Protein 1ZNF (pdb70)

Foldseek 3Di:
DQLVVGDDDPVDPVVSVVVCVVPVD

Sequence (25 aa):
YKCGLCERSFVEKSALSRHQRVHKNYKCGLCERSFVEKSALSRHQRVHKNYKCGLCERSFVEKSALSRHQRVHKNYKCGLCERSFVEKSALSRHQRVHKNYKCGLCERSFVEKSALSRHQRVHKNYKCGLCERSFVEKSALSRHQRVHKNYKCGLCERSFVEKSALSRHQRVHKNYKCGLCERSFVEKSALSRHQRVHKNYKCGLCERSFVEKSALSRHQRVHKNYKCGLCERSFVEKSALSRHQRVHKNYKCGLCERSFVEKSALSRHQRVHKNYKCGLCERSFVEKSALSRHQRVHKNYKCGLCERSFVEKSALSRHQRVHKNYKCGLCERSFVEKSALSRHQRVHKNYKCGLCERSFVEKSALSRHQRVHKNYKCGLCERSFVEKSALSRHQRVHKNYKCGLCERSFVEKSALSRHQRVHKNYKCGLCERSFVEKSALSRHQRVHKNYKCGLCERSFVEKSALSRHQRVHKNYKCGLCERSFVEKSALSRHQRVHKNYKCGLCERSFVEKSALSRHQRVHKNYKCGLCERSFVEKSALSRHQRVHKNYKCGLCERSFVEKSALSRHQRVHKNYKCGLCERSFVEKSALSRHQRVHKNYKCGLCERSFVEKSALSRHQRVHKNYKCGLCERSFVEKSALSRHQRVHKNYKCGLCERSFVEKSALSRHQRVHKNYKCGLCERSFVEKSALSRHQRVHKNYKCGLCERSFVEKSALSRHQRVHKNYKCGLCERSFVEKSALSRHQRVHKNYKCGLCERSFVEKSALSRHQRVHKNYKCGLCERSFVEKSALSRHQRVHKNYKCGLCERSFVEKSALSRHQRVHKNYKCGLCERSFVEKSALSRHQRVHKNYKCGLCERSFVEKSALSRHQRVHKNYKCGLCERSFVEKSALSRHQRVHKNYKCGLCERSFVEKSALSRHQRVHKN

Organism: Xenopus laevis (NCBI:txid8355)

InterPro domains:
  IPR001909 Krueppel-associated box [PS50805] (1-58)
  IPR001909 Krueppel-associated box [SM00349] (2-47)
  IPR013087 Zinc finger C2H2-type [PF00096] (136-158)
  IPR013087 Zinc finger C2H2-type [PF00096] (164-186)
  IPR013087 Zinc finger C2H2-type [PF00096] (192-214)
  IPR013087 Zinc finger C2H2-type [PF00096] (220-242)
  IPR013087 Zinc finger C2H2-type [PF00096] (248-270)
  IPR013087 Zinc finger C2H2-type [PF00096] (276-298)
  IPR013087 Zinc finger C2H2-type [PF00096] (326-348)
  IPR013087 Zinc finger C2H2-type [PF00096] (354-376)
  IPR013087 Zinc finger C2H2-type [PF00096] (382-404)
  IPR013087 Zinc finger C2H2-type [PF00096] (410-432)
  IPR013087 Zinc finger C2H2-type [PF00096] (438-460)
  IPR013087 Zinc finger C2H2-type [PF00096] (466-488)
  IPR013087 Zinc finger C2H2-type [PF00096] (531-553)
  IPR013087 Zinc finger C2H2-type [PF00096] (559-581)
  IPR013087 Zinc finger C2H2-type [PF00096] (587-609)
  IPR013087 Zinc finger C2H2-type [PF00096] (615-637)
  IPR013087 Zinc finger C2H2-type [PF00096] (643-665)
  IPR013087 Zinc finger C2H2-type [PF00096] (699-721)

Radius of gyration: 7.55 Å; Cα contacts (8 Å, |Δi|>4): 23; chains: 1; bounding box: 20×15×8 Å

Secondary structure (DSSP, 8-state):
-B-SSS--B-SSHHHHHHHGGGT--

Structure (mmCIF, N/CA/C/O backbone):
data_1ZNF
#
_entry.id   1ZNF
#
_cell.length_a   1.000
_cell.length_b   1.000
_cell.length_c   1.000
_cell.angle_alpha   90.00
_cell.angle_beta   90.00
_cell.angle_gamma   90.00
#
_symmetry.space_group_name_H-M   'P 1'
#
loop_
_entity.id
_entity.type
_entity.pdbx_description
1 polymer '31ST ZINC FINGER FROM XFIN'
2 non-polymer 'ZINC ION'
#
loop_
_atom_site.group_PDB
_atom_site.id
_atom_site.type_symbol
_atom_site.label_atom_id
_atom_site.label_alt_id
_atom_site.label_comp_id
_atom_site.label_asym_id
_atom_site.label_entity_id
_atom_site.label_seq_id
_atom_site.pdbx_PDB_ins_code
_atom_site.Cartn_x
_atom_site.Cartn_y
_atom_site.Cartn_z
_atom_site.occupancy
_atom_site.B_iso_or_equiv
_atom_site.auth_seq_id
_atom_site.auth_comp_id
_atom_site.auth_asym_id
_atom_site.auth_atom_id
_atom_site.pdbx_PDB_model_num
ATOM 7 N N . TYR A 1 2 ? 7.651 -2.215 1.575 1.00 0.00 1 TYR A N 1
ATOM 8 C CA . TYR A 1 2 ? 6.581 -2.227 2.557 1.00 0.00 1 TYR A CA 1
ATOM 9 C C . TYR A 1 2 ? 5.413 -3.038 1.996 1.00 0.00 1 TYR A C 1
ATOM 10 O O . TYR A 1 2 ? 4.881 -2.705 0.940 1.00 0.00 1 TYR A O 1
ATOM 28 N N . LYS A 1 3 ? 5.022 -4.101 2.696 1.00 0.00 2 LYS A N 1
ATOM 29 C CA . LYS A 1 3 ? 3.925 -4.956 2.283 1.00 0.00 2 LYS A CA 1
ATOM 30 C C . LYS A 1 3 ? 2.603 -4.365 2.774 1.00 0.00 2 LYS A C 1
ATOM 31 O O . LYS A 1 3 ? 2.433 -4.116 3.964 1.00 0.00 2 LYS A O 1
ATOM 50 N N . CYS A 1 4 ? 1.669 -4.148 1.846 1.00 0.00 3 CYS A N 1
ATOM 51 C CA . CYS A 1 4 ? 0.339 -3.606 2.084 1.00 0.00 3 CYS A CA 1
ATOM 52 C C . CYS A 1 4 ? -0.487 -4.380 3.118 1.00 0.00 3 CYS A C 1
ATOM 53 O O . CYS A 1 4 ? -1.424 -3.827 3.690 1.00 0.00 3 CYS A O 1
ATOM 60 N N . GLY A 1 5 ? -0.186 -5.657 3.367 1.00 0.00 4 GLY A N 1
ATOM 61 C CA . GLY A 1 5 ? -0.945 -6.455 4.324 1.00 0.00 4 GLY A CA 1
ATOM 62 C C . GLY A 1 5 ? -2.227 -6.974 3.680 1.00 0.00 4 GLY A C 1
ATOM 63 O O . GLY A 1 5 ? -2.476 -8.175 3.683 1.00 0.00 4 GLY A O 1
ATOM 67 N N . LEU A 1 6 ? -3.035 -6.076 3.108 1.00 0.00 5 LEU A N 1
ATOM 68 C CA . LEU A 1 6 ? -4.282 -6.451 2.455 1.00 0.00 5 LEU A CA 1
ATOM 69 C C . LEU A 1 6 ? -3.984 -7.207 1.158 1.00 0.00 5 LEU A C 1
ATOM 70 O O . LEU A 1 6 ? -4.704 -8.144 0.825 1.00 0.00 5 LEU A O 1
ATOM 86 N N . CYS A 1 7 ? -2.928 -6.819 0.430 1.00 0.00 6 CYS A N 1
ATOM 87 C CA . CYS A 1 7 ? -2.522 -7.511 -0.798 1.00 0.00 6 CYS A CA 1
ATOM 88 C C . CYS A 1 7 ? -1.001 -7.701 -0.887 1.00 0.00 6 CYS A C 1
ATOM 89 O O . CYS A 1 7 ? -0.492 -8.137 -1.915 1.00 0.00 6 CYS A O 1
ATOM 96 N N . GLU A 1 8 ? -0.288 -7.386 0.199 1.00 0.00 7 GLU A N 1
ATOM 97 C CA . GLU A 1 8 ? 1.154 -7.501 0.392 1.00 0.00 7 GLU A CA 1
ATOM 98 C C . GLU A 1 8 ? 2.080 -7.158 -0.780 1.00 0.00 7 GLU A C 1
ATOM 99 O O . GLU A 1 8 ? 3.214 -7.635 -0.812 1.00 0.00 7 GLU A O 1
ATOM 111 N N . ARG A 1 9 ? 1.656 -6.310 -1.717 1.00 0.00 8 ARG A N 1
ATOM 112 C CA . ARG A 1 9 ? 2.545 -5.868 -2.774 1.00 0.00 8 ARG A CA 1
ATOM 113 C C . ARG A 1 9 ? 3.631 -5.050 -2.063 1.00 0.00 8 ARG A C 1
ATOM 114 O O . ARG A 1 9 ? 3.318 -4.215 -1.215 1.00 0.00 8 ARG A O 1
ATOM 135 N N . SER A 1 10 ? 4.895 -5.333 -2.367 1.00 0.00 9 SER A N 1
ATOM 136 C CA . SER A 1 10 ? 6.056 -4.721 -1.735 1.00 0.00 9 SER A CA 1
ATOM 137 C C . SER A 1 10 ? 6.366 -3.324 -2.287 1.00 0.00 9 SER A C 1
ATOM 138 O O . SER A 1 10 ? 7.090 -3.192 -3.272 1.00 0.00 9 SER A O 1
ATOM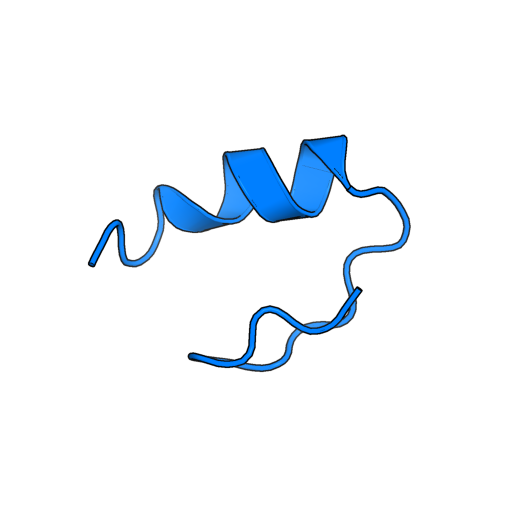 146 N N . PHE A 1 11 ? 5.840 -2.274 -1.654 1.00 0.00 10 PHE A N 1
ATOM 147 C CA . PHE A 1 11 ? 6.075 -0.895 -2.066 1.00 0.00 10 PHE A CA 1
ATOM 148 C C . PHE A 1 11 ? 7.392 -0.401 -1.486 1.00 0.00 10 PHE A C 1
ATOM 149 O O . PHE A 1 11 ? 7.516 -0.245 -0.276 1.00 0.00 10 PHE A O 1
ATOM 166 N N . VAL A 1 12 ? 8.378 -0.152 -2.347 1.00 0.00 11 VAL A N 1
ATOM 167 C CA . VAL A 1 12 ? 9.698 0.307 -1.976 1.00 0.00 11 VAL A CA 1
ATOM 168 C C . VAL A 1 12 ? 9.696 1.483 -0.986 1.00 0.00 11 VAL A C 1
ATOM 169 O O . VAL A 1 12 ? 10.560 1.542 -0.114 1.00 0.00 11 VAL A O 1
ATOM 182 N N . GLU A 1 13 ? 8.738 2.412 -1.112 1.00 0.00 12 GLU A N 1
ATOM 183 C CA . GLU A 1 13 ? 8.623 3.590 -0.261 1.00 0.00 12 GLU A CA 1
ATOM 184 C C . GLU A 1 13 ? 7.240 3.670 0.401 1.00 0.00 12 GLU A C 1
ATOM 185 O O . GLU A 1 13 ? 6.217 3.313 -0.191 1.00 0.00 12 GLU A O 1
ATOM 197 N N . LYS A 1 14 ? 7.214 4.141 1.652 1.00 0.00 13 LYS A N 1
ATOM 198 C CA . LYS A 1 14 ? 6.001 4.269 2.453 1.00 0.00 13 LYS A CA 1
ATOM 199 C C . LYS A 1 14 ? 5.001 5.236 1.809 1.00 0.00 13 LYS A C 1
ATOM 200 O O . LYS A 1 14 ? 3.792 5.088 1.977 1.00 0.00 13 LYS A O 1
ATOM 219 N N . SER A 1 15 ? 5.487 6.218 1.055 1.00 0.00 14 SER A N 1
ATOM 220 C CA . SER A 1 15 ? 4.661 7.165 0.327 1.00 0.00 14 SER A CA 1
ATOM 221 C C . SER A 1 15 ? 3.789 6.368 -0.646 1.00 0.00 14 SER A C 1
ATOM 222 O O . SER A 1 15 ? 2.565 6.502 -0.667 1.00 0.00 14 SER A O 1
ATOM 230 N N . ALA A 1 16 ? 4.443 5.516 -1.441 1.00 0.00 15 ALA A N 1
ATOM 231 C CA . ALA A 1 16 ? 3.781 4.655 -2.408 1.00 0.00 15 ALA A CA 1
ATOM 232 C C . ALA A 1 16 ? 2.799 3.730 -1.692 1.00 0.00 15 ALA A C 1
ATOM 233 O O . ALA A 1 16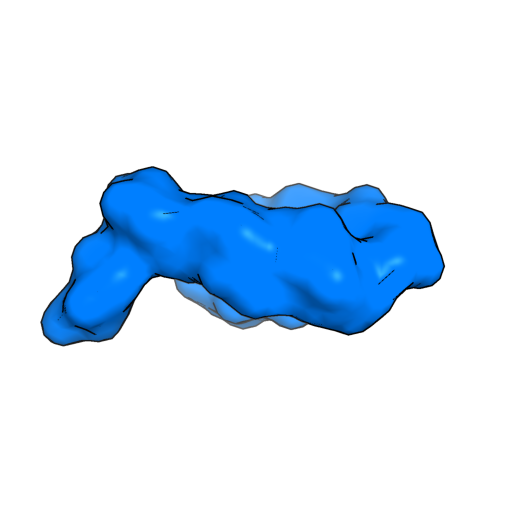 ? 1.691 3.540 -2.180 1.00 0.00 15 ALA A O 1
ATOM 240 N N . LEU A 1 17 ? 3.175 3.164 -0.539 1.00 0.00 16 LEU A N 1
ATOM 241 C CA . LEU A 1 17 ? 2.314 2.301 0.235 1.00 0.00 16 LEU A CA 1
ATOM 242 C C . LEU A 1 17 ? 1.036 3.057 0.608 1.00 0.00 16 LEU A C 1
ATOM 243 O O . LEU A 1 17 ? -0.078 2.572 0.398 1.00 0.00 16 LEU A O 1
ATOM 259 N N . SER A 1 18 ? 1.210 4.258 1.167 1.00 0.00 17 SER A N 1
ATOM 260 C CA . SER A 1 18 ? 0.108 5.111 1.572 1.00 0.00 17 SER A CA 1
ATOM 261 C C . SER A 1 18 ? -0.808 5.347 0.372 1.00 0.00 17 SER A C 1
ATOM 262 O O . SER A 1 18 ? -2.011 5.107 0.454 1.00 0.00 17 SER A O 1
ATOM 270 N N . ARG A 1 19 ? -0.227 5.800 -0.744 1.00 0.00 18 ARG A N 1
ATOM 271 C CA . ARG A 1 19 ? -0.951 6.067 -1.979 1.00 0.00 18 ARG A CA 1
ATOM 272 C C . ARG A 1 19 ? -1.711 4.815 -2.429 1.00 0.00 18 ARG A C 1
ATOM 273 O O . ARG A 1 19 ? -2.886 4.901 -2.802 1.00 0.00 18 ARG A O 1
ATOM 294 N N . HIS A 1 20 ? -1.057 3.650 -2.386 1.00 0.00 19 HIS A N 1
ATOM 295 C CA . HIS A 1 20 ? -1.630 2.384 -2.797 1.00 0.00 19 HIS A CA 1
ATOM 296 C C . HIS A 1 20 ? -2.913 2.087 -2.026 1.00 0.00 19 HIS A C 1
ATOM 297 O O . HIS A 1 20 ? -3.796 1.449 -2.586 1.00 0.00 19 HIS A O 1
ATOM 311 N N . GLN A 1 21 ? -3.084 2.545 -0.781 1.00 0.00 20 GLN A N 1
ATOM 312 C CA . GLN A 1 21 ? -4.337 2.265 -0.098 1.00 0.00 20 GLN A CA 1
ATOM 313 C C . GLN A 1 21 ? -5.572 2.752 -0.850 1.00 0.00 20 GLN A C 1
ATOM 314 O O . GLN A 1 21 ? -6.645 2.241 -0.560 1.00 0.00 20 GLN A O 1
ATOM 328 N N . ARG A 1 22 ? -5.475 3.677 -1.817 1.00 0.00 21 ARG A N 1
ATOM 329 C CA . ARG A 1 22 ? -6.644 4.090 -2.600 1.00 0.00 21 ARG A CA 1
ATOM 330 C C . ARG A 1 22 ? -7.372 2.864 -3.175 1.00 0.00 21 ARG A C 1
ATOM 331 O O . ARG A 1 22 ? -8.584 2.888 -3.375 1.00 0.00 21 ARG A O 1
ATOM 352 N N . VAL A 1 23 ? -6.619 1.792 -3.430 1.00 0.00 22 VAL A N 1
ATOM 353 C CA . VAL A 1 23 ? -7.045 0.523 -3.968 1.00 0.00 22 VAL A CA 1
ATOM 354 C C . VAL A 1 23 ? -8.027 -0.219 -3.045 1.00 0.00 22 VAL A C 1
ATOM 355 O O . VAL A 1 23 ? -8.794 -1.052 -3.525 1.00 0.00 22 VAL A O 1
ATOM 368 N N . HIS A 1 24 ? -8.000 0.049 -1.733 1.00 0.00 23 HIS A N 1
ATOM 369 C CA . HIS A 1 24 ? -8.827 -0.647 -0.743 1.00 0.00 23 HIS A CA 1
ATOM 370 C C . HIS A 1 24 ? -9.509 0.319 0.221 1.00 0.00 23 HIS A C 1
ATOM 371 O O . HIS A 1 24 ? -10.702 0.220 0.499 1.00 0.00 23 HIS A O 1
ATOM 385 N N . LYS A 1 25 ? -8.699 1.234 0.751 1.00 0.00 24 LYS A N 1
ATOM 386 C CA . LYS A 1 25 ? -8.995 2.267 1.720 1.00 0.00 24 LYS A CA 1
ATOM 387 C C . LYS A 1 25 ? -9.904 1.773 2.849 1.00 0.00 24 LYS A C 1
ATOM 388 O O . LYS A 1 25 ? -10.844 2.453 3.252 1.00 0.00 24 LYS A O 1
ATOM 407 N N . ASN A 1 26 ? -9.605 0.574 3.360 1.00 0.00 25 ASN A N 1
ATOM 408 C CA . ASN A 1 26 ? -10.345 -0.070 4.442 1.00 0.00 25 ASN A CA 1
ATOM 409 C C . ASN A 1 26 ? -11.845 -0.179 4.120 1.00 0.00 25 ASN A C 1
ATOM 410 O O . ASN A 1 26 ? -12.687 -0.128 5.013 1.00 0.00 25 ASN A O 1
ATOM 431 N N . TYR A 1 2 ? 7.910 -2.401 1.328 1.00 0.00 1 TYR A N 2
ATOM 432 C CA . TYR A 1 2 ? 6.818 -2.279 2.279 1.00 0.00 1 TYR A CA 2
ATOM 433 C C . TYR A 1 2 ? 5.654 -3.136 1.793 1.00 0.00 1 TYR A C 2
ATOM 434 O O . TYR A 1 2 ? 5.114 -2.877 0.722 1.00 0.00 1 TYR A O 2
ATOM 452 N N . LYS A 1 3 ? 5.261 -4.150 2.565 1.00 0.00 2 LYS A N 2
ATOM 453 C CA . LYS A 1 3 ? 4.169 -5.043 2.195 1.00 0.00 2 LYS A CA 2
ATOM 454 C C . LYS A 1 3 ? 2.830 -4.430 2.612 1.00 0.00 2 LYS A C 2
ATOM 455 O O . LYS A 1 3 ? 2.610 -4.175 3.795 1.00 0.00 2 LYS A O 2
ATOM 474 N N . CYS A 1 4 ? 1.926 -4.200 1.656 1.00 0.00 3 CYS A N 2
ATOM 475 C CA . CYS A 1 4 ? 0.593 -3.683 1.948 1.00 0.00 3 CYS A CA 2
ATOM 476 C C . CYS A 1 4 ? -0.175 -4.726 2.758 1.00 0.00 3 CYS A C 2
ATOM 477 O O . CYS A 1 4 ? -0.484 -5.785 2.231 1.00 0.00 3 CYS A O 2
ATOM 484 N N . GLY A 1 5 ? -0.496 -4.452 4.023 1.00 0.00 4 GLY A N 2
ATOM 485 C CA . GLY A 1 5 ? -1.223 -5.387 4.879 1.00 0.00 4 GLY A CA 2
ATOM 486 C C . GLY A 1 5 ? -2.425 -6.056 4.197 1.00 0.00 4 GLY A C 2
ATOM 487 O O . GLY A 1 5 ? -2.726 -7.214 4.471 1.00 0.00 4 GLY A O 2
ATOM 491 N N . LEU A 1 6 ? -3.114 -5.327 3.314 1.00 0.00 5 LEU A N 2
ATOM 492 C CA . LEU A 1 6 ? -4.295 -5.808 2.612 1.00 0.00 5 LEU A CA 2
ATOM 493 C C . LEU A 1 6 ? -3.995 -6.669 1.374 1.00 0.00 5 LEU A C 2
ATOM 494 O O . LEU A 1 6 ? -4.899 -7.378 0.938 1.00 0.00 5 LEU A O 2
ATOM 510 N N . CYS A 1 7 ? -2.789 -6.638 0.783 1.00 0.00 6 CYS A N 2
ATOM 511 C CA . CYS A 1 7 ? -2.520 -7.447 -0.421 1.00 0.00 6 CYS A CA 2
ATOM 512 C C . CYS A 1 7 ? -1.033 -7.715 -0.703 1.00 0.00 6 CYS A C 2
ATOM 513 O O . CYS A 1 7 ? -0.666 -8.074 -1.819 1.00 0.00 6 CYS A O 2
ATOM 520 N N . GLU A 1 8 ? -0.191 -7.545 0.311 1.00 0.00 7 GLU A N 2
ATOM 521 C CA . GLU A 1 8 ? 1.254 -7.718 0.379 1.00 0.00 7 GLU A CA 2
ATOM 522 C C . GLU A 1 8 ? 2.081 -7.397 -0.866 1.00 0.00 7 GLU A C 2
ATOM 523 O O . GLU A 1 8 ? 3.118 -8.019 -1.089 1.00 0.00 7 GLU A O 2
ATOM 535 N N . ARG A 1 9 ? 1.675 -6.401 -1.651 1.00 0.00 8 ARG A N 2
ATOM 536 C CA . ARG A 1 9 ? 2.482 -5.950 -2.770 1.00 0.00 8 ARG A CA 2
ATOM 537 C C . ARG A 1 9 ? 3.619 -5.145 -2.127 1.00 0.00 8 ARG A C 2
ATOM 538 O O . ARG A 1 9 ? 3.376 -4.382 -1.192 1.00 0.00 8 ARG A O 2
ATOM 559 N N . SER A 1 10 ? 4.846 -5.351 -2.604 1.00 0.00 9 SER A N 2
ATOM 560 C CA . SER A 1 10 ? 6.062 -4.724 -2.097 1.00 0.00 9 SER A CA 2
ATOM 561 C C . SER A 1 10 ? 6.268 -3.313 -2.654 1.00 0.00 9 SER A C 2
ATOM 562 O O . SER A 1 10 ? 6.769 -3.159 -3.766 1.00 0.00 9 SER A O 2
ATOM 570 N N . PHE A 1 11 ? 5.902 -2.284 -1.890 1.00 0.00 10 PHE A N 2
ATOM 571 C CA . PHE A 1 11 ? 6.063 -0.892 -2.290 1.00 0.00 10 PHE A CA 2
ATOM 572 C C . PHE A 1 11 ? 7.450 -0.367 -1.946 1.00 0.00 10 PHE A C 2
ATOM 573 O O . PHE A 1 11 ? 8.002 -0.668 -0.888 1.00 0.00 10 PHE A O 2
ATOM 590 N N . VAL A 1 12 ? 7.993 0.439 -2.857 1.00 0.00 11 VAL A N 2
ATOM 591 C CA . VAL A 1 12 ? 9.274 1.085 -2.782 1.00 0.00 11 VAL A CA 2
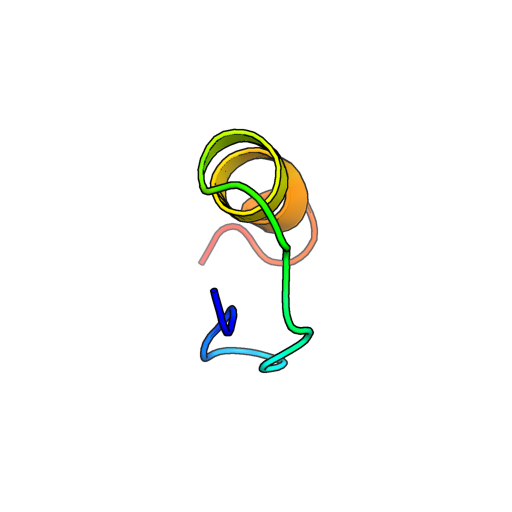ATOM 592 C C . VAL A 1 12 ? 9.459 1.904 -1.494 1.00 0.00 11 VAL A C 2
ATOM 593 O O . VAL A 1 12 ? 10.540 1.871 -0.910 1.00 0.00 11 VAL A O 2
ATOM 606 N N . GLU A 1 13 ? 8.431 2.632 -1.039 1.00 0.00 12 GLU A N 2
ATOM 607 C CA . GLU A 1 13 ? 8.511 3.437 0.173 1.00 0.00 12 GLU A CA 2
ATOM 608 C C . GLU A 1 13 ? 7.134 3.613 0.822 1.00 0.00 12 GLU A C 2
ATOM 609 O O . GLU A 1 13 ? 6.096 3.373 0.200 1.00 0.00 12 GLU A O 2
ATOM 621 N N . LYS A 1 14 ? 7.144 4.026 2.096 1.00 0.00 13 LYS A N 2
ATOM 622 C CA . LYS A 1 14 ? 5.960 4.240 2.921 1.00 0.00 13 LYS A CA 2
ATOM 623 C C . LYS A 1 14 ? 4.927 5.168 2.266 1.00 0.00 13 LYS A C 2
ATOM 624 O O . LYS A 1 14 ? 3.724 5.005 2.460 1.00 0.00 13 LYS A O 2
ATOM 643 N N . SER A 1 15 ? 5.387 6.140 1.479 1.00 0.00 14 SER A N 2
ATOM 644 C CA . SER A 1 15 ? 4.536 7.077 0.768 1.00 0.00 14 SER A CA 2
ATOM 645 C C . SER A 1 15 ? 3.698 6.280 -0.229 1.00 0.00 14 SER A C 2
ATOM 646 O O . SER A 1 15 ? 2.469 6.291 -0.173 1.00 0.00 14 SER A O 2
ATOM 654 N N . ALA A 1 16 ? 4.388 5.573 -1.129 1.00 0.00 15 ALA A N 2
ATOM 655 C CA . ALA A 1 16 ? 3.769 4.716 -2.127 1.00 0.00 15 ALA A CA 2
ATOM 656 C C . ALA A 1 16 ? 2.836 3.718 -1.446 1.00 0.00 15 ALA A C 2
ATOM 657 O O . ALA A 1 16 ? 1.737 3.488 -1.935 1.00 0.00 15 ALA A O 2
ATOM 664 N N . LEU A 1 17 ? 3.256 3.132 -0.320 1.00 0.00 16 LEU A N 2
ATOM 665 C CA . LEU A 1 17 ? 2.458 2.193 0.428 1.00 0.00 16 LEU A CA 2
ATOM 666 C C . LEU A 1 17 ? 1.133 2.847 0.833 1.00 0.00 16 LEU A C 2
ATOM 667 O O . LEU A 1 17 ? 0.055 2.337 0.519 1.00 0.00 16 LEU A O 2
ATOM 683 N N . SER A 1 18 ? 1.219 3.982 1.532 1.00 0.00 17 SER A N 2
ATOM 684 C CA . SER A 1 18 ? 0.053 4.719 1.995 1.00 0.00 17 SER A CA 2
ATOM 685 C C . SER A 1 18 ? -0.864 5.037 0.814 1.00 0.00 17 SER A C 2
ATOM 686 O O . SER A 1 18 ? -2.061 4.766 0.857 1.00 0.00 17 SER A O 2
ATOM 694 N N . ARG A 1 19 ? -0.292 5.601 -0.249 1.00 0.00 18 ARG A N 2
ATOM 695 C CA . ARG A 1 19 ? -1.044 5.942 -1.444 1.00 0.00 18 ARG A CA 2
ATOM 696 C C . ARG A 1 19 ? -1.716 4.704 -2.039 1.00 0.00 18 ARG A C 2
ATOM 697 O O . ARG A 1 19 ? -2.882 4.772 -2.430 1.00 0.00 18 ARG A O 2
ATOM 718 N N . HIS A 1 20 ? -1.006 3.573 -2.111 1.00 0.00 19 HIS A N 2
ATOM 719 C CA . HIS A 1 20 ? -1.541 2.373 -2.720 1.00 0.00 19 HIS A CA 2
ATOM 720 C C . HIS A 1 20 ? -2.828 1.911 -2.043 1.00 0.00 19 HIS A C 2
ATOM 721 O O . HIS A 1 20 ? -3.664 1.301 -2.710 1.00 0.00 19 HIS A O 2
ATOM 735 N N . GLN A 1 21 ? -3.025 2.198 -0.749 1.00 0.00 20 GLN A N 2
ATOM 736 C CA . GLN A 1 21 ? -4.253 1.777 -0.094 1.00 0.00 20 GLN A CA 2
ATOM 737 C C . GLN A 1 21 ? -5.492 2.205 -0.875 1.00 0.00 20 GLN A C 2
ATOM 738 O O . GLN A 1 21 ? -6.510 1.529 -0.768 1.00 0.00 20 GLN A O 2
ATOM 752 N N . ARG A 1 22 ? -5.412 3.285 -1.666 1.00 0.00 21 ARG A N 2
ATOM 753 C CA . ARG A 1 22 ? -6.506 3.780 -2.491 1.00 0.00 21 ARG A CA 2
ATOM 754 C C . ARG A 1 22 ? -7.266 2.670 -3.232 1.00 0.00 21 ARG A C 2
ATOM 755 O O . ARG A 1 22 ? -8.475 2.788 -3.403 1.00 0.00 21 ARG A O 2
ATOM 776 N N . VAL A 1 23 ? -6.590 1.599 -3.675 1.00 0.00 22 VAL A N 2
ATOM 777 C CA . VAL A 1 23 ? -7.285 0.535 -4.402 1.00 0.00 22 VAL A CA 2
ATOM 778 C C . VAL A 1 23 ? -8.344 -0.151 -3.527 1.00 0.00 22 VAL A C 2
ATOM 779 O O . VAL A 1 23 ? -9.368 -0.601 -4.036 1.00 0.00 22 VAL A O 2
ATOM 792 N N . HIS A 1 24 ? -8.086 -0.250 -2.218 1.00 0.00 23 HIS A N 2
ATOM 793 C CA . HIS A 1 24 ? -8.957 -0.913 -1.255 1.00 0.00 23 HIS A CA 2
ATOM 794 C C . HIS A 1 24 ? -9.789 0.115 -0.495 1.00 0.00 23 HIS A C 2
ATOM 795 O O . HIS A 1 24 ? -11.009 0.023 -0.406 1.00 0.00 23 HIS A O 2
ATOM 809 N N . LYS A 1 25 ? -9.063 1.074 0.081 1.00 0.00 24 LYS A N 2
ATOM 810 C CA . LYS A 1 25 ? -9.493 2.150 0.948 1.00 0.00 24 LYS A CA 2
ATOM 811 C C . LYS A 1 25 ? -10.533 1.672 1.967 1.00 0.00 24 LYS A C 2
ATOM 812 O O . LYS A 1 25 ? -11.548 2.324 2.204 1.00 0.00 24 LYS A O 2
ATOM 831 N N . ASN A 1 26 ? -10.266 0.514 2.576 1.00 0.00 25 ASN A N 2
ATOM 832 C CA . ASN A 1 26 ? -11.153 -0.079 3.561 1.00 0.00 25 ASN A CA 2
ATOM 833 C C . ASN A 1 26 ? -11.159 0.773 4.830 1.00 0.00 25 ASN A C 2
ATOM 834 O O . ASN A 1 26 ? -10.101 1.077 5.374 1.00 0.00 25 ASN A O 2
ATOM 855 N N . TYR A 1 2 ? 8.074 -2.270 1.533 1.00 0.00 1 TYR A N 3
ATOM 856 C CA . TYR A 1 2 ? 6.945 -2.325 2.443 1.00 0.00 1 TYR A CA 3
ATOM 857 C C . TYR A 1 2 ? 5.843 -3.146 1.775 1.00 0.00 1 TYR A C 3
ATOM 858 O O . TYR A 1 2 ? 5.446 -2.830 0.655 1.00 0.00 1 TYR A O 3
ATOM 876 N N . LYS A 1 3 ? 5.351 -4.188 2.446 1.00 0.00 2 LYS A N 3
ATOM 877 C CA . LYS A 1 3 ? 4.295 -5.041 1.919 1.00 0.00 2 LYS A CA 3
ATOM 878 C C . LYS A 1 3 ? 2.937 -4.529 2.406 1.00 0.00 2 LYS A C 3
ATOM 879 O O . LYS A 1 3 ? 2.747 -4.337 3.605 1.00 0.00 2 LYS A O 3
ATOM 898 N N . CYS A 1 4 ? 1.987 -4.292 1.496 1.00 0.00 3 CYS A N 3
ATOM 899 C CA . CYS A 1 4 ? 0.657 -3.819 1.862 1.00 0.00 3 CYS A CA 3
ATOM 900 C C . CYS A 1 4 ? -0.051 -4.854 2.732 1.00 0.00 3 CYS A C 3
ATOM 901 O O . CYS A 1 4 ? -0.359 -5.935 2.248 1.00 0.00 3 CYS A O 3
ATOM 908 N N . GLY A 1 5 ? -0.333 -4.547 3.999 1.00 0.00 4 GLY A N 3
ATOM 909 C CA . GLY A 1 5 ? -1.012 -5.473 4.903 1.00 0.00 4 GLY A CA 3
ATOM 910 C C . GLY A 1 5 ? -2.210 -6.191 4.264 1.00 0.00 4 GLY A C 3
ATOM 911 O O . GLY A 1 5 ? -2.422 -7.377 4.499 1.00 0.00 4 GLY A O 3
ATOM 915 N N . LEU A 1 6 ? -2.994 -5.467 3.460 1.00 0.00 5 LEU A N 3
ATOM 916 C CA . LEU A 1 6 ? -4.185 -5.984 2.808 1.00 0.00 5 LEU A CA 3
ATOM 917 C C . LEU A 1 6 ? -3.920 -6.827 1.552 1.00 0.00 5 LEU A C 3
ATOM 918 O O . LEU A 1 6 ? -4.811 -7.588 1.179 1.00 0.00 5 LEU A O 3
ATOM 934 N N . CYS A 1 7 ? -2.765 -6.728 0.873 1.00 0.00 6 CYS A N 3
ATOM 935 C CA . CYS A 1 7 ? -2.567 -7.517 -0.356 1.00 0.00 6 CYS A CA 3
ATOM 936 C C . CYS A 1 7 ? -1.104 -7.771 -0.731 1.00 0.00 6 CYS A C 3
ATOM 937 O O . CYS A 1 7 ? -0.801 -8.102 -1.873 1.00 0.00 6 CYS A O 3
ATOM 944 N N . GLU A 1 8 ? -0.208 -7.620 0.239 1.00 0.00 7 GLU A N 3
ATOM 945 C CA . GLU A 1 8 ? 1.236 -7.787 0.212 1.00 0.00 7 GLU A CA 3
ATOM 946 C C . GLU A 1 8 ? 1.958 -7.480 -1.098 1.00 0.00 7 GLU A C 3
ATOM 947 O O . GLU A 1 8 ? 2.902 -8.174 -1.468 1.00 0.00 7 GLU A O 3
ATOM 959 N N . ARG A 1 9 ? 1.555 -6.401 -1.766 1.00 0.00 8 ARG A N 3
ATOM 960 C CA . ARG A 1 9 ? 2.268 -5.905 -2.926 1.00 0.00 8 ARG A CA 3
ATOM 961 C C . ARG A 1 9 ? 3.407 -5.084 -2.311 1.00 0.00 8 ARG A C 3
ATOM 962 O O . ARG A 1 9 ? 3.194 -4.403 -1.304 1.00 0.00 8 ARG A O 3
ATOM 983 N N . SER A 1 10 ? 4.604 -5.182 -2.885 1.00 0.00 9 SER A N 3
ATOM 984 C CA . SER A 1 10 ? 5.805 -4.518 -2.397 1.00 0.00 9 SER A CA 3
ATOM 985 C C . SER A 1 10 ? 5.918 -3.076 -2.897 1.00 0.00 9 SER A C 3
ATOM 986 O O . SER A 1 10 ? 5.900 -2.846 -4.104 1.00 0.00 9 SER A O 3
ATOM 994 N N . PHE A 1 11 ? 6.061 -2.120 -1.977 1.00 0.00 10 PHE A N 3
ATOM 995 C CA . PHE A 1 11 ? 6.231 -0.701 -2.262 1.00 0.00 10 PHE A CA 3
ATOM 996 C C . PHE A 1 11 ? 7.550 -0.260 -1.642 1.00 0.00 10 PHE A C 3
ATOM 997 O O . PHE A 1 11 ? 7.747 -0.406 -0.439 1.00 0.00 10 PHE A O 3
ATOM 1014 N N . VAL A 1 12 ? 8.464 0.269 -2.454 1.00 0.00 11 VAL A N 3
ATOM 1015 C CA . VAL A 1 12 ? 9.778 0.682 -1.978 1.00 0.00 11 VAL A CA 3
ATOM 1016 C C . VAL A 1 12 ? 9.702 1.774 -0.904 1.00 0.00 11 VAL A C 3
ATOM 1017 O O . VAL A 1 12 ? 10.491 1.754 0.037 1.00 0.00 11 VAL A O 3
ATOM 1030 N N . GLU A 1 13 ? 8.767 2.724 -1.038 1.00 0.00 12 GLU A N 3
ATOM 1031 C CA . GLU A 1 13 ? 8.606 3.837 -0.113 1.00 0.00 12 GLU A CA 3
ATOM 1032 C C . GLU A 1 13 ? 7.260 3.802 0.624 1.00 0.00 12 GLU A C 3
ATOM 1033 O O . GLU A 1 13 ? 6.236 3.359 0.094 1.00 0.00 12 GLU A O 3
ATOM 1045 N N . LYS A 1 14 ? 7.279 4.300 1.864 1.00 0.00 13 LYS A N 3
ATOM 1046 C CA . LYS A 1 14 ? 6.122 4.399 2.743 1.00 0.00 13 LYS A CA 3
ATOM 1047 C C . LYS A 1 14 ? 5.023 5.236 2.079 1.00 0.00 13 LYS A C 3
ATOM 1048 O O . LYS A 1 14 ? 3.838 4.947 2.233 1.00 0.00 13 LYS A O 3
ATOM 1067 N N . SER A 1 15 ? 5.406 6.275 1.336 1.00 0.00 14 SER A N 3
ATOM 1068 C CA . SER A 1 15 ? 4.482 7.145 0.631 1.00 0.00 14 SER A CA 3
ATOM 1069 C C . SER A 1 15 ? 3.674 6.310 -0.363 1.00 0.00 14 SER A C 3
ATOM 1070 O O . SER A 1 15 ? 2.444 6.353 -0.356 1.00 0.00 14 SER A O 3
ATOM 1078 N N . ALA A 1 16 ? 4.366 5.538 -1.206 1.00 0.00 15 ALA A N 3
ATOM 1079 C CA . ALA A 1 16 ? 3.716 4.675 -2.181 1.00 0.00 15 ALA A CA 3
ATOM 1080 C C . ALA A 1 16 ? 2.832 3.657 -1.468 1.00 0.00 15 ALA A C 3
ATOM 1081 O O . ALA A 1 16 ? 1.715 3.418 -1.910 1.00 0.00 15 ALA A O 3
ATOM 1088 N N . LEU A 1 17 ? 3.305 3.062 -0.367 1.00 0.00 16 LEU A N 3
ATOM 1089 C CA . LEU A 1 17 ? 2.541 2.100 0.393 1.00 0.00 16 LEU A CA 3
ATOM 1090 C C . LEU A 1 17 ? 1.216 2.729 0.835 1.00 0.00 16 LEU A C 3
ATOM 1091 O O . LEU A 1 17 ? 0.136 2.189 0.582 1.00 0.00 16 LEU A O 3
ATOM 1107 N N . SER A 1 18 ? 1.309 3.884 1.497 1.00 0.00 17 SER A N 3
ATOM 1108 C CA . SER A 1 18 ? 0.157 4.619 1.992 1.00 0.00 17 SER A CA 3
ATOM 1109 C C . SER A 1 18 ? -0.793 4.938 0.838 1.00 0.00 17 SER A C 3
ATOM 1110 O O . SER A 1 18 ? -1.991 4.675 0.913 1.00 0.00 17 SER A O 3
ATOM 1118 N N . ARG A 1 19 ? -0.254 5.499 -0.244 1.00 0.00 18 ARG A N 3
ATOM 1119 C CA . ARG A 1 19 ? -1.045 5.857 -1.407 1.00 0.00 18 ARG A CA 3
ATOM 1120 C C . ARG A 1 19 ? -1.692 4.620 -2.036 1.00 0.00 18 ARG A C 3
ATOM 1121 O O . ARG A 1 19 ? -2.827 4.695 -2.508 1.00 0.00 18 ARG A O 3
ATOM 1142 N N . HIS A 1 20 ? -1.002 3.473 -2.045 1.00 0.00 19 HIS A N 3
ATOM 1143 C CA . HIS A 1 20 ? -1.543 2.270 -2.646 1.00 0.00 19 HIS A CA 3
ATOM 1144 C C . HIS A 1 20 ? -2.830 1.830 -1.945 1.00 0.00 19 HIS A C 3
ATOM 1145 O O . HIS A 1 20 ? -3.684 1.218 -2.586 1.00 0.00 19 HIS A O 3
ATOM 1159 N N . GLN A 1 21 ? -3.009 2.142 -0.654 1.00 0.00 20 GLN A N 3
ATOM 1160 C CA . GLN A 1 21 ? -4.226 1.746 0.041 1.00 0.00 20 GLN A CA 3
ATOM 1161 C C . GLN A 1 21 ? -5.487 2.165 -0.714 1.00 0.00 20 GLN A C 3
ATOM 1162 O O . GLN A 1 21 ? -6.520 1.514 -0.565 1.00 0.00 20 GLN A O 3
ATOM 1176 N N . ARG A 1 22 ? -5.400 3.222 -1.534 1.00 0.00 21 ARG A N 3
ATOM 1177 C CA . ARG A 1 22 ? -6.503 3.712 -2.345 1.00 0.00 21 ARG A CA 3
ATOM 1178 C C . ARG A 1 22 ? -7.222 2.598 -3.117 1.00 0.00 21 ARG A C 3
ATOM 1179 O O . ARG A 1 22 ? -8.419 2.730 -3.355 1.00 0.00 21 ARG A O 3
ATOM 1200 N N . VAL A 1 23 ? -6.543 1.508 -3.511 1.00 0.00 22 VAL A N 3
ATOM 1201 C CA . VAL A 1 23 ? -7.244 0.445 -4.236 1.00 0.00 22 VAL A CA 3
ATOM 1202 C C . VAL A 1 23 ? -8.340 -0.191 -3.365 1.00 0.00 22 VAL A C 3
ATOM 1203 O O . VAL A 1 23 ? -9.376 -0.603 -3.879 1.00 0.00 22 VAL A O 3
ATOM 1216 N N . HIS A 1 24 ? -8.099 -0.286 -2.053 1.00 0.00 23 HIS A N 3
ATOM 1217 C CA . HIS A 1 24 ? -9.011 -0.904 -1.097 1.00 0.00 23 HIS A CA 3
ATOM 1218 C C . HIS A 1 24 ? -9.881 0.168 -0.457 1.00 0.00 23 HIS A C 3
ATOM 1219 O O . HIS A 1 24 ? -11.107 0.097 -0.453 1.00 0.00 23 HIS A O 3
ATOM 1233 N N . LYS A 1 25 ? -9.184 1.150 0.113 1.00 0.00 24 LYS A N 3
ATOM 1234 C CA . LYS A 1 25 ? -9.651 2.294 0.866 1.00 0.00 24 LYS A CA 3
ATOM 1235 C C . LYS A 1 25 ? -10.808 1.986 1.831 1.00 0.00 24 LYS A C 3
ATOM 1236 O O . LYS A 1 25 ? -11.657 2.843 2.079 1.00 0.00 24 LYS A O 3
ATOM 1255 N N . ASN A 1 26 ? -10.855 0.776 2.394 1.00 0.00 25 ASN A N 3
ATOM 1256 C CA . ASN A 1 26 ? -11.917 0.375 3.309 1.00 0.00 25 ASN A CA 3
ATOM 1257 C C . ASN A 1 26 ? -11.668 0.965 4.699 1.00 0.00 25 ASN A C 3
ATOM 1258 O O . ASN A 1 26 ? -11.417 0.247 5.660 1.00 0.00 25 ASN A O 3
ATOM 1279 N N . TYR A 1 2 ? 8.287 -2.964 1.701 1.00 0.00 1 TYR A N 4
ATOM 1280 C CA . TYR A 1 2 ? 7.071 -2.626 2.425 1.00 0.00 1 TYR A CA 4
ATOM 1281 C C . TYR A 1 2 ? 5.906 -3.231 1.658 1.00 0.00 1 TYR A C 4
ATOM 1282 O O . TYR A 1 2 ? 5.644 -2.813 0.531 1.00 0.00 1 TYR A O 4
ATOM 1300 N N . LYS A 1 3 ? 5.234 -4.210 2.266 1.00 0.00 2 LYS A N 4
ATOM 1301 C CA . LYS A 1 3 ? 4.109 -4.910 1.671 1.00 0.00 2 LYS A CA 4
ATOM 1302 C C . LYS A 1 3 ? 2.796 -4.380 2.240 1.00 0.00 2 LYS A C 4
ATOM 1303 O O . LYS A 1 3 ? 2.702 -4.085 3.431 1.00 0.00 2 LYS A O 4
ATOM 1322 N N . CYS A 1 4 ? 1.781 -4.261 1.387 1.00 0.00 3 CYS A N 4
ATOM 1323 C CA . CYS A 1 4 ? 0.462 -3.799 1.764 1.00 0.00 3 CYS A CA 4
ATOM 1324 C C . CYS A 1 4 ? -0.198 -4.826 2.678 1.00 0.00 3 CYS A C 4
ATOM 1325 O O . CYS A 1 4 ? -0.462 -5.942 2.241 1.00 0.00 3 CYS A O 4
ATOM 1332 N N . GLY A 1 5 ? -0.481 -4.457 3.930 1.00 0.00 4 GLY A N 4
ATOM 1333 C CA . GLY A 1 5 ? -1.131 -5.345 4.888 1.00 0.00 4 GLY A CA 4
ATOM 1334 C C . GLY A 1 5 ? -2.417 -5.964 4.330 1.00 0.00 4 GLY A C 4
ATOM 1335 O O . GLY A 1 5 ? -2.734 -7.112 4.624 1.00 0.00 4 GLY A O 4
ATOM 1339 N N . LEU A 1 6 ? -3.157 -5.197 3.522 1.00 0.00 5 LEU A N 4
ATOM 1340 C CA . LEU A 1 6 ? -4.405 -5.637 2.914 1.00 0.00 5 LEU A CA 4
ATOM 1341 C C . LEU A 1 6 ? -4.187 -6.530 1.683 1.00 0.00 5 LEU A C 4
ATOM 1342 O O . LEU A 1 6 ? -5.145 -7.158 1.236 1.00 0.00 5 LEU A O 4
ATOM 1358 N N . CYS A 1 7 ? -2.966 -6.620 1.134 1.00 0.00 6 CYS A N 4
ATOM 1359 C CA . CYS A 1 7 ? -2.668 -7.494 0.002 1.00 0.00 6 CYS A CA 4
ATOM 1360 C C . CYS A 1 7 ? -1.181 -7.879 -0.033 1.00 0.00 6 CYS A C 4
ATOM 1361 O O . CYS A 1 7 ? -0.798 -8.787 0.701 1.00 0.00 6 CYS A O 4
ATOM 1368 N N . GLU A 1 8 ? -0.329 -7.245 -0.849 1.00 0.00 7 GLU A N 4
ATOM 1369 C CA . GLU A 1 8 ? 1.089 -7.559 -0.937 1.00 0.00 7 GLU A CA 4
ATOM 1370 C C . GLU A 1 8 ? 1.808 -6.411 -1.656 1.00 0.00 7 GLU A C 4
ATOM 1371 O O . GLU A 1 8 ? 1.669 -5.273 -1.224 1.00 0.00 7 GLU A O 4
ATOM 1383 N N . ARG A 1 9 ? 2.547 -6.704 -2.732 1.00 0.00 8 ARG A N 4
ATOM 1384 C CA . ARG A 1 9 ? 3.315 -5.767 -3.554 1.00 0.00 8 ARG A CA 4
ATOM 1385 C C . ARG A 1 9 ? 4.410 -5.037 -2.752 1.00 0.00 8 ARG A C 4
ATOM 1386 O O . ARG A 1 9 ? 4.135 -4.328 -1.793 1.00 0.00 8 ARG A O 4
ATOM 1407 N N . SER A 1 10 ? 5.677 -5.198 -3.138 1.00 0.00 9 SER A N 4
ATOM 1408 C CA . SER A 1 10 ? 6.804 -4.566 -2.468 1.00 0.00 9 SER A CA 4
ATOM 1409 C C . SER A 1 10 ? 6.902 -3.101 -2.903 1.00 0.00 9 SER A C 4
ATOM 1410 O O . SER A 1 10 ? 7.468 -2.826 -3.960 1.00 0.00 9 SER A O 4
ATOM 1418 N N . PHE A 1 11 ? 6.364 -2.173 -2.108 1.00 0.00 10 PHE A N 4
ATOM 1419 C CA . PHE A 1 11 ? 6.378 -0.748 -2.430 1.00 0.00 10 PHE A CA 4
ATOM 1420 C C . PHE A 1 11 ? 7.697 -0.088 -2.052 1.00 0.00 10 PHE A C 4
ATOM 1421 O O . PHE A 1 11 ? 8.186 0.781 -2.763 1.00 0.00 10 PHE A O 4
ATOM 1438 N N . VAL A 1 12 ? 8.258 -0.474 -0.906 1.00 0.00 11 VAL A N 4
ATOM 1439 C CA . VAL A 1 12 ? 9.502 -0.010 -0.320 1.00 0.00 11 VAL A CA 4
ATOM 1440 C C . VAL A 1 12 ? 9.436 1.426 0.210 1.00 0.00 11 VAL A C 4
ATOM 1441 O O . VAL A 1 12 ? 10.075 1.759 1.204 1.00 0.00 11 VAL A O 4
ATOM 1454 N N . GLU A 1 13 ? 8.642 2.264 -0.444 1.00 0.00 12 GLU A N 4
ATOM 1455 C CA . GLU A 1 13 ? 8.404 3.649 -0.087 1.00 0.00 12 GLU A CA 4
ATOM 1456 C C . GLU A 1 13 ? 7.082 3.740 0.670 1.00 0.00 12 GLU A C 4
ATOM 1457 O O . GLU A 1 13 ? 6.039 3.338 0.150 1.00 0.00 12 GLU A O 4
ATOM 1469 N N . LYS A 1 14 ? 7.114 4.282 1.892 1.00 0.00 13 LYS A N 4
ATOM 1470 C CA . LYS A 1 14 ? 5.917 4.452 2.707 1.00 0.00 13 LYS A CA 4
ATOM 1471 C C . LYS A 1 14 ? 4.871 5.302 1.978 1.00 0.00 13 LYS A C 4
ATOM 1472 O O . LYS A 1 14 ? 3.671 5.096 2.151 1.00 0.00 13 LYS A O 4
ATOM 1491 N N . SER A 1 15 ? 5.313 6.251 1.147 1.00 0.00 14 SER A N 4
ATOM 1492 C CA . SER A 1 15 ? 4.434 7.109 0.375 1.00 0.00 14 SER A CA 4
ATOM 1493 C C . SER A 1 15 ? 3.663 6.245 -0.617 1.00 0.00 14 SER A C 4
ATOM 1494 O O . SER A 1 15 ? 2.435 6.281 -0.670 1.00 0.00 14 SER A O 4
ATOM 1502 N N . ALA A 1 16 ? 4.396 5.459 -1.407 1.00 0.00 15 ALA A N 4
ATOM 1503 C CA . ALA A 1 16 ? 3.815 4.556 -2.391 1.00 0.00 15 ALA A CA 4
ATOM 1504 C C . ALA A 1 16 ? 2.867 3.580 -1.697 1.00 0.00 15 ALA A C 4
ATOM 1505 O O . ALA A 1 16 ? 1.760 3.352 -2.176 1.00 0.00 15 ALA A O 4
ATOM 1512 N N . LEU A 1 17 ? 3.286 3.015 -0.562 1.00 0.00 16 LEU A N 4
ATOM 1513 C CA . LEU A 1 17 ? 2.500 2.093 0.220 1.00 0.00 16 LEU A CA 4
ATOM 1514 C C . LEU A 1 17 ? 1.169 2.750 0.604 1.00 0.00 16 LEU A C 4
ATOM 1515 O O . LEU A 1 17 ? 0.095 2.212 0.323 1.00 0.00 16 LEU A O 4
ATOM 1531 N N . SER A 1 18 ? 1.244 3.925 1.240 1.00 0.00 17 SER A N 4
ATOM 1532 C CA . SER A 1 18 ? 0.077 4.683 1.670 1.00 0.00 17 SER A CA 4
ATOM 1533 C C . SER A 1 18 ? -0.845 4.967 0.485 1.00 0.00 17 SER A C 4
ATOM 1534 O O . SER A 1 18 ? -2.058 4.776 0.575 1.00 0.00 17 SER A O 4
ATOM 1542 N N . ARG A 1 19 ? -0.271 5.420 -0.631 1.00 0.00 18 ARG A N 4
ATOM 1543 C CA . ARG A 1 19 ? -1.029 5.716 -1.834 1.00 0.00 18 ARG A CA 4
ATOM 1544 C C . ARG A 1 19 ? -1.659 4.449 -2.412 1.00 0.00 18 ARG A C 4
ATOM 1545 O O . ARG A 1 19 ? -2.777 4.508 -2.917 1.00 0.00 18 ARG A O 4
ATOM 1566 N N . HIS A 1 20 ? -0.988 3.295 -2.350 1.00 0.00 19 HIS A N 4
ATOM 1567 C CA . HIS A 1 20 ? -1.578 2.089 -2.905 1.00 0.00 19 HIS A CA 4
ATOM 1568 C C . HIS A 1 20 ? -2.871 1.723 -2.167 1.00 0.00 19 HIS A C 4
ATOM 1569 O O . HIS A 1 20 ? -3.770 1.139 -2.773 1.00 0.00 19 HIS A O 4
ATOM 1583 N N . GLN A 1 21 ? -2.993 2.061 -0.877 1.00 0.00 20 GLN A N 4
ATOM 1584 C CA . GLN A 1 21 ? -4.190 1.723 -0.125 1.00 0.00 20 GLN A CA 4
ATOM 1585 C C . GLN A 1 21 ? -5.488 2.146 -0.807 1.00 0.00 20 GLN A C 4
ATOM 1586 O O . GLN A 1 21 ? -6.503 1.506 -0.550 1.00 0.00 20 GLN A O 4
ATOM 1600 N N . ARG A 1 22 ? -5.484 3.184 -1.658 1.00 0.00 21 ARG A N 4
ATOM 1601 C CA . ARG A 1 22 ? -6.688 3.655 -2.340 1.00 0.00 21 ARG A CA 4
ATOM 1602 C C . ARG A 1 22 ? -7.525 2.528 -2.959 1.00 0.00 21 ARG A C 4
ATOM 1603 O O . ARG A 1 22 ? -8.745 2.662 -3.021 1.00 0.00 21 ARG A O 4
ATOM 1624 N N . VAL A 1 23 ? -6.907 1.427 -3.412 1.00 0.00 22 VAL A N 4
ATOM 1625 C CA . VAL A 1 23 ? -7.674 0.330 -3.999 1.00 0.00 22 VAL A CA 4
ATOM 1626 C C . VAL A 1 23 ? -8.683 -0.253 -2.992 1.00 0.00 22 VAL A C 4
ATOM 1627 O O . VAL A 1 23 ? -9.761 -0.694 -3.384 1.00 0.00 22 VAL A O 4
ATOM 1640 N N . HIS A 1 24 ? -8.325 -0.269 -1.701 1.00 0.00 23 HIS A N 4
ATOM 1641 C CA . HIS A 1 24 ? -9.139 -0.817 -0.619 1.00 0.00 23 HIS A CA 4
ATOM 1642 C C . HIS A 1 24 ? -9.838 0.309 0.139 1.00 0.00 23 HIS A C 4
ATOM 1643 O O . HIS A 1 24 ? -11.039 0.276 0.392 1.00 0.00 23 HIS A O 4
ATOM 1657 N N . LYS A 1 25 ? -9.025 1.293 0.522 1.00 0.00 24 LYS A N 4
ATOM 1658 C CA . LYS A 1 25 ? -9.315 2.480 1.303 1.00 0.00 24 LYS A CA 4
ATOM 1659 C C . LYS A 1 25 ? -10.164 2.207 2.553 1.00 0.00 24 LYS A C 4
ATOM 1660 O O . LYS A 1 25 ? -10.922 3.073 2.987 1.00 0.00 24 LYS A O 4
ATOM 1679 N N . ASN A 1 26 ? -10.019 1.009 3.135 1.00 0.00 25 ASN A N 4
ATOM 1680 C CA . ASN A 1 26 ? -10.700 0.526 4.333 1.00 0.00 25 ASN A CA 4
ATOM 1681 C C . ASN A 1 26 ? -12.224 0.433 4.184 1.00 0.00 25 ASN A C 4
ATOM 1682 O O . ASN A 1 26 ? -12.783 -0.655 4.268 1.00 0.00 25 ASN A O 4
ATOM 1703 N N . TYR A 1 2 ? 8.027 -2.322 1.317 1.00 0.00 1 TYR A N 5
ATOM 1704 C CA . TYR A 1 2 ? 6.917 -2.162 2.239 1.00 0.00 1 TYR A CA 5
ATOM 1705 C C . TYR A 1 2 ? 5.768 -3.058 1.775 1.00 0.00 1 TYR A C 5
ATOM 1706 O O . TYR A 1 2 ? 5.338 -2.957 0.626 1.00 0.00 1 TYR A O 5
ATOM 1724 N N . LYS A 1 3 ? 5.283 -3.927 2.665 1.00 0.00 2 LYS A N 5
ATOM 1725 C CA . LYS A 1 3 ? 4.205 -4.864 2.391 1.00 0.00 2 LYS A CA 5
ATOM 1726 C C . LYS A 1 3 ? 2.878 -4.236 2.825 1.00 0.00 2 LYS A C 5
ATOM 1727 O O . LYS A 1 3 ? 2.786 -3.679 3.916 1.00 0.00 2 LYS A O 5
ATOM 1746 N N . CYS A 1 4 ? 1.860 -4.311 1.966 1.00 0.00 3 CYS A N 5
ATOM 1747 C CA . CYS A 1 4 ? 0.550 -3.721 2.197 1.00 0.00 3 CYS A CA 5
ATOM 1748 C C . CYS A 1 4 ? -0.204 -4.321 3.385 1.00 0.00 3 CYS A C 5
ATOM 1749 O O . CYS A 1 4 ? -0.734 -3.580 4.208 1.00 0.00 3 CYS A O 5
ATOM 1756 N N . GLY A 1 5 ? -0.293 -5.649 3.472 1.00 0.00 4 GLY A N 5
ATOM 1757 C CA . GLY A 1 5 ? -1.001 -6.324 4.554 1.00 0.00 4 GLY A CA 5
ATOM 1758 C C . GLY A 1 5 ? -2.398 -6.697 4.072 1.00 0.00 4 GLY A C 5
ATOM 1759 O O . GLY A 1 5 ? -2.812 -7.846 4.200 1.00 0.00 4 GLY A O 5
ATOM 1763 N N . LEU A 1 6 ? -3.120 -5.734 3.489 1.00 0.00 5 LEU A N 5
ATOM 1764 C CA . LEU A 1 6 ? -4.441 -5.983 2.922 1.00 0.00 5 LEU A CA 5
ATOM 1765 C C . LEU A 1 6 ? -4.277 -6.805 1.636 1.00 0.00 5 LEU A C 5
ATOM 1766 O O . LEU A 1 6 ? -5.220 -7.447 1.178 1.00 0.00 5 LEU A O 5
ATOM 1782 N N . CYS A 1 7 ? -3.066 -6.810 1.071 1.00 0.00 6 CYS A N 5
ATOM 1783 C CA . CYS A 1 7 ? -2.615 -7.573 -0.056 1.00 0.00 6 CYS A CA 5
ATOM 1784 C C . CYS A 1 7 ? -1.097 -7.583 0.156 1.00 0.00 6 CYS A C 5
ATOM 1785 O O . CYS A 1 7 ? -0.621 -7.295 1.258 1.00 0.00 6 CYS A O 5
ATOM 1792 N N . GLU A 1 8 ? -0.327 -7.894 -0.871 1.00 0.00 7 GLU A N 5
ATOM 1793 C CA . GLU A 1 8 ? 1.120 -7.980 -0.777 1.00 0.00 7 GLU A CA 5
ATOM 1794 C C . GLU A 1 8 ? 1.768 -7.639 -2.116 1.00 0.00 7 GLU A C 5
ATOM 1795 O O . GLU A 1 8 ? 1.813 -8.452 -3.035 1.00 0.00 7 GLU A O 5
ATOM 1807 N N . ARG A 1 9 ? 2.283 -6.417 -2.185 1.00 0.00 8 ARG A N 5
ATOM 1808 C CA . ARG A 1 9 ? 3.029 -5.832 -3.277 1.00 0.00 8 ARG A CA 5
ATOM 1809 C C . ARG A 1 9 ? 4.129 -5.070 -2.535 1.00 0.00 8 ARG A C 5
ATOM 1810 O O . ARG A 1 9 ? 3.815 -4.322 -1.611 1.00 0.00 8 ARG A O 5
ATOM 1831 N N . SER A 1 10 ? 5.396 -5.281 -2.891 1.00 0.00 9 SER A N 5
ATOM 1832 C CA . SER A 1 10 ? 6.537 -4.675 -2.225 1.00 0.00 9 SER A CA 5
ATOM 1833 C C . SER A 1 10 ? 6.729 -3.234 -2.699 1.00 0.00 9 SER A C 5
ATOM 1834 O O . SER A 1 10 ? 7.388 -3.014 -3.717 1.00 0.00 9 SER A O 5
ATOM 1842 N N . PHE A 1 11 ? 6.168 -2.261 -1.981 1.00 0.00 10 PHE A N 5
ATOM 1843 C CA . PHE A 1 11 ? 6.287 -0.856 -2.342 1.00 0.00 10 PHE A CA 5
ATOM 1844 C C . PHE A 1 11 ? 7.632 -0.286 -1.896 1.00 0.00 10 PHE A C 5
ATOM 1845 O O . PHE A 1 11 ? 8.081 -0.527 -0.779 1.00 0.00 10 PHE A O 5
ATOM 1862 N N . VAL A 1 12 ? 8.273 0.479 -2.781 1.00 0.00 11 VAL A N 5
ATOM 1863 C CA . VAL A 1 12 ? 9.553 1.105 -2.572 1.00 0.00 11 VAL A CA 5
ATOM 1864 C C . VAL A 1 12 ? 9.623 1.978 -1.312 1.00 0.00 11 VAL A C 5
ATOM 1865 O O . VAL A 1 12 ? 10.663 2.002 -0.657 1.00 0.00 11 VAL A O 5
ATOM 1878 N N . GLU A 1 13 ? 8.548 2.698 -0.959 1.00 0.00 12 GLU A N 5
ATOM 1879 C CA . GLU A 1 13 ? 8.550 3.570 0.208 1.00 0.00 12 GLU A CA 5
ATOM 1880 C C . GLU A 1 13 ? 7.164 3.695 0.842 1.00 0.00 12 GLU A C 5
ATOM 1881 O O . GLU A 1 13 ? 6.145 3.364 0.228 1.00 0.00 12 GLU A O 5
ATOM 1893 N N . LYS A 1 14 ? 7.148 4.196 2.082 1.00 0.00 13 LYS A N 5
ATOM 1894 C CA . LYS A 1 14 ? 5.945 4.422 2.871 1.00 0.00 13 LYS A CA 5
ATOM 1895 C C . LYS A 1 14 ? 4.909 5.230 2.083 1.00 0.00 13 LYS A C 5
ATOM 1896 O O . LYS A 1 14 ? 3.717 4.947 2.144 1.00 0.00 13 LYS A O 5
ATOM 1915 N N . SER A 1 15 ? 5.356 6.240 1.338 1.00 0.00 14 SER A N 5
ATOM 1916 C CA . SER A 1 15 ? 4.506 7.086 0.523 1.00 0.00 14 SER A CA 5
ATOM 1917 C C . SER A 1 15 ? 3.725 6.235 -0.482 1.00 0.00 14 SER A C 5
ATOM 1918 O O . SER A 1 15 ? 2.502 6.329 -0.566 1.00 0.00 14 SER A O 5
ATOM 1926 N N . ALA A 1 16 ? 4.442 5.393 -1.236 1.00 0.00 15 ALA A N 5
ATOM 1927 C CA . ALA A 1 16 ? 3.853 4.523 -2.242 1.00 0.00 15 ALA A CA 5
ATOM 1928 C C . ALA A 1 16 ? 2.893 3.532 -1.585 1.00 0.00 15 ALA A C 5
ATOM 1929 O O . ALA A 1 16 ? 1.835 3.251 -2.146 1.00 0.00 15 ALA A O 5
ATOM 1936 N N . LEU A 1 17 ? 3.258 3.011 -0.410 1.00 0.00 16 LEU A N 5
ATOM 1937 C CA . LEU A 1 17 ? 2.462 2.076 0.350 1.00 0.00 16 LEU A CA 5
ATOM 1938 C C . LEU A 1 17 ? 1.140 2.733 0.763 1.00 0.00 16 LEU A C 5
ATOM 1939 O O . LEU A 1 17 ? 0.056 2.195 0.524 1.00 0.00 16 LEU A O 5
ATOM 1955 N N . SER A 1 18 ? 1.240 3.910 1.387 1.00 0.00 17 SER A N 5
ATOM 1956 C CA . SER A 1 18 ? 0.106 4.691 1.849 1.00 0.00 17 SER A CA 5
ATOM 1957 C C . SER A 1 18 ? -0.802 4.970 0.654 1.00 0.00 17 SER A C 5
ATOM 1958 O O . SER A 1 18 ? -1.996 4.678 0.688 1.00 0.00 17 SER A O 5
ATOM 1966 N N . ARG A 1 19 ? -0.223 5.519 -0.414 1.00 0.00 18 ARG A N 5
ATOM 1967 C CA . ARG A 1 19 ? -0.942 5.812 -1.642 1.00 0.00 18 ARG A CA 5
ATOM 1968 C C . ARG A 1 19 ? -1.621 4.539 -2.155 1.00 0.00 18 ARG A C 5
ATOM 1969 O O . ARG A 1 19 ? -2.783 4.587 -2.562 1.00 0.00 18 ARG A O 5
ATOM 1990 N N . HIS A 1 20 ? -0.927 3.393 -2.130 1.00 0.00 19 HIS A N 5
ATOM 1991 C CA . HIS A 1 20 ? -1.498 2.156 -2.627 1.00 0.00 19 HIS A CA 5
ATOM 1992 C C . HIS A 1 20 ? -2.783 1.789 -1.881 1.00 0.00 19 HIS A C 5
ATOM 1993 O O . HIS A 1 20 ? -3.662 1.168 -2.477 1.00 0.00 19 HIS A O 5
ATOM 2007 N N . GLN A 1 21 ? -2.938 2.174 -0.606 1.00 0.00 20 GLN A N 5
ATOM 2008 C CA . GLN A 1 21 ? -4.167 1.857 0.104 1.00 0.00 20 GLN A CA 5
ATOM 2009 C C . GLN A 1 21 ? -5.400 2.322 -0.657 1.00 0.00 20 GLN A C 5
ATOM 2010 O O . GLN A 1 21 ? -6.459 1.736 -0.465 1.00 0.00 20 GLN A O 5
ATOM 2024 N N . ARG A 1 22 ? -5.274 3.339 -1.521 1.00 0.00 21 ARG A N 5
ATOM 2025 C CA . ARG A 1 22 ? -6.363 3.856 -2.333 1.00 0.00 21 ARG A CA 5
ATOM 2026 C C . ARG A 1 22 ? -7.198 2.744 -2.986 1.00 0.00 21 ARG A C 5
ATOM 2027 O O . ARG A 1 22 ? -8.405 2.917 -3.140 1.00 0.00 21 ARG A O 5
ATOM 2048 N N . VAL A 1 23 ? -6.592 1.608 -3.370 1.00 0.00 22 VAL A N 5
ATOM 2049 C CA . VAL A 1 23 ? -7.361 0.535 -4.003 1.00 0.00 22 VAL A CA 5
ATOM 2050 C C . VAL A 1 23 ? -8.392 -0.087 -3.047 1.00 0.00 22 VAL A C 5
ATOM 2051 O O . VAL A 1 23 ? -9.448 -0.533 -3.491 1.00 0.00 22 VAL A O 5
ATOM 2064 N N . HIS A 1 24 ? -8.081 -0.143 -1.746 1.00 0.00 23 HIS A N 5
ATOM 2065 C CA . HIS A 1 24 ? -8.928 -0.761 -0.727 1.00 0.00 23 HIS A CA 5
ATOM 2066 C C . HIS A 1 24 ? -9.704 0.299 0.046 1.00 0.00 23 HIS A C 5
ATOM 2067 O O . HIS A 1 24 ? -10.921 0.227 0.204 1.00 0.00 23 HIS A O 5
ATOM 2081 N N . LYS A 1 25 ? -8.931 1.259 0.556 1.00 0.00 24 LYS A N 5
ATOM 2082 C CA . LYS A 1 25 ? -9.275 2.386 1.393 1.00 0.00 24 LYS A CA 5
ATOM 2083 C C . LYS A 1 25 ? -10.442 2.061 2.331 1.00 0.00 24 LYS A C 5
ATOM 2084 O O . LYS A 1 25 ? -11.435 2.779 2.384 1.00 0.00 24 LYS A O 5
ATOM 2103 N N . ASN A 1 26 ? -10.304 0.955 3.074 1.00 0.00 25 ASN A N 5
ATOM 2104 C CA . ASN A 1 26 ? -11.283 0.450 4.033 1.00 0.00 25 ASN A CA 5
ATOM 2105 C C . ASN A 1 26 ? -12.730 0.471 3.516 1.00 0.00 25 ASN A C 5
ATOM 2106 O O . ASN A 1 26 ? -13.664 0.679 4.289 1.00 0.00 25 ASN A O 5
ATOM 2127 N N . TYR A 1 2 ? 7.761 -1.884 2.411 1.00 0.00 1 TYR A N 6
ATOM 2128 C CA . TYR A 1 2 ? 6.416 -1.651 2.910 1.00 0.00 1 TYR A CA 6
ATOM 2129 C C . TYR A 1 2 ? 5.484 -2.608 2.170 1.00 0.00 1 TYR A C 6
ATOM 2130 O O . TYR A 1 2 ? 5.714 -2.908 1.000 1.00 0.00 1 TYR A O 6
ATOM 2148 N N . LYS A 1 3 ? 4.437 -3.095 2.837 1.00 0.00 2 LYS A N 6
ATOM 2149 C CA . LYS A 1 3 ? 3.507 -4.041 2.245 1.00 0.00 2 LYS A CA 6
ATOM 2150 C C . LYS A 1 3 ? 2.110 -3.820 2.811 1.00 0.00 2 LYS A C 6
ATOM 2151 O O . LYS A 1 3 ? 1.957 -3.377 3.948 1.00 0.00 2 LYS A O 6
ATOM 2170 N N . CYS A 1 4 ? 1.103 -4.129 1.995 1.00 0.00 3 CYS A N 6
ATOM 2171 C CA . CYS A 1 4 ? -0.310 -3.993 2.304 1.00 0.00 3 CYS A CA 6
ATOM 2172 C C . CYS A 1 4 ? -0.868 -5.351 2.737 1.00 0.00 3 CYS A C 6
ATOM 2173 O O . CYS A 1 4 ? -0.763 -6.330 2.003 1.00 0.00 3 CYS A O 6
ATOM 2180 N N . GLY A 1 5 ? -1.468 -5.418 3.928 1.00 0.00 4 GLY A N 6
ATOM 2181 C CA . GLY A 1 5 ? -2.038 -6.649 4.470 1.00 0.00 4 GLY A CA 6
ATOM 2182 C C . GLY A 1 5 ? -3.037 -7.320 3.521 1.00 0.00 4 GLY A C 6
ATOM 2183 O O . GLY A 1 5 ? -3.097 -8.544 3.448 1.00 0.00 4 GLY A O 6
ATOM 2187 N N . LEU A 1 6 ? -3.823 -6.520 2.795 1.00 0.00 5 LEU A N 6
ATOM 2188 C CA . LEU A 1 6 ? -4.831 -7.018 1.866 1.00 0.00 5 LEU A CA 6
ATOM 2189 C C . LEU A 1 6 ? -4.213 -7.554 0.570 1.00 0.00 5 LEU A C 6
ATOM 2190 O O . LEU A 1 6 ? -4.871 -8.312 -0.139 1.00 0.00 5 LEU A O 6
ATOM 2206 N N . CYS A 1 7 ? -2.972 -7.175 0.246 1.00 0.00 6 CYS A N 6
ATOM 2207 C CA . CYS A 1 7 ? -2.284 -7.605 -0.965 1.00 0.00 6 CYS A CA 6
ATOM 2208 C C . CYS A 1 7 ? -0.799 -7.268 -0.802 1.00 0.00 6 CYS A C 6
ATOM 2209 O O . CYS A 1 7 ? -0.400 -6.108 -0.878 1.00 0.00 6 CYS A O 6
ATOM 2216 N N . GLU A 1 8 ? 0.022 -8.291 -0.547 1.00 0.00 7 GLU A N 6
ATOM 2217 C CA . GLU A 1 8 ? 1.447 -8.193 -0.251 1.00 0.00 7 GLU A CA 6
ATOM 2218 C C . GLU A 1 8 ? 2.341 -7.728 -1.413 1.00 0.00 7 GLU A C 6
ATOM 2219 O O . GLU A 1 8 ? 3.293 -8.404 -1.796 1.00 0.00 7 GLU A O 6
ATOM 2231 N N . ARG A 1 9 ? 2.058 -6.545 -1.950 1.00 0.00 8 ARG A N 6
ATOM 2232 C CA . ARG A 1 9 ? 2.849 -5.902 -2.981 1.00 0.00 8 ARG A CA 6
ATOM 2233 C C . ARG A 1 9 ? 4.000 -5.208 -2.247 1.00 0.00 8 ARG A C 6
ATOM 2234 O O . ARG A 1 9 ? 3.778 -4.540 -1.240 1.00 0.00 8 ARG A O 6
ATOM 2255 N N . SER A 1 10 ? 5.227 -5.384 -2.733 1.00 0.00 9 SER A N 6
ATOM 2256 C CA . SER A 1 10 ? 6.431 -4.829 -2.138 1.00 0.00 9 SER A CA 6
ATOM 2257 C C . SER A 1 10 ? 6.633 -3.369 -2.557 1.00 0.00 9 SER A C 6
ATOM 2258 O O . SER A 1 10 ? 7.099 -3.118 -3.669 1.00 0.00 9 SER A O 6
ATOM 2266 N N . PHE A 1 11 ? 6.306 -2.421 -1.679 1.00 0.00 10 PHE A N 6
ATOM 2267 C CA . PHE A 1 11 ? 6.465 -0.992 -1.913 1.00 0.00 10 PHE A CA 6
ATOM 2268 C C . PHE A 1 11 ? 7.772 -0.513 -1.285 1.00 0.00 10 PHE A C 6
ATOM 2269 O O . PHE A 1 11 ? 8.011 -0.719 -0.096 1.00 0.00 10 PHE A O 6
ATOM 2286 N N . VAL A 1 12 ? 8.619 0.139 -2.079 1.00 0.00 11 VAL A N 6
ATOM 2287 C CA . VAL A 1 12 ? 9.899 0.645 -1.604 1.00 0.00 11 VAL A CA 6
ATOM 2288 C C . VAL A 1 12 ? 9.734 1.753 -0.556 1.00 0.00 11 VAL A C 6
ATOM 2289 O O . VAL A 1 12 ? 10.617 1.931 0.280 1.00 0.00 11 VAL A O 6
ATOM 2302 N N . GLU A 1 13 ? 8.623 2.501 -0.600 1.00 0.00 12 GLU A N 6
ATOM 2303 C CA . GLU A 1 13 ? 8.368 3.611 0.310 1.00 0.00 12 GLU A CA 6
ATOM 2304 C C . GLU A 1 13 ? 6.923 3.637 0.826 1.00 0.00 12 GLU A C 6
ATOM 2305 O O . GLU A 1 13 ? 5.988 3.179 0.163 1.00 0.00 12 GLU A O 6
ATOM 2317 N N . LYS A 1 14 ? 6.766 4.185 2.036 1.00 0.00 13 LYS A N 6
ATOM 2318 C CA . LYS A 1 14 ? 5.501 4.314 2.746 1.00 0.00 13 LYS A CA 6
ATOM 2319 C C . LYS A 1 14 ? 4.490 5.131 1.943 1.00 0.00 13 LYS A C 6
ATOM 2320 O O . LYS A 1 14 ? 3.310 4.795 1.906 1.00 0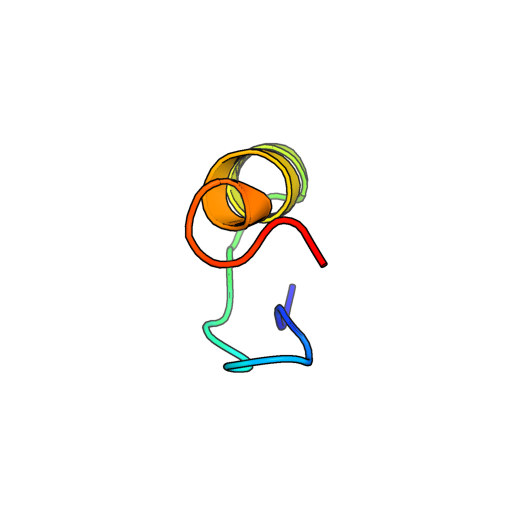.00 13 LYS A O 6
ATOM 2339 N N . SER A 1 15 ? 4.946 6.209 1.305 1.00 0.00 14 SER A N 6
ATOM 2340 C CA . SER A 1 15 ? 4.138 7.108 0.497 1.00 0.00 14 SER A CA 6
ATOM 2341 C C . SER A 1 15 ? 3.413 6.308 -0.584 1.00 0.00 14 SER A C 6
ATOM 2342 O O . SER A 1 15 ? 2.189 6.362 -0.703 1.00 0.00 14 SER A O 6
ATOM 2350 N N . ALA A 1 16 ? 4.191 5.556 -1.365 1.00 0.00 15 ALA A N 6
ATOM 2351 C CA . ALA A 1 16 ? 3.678 4.719 -2.436 1.00 0.00 15 ALA A CA 6
ATOM 2352 C C . ALA A 1 16 ? 2.609 3.780 -1.889 1.00 0.00 15 ALA A C 6
ATOM 2353 O O . ALA A 1 16 ? 1.511 3.705 -2.433 1.00 0.00 15 ALA A O 6
ATOM 2360 N N . LEU A 1 17 ? 2.915 3.065 -0.805 1.00 0.00 16 LEU A N 6
ATOM 2361 C CA . LEU A 1 17 ? 1.980 2.152 -0.197 1.00 0.00 16 LEU A CA 6
ATOM 2362 C C . LEU A 1 17 ? 0.702 2.870 0.256 1.00 0.00 16 LEU A C 6
ATOM 2363 O O . LEU A 1 17 ? -0.407 2.391 0.028 1.00 0.00 16 LEU A O 6
ATOM 2379 N N . SER A 1 18 ? 0.843 4.038 0.885 1.00 0.00 17 SER A N 6
ATOM 2380 C CA . SER A 1 18 ? -0.297 4.830 1.329 1.00 0.00 17 SER A CA 6
ATOM 2381 C C . SER A 1 18 ? -1.169 5.166 0.117 1.00 0.00 17 SER A C 6
ATOM 2382 O O . SER A 1 18 ? -2.394 5.057 0.167 1.00 0.00 17 SER A O 6
ATOM 2390 N N . ARG A 1 19 ? -0.531 5.557 -0.991 1.00 0.00 18 ARG A N 6
ATOM 2391 C CA . ARG A 1 19 ? -1.245 5.838 -2.224 1.00 0.00 18 ARG A CA 6
ATOM 2392 C C . ARG A 1 19 ? -1.914 4.550 -2.721 1.00 0.00 18 ARG A C 6
ATOM 2393 O O . ARG A 1 19 ? -3.045 4.576 -3.204 1.00 0.00 18 ARG A O 6
ATOM 2414 N N . HIS A 1 20 ? -1.232 3.407 -2.600 1.00 0.00 19 HIS A N 6
ATOM 2415 C CA . HIS A 1 20 ? -1.778 2.140 -3.056 1.00 0.00 19 HIS A CA 6
ATOM 2416 C C . HIS A 1 20 ? -3.105 1.837 -2.352 1.00 0.00 19 HIS A C 6
ATOM 2417 O O . HIS A 1 20 ? -4.009 1.289 -2.979 1.00 0.00 19 HIS A O 6
ATOM 2431 N N . GLN A 1 21 ? -3.268 2.198 -1.073 1.00 0.00 20 GLN A N 6
ATOM 2432 C CA . GLN A 1 21 ? -4.540 1.964 -0.403 1.00 0.00 20 GLN A CA 6
ATOM 2433 C C . GLN A 1 21 ? -5.739 2.571 -1.126 1.00 0.00 20 GLN A C 6
ATOM 2434 O O . GLN A 1 21 ? -6.856 2.184 -0.814 1.00 0.00 20 GLN A O 6
ATOM 2448 N N . ARG A 1 22 ? -5.567 3.474 -2.099 1.00 0.00 21 ARG A N 6
ATOM 2449 C CA . ARG A 1 22 ? -6.720 3.974 -2.838 1.00 0.00 21 ARG A CA 6
ATOM 2450 C C . ARG A 1 22 ? -7.510 2.815 -3.476 1.00 0.00 21 ARG A C 6
ATOM 2451 O O . ARG A 1 22 ? -8.713 2.964 -3.673 1.00 0.00 21 ARG A O 6
ATOM 2472 N N . VAL A 1 23 ? -6.884 1.664 -3.784 1.00 0.00 22 VAL A N 6
ATOM 2473 C CA . VAL A 1 23 ? -7.645 0.543 -4.349 1.00 0.00 22 VAL A CA 6
ATOM 2474 C C . VAL A 1 23 ? -8.576 -0.086 -3.294 1.00 0.00 22 VAL A C 6
ATOM 2475 O O . VAL A 1 23 ? -9.586 -0.691 -3.645 1.00 0.00 22 VAL A O 6
ATOM 2488 N N . HIS A 1 24 ? -8.239 0.046 -2.005 1.00 0.00 23 HIS A N 6
ATOM 2489 C CA . HIS A 1 24 ? -8.999 -0.478 -0.876 1.00 0.00 23 HIS A CA 6
ATOM 2490 C C . HIS A 1 24 ? -8.687 0.380 0.346 1.00 0.00 23 HIS A C 6
ATOM 2491 O O . HIS A 1 24 ? -7.836 0.028 1.166 1.00 0.00 23 HIS A O 6
ATOM 2505 N N . LYS A 1 25 ? -9.384 1.519 0.446 1.00 0.00 24 LYS A N 6
ATOM 2506 C CA . LYS A 1 25 ? -9.230 2.518 1.494 1.00 0.00 24 LYS A CA 6
ATOM 2507 C C . LYS A 1 25 ? -9.774 2.002 2.833 1.00 0.00 24 LYS A C 6
ATOM 2508 O O . LYS A 1 25 ? -10.741 2.523 3.380 1.00 0.00 24 LYS A O 6
ATOM 2527 N N . ASN A 1 26 ? -9.125 0.963 3.355 1.00 0.00 25 ASN A N 6
ATOM 2528 C CA . ASN A 1 26 ? -9.451 0.302 4.610 1.00 0.00 25 ASN A CA 6
ATOM 2529 C C . ASN A 1 26 ? -8.966 1.127 5.803 1.00 0.00 25 ASN A C 6
ATOM 2530 O O . ASN A 1 26 ? -9.620 1.163 6.840 1.00 0.00 25 ASN A O 6
ATOM 2551 N N . TYR A 1 2 ? 7.823 -1.753 2.126 1.00 0.00 1 TYR A N 7
ATOM 2552 C CA . TYR A 1 2 ? 6.658 -1.983 2.969 1.00 0.00 1 TYR A CA 7
ATOM 2553 C C . TYR A 1 2 ? 5.660 -2.832 2.185 1.00 0.00 1 TYR A C 7
ATOM 2554 O O . TYR A 1 2 ? 5.470 -2.603 0.994 1.00 0.00 1 TYR A O 7
ATOM 2572 N N . LYS A 1 3 ? 5.026 -3.808 2.841 1.00 0.00 2 LYS A N 7
ATOM 2573 C CA . LYS A 1 3 ? 4.054 -4.696 2.217 1.00 0.00 2 LYS A CA 7
ATOM 2574 C C . LYS A 1 3 ? 2.646 -4.229 2.577 1.00 0.00 2 LYS A C 7
ATOM 2575 O O . LYS A 1 3 ? 2.370 -3.935 3.739 1.00 0.00 2 LYS A O 7
ATOM 2594 N N . CYS A 1 4 ? 1.750 -4.147 1.591 1.00 0.00 3 CYS A N 7
ATOM 2595 C CA . CYS A 1 4 ? 0.385 -3.704 1.824 1.00 0.00 3 CYS A CA 7
ATOM 2596 C C . CYS A 1 4 ? -0.400 -4.787 2.551 1.00 0.00 3 CYS A C 7
ATOM 2597 O O . CYS A 1 4 ? -0.701 -5.811 1.955 1.00 0.00 3 CYS A O 7
ATOM 2604 N N . GLY A 1 5 ? -0.751 -4.582 3.821 1.00 0.00 4 GLY A N 7
ATOM 2605 C CA . GLY A 1 5 ? -1.510 -5.554 4.604 1.00 0.00 4 GLY A CA 7
ATOM 2606 C C . GLY A 1 5 ? -2.679 -6.191 3.841 1.00 0.00 4 GLY A C 7
ATOM 2607 O O . GLY A 1 5 ? -2.940 -7.382 3.989 1.00 0.00 4 GLY A O 7
ATOM 2611 N N . LEU A 1 6 ? -3.388 -5.403 3.029 1.00 0.00 5 LEU A N 7
ATOM 2612 C CA . LEU A 1 6 ? -4.542 -5.848 2.273 1.00 0.00 5 LEU A CA 7
ATOM 2613 C C . LEU A 1 6 ? -4.205 -6.696 1.038 1.00 0.00 5 LEU A C 7
ATOM 2614 O O . LEU A 1 6 ? -5.096 -7.405 0.575 1.00 0.00 5 LEU A O 7
ATOM 2630 N N . CYS A 1 7 ? -2.986 -6.650 0.471 1.00 0.00 6 CYS A N 7
ATOM 2631 C CA . CYS A 1 7 ? -2.706 -7.453 -0.733 1.00 0.00 6 CYS A CA 7
ATOM 2632 C C . CYS A 1 7 ? -1.230 -7.811 -0.944 1.00 0.00 6 CYS A C 7
ATOM 2633 O O . CYS A 1 7 ? -0.838 -8.229 -2.030 1.00 0.00 6 CYS A O 7
ATOM 2640 N N . GLU A 1 8 ? -0.418 -7.647 0.096 1.00 0.00 7 GLU A N 7
ATOM 2641 C CA . GLU A 1 8 ? 1.010 -7.903 0.206 1.00 0.00 7 GLU A CA 7
ATOM 2642 C C . GLU A 1 8 ? 1.902 -7.451 -0.949 1.00 0.00 7 GLU A C 7
ATOM 2643 O O . GLU A 1 8 ? 3.054 -7.881 -1.031 1.00 0.00 7 GLU A O 7
ATOM 2655 N N . ARG A 1 9 ? 1.421 -6.559 -1.815 1.00 0.00 8 ARG A N 7
ATOM 2656 C CA . ARG A 1 9 ? 2.270 -5.995 -2.840 1.00 0.00 8 ARG A CA 7
ATOM 2657 C C . ARG A 1 9 ? 3.341 -5.215 -2.070 1.00 0.00 8 ARG A C 7
ATOM 2658 O O . ARG A 1 9 ? 3.040 -4.570 -1.062 1.00 0.00 8 ARG A O 7
ATOM 2679 N N . SER A 1 10 ? 4.585 -5.321 -2.531 1.00 0.00 9 SER A N 7
ATOM 2680 C CA . SER A 1 10 ? 5.745 -4.699 -1.910 1.00 0.00 9 SER A CA 7
ATOM 2681 C C . SER A 1 10 ? 6.011 -3.336 -2.545 1.00 0.00 9 SER A C 7
ATOM 2682 O O . SER A 1 10 ? 6.308 -3.257 -3.734 1.00 0.00 9 SER A O 7
ATOM 2690 N N . PHE A 1 11 ? 5.905 -2.276 -1.744 1.00 0.00 10 PHE A N 7
ATOM 2691 C CA . PHE A 1 11 ? 6.102 -0.893 -2.143 1.00 0.00 10 PHE A CA 7
ATOM 2692 C C . PHE A 1 11 ? 7.441 -0.407 -1.606 1.00 0.00 10 PHE A C 7
ATOM 2693 O O . PHE A 1 11 ? 7.703 -0.508 -0.410 1.00 0.00 10 PHE A O 7
ATOM 2710 N N . VAL A 1 12 ? 8.282 0.117 -2.499 1.00 0.00 11 VAL A N 7
ATOM 2711 C CA . VAL A 1 12 ? 9.607 0.620 -2.212 1.00 0.00 11 VAL A CA 7
ATOM 2712 C C . VAL A 1 12 ? 9.659 1.615 -1.045 1.00 0.00 11 VAL A C 7
ATOM 2713 O O . VAL A 1 12 ? 10.656 1.649 -0.327 1.00 0.00 11 VAL A O 7
ATOM 2726 N N . GLU A 1 13 ? 8.610 2.425 -0.849 1.00 0.00 12 GLU A N 7
ATOM 2727 C CA . GLU A 1 13 ? 8.565 3.412 0.218 1.00 0.00 12 GLU A CA 7
ATOM 2728 C C . GLU A 1 13 ? 7.153 3.538 0.793 1.00 0.00 12 GLU A C 7
ATOM 2729 O O . GLU A 1 13 ? 6.155 3.244 0.126 1.00 0.00 12 GLU A O 7
ATOM 2741 N N . LYS A 1 14 ? 7.087 3.987 2.050 1.00 0.00 13 LYS A N 7
ATOM 2742 C CA . LYS A 1 14 ? 5.848 4.175 2.790 1.00 0.00 13 LYS A CA 7
ATOM 2743 C C . LYS A 1 14 ? 4.902 5.114 2.037 1.00 0.00 13 LYS A C 7
ATOM 2744 O O . LYS A 1 14 ? 3.686 4.949 2.097 1.00 0.00 13 LYS A O 7
ATOM 2763 N N . SER A 1 15 ? 5.442 6.101 1.323 1.00 0.00 14 SER A N 7
ATOM 2764 C CA . SER A 1 15 ? 4.662 7.032 0.530 1.00 0.00 14 SER A CA 7
ATOM 2765 C C . SER A 1 15 ? 3.817 6.257 -0.486 1.00 0.00 14 SER A C 7
ATOM 2766 O O . SER A 1 15 ? 2.598 6.416 -0.545 1.00 0.00 14 SER A O 7
ATOM 2774 N N . ALA A 1 16 ? 4.474 5.400 -1.273 1.00 0.00 15 ALA A N 7
ATOM 2775 C CA . ALA A 1 16 ? 3.817 4.587 -2.284 1.00 0.00 15 ALA A CA 7
ATOM 2776 C C . ALA A 1 16 ? 2.824 3.649 -1.610 1.00 0.00 15 ALA A C 7
ATOM 2777 O O . ALA A 1 16 ? 1.709 3.488 -2.097 1.00 0.00 15 ALA A O 7
ATOM 2784 N N . LEU A 1 17 ? 3.213 3.042 -0.486 1.00 0.00 16 LEU A N 7
ATOM 2785 C CA . LEU A 1 17 ? 2.368 2.146 0.262 1.00 0.00 16 LEU A CA 7
ATOM 2786 C C . LEU A 1 17 ? 1.055 2.847 0.617 1.00 0.00 16 LEU A C 7
ATOM 2787 O O . LEU A 1 17 ? -0.034 2.346 0.324 1.00 0.00 16 LEU A O 7
ATOM 2803 N N . SER A 1 18 ? 1.173 4.018 1.247 1.00 0.00 17 SER A N 7
ATOM 2804 C CA . SER A 1 18 ? 0.039 4.819 1.668 1.00 0.00 17 SER A CA 7
ATOM 2805 C C . SER A 1 18 ? -0.816 5.148 0.451 1.00 0.00 17 SER A C 7
ATOM 2806 O O . SER A 1 18 ? -2.020 4.899 0.441 1.00 0.00 17 SER A O 7
ATOM 2814 N N . ARG A 1 19 ? -0.184 5.699 -0.588 1.00 0.00 18 ARG A N 7
ATOM 2815 C CA . ARG A 1 19 ? -0.880 6.063 -1.808 1.00 0.00 18 ARG A CA 7
ATOM 2816 C C . ARG A 1 19 ? -1.613 4.870 -2.424 1.00 0.00 18 ARG A C 7
ATOM 2817 O O . ARG A 1 19 ? -2.711 5.045 -2.957 1.00 0.00 18 ARG A O 7
ATOM 2838 N N . HIS A 1 20 ? -1.025 3.668 -2.361 1.00 0.00 19 HIS A N 7
ATOM 2839 C CA . HIS A 1 20 ? -1.622 2.487 -2.952 1.00 0.00 19 HIS A CA 7
ATOM 2840 C C . HIS A 1 20 ? -2.912 2.071 -2.242 1.00 0.00 19 HIS A C 7
ATOM 2841 O O . HIS A 1 20 ? -3.762 1.439 -2.871 1.00 0.00 19 HIS A O 7
ATOM 2855 N N . GLN A 1 21 ? -3.097 2.408 -0.958 1.00 0.00 20 GLN A N 7
ATOM 2856 C CA . GLN A 1 21 ? -4.302 1.996 -0.253 1.00 0.00 20 GLN A CA 7
ATOM 2857 C C . GLN A 1 21 ? -5.590 2.341 -0.990 1.00 0.00 20 GLN A C 7
ATOM 2858 O O . GLN A 1 21 ? -6.569 1.629 -0.803 1.00 0.00 20 GLN A O 7
ATOM 2872 N N . ARG A 1 22 ? -5.597 3.389 -1.821 1.00 0.00 21 ARG A N 7
ATOM 2873 C CA . ARG A 1 22 ? -6.754 3.808 -2.605 1.00 0.00 21 ARG A CA 7
ATOM 2874 C C . ARG A 1 22 ? -7.527 2.640 -3.233 1.00 0.00 21 ARG A C 7
ATOM 2875 O O . ARG A 1 22 ? -8.750 2.716 -3.324 1.00 0.00 21 ARG A O 7
ATOM 2896 N N . VAL A 1 23 ? -6.847 1.573 -3.672 1.00 0.00 22 VAL A N 7
ATOM 2897 C CA . VAL A 1 23 ? -7.545 0.451 -4.299 1.00 0.00 22 VAL A CA 7
ATOM 2898 C C . VAL A 1 23 ? -8.527 -0.236 -3.333 1.00 0.00 22 VAL A C 7
ATOM 2899 O O . VAL A 1 23 ? -9.544 -0.769 -3.769 1.00 0.00 22 VAL A O 7
ATOM 2912 N N . HIS A 1 24 ? -8.216 -0.243 -2.030 1.00 0.00 23 HIS A N 7
ATOM 2913 C CA . HIS A 1 24 ? -9.016 -0.878 -0.985 1.00 0.00 23 HIS A CA 7
ATOM 2914 C C . HIS A 1 24 ? -9.785 0.184 -0.203 1.00 0.00 23 HIS A C 7
ATOM 2915 O O . HIS A 1 24 ? -10.997 0.115 -0.026 1.00 0.00 23 HIS A O 7
ATOM 2929 N N . LYS A 1 25 ? -9.011 1.154 0.282 1.00 0.00 24 LYS A N 7
ATOM 2930 C CA . LYS A 1 25 ? -9.380 2.286 1.098 1.00 0.00 24 LYS A CA 7
ATOM 2931 C C . LYS A 1 25 ? -10.281 1.859 2.264 1.00 0.00 24 LYS A C 7
ATOM 2932 O O . LYS A 1 25 ? -11.319 2.460 2.523 1.00 0.00 24 LYS A O 7
ATOM 2951 N N . ASN A 1 26 ? -9.861 0.805 2.973 1.00 0.00 25 ASN A N 7
ATOM 2952 C CA . ASN A 1 26 ? -10.588 0.257 4.113 1.00 0.00 25 ASN A CA 7
ATOM 2953 C C . ASN A 1 26 ? -9.623 -0.453 5.058 1.00 0.00 25 ASN A C 7
ATOM 2954 O O . ASN A 1 26 ? -9.708 -0.269 6.268 1.00 0.00 25 ASN A O 7
ATOM 2975 N N . TYR A 1 2 ? 7.698 -1.848 2.735 1.00 0.00 1 TYR A N 8
ATOM 2976 C CA . TYR A 1 2 ? 6.365 -1.720 3.303 1.00 0.00 1 TYR A CA 8
ATOM 2977 C C . TYR A 1 2 ? 5.451 -2.674 2.537 1.00 0.00 1 TYR A C 8
ATOM 2978 O O . TYR A 1 2 ? 5.679 -2.916 1.353 1.00 0.00 1 TYR A O 8
ATOM 2996 N N . LYS A 1 3 ? 4.421 -3.225 3.183 1.00 0.00 2 LYS A N 8
ATOM 2997 C CA . LYS A 1 3 ? 3.496 -4.150 2.545 1.00 0.00 2 LYS A CA 8
ATOM 2998 C C . LYS A 1 3 ? 2.065 -3.739 2.871 1.00 0.00 2 LYS A C 8
ATOM 2999 O O . LYS A 1 3 ? 1.790 -3.237 3.957 1.00 0.00 2 LYS A O 8
ATOM 3018 N N . CYS A 1 4 ? 1.164 -3.949 1.910 1.00 0.00 3 CYS A N 8
ATOM 3019 C CA . CYS A 1 4 ? -0.247 -3.600 2.006 1.00 0.00 3 CYS A CA 8
ATOM 3020 C C . CYS A 1 4 ? -1.039 -4.595 2.857 1.00 0.00 3 CYS A C 8
ATOM 3021 O O . CYS A 1 4 ? -2.065 -4.237 3.431 1.00 0.00 3 CYS A O 8
ATOM 3028 N N . GLY A 1 5 ? -0.596 -5.851 2.947 1.00 0.00 4 GLY A N 8
ATOM 3029 C CA . GLY A 1 5 ? -1.281 -6.864 3.744 1.00 0.00 4 GLY A CA 8
ATOM 3030 C C . GLY A 1 5 ? -2.508 -7.420 3.021 1.00 0.00 4 GLY A C 8
ATOM 3031 O O . GLY A 1 5 ? -2.637 -8.633 2.874 1.00 0.00 4 GLY A O 8
ATOM 3035 N N . LEU A 1 6 ? -3.401 -6.545 2.544 1.00 0.00 5 LEU A N 8
ATOM 3036 C CA . LEU A 1 6 ? -4.601 -6.959 1.818 1.00 0.00 5 LEU A CA 8
ATOM 3037 C C . LEU A 1 6 ? -4.206 -7.553 0.461 1.00 0.00 5 LEU A C 8
ATOM 3038 O O . LEU A 1 6 ? -4.935 -8.367 -0.101 1.00 0.00 5 LEU A O 8
ATOM 3054 N N . CYS A 1 7 ? -3.035 -7.164 -0.050 1.00 0.00 6 CYS A N 8
ATOM 3055 C CA . CYS A 1 7 ? -2.428 -7.660 -1.267 1.00 0.00 6 CYS A CA 8
ATOM 3056 C C . CYS A 1 7 ? -0.934 -7.506 -0.985 1.00 0.00 6 CYS A C 8
ATOM 3057 O O . CYS A 1 7 ? -0.422 -6.397 -0.869 1.00 0.00 6 CYS A O 8
ATOM 3064 N N . GLU A 1 8 ? -0.241 -8.626 -0.786 1.00 0.00 7 GLU A N 8
ATOM 3065 C CA . GLU A 1 8 ? 1.157 -8.682 -0.381 1.00 0.00 7 GLU A CA 8
ATOM 3066 C C . GLU A 1 8 ? 2.167 -8.231 -1.445 1.00 0.00 7 GLU A C 8
ATOM 3067 O O . GLU A 1 8 ? 3.068 -8.977 -1.821 1.00 0.00 7 GLU A O 8
ATOM 3079 N N . ARG A 1 9 ? 2.041 -6.986 -1.897 1.00 0.00 8 ARG A N 8
ATOM 3080 C CA . ARG A 1 9 ? 2.958 -6.362 -2.834 1.00 0.00 8 ARG A CA 8
ATOM 3081 C C . ARG A 1 9 ? 3.992 -5.608 -1.993 1.00 0.00 8 ARG A C 8
ATOM 3082 O O . ARG A 1 9 ? 3.646 -5.036 -0.958 1.00 0.00 8 ARG A O 8
ATOM 3103 N N . SER A 1 10 ? 5.252 -5.625 -2.420 1.00 0.00 9 SER A N 8
ATOM 3104 C CA . SER A 1 10 ? 6.358 -4.977 -1.726 1.00 0.00 9 SER A CA 8
ATOM 3105 C C . SER A 1 10 ? 6.535 -3.539 -2.219 1.00 0.00 9 SER A C 8
ATOM 3106 O O . SER A 1 10 ? 6.820 -3.326 -3.396 1.00 0.00 9 SER A O 8
ATOM 3114 N N . PHE A 1 11 ? 6.380 -2.564 -1.323 1.00 0.00 10 PHE A N 8
ATOM 3115 C CA . PHE A 1 11 ? 6.513 -1.142 -1.600 1.00 0.00 10 PHE A CA 8
ATOM 3116 C C . PHE A 1 11 ? 7.791 -0.617 -0.962 1.00 0.00 10 PHE A C 8
ATOM 3117 O O . PHE A 1 11 ? 7.963 -0.695 0.252 1.00 0.00 10 PHE A O 8
ATOM 3134 N N . VAL A 1 12 ? 8.688 -0.069 -1.779 1.00 0.00 11 VAL A N 8
ATOM 3135 C CA . VAL A 1 12 ? 9.953 0.461 -1.285 1.00 0.00 11 VAL A CA 8
ATOM 3136 C C . VAL A 1 12 ? 9.738 1.691 -0.396 1.00 0.00 11 VAL A C 8
ATOM 3137 O O . VAL A 1 12 ? 10.493 1.902 0.550 1.00 0.00 11 VAL A O 8
ATOM 3150 N N . GLU A 1 13 ? 8.713 2.500 -0.696 1.00 0.00 12 GLU A N 8
ATOM 3151 C CA . GLU A 1 13 ? 8.397 3.720 0.029 1.00 0.00 12 GLU A CA 8
ATOM 3152 C C . GLU A 1 13 ? 6.942 3.720 0.515 1.00 0.00 12 GLU A C 8
ATOM 3153 O O . GLU A 1 13 ? 6.023 3.308 -0.198 1.00 0.00 12 GLU A O 8
ATOM 3165 N N . LYS A 1 14 ? 6.741 4.187 1.753 1.00 0.00 13 LYS A N 8
ATOM 3166 C CA . LYS A 1 14 ? 5.432 4.263 2.389 1.00 0.00 13 LYS A CA 8
ATOM 3167 C C . LYS A 1 14 ? 4.474 5.191 1.641 1.00 0.00 13 LYS A C 8
ATOM 3168 O O . LYS A 1 14 ? 3.263 5.005 1.706 1.00 0.00 13 LYS A O 8
ATOM 3187 N N . SER A 1 15 ? 4.999 6.188 0.929 1.00 0.00 14 SER A N 8
ATOM 3188 C CA . SER A 1 15 ? 4.229 7.146 0.153 1.00 0.00 14 SER A CA 8
ATOM 3189 C C . SER A 1 15 ? 3.429 6.387 -0.905 1.00 0.00 14 SER A C 8
ATOM 3190 O O . SER A 1 15 ? 2.200 6.459 -0.949 1.00 0.00 14 SER A O 8
ATOM 3198 N N . ALA A 1 16 ? 4.154 5.649 -1.749 1.00 0.00 15 ALA A N 8
ATOM 3199 C CA . ALA A 1 16 ? 3.578 4.835 -2.808 1.00 0.00 15 ALA A CA 8
ATOM 3200 C C . ALA A 1 16 ? 2.522 3.906 -2.218 1.00 0.00 15 ALA A C 8
ATOM 3201 O O . ALA A 1 16 ? 1.415 3.806 -2.737 1.00 0.00 15 ALA A O 8
ATOM 3208 N N . LEU A 1 17 ? 2.858 3.223 -1.121 1.00 0.00 16 LEU A N 8
ATOM 3209 C CA . LEU A 1 17 ? 1.945 2.320 -0.471 1.00 0.00 16 LEU A CA 8
ATOM 3210 C C . LEU A 1 17 ? 0.674 3.043 -0.014 1.00 0.00 16 LEU A C 8
ATOM 3211 O O . LEU A 1 17 ? -0.437 2.589 -0.283 1.00 0.00 16 LEU A O 8
ATOM 3227 N N . SER A 1 18 ? 0.818 4.182 0.665 1.00 0.00 17 SER A N 8
ATOM 3228 C CA . SER A 1 18 ? -0.323 4.964 1.118 1.00 0.00 17 SER A CA 8
ATOM 3229 C C . SER A 1 18 ? -1.199 5.309 -0.086 1.00 0.00 17 SER A C 8
ATOM 3230 O O . SER A 1 18 ? -2.416 5.138 -0.047 1.00 0.00 17 SER A O 8
ATOM 3238 N N . ARG A 1 19 ? -0.572 5.773 -1.170 1.00 0.00 18 ARG A N 8
ATOM 3239 C CA . ARG A 1 19 ? -1.274 6.096 -2.400 1.00 0.00 18 ARG A CA 8
ATOM 3240 C C . ARG A 1 19 ? -1.982 4.847 -2.948 1.00 0.00 18 ARG A C 8
ATOM 3241 O O . ARG A 1 19 ? -3.099 4.940 -3.461 1.00 0.00 18 ARG A O 8
ATOM 3262 N N . HIS A 1 20 ? -1.342 3.679 -2.826 1.00 0.00 19 HIS A N 8
ATOM 3263 C CA . HIS A 1 20 ? -1.888 2.405 -3.265 1.00 0.00 19 HIS A CA 8
ATOM 3264 C C . HIS A 1 20 ? -3.115 2.073 -2.416 1.00 0.00 19 HIS A C 8
ATOM 3265 O O . HIS A 1 20 ? -4.072 1.536 -2.956 1.00 0.00 19 HIS A O 8
ATOM 3279 N N . GLN A 1 21 ? -3.162 2.386 -1.115 1.00 0.00 20 GLN A N 8
ATOM 3280 C CA . GLN A 1 21 ? -4.378 2.113 -0.363 1.00 0.00 20 GLN A CA 8
ATOM 3281 C C . GLN A 1 21 ? -5.625 2.784 -0.929 1.00 0.00 20 GLN A C 8
ATOM 3282 O O . GLN A 1 21 ? -6.713 2.355 -0.569 1.00 0.00 20 GLN A O 8
ATOM 3296 N N . ARG A 1 22 ? -5.538 3.776 -1.825 1.00 0.00 21 ARG A N 8
ATOM 3297 C CA . ARG A 1 22 ? -6.763 4.304 -2.427 1.00 0.00 21 ARG A CA 8
ATOM 3298 C C . ARG A 1 22 ? -7.544 3.168 -3.117 1.00 0.00 21 ARG A C 8
ATOM 3299 O O . ARG A 1 22 ? -8.765 3.237 -3.234 1.00 0.00 21 ARG A O 8
ATOM 3320 N N . VAL A 1 23 ? -6.841 2.112 -3.545 1.00 0.00 22 VAL A N 8
ATOM 3321 C CA . VAL A 1 23 ? -7.366 0.920 -4.167 1.00 0.00 22 VAL A CA 8
ATOM 3322 C C . VAL A 1 23 ? -8.283 0.166 -3.194 1.00 0.00 22 VAL A C 8
ATOM 3323 O O . VAL A 1 23 ? -9.257 -0.457 -3.612 1.00 0.00 22 VAL A O 8
ATOM 3336 N N . HIS A 1 24 ? -7.962 0.210 -1.896 1.00 0.00 23 HIS A N 8
ATOM 3337 C CA . HIS A 1 24 ? -8.689 -0.473 -0.838 1.00 0.00 23 HIS A CA 8
ATOM 3338 C C . HIS A 1 24 ? -8.395 0.220 0.491 1.00 0.00 23 HIS A C 8
ATOM 3339 O O . HIS A 1 24 ? -7.647 -0.277 1.332 1.00 0.00 23 HIS A O 8
ATOM 3353 N N . LYS A 1 25 ? -9.002 1.394 0.667 1.00 0.00 24 LYS A N 8
ATOM 3354 C CA . LYS A 1 25 ? -8.838 2.227 1.846 1.00 0.00 24 LYS A CA 8
ATOM 3355 C C . LYS A 1 25 ? -9.636 1.654 3.020 1.00 0.00 24 LYS A C 8
ATOM 3356 O O . LYS A 1 25 ? -10.606 2.248 3.492 1.00 0.00 24 LYS A O 8
ATOM 3375 N N . ASN A 1 26 ? -9.218 0.478 3.492 1.00 0.00 25 ASN A N 8
ATOM 3376 C CA . ASN A 1 26 ? -9.837 -0.234 4.602 1.00 0.00 25 ASN A CA 8
ATOM 3377 C C . ASN A 1 26 ? -9.518 0.470 5.928 1.00 0.00 25 ASN A C 8
ATOM 3378 O O . ASN A 1 26 ? -8.797 -0.057 6.774 1.00 0.00 25 ASN A O 8
ATOM 3399 N N . TYR A 1 2 ? 7.923 -2.183 2.281 1.00 0.00 1 TYR A N 9
ATOM 3400 C CA . TYR A 1 2 ? 6.693 -2.331 3.047 1.00 0.00 1 TYR A CA 9
ATOM 3401 C C . TYR A 1 2 ? 5.719 -3.230 2.285 1.00 0.00 1 TYR A C 9
ATOM 3402 O O . TYR A 1 2 ? 5.710 -3.239 1.055 1.00 0.00 1 TYR A O 9
ATOM 3420 N N . LYS A 1 3 ? 4.891 -3.968 3.031 1.00 0.00 2 LYS A N 9
ATOM 3421 C CA . LYS A 1 3 ? 3.859 -4.851 2.513 1.00 0.00 2 LYS A CA 9
ATOM 3422 C C . LYS A 1 3 ? 2.515 -4.242 2.903 1.00 0.00 2 LYS A C 9
ATOM 3423 O O . LYS A 1 3 ? 2.336 -3.822 4.045 1.00 0.00 2 LYS A O 9
ATOM 3442 N N . CYS A 1 4 ? 1.577 -4.184 1.960 1.00 0.00 3 CYS A N 9
ATOM 3443 C CA . CYS A 1 4 ? 0.250 -3.619 2.180 1.00 0.00 3 CYS A CA 9
ATOM 3444 C C . CYS A 1 4 ? -0.615 -4.432 3.151 1.00 0.00 3 CYS A C 9
ATOM 3445 O O . CYS A 1 4 ? -1.534 -3.879 3.752 1.00 0.00 3 CYS A O 9
ATOM 3452 N N . GLY A 1 5 ? -0.366 -5.733 3.324 1.00 0.00 4 GLY A N 9
ATOM 3453 C CA . GLY A 1 5 ? -1.148 -6.550 4.252 1.00 0.00 4 GLY A CA 9
ATOM 3454 C C . GLY A 1 5 ? -2.470 -6.998 3.625 1.00 0.00 4 GLY A C 9
ATOM 3455 O O . GLY A 1 5 ? -2.805 -8.178 3.647 1.00 0.00 4 GLY A O 9
ATOM 3459 N N . LEU A 1 6 ? -3.222 -6.056 3.049 1.00 0.00 5 LEU A N 9
ATOM 3460 C CA . LEU A 1 6 ? -4.491 -6.347 2.387 1.00 0.00 5 LEU A CA 9
ATOM 3461 C C . LEU A 1 6 ? -4.237 -7.060 1.053 1.00 0.00 5 LEU A C 9
ATOM 3462 O O . LEU A 1 6 ? -5.122 -7.734 0.531 1.00 0.00 5 LEU A O 9
ATOM 3478 N N . CYS A 1 7 ? -3.026 -6.919 0.503 1.00 0.00 6 CYS A N 9
ATOM 3479 C CA . CYS A 1 7 ? -2.565 -7.531 -0.722 1.00 0.00 6 CYS A CA 9
ATOM 3480 C C . CYS A 1 7 ? -1.042 -7.467 -0.625 1.00 0.00 6 CYS A C 9
ATOM 3481 O O . CYS A 1 7 ? -0.463 -6.399 -0.447 1.00 0.00 6 CYS A O 9
ATOM 3488 N N . GLU A 1 8 ? -0.388 -8.622 -0.671 1.00 0.00 7 GLU A N 9
ATOM 3489 C CA . GLU A 1 8 ? 1.058 -8.759 -0.513 1.00 0.00 7 GLU A CA 9
ATOM 3490 C C . GLU A 1 8 ? 1.849 -8.275 -1.729 1.00 0.00 7 GLU A C 9
ATOM 3491 O O . GLU A 1 8 ? 2.544 -9.042 -2.390 1.00 0.00 7 GLU A O 9
ATOM 3503 N N . ARG A 1 9 ? 1.758 -6.974 -1.985 1.00 0.00 8 ARG A N 9
ATOM 3504 C CA . ARG A 1 9 ? 2.507 -6.276 -3.012 1.00 0.00 8 ARG A CA 9
ATOM 3505 C C . ARG A 1 9 ? 3.604 -5.511 -2.264 1.00 0.00 8 ARG A C 9
ATOM 3506 O O . ARG A 1 9 ? 3.390 -5.082 -1.128 1.00 0.00 8 ARG A O 9
ATOM 3527 N N . SER A 1 10 ? 4.779 -5.368 -2.882 1.00 0.00 9 SER A N 9
ATOM 3528 C CA . SER A 1 10 ? 5.930 -4.714 -2.270 1.00 0.00 9 SER A CA 9
ATOM 3529 C C . SER A 1 10 ? 5.972 -3.231 -2.629 1.00 0.00 9 SER A C 9
ATOM 3530 O O . SER A 1 10 ? 5.950 -2.890 -3.809 1.00 0.00 9 SER A O 9
ATOM 3538 N N . PHE A 1 11 ? 6.044 -2.363 -1.617 1.00 0.00 10 PHE A N 9
ATOM 3539 C CA . PHE A 1 11 ? 6.103 -0.917 -1.772 1.00 0.00 10 PHE A CA 9
ATOM 3540 C C . PHE A 1 11 ? 7.412 -0.415 -1.186 1.00 0.00 10 PHE A C 9
ATOM 3541 O O . PHE A 1 11 ? 7.657 -0.582 0.005 1.00 0.00 10 PHE A O 9
ATOM 3558 N N . VAL A 1 12 ? 8.247 0.197 -2.022 1.00 0.00 11 VAL A N 9
ATOM 3559 C CA . VAL A 1 12 ? 9.547 0.713 -1.613 1.00 0.00 11 VAL A CA 9
ATOM 3560 C C . VAL A 1 12 ? 9.446 1.726 -0.468 1.00 0.00 11 VAL A C 9
ATOM 3561 O O . VAL A 1 12 ? 10.317 1.762 0.397 1.00 0.00 11 VAL A O 9
ATOM 3574 N N . GLU A 1 13 ? 8.392 2.550 -0.470 1.00 0.00 12 GLU A N 9
ATOM 3575 C CA . GLU A 1 13 ? 8.175 3.577 0.537 1.00 0.00 12 GLU A CA 9
ATOM 3576 C C . GLU A 1 13 ? 6.746 3.573 1.072 1.00 0.00 12 GLU A C 9
ATOM 3577 O O . GLU A 1 13 ? 5.801 3.131 0.413 1.00 0.00 12 GLU A O 9
ATOM 3589 N N . LYS A 1 14 ? 6.605 4.122 2.280 1.00 0.00 13 LYS A N 9
ATOM 3590 C CA . LYS A 1 14 ? 5.329 4.299 2.951 1.00 0.00 13 LYS A CA 9
ATOM 3591 C C . LYS A 1 14 ? 4.470 5.297 2.158 1.00 0.00 13 LYS A C 9
ATOM 3592 O O . LYS A 1 14 ? 3.245 5.278 2.255 1.00 0.00 13 LYS A O 9
ATOM 3611 N N . SER A 1 15 ? 5.101 6.156 1.349 1.00 0.00 14 SER A N 9
ATOM 3612 C CA . SER A 1 15 ? 4.405 7.104 0.497 1.00 0.00 14 SER A CA 9
ATOM 3613 C C . SER A 1 15 ? 3.610 6.265 -0.501 1.00 0.00 14 SER A C 9
ATOM 3614 O O . SER A 1 15 ? 2.380 6.293 -0.520 1.00 0.00 14 SER A O 9
ATOM 3622 N N . ALA A 1 16 ? 4.333 5.489 -1.311 1.00 0.00 15 ALA A N 9
ATOM 3623 C CA . ALA A 1 16 ? 3.746 4.579 -2.282 1.00 0.00 15 ALA A CA 9
ATOM 3624 C C . ALA A 1 16 ? 2.642 3.751 -1.621 1.00 0.00 15 ALA A C 9
ATOM 3625 O O . ALA A 1 16 ? 1.565 3.609 -2.191 1.00 0.00 15 ALA A O 9
ATOM 3632 N N . LEU A 1 17 ? 2.889 3.219 -0.418 1.00 0.00 16 LEU A N 9
ATOM 3633 C CA . LEU A 1 17 ? 1.921 2.449 0.321 1.00 0.00 16 LEU A CA 9
ATOM 3634 C C . LEU A 1 17 ? 0.639 3.260 0.561 1.00 0.00 16 LEU A C 9
ATOM 3635 O O . LEU A 1 17 ? -0.450 2.822 0.187 1.00 0.00 16 LEU A O 9
ATOM 3651 N N . SER A 1 18 ? 0.755 4.438 1.188 1.00 0.00 17 SER A N 9
ATOM 3652 C CA . SER A 1 18 ? -0.396 5.281 1.492 1.00 0.00 17 SER A CA 9
ATOM 3653 C C . SER A 1 18 ? -1.239 5.512 0.239 1.00 0.00 17 SER A C 9
ATOM 3654 O O . SER A 1 18 ? -2.459 5.365 0.275 1.00 0.00 17 SER A O 9
ATOM 3662 N N . ARG A 1 19 ? -0.587 5.853 -0.876 1.00 0.00 18 ARG A N 9
ATOM 3663 C CA . ARG A 1 19 ? -1.292 6.061 -2.131 1.00 0.00 18 ARG A CA 9
ATOM 3664 C C . ARG A 1 19 ? -1.895 4.736 -2.609 1.00 0.00 18 ARG A C 9
ATOM 3665 O O . ARG A 1 19 ? -3.024 4.717 -3.099 1.00 0.00 18 ARG A O 9
ATOM 3686 N N . HIS A 1 20 ? -1.174 3.619 -2.469 1.00 0.00 19 HIS A N 9
ATOM 3687 C CA . HIS A 1 20 ? -1.665 2.334 -2.920 1.00 0.00 19 HIS A CA 9
ATOM 3688 C C . HIS A 1 20 ? -2.966 1.952 -2.213 1.00 0.00 19 HIS A C 9
ATOM 3689 O O . HIS A 1 20 ? -3.845 1.369 -2.849 1.00 0.00 19 HIS A O 9
ATOM 3703 N N . GLN A 1 21 ? -3.121 2.270 -0.922 1.00 0.00 20 GLN A N 9
ATOM 3704 C CA . GLN A 1 21 ? -4.350 1.935 -0.219 1.00 0.00 20 GLN A CA 9
ATOM 3705 C C . GLN A 1 21 ? -5.616 2.307 -0.978 1.00 0.00 20 GLN A C 9
ATOM 3706 O O . GLN A 1 21 ? -6.613 1.609 -0.820 1.00 0.00 20 GLN A O 9
ATOM 3720 N N . ARG A 1 22 ? -5.592 3.368 -1.790 1.00 0.00 21 ARG A N 9
ATOM 3721 C CA . ARG A 1 22 ? -6.759 3.810 -2.538 1.00 0.00 21 ARG A CA 9
ATOM 3722 C C . ARG A 1 22 ? -7.472 2.690 -3.312 1.00 0.00 21 ARG A C 9
ATOM 3723 O O . ARG A 1 22 ? -8.667 2.829 -3.562 1.00 0.00 21 ARG A O 9
ATOM 3744 N N . VAL A 1 23 ? -6.801 1.588 -3.684 1.00 0.00 22 VAL A N 9
ATOM 3745 C CA . VAL A 1 23 ? -7.508 0.510 -4.382 1.00 0.00 22 VAL A CA 9
ATOM 3746 C C . VAL A 1 23 ? -8.567 -0.138 -3.472 1.00 0.00 22 VAL A C 9
ATOM 3747 O O . VAL A 1 23 ? -9.618 -0.556 -3.947 1.00 0.00 22 VAL A O 9
ATOM 3760 N N . HIS A 1 24 ? -8.280 -0.238 -2.167 1.00 0.00 23 HIS A N 9
ATOM 3761 C CA . HIS A 1 24 ? -9.149 -0.871 -1.171 1.00 0.00 23 HIS A CA 9
ATOM 3762 C C . HIS A 1 24 ? -9.938 0.180 -0.399 1.00 0.00 23 HIS A C 9
ATOM 3763 O O . HIS A 1 24 ? -11.138 0.065 -0.171 1.00 0.00 23 HIS A O 9
ATOM 3777 N N . LYS A 1 25 ? -9.183 1.190 0.026 1.00 0.00 24 LYS A N 9
ATOM 3778 C CA . LYS A 1 25 ? -9.528 2.337 0.838 1.00 0.00 24 LYS A CA 9
ATOM 3779 C C . LYS A 1 25 ? -9.662 1.971 2.323 1.00 0.00 24 LYS A C 9
ATOM 3780 O O . LYS A 1 25 ? -10.158 2.764 3.117 1.00 0.00 24 LYS A O 9
ATOM 3799 N N . ASN A 1 26 ? -9.200 0.773 2.696 1.00 0.00 25 ASN A N 9
ATOM 3800 C CA . ASN A 1 26 ? -9.217 0.267 4.064 1.00 0.00 25 ASN A CA 9
ATOM 3801 C C . ASN A 1 26 ? -7.896 0.619 4.752 1.00 0.00 25 ASN A C 9
ATOM 3802 O O . ASN A 1 26 ? -7.891 0.961 5.931 1.00 0.00 25 ASN A O 9
ATOM 3823 N N . TYR A 1 2 ? 8.137 -2.951 1.567 1.00 0.00 1 TYR A N 10
ATOM 3824 C CA . TYR A 1 2 ? 7.026 -2.923 2.501 1.00 0.00 1 TYR A CA 10
ATOM 3825 C C . TYR A 1 2 ? 5.872 -3.713 1.896 1.00 0.00 1 TYR A C 10
ATOM 3826 O O . TYR A 1 2 ? 5.515 -3.473 0.745 1.00 0.00 1 TYR A O 10
ATOM 3844 N N . LYS A 1 3 ? 5.294 -4.636 2.665 1.00 0.00 2 LYS A N 10
ATOM 3845 C CA . LYS A 1 3 ? 4.166 -5.444 2.237 1.00 0.00 2 LYS A CA 10
ATOM 3846 C C . LYS A 1 3 ? 2.897 -4.775 2.763 1.00 0.00 2 LYS A C 10
ATOM 3847 O O . LYS A 1 3 ? 2.779 -4.537 3.962 1.00 0.00 2 LYS A O 10
ATOM 3866 N N . CYS A 1 4 ? 1.950 -4.461 1.874 1.00 0.00 3 CYS A N 10
ATOM 3867 C CA . CYS A 1 4 ? 0.700 -3.799 2.242 1.00 0.00 3 CYS A CA 10
ATOM 3868 C C . CYS A 1 4 ? -0.170 -4.617 3.206 1.00 0.00 3 CYS A C 10
ATOM 3869 O O . CYS A 1 4 ? -1.019 -4.051 3.893 1.00 0.00 3 CYS A O 10
ATOM 3876 N N . GLY A 1 5 ? 0.005 -5.939 3.278 1.00 0.00 4 GLY A N 10
ATOM 3877 C CA . GLY A 1 5 ? -0.765 -6.778 4.191 1.00 0.00 4 GLY A CA 10
ATOM 3878 C C . GLY A 1 5 ? -2.144 -7.102 3.621 1.00 0.00 4 GLY A C 10
ATOM 3879 O O . GLY A 1 5 ? -2.522 -8.268 3.555 1.00 0.00 4 GLY A O 10
ATOM 3883 N N . LEU A 1 6 ? -2.889 -6.083 3.180 1.00 0.00 5 LEU A N 10
ATOM 3884 C CA . LEU A 1 6 ? -4.205 -6.283 2.573 1.00 0.00 5 LEU A CA 10
ATOM 3885 C C . LEU A 1 6 ? -4.023 -6.993 1.225 1.00 0.00 5 LEU A C 10
ATOM 3886 O O . LEU A 1 6 ? -4.917 -7.693 0.756 1.00 0.00 5 LEU A O 10
ATOM 3902 N N . CYS A 1 7 ? -2.844 -6.827 0.621 1.00 0.00 6 CYS A N 10
ATOM 3903 C CA . CYS A 1 7 ? -2.394 -7.457 -0.596 1.00 0.00 6 CYS A CA 10
ATOM 3904 C C . CYS A 1 7 ? -0.877 -7.369 -0.465 1.00 0.00 6 CYS A C 10
ATOM 3905 O O . CYS A 1 7 ? -0.317 -6.286 -0.326 1.00 0.00 6 CYS A O 10
ATOM 3912 N N . GLU A 1 8 ? -0.202 -8.512 -0.432 1.00 0.00 7 GLU A N 10
ATOM 3913 C CA . GLU A 1 8 ? 1.236 -8.610 -0.212 1.00 0.00 7 GLU A CA 10
ATOM 3914 C C . GLU A 1 8 ? 2.110 -8.144 -1.386 1.00 0.00 7 GLU A C 10
ATOM 3915 O O . GLU A 1 8 ? 3.043 -8.837 -1.784 1.00 0.00 7 GLU A O 10
ATOM 3927 N N . ARG A 1 9 ? 1.839 -6.952 -1.918 1.00 0.00 8 ARG A N 10
ATOM 3928 C CA . ARG A 1 9 ? 2.634 -6.350 -2.972 1.00 0.00 8 ARG A CA 10
ATOM 3929 C C . ARG A 1 9 ? 3.730 -5.551 -2.260 1.00 0.00 8 ARG A C 10
ATOM 3930 O O . ARG A 1 9 ? 3.491 -5.002 -1.185 1.00 0.00 8 ARG A O 10
ATOM 3951 N N . SER A 1 10 ? 4.926 -5.513 -2.844 1.00 0.00 9 SER A N 10
ATOM 3952 C CA . SER A 1 10 ? 6.093 -4.831 -2.300 1.00 0.00 9 SER A CA 10
ATOM 3953 C C . SER A 1 10 ? 6.133 -3.352 -2.701 1.00 0.00 9 SER A C 10
ATOM 3954 O O . SER A 1 10 ? 6.020 -3.045 -3.886 1.00 0.00 9 SER A O 10
ATOM 3962 N N . PHE A 1 11 ? 6.317 -2.448 -1.731 1.00 0.00 10 PHE A N 10
ATOM 3963 C CA . PHE A 1 11 ? 6.428 -1.006 -1.948 1.00 0.00 10 PHE A CA 10
ATOM 3964 C C . PHE A 1 11 ? 7.750 -0.509 -1.363 1.00 0.00 10 PHE A C 10
ATOM 3965 O O . PHE A 1 11 ? 8.122 -0.896 -0.258 1.00 0.00 10 PHE A O 10
ATOM 3982 N N . VAL A 1 12 ? 8.463 0.341 -2.102 1.00 0.00 11 VAL A N 10
ATOM 3983 C CA . VAL A 1 12 ? 9.763 0.853 -1.686 1.00 0.00 11 VAL A CA 10
ATOM 3984 C C . VAL A 1 12 ? 9.682 1.992 -0.663 1.00 0.00 11 VAL A C 10
ATOM 3985 O O . VAL A 1 12 ? 10.580 2.116 0.165 1.00 0.00 11 VAL A O 10
ATOM 3998 N N . GLU A 1 13 ? 8.638 2.829 -0.722 1.00 0.00 12 GLU A N 10
ATOM 3999 C CA . GLU A 1 13 ? 8.494 3.986 0.158 1.00 0.00 12 GLU A CA 10
ATOM 4000 C C . GLU A 1 13 ? 7.095 4.087 0.774 1.00 0.00 12 GLU A C 10
ATOM 4001 O O . GLU A 1 13 ? 6.109 3.597 0.221 1.00 0.00 12 GLU A O 10
ATOM 4013 N N . LYS A 1 14 ? 7.024 4.745 1.937 1.00 0.00 13 LYS A N 10
ATOM 4014 C CA . LYS A 1 14 ? 5.792 4.931 2.691 1.00 0.00 13 LYS A CA 10
ATOM 4015 C C . LYS A 1 14 ? 4.742 5.648 1.843 1.00 0.00 13 LYS A C 10
ATOM 4016 O O . LYS A 1 14 ? 3.574 5.265 1.841 1.00 0.00 13 LYS A O 10
ATOM 4035 N N . SER A 1 15 ? 5.147 6.691 1.117 1.00 0.00 14 SER A N 10
ATOM 4036 C CA . SER A 1 15 ? 4.274 7.460 0.246 1.00 0.00 14 SER A CA 10
ATOM 4037 C C . SER A 1 15 ? 3.561 6.550 -0.760 1.00 0.00 14 SER A C 10
ATOM 4038 O O . SER A 1 15 ? 2.371 6.712 -1.032 1.00 0.00 14 SER A O 10
ATOM 4046 N N . ALA A 1 16 ? 4.294 5.580 -1.315 1.00 0.00 15 ALA A N 10
ATOM 4047 C CA . ALA A 1 16 ? 3.756 4.647 -2.290 1.00 0.00 15 ALA A CA 10
ATOM 4048 C C . ALA A 1 16 ? 2.686 3.801 -1.618 1.00 0.00 15 ALA A C 10
ATOM 4049 O O . ALA A 1 16 ? 1.615 3.613 -2.184 1.00 0.00 15 ALA A O 10
ATOM 4056 N N . LEU A 1 17 ? 2.956 3.302 -0.409 1.00 0.00 16 LEU A N 10
ATOM 4057 C CA . LEU A 1 17 ? 2.019 2.510 0.342 1.00 0.00 16 LEU A CA 10
ATOM 4058 C C . LEU A 1 17 ? 0.756 3.332 0.618 1.00 0.00 16 LEU A C 10
ATOM 4059 O O . LEU A 1 17 ? -0.361 2.892 0.348 1.00 0.00 16 LEU A O 10
ATOM 4075 N N . SER A 1 18 ? 0.949 4.539 1.153 1.00 0.00 17 SER A N 10
ATOM 4076 C CA . SER A 1 18 ? -0.120 5.467 1.483 1.00 0.00 17 SER A CA 10
ATOM 4077 C C . SER A 1 18 ? -1.045 5.625 0.277 1.00 0.00 17 SER A C 10
ATOM 4078 O O . SER A 1 18 ? -2.255 5.439 0.390 1.00 0.00 17 SER A O 10
ATOM 4086 N N . ARG A 1 19 ? -0.468 5.951 -0.882 1.00 0.00 18 ARG A N 10
ATOM 4087 C CA . ARG A 1 19 ? -1.235 6.092 -2.108 1.00 0.00 18 ARG A CA 10
ATOM 4088 C C . ARG A 1 19 ? -1.890 4.756 -2.478 1.00 0.00 18 ARG A C 10
ATOM 4089 O O . ARG A 1 19 ? -3.072 4.722 -2.819 1.00 0.00 18 ARG A O 10
ATOM 4110 N N . HIS A 1 20 ? -1.142 3.650 -2.397 1.00 0.00 19 HIS A N 10
ATOM 4111 C CA . HIS A 1 20 ? -1.636 2.329 -2.729 1.00 0.00 19 HIS A CA 10
ATOM 4112 C C . HIS A 1 20 ? -2.882 1.992 -1.915 1.00 0.00 19 HIS A C 10
ATOM 4113 O O . HIS A 1 20 ? -3.774 1.360 -2.466 1.00 0.00 19 HIS A O 10
ATOM 4127 N N . GLN A 1 21 ? -3.010 2.395 -0.645 1.00 0.00 20 GLN A N 10
ATOM 4128 C CA . GLN A 1 21 ? -4.241 2.097 0.074 1.00 0.00 20 GLN A CA 10
ATOM 4129 C C . GLN A 1 21 ? -5.505 2.533 -0.667 1.00 0.00 20 GLN A C 10
ATOM 4130 O O . GLN A 1 21 ? -6.545 1.921 -0.442 1.00 0.00 20 GLN A O 10
ATOM 4144 N N . ARG A 1 22 ? -5.438 3.535 -1.555 1.00 0.00 21 ARG A N 10
ATOM 4145 C CA . ARG A 1 22 ? -6.585 3.978 -2.348 1.00 0.00 21 ARG A CA 10
ATOM 4146 C C . ARG A 1 22 ? -7.278 2.787 -3.032 1.00 0.00 21 ARG A C 10
ATOM 4147 O O . ARG A 1 22 ? -8.486 2.806 -3.247 1.00 0.00 21 ARG A O 10
ATOM 4168 N N . VAL A 1 23 ? -6.507 1.746 -3.362 1.00 0.00 22 VAL A N 10
ATOM 4169 C CA . VAL A 1 23 ? -6.931 0.518 -3.993 1.00 0.00 22 VAL A CA 10
ATOM 4170 C C . VAL A 1 23 ? -8.023 -0.192 -3.187 1.00 0.00 22 VAL A C 10
ATOM 4171 O O . VAL A 1 23 ? -8.917 -0.805 -3.765 1.00 0.00 22 VAL A O 10
ATOM 4184 N N . HIS A 1 24 ? -7.930 -0.133 -1.855 1.00 0.00 23 HIS A N 10
ATOM 4185 C CA . HIS A 1 24 ? -8.842 -0.807 -0.937 1.00 0.00 23 HIS A CA 10
ATOM 4186 C C . HIS A 1 24 ? -9.718 0.217 -0.230 1.00 0.00 23 HIS A C 10
ATOM 4187 O O . HIS A 1 24 ? -10.941 0.121 -0.205 1.00 0.00 23 HIS A O 10
ATOM 4201 N N . LYS A 1 25 ? -9.028 1.192 0.356 1.00 0.00 24 LYS A N 10
ATOM 4202 C CA . LYS A 1 25 ? -9.521 2.304 1.130 1.00 0.00 24 LYS A CA 10
ATOM 4203 C C . LYS A 1 25 ? -10.633 1.864 2.092 1.00 0.00 24 LYS A C 10
ATOM 4204 O O . LYS A 1 25 ? -11.730 2.419 2.101 1.00 0.00 24 LYS A O 10
ATOM 4223 N N . ASN A 1 26 ? -10.342 0.855 2.917 1.00 0.00 25 ASN A N 10
ATOM 4224 C CA . ASN A 1 26 ? -11.273 0.288 3.894 1.00 0.00 25 ASN A CA 10
ATOM 4225 C C . ASN A 1 26 ? -11.522 1.224 5.087 1.00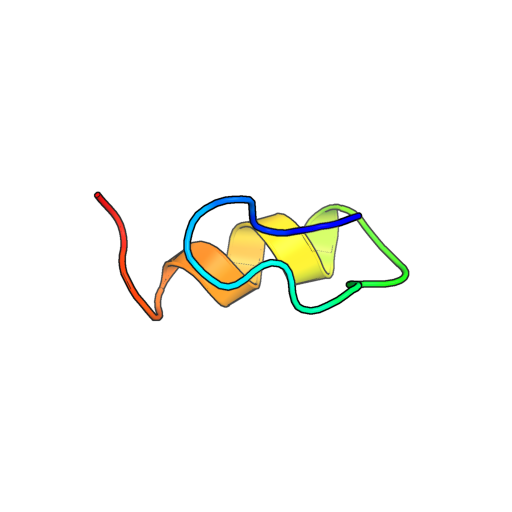 0.00 25 ASN A C 10
ATOM 4226 O O . ASN A 1 26 ? -11.287 0.866 6.238 1.00 0.00 25 ASN A O 10
ATOM 4247 N N . TYR A 1 2 ? 8.106 -2.088 1.783 1.00 0.00 1 TYR A N 11
ATOM 4248 C CA . TYR A 1 2 ? 6.897 -1.926 2.574 1.00 0.00 1 TYR A CA 11
ATOM 4249 C C . TYR A 1 2 ? 5.793 -2.751 1.919 1.00 0.00 1 TYR A C 11
ATOM 4250 O O . TYR A 1 2 ? 5.539 -2.583 0.727 1.00 0.00 1 TYR A O 11
ATOM 4268 N N . LYS A 1 3 ? 5.146 -3.634 2.687 1.00 0.00 2 LYS A N 11
ATOM 4269 C CA . LYS A 1 3 ? 4.074 -4.490 2.197 1.00 0.00 2 LYS A CA 11
ATOM 4270 C C . LYS A 1 3 ? 2.727 -4.080 2.794 1.00 0.00 2 LYS A C 11
ATOM 4271 O O . LYS A 1 3 ? 2.642 -3.647 3.940 1.00 0.00 2 LYS A O 11
ATOM 4290 N N . CYS A 1 4 ? 1.679 -4.227 1.985 1.00 0.00 3 CYS A N 11
ATOM 4291 C CA . CYS A 1 4 ? 0.295 -3.913 2.310 1.00 0.00 3 CYS A CA 11
ATOM 4292 C C . CYS A 1 4 ? -0.388 -4.974 3.170 1.00 0.00 3 CYS A C 11
ATOM 4293 O O . CYS A 1 4 ? -1.347 -4.672 3.876 1.00 0.00 3 CYS A O 11
ATOM 4300 N N . GLY A 1 5 ? 0.066 -6.228 3.119 1.00 0.00 4 GLY A N 11
ATOM 4301 C CA . GLY A 1 5 ? -0.544 -7.300 3.899 1.00 0.00 4 GLY A CA 11
ATOM 4302 C C . GLY A 1 5 ? -1.824 -7.804 3.231 1.00 0.00 4 GLY A C 11
ATOM 4303 O O . GLY A 1 5 ? -1.961 -9.001 2.997 1.00 0.00 4 GLY A O 11
ATOM 4307 N N . LEU A 1 6 ? -2.754 -6.901 2.897 1.00 0.00 5 LEU A N 11
ATOM 4308 C CA . LEU A 1 6 ? -4.005 -7.268 2.234 1.00 0.00 5 LEU A CA 11
ATOM 4309 C C . LEU A 1 6 ? -3.679 -7.762 0.823 1.00 0.00 5 LEU A C 11
ATOM 4310 O O . LEU A 1 6 ? -4.283 -8.713 0.336 1.00 0.00 5 LEU A O 11
ATOM 4326 N N . CYS A 1 7 ? -2.702 -7.120 0.178 1.00 0.00 6 CYS A N 11
ATOM 4327 C CA . CYS A 1 7 ? -2.196 -7.480 -1.136 1.00 0.00 6 CYS A CA 11
ATOM 4328 C C . CYS A 1 7 ? -0.707 -7.131 -1.119 1.00 0.00 6 CYS A C 11
ATOM 4329 O O . CYS A 1 7 ? -0.320 -6.026 -1.473 1.00 0.00 6 CYS A O 11
ATOM 4336 N N . GLU A 1 8 ? 0.117 -8.075 -0.648 1.00 0.00 7 GLU A N 11
ATOM 4337 C CA . GLU A 1 8 ? 1.558 -7.998 -0.407 1.00 0.00 7 GLU A CA 11
ATOM 4338 C C . GLU A 1 8 ? 2.466 -7.582 -1.579 1.00 0.00 7 GLU A C 11
ATOM 4339 O O . GLU A 1 8 ? 3.395 -8.288 -1.962 1.00 0.00 7 GLU A O 11
ATOM 4351 N N . ARG A 1 9 ? 2.220 -6.393 -2.112 1.00 0.00 8 ARG A N 11
ATOM 4352 C CA . ARG A 1 9 ? 3.008 -5.749 -3.144 1.00 0.00 8 ARG A CA 11
ATOM 4353 C C . ARG A 1 9 ? 4.145 -5.057 -2.389 1.00 0.00 8 ARG A C 11
ATOM 4354 O O . ARG A 1 9 ? 3.884 -4.321 -1.439 1.00 0.00 8 ARG A O 11
ATOM 4375 N N . SER A 1 10 ? 5.395 -5.302 -2.781 1.00 0.00 9 SER A N 11
ATOM 4376 C CA . SER A 1 10 ? 6.561 -4.736 -2.112 1.00 0.00 9 SER A CA 11
ATOM 4377 C C . SER A 1 10 ? 6.865 -3.331 -2.638 1.00 0.00 9 SER A C 11
ATOM 4378 O O . SER A 1 10 ? 7.534 -3.191 -3.658 1.00 0.00 9 SER A O 11
ATOM 4386 N N . PHE A 1 11 ? 6.389 -2.294 -1.946 1.00 0.00 10 PHE A N 11
ATOM 4387 C CA . PHE A 1 11 ? 6.627 -0.910 -2.336 1.00 0.00 10 PHE A CA 11
ATOM 4388 C C . PHE A 1 11 ? 7.972 -0.449 -1.780 1.00 0.00 10 PHE A C 11
ATOM 4389 O O . PHE A 1 11 ? 8.299 -0.721 -0.627 1.00 0.00 10 PHE A O 11
ATOM 4406 N N . VAL A 1 12 ? 8.755 0.265 -2.591 1.00 0.00 11 VAL A N 11
ATOM 4407 C CA . VAL A 1 12 ? 10.047 0.782 -2.219 1.00 0.00 11 VAL A CA 11
ATOM 4408 C C . VAL A 1 12 ? 9.913 1.790 -1.071 1.00 0.00 11 VAL A C 11
ATOM 4409 O O . VAL A 1 12 ? 10.724 1.780 -0.149 1.00 0.00 11 VAL A O 11
ATOM 4422 N N . GLU A 1 13 ? 8.898 2.661 -1.131 1.00 0.00 12 GLU A N 11
ATOM 4423 C CA . GLU A 1 13 ? 8.652 3.700 -0.142 1.00 0.00 12 GLU A CA 11
ATOM 4424 C C . GLU A 1 13 ? 7.270 3.551 0.499 1.00 0.00 12 GLU A C 11
ATOM 4425 O O . GLU A 1 13 ? 6.307 3.122 -0.142 1.00 0.00 12 GLU A O 11
ATOM 4437 N N . LYS A 1 14 ? 7.184 3.924 1.780 1.00 0.00 13 LYS A N 11
ATOM 4438 C CA . LYS A 1 14 ? 5.955 3.872 2.553 1.00 0.00 13 LYS A CA 11
ATOM 4439 C C . LYS A 1 14 ? 4.883 4.761 1.925 1.00 0.00 13 LYS A C 11
ATOM 4440 O O . LYS A 1 14 ? 3.707 4.414 1.968 1.00 0.00 13 LYS A O 11
ATOM 4459 N N . SER A 1 15 ? 5.261 5.904 1.349 1.00 0.00 14 SER A N 11
ATOM 4460 C CA . SER A 1 15 ? 4.339 6.836 0.723 1.00 0.00 14 SER A CA 11
ATOM 4461 C C . SER A 1 15 ? 3.461 6.115 -0.303 1.00 0.00 14 SER A C 11
ATOM 4462 O O . SER A 1 15 ? 2.234 6.210 -0.264 1.00 0.00 14 SER A O 11
ATOM 4470 N N . ALA A 1 16 ? 4.112 5.381 -1.212 1.00 0.00 15 ALA A N 11
ATOM 4471 C CA . ALA A 1 16 ? 3.441 4.628 -2.258 1.00 0.00 15 ALA A CA 11
ATOM 4472 C C . ALA A 1 16 ? 2.478 3.625 -1.629 1.00 0.00 15 ALA A C 11
ATOM 4473 O O . ALA A 1 16 ? 1.300 3.604 -1.972 1.00 0.00 15 ALA A O 11
ATOM 4480 N N . LEU A 1 17 ? 2.969 2.801 -0.700 1.00 0.00 16 LEU A N 11
ATOM 4481 C CA . LEU A 1 17 ? 2.176 1.811 -0.010 1.00 0.00 16 LEU A CA 11
ATOM 4482 C C . LEU A 1 17 ? 0.944 2.431 0.653 1.00 0.00 16 LEU A C 11
ATOM 4483 O O . LEU A 1 17 ? -0.168 1.910 0.541 1.00 0.00 16 LEU A O 11
ATOM 4499 N N . SER A 1 18 ? 1.144 3.549 1.354 1.00 0.00 17 SER A N 11
ATOM 4500 C CA . SER A 1 18 ? 0.085 4.259 2.054 1.00 0.00 17 SER A CA 11
ATOM 4501 C C . SER A 1 18 ? -0.965 4.701 1.040 1.00 0.00 17 SER A C 11
ATOM 4502 O O . SER A 1 18 ? -2.145 4.393 1.188 1.00 0.00 17 SER A O 11
ATOM 4510 N N . ARG A 1 19 ? -0.525 5.407 -0.005 1.00 0.00 18 ARG A N 11
ATOM 4511 C CA . ARG A 1 19 ? -1.410 5.870 -1.063 1.00 0.00 18 ARG A CA 11
ATOM 4512 C C . ARG A 1 19 ? -2.154 4.677 -1.672 1.00 0.00 18 ARG A C 11
ATOM 4513 O O . ARG A 1 19 ? -3.341 4.762 -1.979 1.00 0.00 18 ARG A O 11
ATOM 4534 N N . HIS A 1 20 ? -1.451 3.556 -1.839 1.00 0.00 19 HIS A N 11
ATOM 4535 C CA . HIS A 1 20 ? -2.003 2.349 -2.421 1.00 0.00 19 HIS A CA 11
ATOM 4536 C C . HIS A 1 20 ? -3.179 1.804 -1.607 1.00 0.00 19 HIS A C 11
ATOM 4537 O O . HIS A 1 20 ? -4.077 1.208 -2.200 1.00 0.00 19 HIS A O 11
ATOM 4551 N N . GLN A 1 21 ? -3.218 1.991 -0.281 1.00 0.00 20 GLN A N 11
ATOM 4552 C CA . GLN A 1 21 ? -4.323 1.456 0.502 1.00 0.00 20 GLN A CA 11
ATOM 4553 C C . GLN A 1 21 ? -5.687 1.824 -0.066 1.00 0.00 20 GLN A C 11
ATOM 4554 O O . GLN A 1 21 ? -6.602 1.019 0.056 1.00 0.00 20 GLN A O 11
ATOM 4568 N N . ARG A 1 22 ? -5.815 3.007 -0.679 1.00 0.00 21 ARG A N 11
ATOM 4569 C CA . ARG A 1 22 ? -7.044 3.515 -1.281 1.00 0.00 21 ARG A CA 11
ATOM 4570 C C . ARG A 1 22 ? -7.909 2.442 -1.952 1.00 0.00 21 ARG A C 11
ATOM 4571 O O . ARG A 1 22 ? -9.134 2.524 -1.862 1.00 0.00 21 ARG A O 11
ATOM 4592 N N . VAL A 1 23 ? -7.302 1.449 -2.619 1.00 0.00 22 VAL A N 11
ATOM 4593 C CA . VAL A 1 23 ? -8.063 0.396 -3.291 1.00 0.00 22 VAL A CA 11
ATOM 4594 C C . VAL A 1 23 ? -9.005 -0.333 -2.318 1.00 0.00 22 VAL A C 11
ATOM 4595 O O . VAL A 1 23 ? -10.139 -0.644 -2.680 1.00 0.00 22 VAL A O 11
ATOM 4608 N N . HIS A 1 24 ? -8.540 -0.603 -1.092 1.00 0.00 23 HIS A N 11
ATOM 4609 C CA . HIS A 1 24 ? -9.301 -1.299 -0.052 1.00 0.00 23 HIS A CA 11
ATOM 4610 C C . HIS A 1 24 ? -9.821 -0.286 0.948 1.00 0.00 23 HIS A C 11
ATOM 4611 O O . HIS A 1 24 ? -10.996 -0.277 1.308 1.00 0.00 23 HIS A O 11
ATOM 4625 N N . LYS A 1 25 ? -8.898 0.554 1.418 1.00 0.00 24 LYS A N 11
ATOM 4626 C CA . LYS A 1 25 ? -9.123 1.559 2.425 1.00 0.00 24 LYS A CA 11
ATOM 4627 C C . LYS A 1 25 ? -9.884 2.736 1.789 1.00 0.00 24 LYS A C 11
ATOM 4628 O O . LYS A 1 25 ? -9.409 3.869 1.768 1.00 0.00 24 LYS A O 11
ATOM 4647 N N . ASN A 1 26 ? -11.072 2.457 1.249 1.00 0.00 25 ASN A N 11
ATOM 4648 C CA . ASN A 1 26 ? -11.911 3.422 0.553 1.00 0.00 25 ASN A CA 11
ATOM 4649 C C . ASN A 1 26 ? -12.385 4.524 1.500 1.00 0.00 25 ASN A C 11
ATOM 4650 O O . ASN A 1 26 ? -12.478 5.687 1.111 1.00 0.00 25 ASN A O 11
ATOM 4671 N N . TYR A 1 2 ? 8.238 -2.486 1.240 1.00 0.00 1 TYR A N 12
ATOM 4672 C CA . TYR A 1 2 ? 7.077 -2.203 2.061 1.00 0.00 1 TYR A CA 12
ATOM 4673 C C . TYR A 1 2 ? 5.916 -3.092 1.618 1.00 0.00 1 TYR A C 12
ATOM 4674 O O . TYR A 1 2 ? 5.399 -2.929 0.512 1.00 0.00 1 TYR A O 12
ATOM 4692 N N . LYS A 1 3 ? 5.522 -4.019 2.494 1.00 0.00 2 LYS A N 12
ATOM 4693 C CA . LYS A 1 3 ? 4.408 -4.935 2.289 1.00 0.00 2 LYS A CA 12
ATOM 4694 C C . LYS A 1 3 ? 3.111 -4.247 2.723 1.00 0.00 2 LYS A C 12
ATOM 4695 O O . LYS A 1 3 ? 3.128 -3.424 3.635 1.00 0.00 2 LYS A O 12
ATOM 4714 N N . CYS A 1 4 ? 1.994 -4.572 2.067 1.00 0.00 3 CYS A N 12
ATOM 4715 C CA . CYS A 1 4 ? 0.702 -3.950 2.339 1.00 0.00 3 CYS A CA 12
ATOM 4716 C C . CYS A 1 4 ? -0.045 -4.592 3.509 1.00 0.00 3 CYS A C 12
ATOM 4717 O O . CYS A 1 4 ? -0.306 -3.921 4.505 1.00 0.00 3 CYS A O 12
ATOM 4724 N N . GLY A 1 5 ? -0.411 -5.871 3.396 1.00 0.00 4 GLY A N 12
ATOM 4725 C CA . GLY A 1 5 ? -1.154 -6.600 4.421 1.00 0.00 4 GLY A CA 12
ATOM 4726 C C . GLY A 1 5 ? -2.479 -7.083 3.837 1.00 0.00 4 GLY A C 12
ATOM 4727 O O . GLY A 1 5 ? -2.791 -8.268 3.900 1.00 0.00 4 GLY A O 12
ATOM 4731 N N . LEU A 1 6 ? -3.249 -6.165 3.241 1.00 0.00 5 LEU A N 12
ATOM 4732 C CA . LEU A 1 6 ? -4.517 -6.497 2.593 1.00 0.00 5 LEU A CA 12
ATOM 4733 C C . LEU A 1 6 ? -4.242 -7.199 1.259 1.00 0.00 5 LEU A C 12
ATOM 4734 O O . LEU A 1 6 ? -5.125 -7.837 0.690 1.00 0.00 5 LEU A O 12
ATOM 4750 N N . CYS A 1 7 ? -3.004 -7.098 0.774 1.00 0.00 6 CYS A N 12
ATOM 4751 C CA . CYS A 1 7 ? -2.443 -7.715 -0.389 1.00 0.00 6 CYS A CA 12
ATOM 4752 C C . CYS A 1 7 ? -0.941 -7.631 -0.095 1.00 0.00 6 CYS A C 12
ATOM 4753 O O . CYS A 1 7 ? -0.543 -7.386 1.049 1.00 0.00 6 CYS A O 12
ATOM 4760 N N . GLU A 1 8 ? -0.098 -7.818 -1.093 1.00 0.00 7 GLU A N 12
ATOM 4761 C CA . GLU A 1 8 ? 1.341 -7.830 -0.916 1.00 0.00 7 GLU A CA 12
ATOM 4762 C C . GLU A 1 8 ? 2.087 -7.558 -2.221 1.00 0.00 7 GLU A C 12
ATOM 4763 O O . GLU A 1 8 ? 2.170 -8.411 -3.099 1.00 0.00 7 GLU A O 12
ATOM 4775 N N . ARG A 1 9 ? 2.639 -6.355 -2.330 1.00 0.00 8 ARG A N 12
ATOM 4776 C CA . ARG A 1 9 ? 3.494 -5.903 -3.413 1.00 0.00 8 ARG A CA 12
ATOM 4777 C C . ARG A 1 9 ? 4.592 -5.128 -2.689 1.00 0.00 8 ARG A C 12
ATOM 4778 O O . ARG A 1 9 ? 4.279 -4.338 -1.801 1.00 0.00 8 ARG A O 12
ATOM 4799 N N . SER A 1 10 ? 5.857 -5.369 -3.028 1.00 0.00 9 SER A N 12
ATOM 4800 C CA . SER A 1 10 ? 6.990 -4.739 -2.372 1.00 0.00 9 SER A CA 12
ATOM 4801 C C . SER A 1 10 ? 7.135 -3.282 -2.815 1.00 0.00 9 SER A C 12
ATOM 4802 O O . SER A 1 10 ? 7.883 -2.993 -3.747 1.00 0.00 9 SER A O 12
ATOM 4810 N N . PHE A 1 11 ? 6.436 -2.359 -2.151 1.00 0.00 10 PHE A N 12
ATOM 4811 C CA . PHE A 1 11 ? 6.535 -0.949 -2.506 1.00 0.00 10 PHE A CA 12
ATOM 4812 C C . PHE A 1 11 ? 7.878 -0.408 -2.010 1.00 0.00 10 PHE A C 12
ATOM 4813 O O . PHE A 1 11 ? 8.365 -0.804 -0.954 1.00 0.00 10 PHE A O 12
ATOM 4830 N N . VAL A 1 12 ? 8.495 0.490 -2.780 1.00 0.00 11 VAL A N 12
ATOM 4831 C CA . VAL A 1 12 ? 9.806 1.034 -2.448 1.00 0.00 11 VAL A CA 12
ATOM 4832 C C . VAL A 1 12 ? 9.783 1.989 -1.252 1.00 0.00 11 VAL A C 12
ATOM 4833 O O . VAL A 1 12 ? 10.766 2.059 -0.517 1.00 0.00 11 VAL A O 12
ATOM 4846 N N . GLU A 1 13 ? 8.685 2.728 -1.052 1.00 0.00 12 GLU A N 12
ATOM 4847 C CA . GLU A 1 13 ? 8.573 3.696 0.032 1.00 0.00 12 GLU A CA 12
ATOM 4848 C C . GLU A 1 13 ? 7.186 3.687 0.677 1.00 0.00 12 GLU A C 12
ATOM 4849 O O . GLU A 1 13 ? 6.187 3.333 0.045 1.00 0.00 12 GLU A O 12
ATOM 4861 N N . LYS A 1 14 ? 7.136 4.094 1.951 1.00 0.00 13 LYS A N 12
ATOM 4862 C CA . LYS A 1 14 ? 5.910 4.168 2.733 1.00 0.00 13 LYS A CA 12
ATOM 4863 C C . LYS A 1 14 ? 4.866 5.032 2.022 1.00 0.00 13 LYS A C 12
ATOM 4864 O O . LYS A 1 14 ? 3.679 4.726 2.073 1.00 0.00 13 LYS A O 12
ATOM 4883 N N . SER A 1 15 ? 5.285 6.110 1.361 1.00 0.00 14 SER A N 12
ATOM 4884 C CA . SER A 1 15 ? 4.412 7.008 0.623 1.00 0.00 14 SER A CA 12
ATOM 4885 C C . SER A 1 15 ? 3.561 6.217 -0.378 1.00 0.00 14 SER A C 12
ATOM 4886 O O . SER A 1 15 ? 2.336 6.340 -0.421 1.00 0.00 14 SER A O 12
ATOM 4894 N N . ALA A 1 16 ? 4.236 5.386 -1.178 1.00 0.00 15 ALA A N 12
ATOM 4895 C CA . ALA A 1 16 ? 3.623 4.561 -2.203 1.00 0.00 15 ALA A CA 12
ATOM 4896 C C . ALA A 1 16 ? 2.681 3.545 -1.564 1.00 0.00 15 ALA A C 12
ATOM 4897 O O . ALA A 1 16 ? 1.610 3.273 -2.103 1.00 0.00 15 ALA A O 12
ATOM 4904 N N . LEU A 1 17 ? 3.072 2.991 -0.414 1.00 0.00 16 LEU A N 12
ATOM 4905 C CA . LEU A 1 17 ? 2.297 2.028 0.329 1.00 0.00 16 LEU A CA 12
ATOM 4906 C C . LEU A 1 17 ? 0.997 2.672 0.829 1.00 0.00 16 LEU A C 12
ATOM 4907 O O . LEU A 1 17 ? -0.092 2.107 0.702 1.00 0.00 16 LEU A O 12
ATOM 4923 N N . SER A 1 18 ? 1.124 3.873 1.395 1.00 0.00 17 SER A N 12
ATOM 4924 C CA . SER A 1 18 ? 0.012 4.651 1.911 1.00 0.00 17 SER A CA 12
ATOM 4925 C C . SER A 1 18 ? -0.954 4.919 0.761 1.00 0.00 17 SER A C 12
ATOM 4926 O O . SER A 1 18 ? -2.135 4.592 0.851 1.00 0.00 17 SER A O 12
ATOM 4934 N N . ARG A 1 19 ? -0.434 5.491 -0.330 1.00 0.00 18 ARG A N 12
ATOM 4935 C CA . ARG A 1 19 ? -1.213 5.770 -1.529 1.00 0.00 18 ARG A CA 12
ATOM 4936 C C . ARG A 1 19 ? -1.907 4.483 -1.984 1.00 0.00 18 ARG A C 12
ATOM 4937 O O . ARG A 1 19 ? -3.105 4.492 -2.272 1.00 0.00 18 ARG A O 12
ATOM 4958 N N . HIS A 1 20 ? -1.171 3.366 -2.030 1.00 0.00 19 HIS A N 12
ATOM 4959 C CA . HIS A 1 20 ? -1.701 2.080 -2.440 1.00 0.00 19 HIS A CA 12
ATOM 4960 C C . HIS A 1 20 ? -2.912 1.689 -1.590 1.00 0.00 19 HIS A C 12
ATOM 4961 O O . HIS A 1 20 ? -3.783 1.002 -2.109 1.00 0.00 19 HIS A O 12
ATOM 4975 N N . GLN A 1 21 ? -3.048 2.114 -0.326 1.00 0.00 20 GLN A N 12
ATOM 4976 C CA . GLN A 1 21 ? -4.255 1.744 0.399 1.00 0.00 20 GLN A CA 12
ATOM 4977 C C . GLN A 1 21 ? -5.517 2.245 -0.286 1.00 0.00 20 GLN A C 12
ATOM 4978 O O . GLN A 1 21 ? -6.556 1.629 -0.085 1.00 0.00 20 GLN A O 12
ATOM 4992 N N . ARG A 1 22 ? -5.466 3.314 -1.092 1.00 0.00 21 ARG A N 12
ATOM 4993 C CA . ARG A 1 22 ? -6.654 3.823 -1.778 1.00 0.00 21 ARG A CA 12
ATOM 4994 C C . ARG A 1 22 ? -7.395 2.701 -2.527 1.00 0.00 21 ARG A C 12
ATOM 4995 O O . ARG A 1 22 ? -8.605 2.771 -2.720 1.00 0.00 21 ARG A O 12
ATOM 5016 N N . VAL A 1 23 ? -6.666 1.654 -2.918 1.00 0.00 22 VAL A N 12
ATOM 5017 C CA . VAL A 1 23 ? -7.141 0.466 -3.584 1.00 0.00 22 VAL A CA 12
ATOM 5018 C C . VAL A 1 23 ? -8.201 -0.263 -2.742 1.00 0.00 22 VAL A C 12
ATOM 5019 O O . VAL A 1 23 ? -9.145 -0.822 -3.296 1.00 0.00 22 VAL A O 12
ATOM 5032 N N . HIS A 1 24 ? -8.032 -0.279 -1.415 1.00 0.00 23 HIS A N 12
ATOM 5033 C CA . HIS A 1 24 ? -8.899 -0.983 -0.470 1.00 0.00 23 HIS A CA 12
ATOM 5034 C C . HIS A 1 24 ? -9.482 -0.097 0.625 1.00 0.00 23 HIS A C 12
ATOM 5035 O O . HIS A 1 24 ? -10.295 -0.583 1.414 1.00 0.00 23 HIS A O 12
ATOM 5049 N N . LYS A 1 25 ? -9.041 1.157 0.727 1.00 0.00 24 LYS A N 12
ATOM 5050 C CA . LYS A 1 25 ? -9.389 2.068 1.793 1.00 0.00 24 LYS A CA 12
ATOM 5051 C C . LYS A 1 25 ? -10.868 2.475 1.728 1.00 0.00 24 LYS A C 12
ATOM 5052 O O . LYS A 1 25 ? -11.207 3.609 1.388 1.00 0.00 24 LYS A O 12
ATOM 5071 N N . ASN A 1 26 ? -11.749 1.538 2.062 1.00 0.00 25 ASN A N 12
ATOM 5072 C CA . ASN A 1 26 ? -13.198 1.708 2.102 1.00 0.00 25 ASN A CA 12
ATOM 5073 C C . ASN A 1 26 ? -13.584 2.639 3.257 1.00 0.00 25 ASN A C 12
ATOM 5074 O O . ASN A 1 26 ? -14.159 2.210 4.253 1.00 0.00 25 ASN A O 12
ATOM 5095 N N . TYR A 1 2 ? 7.758 -2.016 2.090 1.00 0.00 1 TYR A N 13
ATOM 5096 C CA . TYR A 1 2 ? 6.532 -1.693 2.799 1.00 0.00 1 TYR A CA 13
ATOM 5097 C C . TYR A 1 2 ? 5.407 -2.516 2.174 1.00 0.00 1 TYR A C 13
ATOM 5098 O O . TYR A 1 2 ? 5.306 -2.574 0.946 1.00 0.00 1 TYR A O 13
ATOM 5116 N N . LYS A 1 3 ? 4.587 -3.160 3.011 1.00 0.00 2 LYS A N 13
ATOM 5117 C CA . LYS A 1 3 ? 3.508 -4.039 2.582 1.00 0.00 2 LYS A CA 13
ATOM 5118 C C . LYS A 1 3 ? 2.125 -3.496 2.935 1.00 0.00 2 LYS A C 13
ATOM 5119 O O . LYS A 1 3 ? 1.935 -2.832 3.951 1.00 0.00 2 LYS A O 13
ATOM 5138 N N . CYS A 1 4 ? 1.161 -3.833 2.081 1.00 0.00 3 CYS A N 13
ATOM 5139 C CA . CYS A 1 4 ? -0.259 -3.559 2.212 1.00 0.00 3 CYS A CA 13
ATOM 5140 C C . CYS A 1 4 ? -0.866 -4.857 2.738 1.00 0.00 3 CYS A C 13
ATOM 5141 O O . CYS A 1 4 ? -0.880 -5.855 2.025 1.00 0.00 3 CYS A O 13
ATOM 5148 N N . GLY A 1 5 ? -1.350 -4.863 3.981 1.00 0.00 4 GLY A N 13
ATOM 5149 C CA . GLY A 1 5 ? -1.921 -6.051 4.614 1.00 0.00 4 GLY A CA 13
ATOM 5150 C C . GLY A 1 5 ? -2.931 -6.801 3.737 1.00 0.00 4 GLY A C 13
ATOM 5151 O O . GLY A 1 5 ? -3.001 -8.025 3.782 1.00 0.00 4 GLY A O 13
ATOM 5155 N N . LEU A 1 6 ? -3.715 -6.067 2.946 1.00 0.00 5 LEU A N 13
ATOM 5156 C CA . LEU A 1 6 ? -4.743 -6.635 2.083 1.00 0.00 5 LEU A CA 13
ATOM 5157 C C . LEU A 1 6 ? -4.169 -7.261 0.803 1.00 0.00 5 LEU A C 13
ATOM 5158 O O . LEU A 1 6 ? -4.830 -8.098 0.194 1.00 0.00 5 LEU A O 13
ATOM 5174 N N . CYS A 1 7 ? -2.958 -6.874 0.388 1.00 0.00 6 CYS A N 13
ATOM 5175 C CA . CYS A 1 7 ? -2.286 -7.372 -0.811 1.00 0.00 6 CYS A CA 13
ATOM 5176 C C . CYS A 1 7 ? -0.815 -6.957 -0.683 1.00 0.00 6 CYS A C 13
ATOM 5177 O O . CYS A 1 7 ? -0.437 -5.841 -1.022 1.00 0.00 6 CYS A O 13
ATOM 5184 N N . GLU A 1 8 ? 0.020 -7.844 -0.133 1.00 0.00 7 GLU A N 13
ATOM 5185 C CA . GLU A 1 8 ? 1.417 -7.601 0.217 1.00 0.00 7 GLU A CA 13
ATOM 5186 C C . GLU A 1 8 ? 2.390 -7.335 -0.937 1.00 0.00 7 GLU A C 13
ATOM 5187 O O . GLU A 1 8 ? 3.375 -8.048 -1.116 1.00 0.00 7 GLU A O 13
ATOM 5199 N N . ARG A 1 9 ? 2.138 -6.268 -1.685 1.00 0.00 8 ARG A N 13
ATOM 5200 C CA . ARG A 1 9 ? 2.997 -5.777 -2.741 1.00 0.00 8 ARG A CA 13
ATOM 5201 C C . ARG A 1 9 ? 4.187 -5.113 -2.043 1.00 0.00 8 ARG A C 13
ATOM 5202 O O . ARG A 1 9 ? 4.010 -4.362 -1.087 1.00 0.00 8 ARG A O 13
ATOM 5223 N N . SER A 1 10 ? 5.398 -5.404 -2.508 1.00 0.00 9 SER A N 13
ATOM 5224 C CA . SER A 1 10 ? 6.641 -4.895 -1.952 1.00 0.00 9 SER A CA 13
ATOM 5225 C C . SER A 1 10 ? 6.916 -3.465 -2.423 1.00 0.00 9 SER A C 13
ATOM 5226 O O . SER A 1 10 ? 7.610 -3.283 -3.425 1.00 0.00 9 SER A O 13
ATOM 5234 N N . PHE A 1 11 ? 6.401 -2.454 -1.719 1.00 0.00 10 PHE A N 13
ATOM 5235 C CA . PHE A 1 11 ? 6.647 -1.063 -2.084 1.00 0.00 10 PHE A CA 13
ATOM 5236 C C . PHE A 1 11 ? 7.968 -0.607 -1.475 1.00 0.00 10 PHE A C 13
ATOM 5237 O O . PHE A 1 11 ? 8.124 -0.632 -0.257 1.00 0.00 10 PHE A O 13
ATOM 5254 N N . VAL A 1 12 ? 8.924 -0.183 -2.302 1.00 0.00 11 VAL A N 13
ATOM 5255 C CA . VAL A 1 12 ? 10.209 0.288 -1.851 1.00 0.00 11 VAL A CA 13
ATOM 5256 C C . VAL A 1 12 ? 10.086 1.460 -0.863 1.00 0.00 11 VAL A C 13
ATOM 5257 O O . VAL A 1 12 ? 10.893 1.567 0.056 1.00 0.00 11 VAL A O 13
ATOM 5270 N N . GLU A 1 13 ? 9.079 2.327 -1.039 1.00 0.00 12 GLU A N 13
ATOM 5271 C CA . GLU A 1 13 ? 8.822 3.475 -0.179 1.00 0.00 12 GLU A CA 13
ATOM 5272 C C . GLU A 1 13 ? 7.383 3.436 0.350 1.00 0.00 12 GLU A C 13
ATOM 5273 O O . GLU A 1 13 ? 6.452 3.046 -0.358 1.00 0.00 12 GLU A O 13
ATOM 5285 N N . LYS A 1 14 ? 7.204 3.848 1.608 1.00 0.00 13 LYS A N 13
ATOM 5286 C CA . LYS A 1 14 ? 5.907 3.869 2.269 1.00 0.00 13 LYS A CA 13
ATOM 5287 C C . LYS A 1 14 ? 4.902 4.771 1.548 1.00 0.00 13 LYS A C 13
ATOM 5288 O O . LYS A 1 14 ? 3.703 4.510 1.577 1.00 0.00 13 LYS A O 13
ATOM 5307 N N . SER A 1 15 ? 5.375 5.840 0.904 1.00 0.00 14 SER A N 13
ATOM 5308 C CA . SER A 1 15 ? 4.537 6.778 0.178 1.00 0.00 14 SER A CA 13
ATOM 5309 C C . SER A 1 15 ? 3.655 6.058 -0.848 1.00 0.00 14 SER A C 13
ATOM 5310 O O . SER A 1 15 ? 2.446 6.287 -0.907 1.00 0.00 14 SER A O 13
ATOM 5318 N N . ALA A 1 16 ? 4.262 5.176 -1.648 1.00 0.00 15 ALA A N 13
ATOM 5319 C CA . ALA A 1 16 ? 3.554 4.426 -2.672 1.00 0.00 15 ALA A CA 13
ATOM 5320 C C . ALA A 1 16 ? 2.498 3.547 -2.013 1.00 0.00 15 ALA A C 13
ATOM 5321 O O . ALA A 1 16 ? 1.336 3.583 -2.404 1.00 0.00 15 ALA A O 13
ATOM 5328 N N . LEU A 1 17 ? 2.896 2.774 -1.001 1.00 0.00 16 LEU A N 13
ATOM 5329 C CA . LEU A 1 17 ? 2.016 1.910 -0.250 1.00 0.00 16 LEU A CA 13
ATOM 5330 C C . LEU A 1 17 ? 0.821 2.698 0.301 1.00 0.00 16 LEU A C 13
ATOM 5331 O O . LEU A 1 17 ? -0.323 2.241 0.240 1.00 0.00 16 LEU A O 13
ATOM 5347 N N . SER A 1 18 ? 1.088 3.891 0.839 1.00 0.00 17 SER A N 13
ATOM 5348 C CA . SER A 1 18 ? 0.061 4.764 1.383 1.00 0.00 17 SER A CA 13
ATOM 5349 C C . SER A 1 18 ? -0.911 5.149 0.267 1.00 0.00 17 SER A C 13
ATOM 5350 O O . SER A 1 18 ? -2.111 4.915 0.385 1.00 0.00 17 SER A O 13
ATOM 5358 N N . ARG A 1 19 ? -0.394 5.717 -0.829 1.00 0.00 18 ARG A N 13
ATOM 5359 C CA . ARG A 1 19 ? -1.218 6.101 -1.972 1.00 0.00 18 ARG A CA 13
ATOM 5360 C C . ARG A 1 19 ? -1.990 4.896 -2.514 1.00 0.00 18 ARG A C 13
ATOM 5361 O O . ARG A 1 19 ? -3.123 5.034 -2.977 1.00 0.00 18 ARG A O 13
ATOM 5382 N N . HIS A 1 20 ? -1.390 3.707 -2.454 1.00 0.00 19 HIS A N 13
ATOM 5383 C CA . HIS A 1 20 ? -2.002 2.472 -2.904 1.00 0.00 19 HIS A CA 13
ATOM 5384 C C . HIS A 1 20 ? -3.261 2.204 -2.079 1.00 0.00 19 HIS A C 13
ATOM 5385 O O . HIS A 1 20 ? -4.159 1.567 -2.606 1.00 0.00 19 HIS A O 13
ATOM 5399 N N . GLN A 1 21 ? -3.414 2.702 -0.844 1.00 0.00 20 GLN A N 13
ATOM 5400 C CA . GLN A 1 21 ? -4.679 2.500 -0.150 1.00 0.00 20 GLN A CA 13
ATOM 5401 C C . GLN A 1 21 ? -5.854 3.223 -0.818 1.00 0.00 20 GLN A C 13
ATOM 5402 O O . GLN A 1 21 ? -6.981 3.074 -0.355 1.00 0.00 20 GLN A O 13
ATOM 5416 N N . ARG A 1 22 ? -5.647 3.974 -1.912 1.00 0.00 21 ARG A N 13
ATOM 5417 C CA . ARG A 1 22 ? -6.794 4.476 -2.667 1.00 0.00 21 ARG A CA 13
ATOM 5418 C C . ARG A 1 22 ? -7.573 3.236 -3.146 1.00 0.00 21 ARG A C 13
ATOM 5419 O O . ARG A 1 22 ? -8.795 3.260 -3.276 1.00 0.00 21 ARG A O 13
ATOM 5440 N N . VAL A 1 23 ? -6.846 2.131 -3.361 1.00 0.00 22 VAL A N 13
ATOM 5441 C CA . VAL A 1 23 ? -7.332 0.819 -3.665 1.00 0.00 22 VAL A CA 13
ATOM 5442 C C . VAL A 1 23 ? -7.758 0.270 -2.301 1.00 0.00 22 VAL A C 13
ATOM 5443 O O . VAL A 1 23 ? -7.037 0.473 -1.327 1.00 0.00 22 VAL A O 13
ATOM 5456 N N . HIS A 1 24 ? -8.894 -0.419 -2.184 1.00 0.00 23 HIS A N 13
ATOM 5457 C CA . HIS A 1 24 ? -9.367 -1.014 -0.929 1.00 0.00 23 HIS A CA 13
ATOM 5458 C C . HIS A 1 24 ? -9.883 -0.001 0.102 1.00 0.00 23 HIS A C 13
ATOM 5459 O O . HIS A 1 24 ? -10.948 -0.206 0.682 1.00 0.00 23 HIS A O 13
ATOM 5473 N N . LYS A 1 25 ? -9.107 1.055 0.366 1.00 0.00 24 LYS A N 13
ATOM 5474 C CA . LYS A 1 25 ? -9.342 2.091 1.358 1.00 0.00 24 LYS A CA 13
ATOM 5475 C C . LYS A 1 25 ? -9.748 1.517 2.718 1.00 0.00 24 LYS A C 13
ATOM 5476 O O . LYS A 1 25 ? -10.639 2.031 3.389 1.00 0.00 24 LYS A O 13
ATOM 5495 N N . ASN A 1 26 ? -9.074 0.436 3.121 1.00 0.00 25 ASN A N 13
ATOM 5496 C CA . ASN A 1 26 ? -9.316 -0.255 4.382 1.00 0.00 25 ASN A CA 13
ATOM 5497 C C . ASN A 1 26 ? -10.780 -0.716 4.503 1.00 0.00 25 ASN A C 13
ATOM 5498 O O . ASN A 1 26 ? -11.311 -0.846 5.603 1.00 0.00 25 ASN A O 13
ATOM 5519 N N . TYR A 1 2 ? 6.090 -2.603 1.532 1.00 0.00 1 TYR A N 14
ATOM 5520 C CA . TYR A 1 2 ? 5.929 -3.037 2.910 1.00 0.00 1 TYR A CA 14
ATOM 5521 C C . TYR A 1 2 ? 4.726 -3.973 3.053 1.00 0.00 1 TYR A C 14
ATOM 5522 O O . TYR A 1 2 ? 4.003 -4.249 2.095 1.00 0.00 1 TYR A O 14
ATOM 5540 N N . LYS A 1 3 ? 4.522 -4.467 4.272 1.00 0.00 2 LYS A N 14
ATOM 5541 C CA . LYS A 1 3 ? 3.456 -5.397 4.589 1.00 0.00 2 LYS A CA 14
ATOM 5542 C C . LYS A 1 3 ? 2.122 -4.645 4.606 1.00 0.00 2 LYS A C 14
ATOM 5543 O O . LYS A 1 3 ? 1.613 -4.302 5.670 1.00 0.00 2 LYS A O 14
ATOM 5562 N N . CYS A 1 4 ? 1.553 -4.390 3.423 1.00 0.00 3 CYS A N 14
ATOM 5563 C CA . CYS A 1 4 ? 0.267 -3.711 3.294 1.00 0.00 3 CYS A CA 14
ATOM 5564 C C . CYS A 1 4 ? -0.822 -4.486 4.051 1.00 0.00 3 CYS A C 14
ATOM 5565 O O . CYS A 1 4 ? -1.784 -3.892 4.535 1.00 0.00 3 CYS A O 14
ATOM 5572 N N . GLY A 1 5 ? -0.695 -5.814 4.169 1.00 0.00 4 GLY A N 14
ATOM 5573 C CA . GLY A 1 5 ? -1.636 -6.637 4.917 1.00 0.00 4 GLY A CA 14
ATOM 5574 C C . GLY A 1 5 ? -2.840 -6.976 4.053 1.00 0.00 4 GLY A C 14
ATOM 5575 O O . GLY A 1 5 ? -3.207 -8.139 3.916 1.00 0.00 4 GLY A O 14
ATOM 5579 N N . LEU A 1 6 ? -3.444 -5.951 3.449 1.00 0.00 5 LEU A N 14
ATOM 5580 C CA . LEU A 1 6 ? -4.581 -6.125 2.559 1.00 0.00 5 LEU A CA 14
ATOM 5581 C C . LEU A 1 6 ? -4.105 -6.753 1.242 1.00 0.00 5 LEU A C 14
ATOM 5582 O O . LEU A 1 6 ? -4.913 -7.289 0.487 1.00 0.00 5 LEU A O 14
ATOM 5598 N N . CYS A 1 7 ? -2.793 -6.718 0.983 1.00 0.00 6 CYS A N 14
ATOM 5599 C CA . CYS A 1 7 ? -2.082 -7.317 -0.109 1.00 0.00 6 CYS A CA 14
ATOM 5600 C C . CYS A 1 7 ? -0.613 -7.108 0.272 1.00 0.00 6 CYS A C 14
ATOM 5601 O O . CYS A 1 7 ? -0.305 -6.619 1.361 1.00 0.00 6 CYS A O 14
ATOM 5608 N N . GLU A 1 8 ? 0.284 -7.485 -0.617 1.00 0.00 7 GLU A N 14
ATOM 5609 C CA . GLU A 1 8 ? 1.729 -7.418 -0.493 1.00 0.00 7 GLU A CA 14
ATOM 5610 C C . GLU A 1 8 ? 2.306 -7.243 -1.899 1.00 0.00 7 GLU A C 14
ATOM 5611 O O . GLU A 1 8 ? 2.331 -8.191 -2.679 1.00 0.00 7 GLU A O 14
ATOM 5623 N N . ARG A 1 9 ? 2.763 -6.032 -2.212 1.00 0.00 8 ARG A N 14
ATOM 5624 C CA . ARG A 1 9 ? 3.391 -5.671 -3.477 1.00 0.00 8 ARG A CA 14
ATOM 5625 C C . ARG A 1 9 ? 4.636 -4.836 -3.154 1.00 0.00 8 ARG A C 14
ATOM 5626 O O . ARG A 1 9 ? 4.700 -4.211 -2.096 1.00 0.00 8 ARG A O 14
ATOM 5647 N N . SER A 1 10 ? 5.625 -4.837 -4.053 1.00 0.00 9 SER A N 14
ATOM 5648 C CA . SER A 1 10 ? 6.903 -4.163 -3.849 1.00 0.00 9 SER A CA 14
ATOM 5649 C C . SER A 1 10 ? 6.843 -2.647 -4.056 1.00 0.00 9 SER A C 14
ATOM 5650 O O . SER A 1 10 ? 7.287 -2.144 -5.085 1.00 0.00 9 SER A O 14
ATOM 5658 N N . PHE A 1 11 ? 6.329 -1.918 -3.065 1.00 0.00 10 PHE A N 14
ATOM 5659 C CA . PHE A 1 11 ? 6.277 -0.459 -3.064 1.00 0.00 10 PHE A CA 14
ATOM 5660 C C . PHE A 1 11 ? 7.566 0.112 -2.480 1.00 0.00 10 PHE A C 14
ATOM 5661 O O . PHE A 1 11 ? 8.045 1.140 -2.937 1.00 0.00 10 PHE A O 14
ATOM 5678 N N . VAL A 1 12 ? 8.100 -0.551 -1.452 1.00 0.00 11 VAL A N 14
ATOM 5679 C CA . VAL A 1 12 ? 9.331 -0.299 -0.697 1.00 0.00 11 VAL A CA 14
ATOM 5680 C C . VAL A 1 12 ? 9.470 1.072 -0.029 1.00 0.00 11 VAL A C 14
ATOM 5681 O O . VAL A 1 12 ? 10.403 1.282 0.747 1.00 0.00 11 VAL A O 14
ATOM 5694 N N . GLU A 1 13 ? 8.547 1.990 -0.306 1.00 0.00 12 GLU A N 14
ATOM 5695 C CA . GLU A 1 13 ? 8.499 3.319 0.291 1.00 0.00 12 GLU A CA 14
ATOM 5696 C C . GLU A 1 13 ? 7.086 3.656 0.789 1.00 0.00 12 GLU A C 14
ATOM 5697 O O . GLU A 1 13 ? 6.097 3.474 0.075 1.00 0.00 12 GLU A O 14
ATOM 5709 N N . LYS A 1 14 ? 7.009 4.144 2.035 1.00 0.00 13 LYS A N 14
ATOM 5710 C CA . LYS A 1 14 ? 5.792 4.564 2.724 1.00 0.00 13 LYS A CA 14
ATOM 5711 C C . LYS A 1 14 ? 4.882 5.439 1.854 1.00 0.00 13 LYS A C 14
ATOM 5712 O O . LYS A 1 14 ? 3.663 5.342 1.943 1.00 0.00 13 LYS A O 14
ATOM 5731 N N . SER A 1 15 ? 5.465 6.289 1.011 1.00 0.00 14 SER A N 14
ATOM 5732 C CA . SER A 1 15 ? 4.768 7.180 0.105 1.00 0.00 14 SER A CA 14
ATOM 5733 C C . SER A 1 15 ? 3.920 6.358 -0.864 1.00 0.00 14 SER A C 14
ATOM 5734 O O . SER A 1 15 ? 2.693 6.462 -0.890 1.00 0.00 14 SER A O 14
ATOM 5742 N N . ALA A 1 16 ? 4.600 5.529 -1.659 1.00 0.00 15 ALA A N 14
ATOM 5743 C CA . ALA A 1 16 ? 3.960 4.665 -2.635 1.00 0.00 15 ALA A CA 14
ATOM 5744 C C . ALA A 1 16 ? 2.962 3.745 -1.933 1.00 0.00 15 ALA A C 14
ATOM 5745 O O . ALA A 1 16 ? 1.848 3.569 -2.414 1.00 0.00 15 ALA A O 14
ATOM 5752 N N . LEU A 1 17 ? 3.350 3.169 -0.791 1.00 0.00 16 LEU A N 14
ATOM 5753 C CA . LEU A 1 17 ? 2.515 2.287 -0.009 1.00 0.00 16 LEU A CA 14
ATOM 5754 C C . LEU A 1 17 ? 1.223 3.005 0.407 1.00 0.00 16 LEU A C 14
ATOM 5755 O O . LEU A 1 17 ? 0.123 2.462 0.266 1.00 0.00 16 LEU A O 14
ATOM 5771 N N . SER A 1 18 ? 1.359 4.236 0.913 1.00 0.00 17 SER A N 14
ATOM 5772 C CA . SER A 1 18 ? 0.245 5.070 1.333 1.00 0.00 17 SER A CA 14
ATOM 5773 C C . SER A 1 18 ? -0.679 5.279 0.136 1.00 0.00 17 SER A C 14
ATOM 5774 O O . SER A 1 18 ? -1.859 4.939 0.196 1.00 0.00 17 SER A O 14
ATOM 5782 N N . ARG A 1 19 ? -0.141 5.810 -0.969 1.00 0.00 18 ARG A N 14
ATOM 5783 C CA . ARG A 1 19 ? -0.938 6.023 -2.171 1.00 0.00 18 ARG A CA 14
ATOM 5784 C C . ARG A 1 19 ? -1.599 4.717 -2.618 1.00 0.00 18 ARG A C 14
ATOM 5785 O O . ARG A 1 19 ? -2.753 4.726 -3.048 1.00 0.00 18 ARG A O 14
ATOM 5806 N N . HIS A 1 20 ? -0.897 3.587 -2.515 1.00 0.00 19 HIS A N 14
ATOM 5807 C CA . HIS A 1 20 ? -1.450 2.315 -2.913 1.00 0.00 19 HIS A CA 14
ATOM 5808 C C . HIS A 1 20 ? -2.712 1.977 -2.111 1.00 0.00 19 HIS A C 14
ATOM 5809 O O . HIS A 1 20 ? -3.596 1.313 -2.651 1.00 0.00 19 HIS A O 14
ATOM 5823 N N . GLN A 1 21 ? -2.841 2.420 -0.853 1.00 0.00 20 GLN A N 14
ATOM 5824 C CA . GLN A 1 21 ? -4.037 2.103 -0.087 1.00 0.00 20 GLN A CA 14
ATOM 5825 C C . GLN A 1 21 ? -5.323 2.440 -0.824 1.00 0.00 20 GLN A C 14
ATOM 5826 O O . GLN A 1 21 ? -6.322 1.779 -0.571 1.00 0.00 20 GLN A O 14
ATOM 5840 N N . ARG A 1 22 ? -5.313 3.424 -1.729 1.00 0.00 21 ARG A N 14
ATOM 5841 C CA . ARG A 1 22 ? -6.486 3.809 -2.504 1.00 0.00 21 ARG A CA 14
ATOM 5842 C C . ARG A 1 22 ? -7.244 2.608 -3.093 1.00 0.00 21 ARG A C 14
ATOM 5843 O O . ARG A 1 22 ? -8.461 2.694 -3.234 1.00 0.00 21 ARG A O 14
ATOM 5864 N N . VAL A 1 23 ? -6.573 1.498 -3.438 1.00 0.00 22 VAL A N 14
ATOM 5865 C CA . VAL A 1 23 ? -7.293 0.352 -3.998 1.00 0.00 22 VAL A CA 14
ATOM 5866 C C . VAL A 1 23 ? -8.257 -0.279 -2.978 1.00 0.00 22 VAL A C 14
ATOM 5867 O O . VAL A 1 23 ? -9.279 -0.838 -3.369 1.00 0.00 22 VAL A O 14
ATOM 5880 N N . HIS A 1 24 ? -7.923 -0.214 -1.682 1.00 0.00 23 HIS A N 14
ATOM 5881 C CA . HIS A 1 24 ? -8.701 -0.812 -0.598 1.00 0.00 23 HIS A CA 14
ATOM 5882 C C . HIS A 1 24 ? -9.444 0.268 0.187 1.00 0.00 23 HIS A C 14
ATOM 5883 O O . HIS A 1 24 ? -10.655 0.218 0.379 1.00 0.00 23 HIS A O 14
ATOM 5897 N N . LYS A 1 25 ? -8.654 1.233 0.656 1.00 0.00 24 LYS A N 14
ATOM 5898 C CA . LYS A 1 25 ? -9.006 2.374 1.474 1.00 0.00 24 LYS A CA 14
ATOM 5899 C C . LYS A 1 25 ? -9.920 1.942 2.628 1.00 0.00 24 LYS A C 14
ATOM 5900 O O . LYS A 1 25 ? -10.989 2.512 2.842 1.00 0.00 24 LYS A O 14
ATOM 5919 N N . ASN A 1 26 ? -9.479 0.922 3.376 1.00 0.00 25 ASN A N 14
ATOM 5920 C CA . ASN A 1 26 ? -10.167 0.328 4.520 1.00 0.00 25 ASN A CA 14
ATOM 5921 C C . ASN A 1 26 ? -11.429 -0.440 4.108 1.00 0.00 25 ASN A C 14
ATOM 5922 O O . ASN A 1 26 ? -11.552 -1.625 4.397 1.00 0.00 25 ASN A O 14
ATOM 5943 N N . TYR A 1 2 ? 7.580 -1.736 2.292 1.00 0.00 1 TYR A N 15
ATOM 5944 C CA . TYR A 1 2 ? 6.324 -1.769 3.017 1.00 0.00 1 TYR A CA 15
ATOM 5945 C C . TYR A 1 2 ? 5.410 -2.799 2.353 1.00 0.00 1 TYR A C 15
ATOM 5946 O O . TYR A 1 2 ? 5.412 -2.943 1.129 1.00 0.00 1 TYR A O 15
ATOM 5964 N N . LYS A 1 3 ? 4.630 -3.512 3.166 1.00 0.00 2 LYS A N 15
ATOM 5965 C CA . LYS A 1 3 ? 3.696 -4.536 2.726 1.00 0.00 2 LYS A CA 15
ATOM 5966 C C . LYS A 1 3 ? 2.298 -4.091 3.145 1.00 0.00 2 LYS A C 15
ATOM 5967 O O . LYS A 1 3 ? 2.066 -3.809 4.317 1.00 0.00 2 LYS A O 15
ATOM 5986 N N . CYS A 1 4 ? 1.371 -4.024 2.190 1.00 0.00 3 CYS A N 15
ATOM 5987 C CA . CYS A 1 4 ? -0.005 -3.610 2.431 1.00 0.00 3 CYS A CA 15
ATOM 5988 C C . CYS A 1 4 ? -0.779 -4.606 3.302 1.00 0.00 3 CYS A C 15
ATOM 5989 O O . CYS A 1 4 ? -1.754 -4.228 3.949 1.00 0.00 3 CYS A O 15
ATOM 5996 N N . GLY A 1 5 ? -0.377 -5.879 3.333 1.00 0.00 4 GLY A N 15
ATOM 5997 C CA . GLY A 1 5 ? -1.042 -6.888 4.152 1.00 0.00 4 GLY A CA 15
ATOM 5998 C C . GLY A 1 5 ? -2.324 -7.390 3.491 1.00 0.00 4 GLY A C 15
ATOM 5999 O O . GLY A 1 5 ? -2.506 -8.595 3.339 1.00 0.00 4 GLY A O 15
ATOM 6003 N N . LEU A 1 6 ? -3.205 -6.474 3.075 1.00 0.00 5 LEU A N 15
ATOM 6004 C CA . LEU A 1 6 ? -4.454 -6.829 2.405 1.00 0.00 5 LEU A CA 15
ATOM 6005 C C . LEU A 1 6 ? -4.141 -7.413 1.024 1.00 0.00 5 LEU A C 15
ATOM 6006 O O . LEU A 1 6 ? -4.935 -8.174 0.478 1.00 0.00 5 LEU A O 15
ATOM 6022 N N . CYS A 1 7 ? -2.973 -7.073 0.471 1.00 0.00 6 CYS A N 15
ATOM 6023 C CA . CYS A 1 7 ? -2.465 -7.585 -0.781 1.00 0.00 6 CYS A CA 15
ATOM 6024 C C . CYS A 1 7 ? -0.952 -7.412 -0.663 1.00 0.00 6 CYS A C 15
ATOM 6025 O O . CYS A 1 7 ? -0.439 -6.304 -0.530 1.00 0.00 6 CYS A O 15
ATOM 6032 N N . GLU A 1 8 ? -0.235 -8.531 -0.634 1.00 0.00 7 GLU A N 15
ATOM 6033 C CA . GLU A 1 8 ? 1.203 -8.605 -0.432 1.00 0.00 7 GLU A CA 15
ATOM 6034 C C . GLU A 1 8 ? 2.021 -8.113 -1.628 1.00 0.00 7 GLU A C 15
ATOM 6035 O O . GLU A 1 8 ? 2.809 -8.859 -2.205 1.00 0.00 7 GLU A O 15
ATOM 6047 N N . ARG A 1 9 ? 1.848 -6.840 -1.974 1.00 0.00 8 ARG A N 15
ATOM 6048 C CA . ARG A 1 9 ? 2.585 -6.161 -3.022 1.00 0.00 8 ARG A CA 15
ATOM 6049 C C . ARG A 1 9 ? 3.688 -5.370 -2.310 1.00 0.00 8 ARG A C 15
ATOM 6050 O O . ARG A 1 9 ? 3.471 -4.838 -1.221 1.00 0.00 8 ARG A O 15
ATOM 6071 N N . SER A 1 10 ? 4.879 -5.321 -2.906 1.00 0.00 9 SER A N 15
ATOM 6072 C CA . SER A 1 10 ? 6.061 -4.677 -2.360 1.00 0.00 9 SER A CA 15
ATOM 6073 C C . SER A 1 10 ? 6.065 -3.172 -2.633 1.00 0.00 9 SER A C 15
ATOM 6074 O O . SER A 1 10 ? 6.282 -2.771 -3.777 1.00 0.00 9 SER A O 15
ATOM 6082 N N . PHE A 1 11 ? 5.853 -2.348 -1.605 1.00 0.00 10 PHE A N 15
ATOM 6083 C CA . PHE A 1 11 ? 5.858 -0.897 -1.719 1.00 0.00 10 PHE A CA 15
ATOM 6084 C C . PHE A 1 11 ? 7.168 -0.342 -1.178 1.00 0.00 10 PHE A C 15
ATOM 6085 O O . PHE A 1 11 ? 7.359 -0.247 0.030 1.00 0.00 10 PHE A O 15
ATOM 6102 N N . VAL A 1 12 ? 8.070 0.031 -2.085 1.00 0.00 11 VAL A N 15
ATOM 6103 C CA . VAL A 1 12 ? 9.377 0.573 -1.806 1.00 0.00 11 VAL A CA 15
ATOM 6104 C C . VAL A 1 12 ? 9.381 1.645 -0.705 1.00 0.00 11 VAL A C 15
ATOM 6105 O O . VAL A 1 12 ? 10.309 1.681 0.099 1.00 0.00 11 VAL A O 15
ATOM 6118 N N . GLU A 1 13 ? 8.357 2.506 -0.663 1.00 0.00 12 GLU A N 15
ATOM 6119 C CA . GLU A 1 13 ? 8.245 3.575 0.320 1.00 0.00 12 GLU A CA 15
ATOM 6120 C C . GLU A 1 13 ? 6.839 3.680 0.905 1.00 0.00 12 GLU A C 15
ATOM 6121 O O . GLU A 1 13 ? 5.852 3.208 0.337 1.00 0.00 12 GLU A O 15
ATOM 6133 N N . LYS A 1 14 ? 6.776 4.367 2.049 1.00 0.00 13 LYS A N 15
ATOM 6134 C CA . LYS A 1 14 ? 5.548 4.692 2.751 1.00 0.00 13 LYS A CA 15
ATOM 6135 C C . LYS A 1 14 ? 4.644 5.491 1.808 1.00 0.00 13 LYS A C 15
ATOM 6136 O O . LYS A 1 14 ? 3.422 5.376 1.878 1.00 0.00 13 LYS A O 15
ATOM 6155 N N . SER A 1 15 ? 5.235 6.294 0.915 1.00 0.00 14 SER A N 15
ATOM 6156 C CA . SER A 1 15 ? 4.494 7.098 -0.040 1.00 0.00 14 SER A CA 15
ATOM 6157 C C . SER A 1 15 ? 3.748 6.156 -0.982 1.00 0.00 14 SER A C 15
ATOM 6158 O O . SER A 1 15 ? 2.530 6.246 -1.126 1.00 0.00 14 SER A O 15
ATOM 6166 N N . ALA A 1 16 ? 4.495 5.244 -1.608 1.00 0.00 15 ALA A N 15
ATOM 6167 C CA . ALA A 1 16 ? 3.963 4.242 -2.520 1.00 0.00 15 ALA A CA 15
ATOM 6168 C C . ALA A 1 16 ? 2.842 3.443 -1.847 1.00 0.00 15 ALA A C 15
ATOM 6169 O O . ALA A 1 16 ? 1.817 3.175 -2.474 1.00 0.00 15 ALA A O 15
ATOM 6176 N N . LEU A 1 17 ? 3.027 3.067 -0.577 1.00 0.00 16 LEU A N 15
ATOM 6177 C CA . LEU A 1 17 ? 2.048 2.340 0.191 1.00 0.00 16 LEU A CA 15
ATOM 6178 C C . LEU A 1 17 ? 0.794 3.206 0.371 1.00 0.00 16 LEU A C 15
ATOM 6179 O O . LEU A 1 17 ? -0.312 2.782 0.045 1.00 0.00 16 LEU A O 15
ATOM 6195 N N . SER A 1 18 ? 0.956 4.430 0.884 1.00 0.00 17 SER A N 15
ATOM 6196 C CA . SER A 1 18 ? -0.159 5.344 1.104 1.00 0.00 17 SER A CA 15
ATOM 6197 C C . SER A 1 18 ? -0.953 5.513 -0.191 1.00 0.00 17 SER A C 15
ATOM 6198 O O . SER A 1 18 ? -2.173 5.374 -0.198 1.00 0.00 17 SER A O 15
ATOM 6206 N N . ARG A 1 19 ? 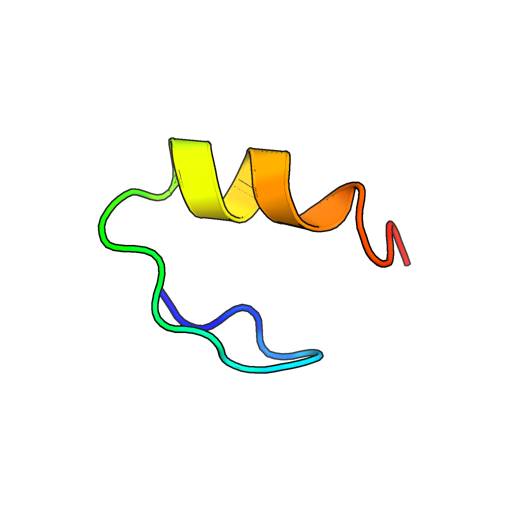-0.249 5.784 -1.292 1.00 0.00 18 ARG A N 15
ATOM 6207 C CA . ARG A 1 19 ? -0.839 5.911 -2.614 1.00 0.00 18 ARG A CA 15
ATOM 6208 C C . ARG A 1 19 ? -1.578 4.605 -2.941 1.00 0.00 18 ARG A C 15
ATOM 6209 O O . ARG A 1 19 ? -2.713 4.637 -3.415 1.00 0.00 18 ARG A O 15
ATOM 6230 N N . HIS A 1 20 ? -0.966 3.447 -2.679 1.00 0.00 19 HIS A N 15
ATOM 6231 C CA . HIS A 1 20 ? -1.610 2.171 -2.918 1.00 0.00 19 HIS A CA 15
ATOM 6232 C C . HIS A 1 20 ? -2.898 2.064 -2.101 1.00 0.00 19 HIS A C 15
ATOM 6233 O O . HIS A 1 20 ? -3.828 1.442 -2.590 1.00 0.00 19 HIS A O 15
ATOM 6247 N N . GLN A 1 21 ? -3.037 2.664 -0.911 1.00 0.00 20 GLN A N 15
ATOM 6248 C CA . GLN A 1 21 ? -4.330 2.614 -0.234 1.00 0.00 20 GLN A CA 15
ATOM 6249 C C . GLN A 1 21 ? -5.464 3.334 -0.981 1.00 0.00 20 GLN A C 15
ATOM 6250 O O . GLN A 1 21 ? -6.593 3.331 -0.496 1.00 0.00 20 GLN A O 15
ATOM 6264 N N . ARG A 1 22 ? -5.216 3.907 -2.172 1.00 0.00 21 ARG A N 15
ATOM 6265 C CA . ARG A 1 22 ? -6.307 4.370 -3.028 1.00 0.00 21 ARG A CA 15
ATOM 6266 C C . ARG A 1 22 ? -7.146 3.125 -3.376 1.00 0.00 21 ARG A C 15
ATOM 6267 O O . ARG A 1 22 ? -8.345 3.220 -3.627 1.00 0.00 21 ARG A O 15
ATOM 6288 N N . VAL A 1 23 ? -6.502 1.953 -3.371 1.00 0.00 22 VAL A N 15
ATOM 6289 C CA . VAL A 1 23 ? -7.054 0.642 -3.555 1.00 0.00 22 VAL A CA 15
ATOM 6290 C C . VAL A 1 23 ? -7.590 0.242 -2.175 1.00 0.00 22 VAL A C 15
ATOM 6291 O O . VAL A 1 23 ? -6.964 0.570 -1.170 1.00 0.00 22 VAL A O 15
ATOM 6304 N N . HIS A 1 24 ? -8.723 -0.462 -2.097 1.00 0.00 23 HIS A N 15
ATOM 6305 C CA . HIS A 1 24 ? -9.334 -0.926 -0.846 1.00 0.00 23 HIS A CA 15
ATOM 6306 C C . HIS A 1 24 ? -9.964 0.216 -0.041 1.00 0.00 23 HIS A C 15
ATOM 6307 O O . HIS A 1 24 ? -11.165 0.213 0.223 1.00 0.00 23 HIS A O 15
ATOM 6321 N N . LYS A 1 25 ? -9.130 1.173 0.369 1.00 0.00 24 LYS A N 15
ATOM 6322 C CA . LYS A 1 25 ? -9.457 2.330 1.182 1.00 0.00 24 LYS A CA 15
ATOM 6323 C C . LYS A 1 25 ? -10.106 1.923 2.510 1.00 0.00 24 LYS A C 15
ATOM 6324 O O . LYS A 1 25 ? -10.961 2.632 3.036 1.00 0.00 24 LYS A O 15
ATOM 6343 N N . ASN A 1 26 ? -9.700 0.778 3.061 1.00 0.00 25 ASN A N 15
ATOM 6344 C CA . ASN A 1 26 ? -10.204 0.238 4.314 1.00 0.00 25 ASN A CA 15
ATOM 6345 C C . ASN A 1 26 ? -9.236 -0.857 4.748 1.00 0.00 25 ASN A C 15
ATOM 6346 O O . ASN A 1 26 ? -8.414 -1.290 3.944 1.00 0.00 25 ASN A O 15
ATOM 6367 N N . TYR A 1 2 ? 5.567 -2.443 1.773 1.00 0.00 1 TYR A N 16
ATOM 6368 C CA . TYR A 1 2 ? 5.242 -2.711 3.166 1.00 0.00 1 TYR A CA 16
ATOM 6369 C C . TYR A 1 2 ? 3.991 -3.583 3.299 1.00 0.00 1 TYR A C 16
ATOM 6370 O O . TYR A 1 2 ? 3.360 -3.974 2.317 1.00 0.00 1 TYR A O 16
ATOM 6388 N N . LYS A 1 3 ? 3.646 -3.896 4.548 1.00 0.00 2 LYS A N 16
ATOM 6389 C CA . LYS A 1 3 ? 2.541 -4.771 4.886 1.00 0.00 2 LYS A CA 16
ATOM 6390 C C . LYS A 1 3 ? 1.194 -4.074 4.689 1.00 0.00 2 LYS A C 16
ATOM 6391 O O . LYS A 1 3 ? 0.557 -3.663 5.657 1.00 0.00 2 LYS A O 16
ATOM 6410 N N . CYS A 1 4 ? 0.744 -3.954 3.436 1.00 0.00 3 CYS A N 16
ATOM 6411 C CA . CYS A 1 4 ? -0.567 -3.378 3.133 1.00 0.00 3 CYS A CA 16
ATOM 6412 C C . CYS A 1 4 ? -1.681 -4.223 3.777 1.00 0.00 3 CYS A C 16
ATOM 6413 O O . CYS A 1 4 ? -2.771 -3.718 4.048 1.00 0.00 3 CYS A O 16
ATOM 6420 N N . GLY A 1 5 ? -1.425 -5.510 4.032 1.00 0.00 4 GLY A N 16
ATOM 6421 C CA . GLY A 1 5 ? -2.359 -6.412 4.685 1.00 0.00 4 GLY A CA 16
ATOM 6422 C C . GLY A 1 5 ? -3.275 -7.078 3.670 1.00 0.00 4 GLY A C 16
ATOM 6423 O O . GLY A 1 5 ? -3.360 -8.302 3.618 1.00 0.00 4 GLY A O 16
ATOM 6427 N N . LEU A 1 6 ? -3.957 -6.275 2.854 1.00 0.00 5 LEU A N 16
ATOM 6428 C CA . LEU A 1 6 ? -4.871 -6.798 1.844 1.00 0.00 5 LEU A CA 16
ATOM 6429 C C . LEU A 1 6 ? -4.113 -7.372 0.644 1.00 0.00 5 LEU A C 16
ATOM 6430 O O . LEU A 1 6 ? -4.701 -8.092 -0.159 1.00 0.00 5 LEU A O 16
ATOM 6446 N N . CYS A 1 7 ? -2.817 -7.075 0.514 1.00 0.00 6 CYS A N 16
ATOM 6447 C CA . CYS A 1 7 ? -1.929 -7.533 -0.514 1.00 0.00 6 CYS A CA 16
ATOM 6448 C C . CYS A 1 7 ? -0.556 -7.052 -0.046 1.00 0.00 6 CYS A C 16
ATOM 6449 O O . CYS A 1 7 ? -0.452 -6.157 0.790 1.00 0.00 6 CYS A O 16
ATOM 6456 N N . GLU A 1 8 ? 0.481 -7.680 -0.568 1.00 0.00 7 GLU A N 16
ATOM 6457 C CA . GLU A 1 8 ? 1.887 -7.433 -0.286 1.00 0.00 7 GLU A CA 16
ATOM 6458 C C . GLU A 1 8 ? 2.632 -7.339 -1.619 1.00 0.00 7 GLU A C 16
ATOM 6459 O O . GLU A 1 8 ? 3.079 -8.349 -2.156 1.00 0.00 7 GLU A O 16
ATOM 6471 N N . ARG A 1 9 ? 2.762 -6.118 -2.139 1.00 0.00 8 ARG A N 16
ATOM 6472 C CA . ARG A 1 9 ? 3.477 -5.803 -3.372 1.00 0.00 8 ARG A CA 16
ATOM 6473 C C . ARG A 1 9 ? 4.676 -4.926 -2.992 1.00 0.00 8 ARG A C 16
ATOM 6474 O O . ARG A 1 9 ? 4.656 -4.262 -1.956 1.00 0.00 8 ARG A O 16
ATOM 6495 N N . SER A 1 10 ? 5.724 -4.929 -3.817 1.00 0.00 9 SER A N 16
ATOM 6496 C CA . SER A 1 10 ? 6.970 -4.220 -3.561 1.00 0.00 9 SER A CA 16
ATOM 6497 C C . SER A 1 10 ? 6.870 -2.696 -3.713 1.00 0.00 9 SER A C 16
ATOM 6498 O O . SER A 1 10 ? 7.382 -2.130 -4.675 1.00 0.00 9 SER A O 16
ATOM 6506 N N . PHE A 1 11 ? 6.234 -2.034 -2.747 1.00 0.00 10 PHE A N 16
ATOM 6507 C CA . PHE A 1 11 ? 6.106 -0.579 -2.703 1.00 0.00 10 PHE A CA 16
ATOM 6508 C C . PHE A 1 11 ? 7.333 0.046 -2.054 1.00 0.00 10 PHE A C 16
ATOM 6509 O O . PHE A 1 11 ? 7.785 1.105 -2.468 1.00 0.00 10 PHE A O 16
ATOM 6526 N N . VAL A 1 12 ? 7.848 -0.612 -1.015 1.00 0.00 11 VAL A N 16
ATOM 6527 C CA . VAL A 1 12 ? 9.003 -0.320 -0.193 1.00 0.00 11 VAL A CA 16
ATOM 6528 C C . VAL A 1 12 ? 9.105 1.070 0.463 1.00 0.00 11 VAL A C 16
ATOM 6529 O O . VAL A 1 12 ? 10.036 1.353 1.216 1.00 0.00 11 VAL A O 16
ATOM 6542 N N . GLU A 1 13 ? 8.127 1.931 0.218 1.00 0.00 12 GLU A N 16
ATOM 6543 C CA . GLU A 1 13 ? 8.005 3.258 0.807 1.00 0.00 12 GLU A CA 16
ATOM 6544 C C . GLU A 1 13 ? 6.548 3.536 1.201 1.00 0.00 12 GLU A C 16
ATOM 6545 O O . GLU A 1 13 ? 5.611 3.195 0.475 1.00 0.00 12 GLU A O 16
ATOM 6557 N N . LYS A 1 14 ? 6.372 4.152 2.377 1.00 0.00 13 LYS A N 16
ATOM 6558 C CA . LYS A 1 14 ? 5.072 4.481 2.948 1.00 0.00 13 LYS A CA 16
ATOM 6559 C C . LYS A 1 14 ? 4.239 5.325 1.985 1.00 0.00 13 LYS A C 16
ATOM 6560 O O . LYS A 1 14 ? 3.024 5.170 1.932 1.00 0.00 13 LYS A O 16
ATOM 6579 N N . SER A 1 15 ? 4.880 6.211 1.228 1.00 0.00 14 SER A N 16
ATOM 6580 C CA . SER A 1 15 ? 4.238 7.082 0.262 1.00 0.00 14 SER A CA 16
ATOM 6581 C C . SER A 1 15 ? 3.521 6.228 -0.779 1.00 0.00 14 SER A C 16
ATOM 6582 O O . SER A 1 15 ? 2.300 6.296 -0.923 1.00 0.00 14 SER A O 16
ATOM 6590 N N . ALA A 1 16 ? 4.302 5.416 -1.495 1.00 0.00 15 ALA A N 16
ATOM 6591 C CA . ALA A 1 16 ? 3.796 4.518 -2.521 1.00 0.00 15 ALA A CA 16
ATOM 6592 C C . ALA A 1 16 ? 2.694 3.636 -1.942 1.00 0.00 15 ALA A C 16
ATOM 6593 O O . ALA A 1 16 ? 1.652 3.476 -2.570 1.00 0.00 15 ALA A O 16
ATOM 6600 N N . LEU A 1 17 ? 2.905 3.075 -0.747 1.00 0.00 16 LEU A N 16
ATOM 6601 C CA . LEU A 1 17 ? 1.930 2.243 -0.091 1.00 0.00 16 LEU A CA 16
ATOM 6602 C C . LEU A 1 17 ? 0.625 3.026 0.104 1.00 0.00 16 LEU A C 16
ATOM 6603 O O . LEU A 1 17 ? -0.442 2.580 -0.319 1.00 0.00 16 LEU A O 16
ATOM 6619 N N . SER A 1 18 ? 0.700 4.202 0.733 1.00 0.00 17 SER A N 16
ATOM 6620 C CA . SER A 1 18 ? -0.463 5.042 0.988 1.00 0.00 17 SER A CA 16
ATOM 6621 C C . SER A 1 18 ? -1.200 5.305 -0.322 1.00 0.00 17 SER A C 16
ATOM 6622 O O . SER A 1 18 ? -2.418 5.164 -0.389 1.00 0.00 17 SER A O 16
ATOM 6630 N N . ARG A 1 19 ? -0.456 5.668 -1.370 1.00 0.00 18 ARG A N 16
ATOM 6631 C CA . ARG A 1 19 ? -1.041 5.907 -2.679 1.00 0.00 18 ARG A CA 16
ATOM 6632 C C . ARG A 1 19 ? -1.734 4.631 -3.169 1.00 0.00 18 ARG A C 16
ATOM 6633 O O . ARG A 1 19 ? -2.853 4.680 -3.677 1.00 0.00 18 ARG A O 16
ATOM 6654 N N . HIS A 1 20 ? -1.083 3.475 -3.005 1.00 0.00 19 HIS A N 16
ATOM 6655 C CA . HIS A 1 20 ? -1.637 2.202 -3.414 1.00 0.00 19 HIS A CA 16
ATOM 6656 C C . HIS A 1 20 ? -2.948 1.928 -2.675 1.00 0.00 19 HIS A C 16
ATOM 6657 O O . HIS A 1 20 ? -3.866 1.377 -3.281 1.00 0.00 19 HIS A O 16
ATOM 6671 N N . GLN A 1 21 ? -3.090 2.313 -1.400 1.00 0.00 20 GLN A N 16
ATOM 6672 C CA . GLN A 1 21 ? -4.362 2.119 -0.716 1.00 0.00 20 GLN A CA 16
ATOM 6673 C C . GLN A 1 21 ? -5.548 2.765 -1.440 1.00 0.00 20 GLN A C 16
ATOM 6674 O O . GLN A 1 21 ? -6.685 2.477 -1.080 1.00 0.00 20 GLN A O 16
ATOM 6688 N N . ARG A 1 22 ? -5.333 3.588 -2.474 1.00 0.00 21 ARG A N 16
ATOM 6689 C CA . ARG A 1 22 ? -6.438 4.092 -3.274 1.00 0.00 21 ARG A CA 16
ATOM 6690 C C . ARG A 1 22 ? -7.262 2.904 -3.809 1.00 0.00 21 ARG A C 16
ATOM 6691 O O . ARG A 1 22 ? -8.478 3.026 -3.939 1.00 0.00 21 ARG A O 16
ATOM 6712 N N . VAL A 1 23 ? -6.628 1.754 -4.108 1.00 0.00 22 VAL A N 16
ATOM 6713 C CA . VAL A 1 23 ? -7.376 0.588 -4.588 1.00 0.00 22 VAL A CA 16
ATOM 6714 C C . VAL A 1 23 ? -8.189 -0.040 -3.446 1.00 0.00 22 VAL A C 16
ATOM 6715 O O . VAL A 1 23 ? -9.266 -0.582 -3.682 1.00 0.00 22 VAL A O 16
ATOM 6728 N N . HIS A 1 24 ? -7.673 0.019 -2.212 1.00 0.00 23 HIS A N 16
ATOM 6729 C CA . HIS A 1 24 ? -8.308 -0.545 -1.031 1.00 0.00 23 HIS A CA 16
ATOM 6730 C C . HIS A 1 24 ? -7.832 0.175 0.237 1.00 0.00 23 HIS A C 16
ATOM 6731 O O . HIS A 1 24 ? -6.742 -0.075 0.746 1.00 0.00 23 HIS A O 16
ATOM 6745 N N . LYS A 1 25 ? -8.662 1.083 0.754 1.00 0.00 24 LYS A N 16
ATOM 6746 C CA . LYS A 1 25 ? -8.372 1.880 1.936 1.00 0.00 24 LYS A CA 16
ATOM 6747 C C . LYS A 1 25 ? -8.491 1.038 3.207 1.00 0.00 24 LYS A C 16
ATOM 6748 O O . LYS A 1 25 ? -9.436 1.172 3.981 1.00 0.00 24 LYS A O 16
ATOM 6767 N N . ASN A 1 26 ? -7.508 0.157 3.405 1.00 0.00 25 ASN A N 16
ATOM 6768 C CA . ASN A 1 26 ? -7.390 -0.731 4.560 1.00 0.00 25 ASN A CA 16
ATOM 6769 C C . ASN A 1 26 ? -7.226 0.043 5.879 1.00 0.00 25 ASN A C 16
ATOM 6770 O O . ASN A 1 26 ? -6.154 0.056 6.476 1.00 0.00 25 ASN A O 16
ATOM 6791 N N . TYR A 1 2 ? 5.861 -2.534 1.749 1.00 0.00 1 TYR A N 17
ATOM 6792 C CA . TYR A 1 2 ? 5.683 -3.016 3.114 1.00 0.00 1 TYR A CA 17
ATOM 6793 C C . TYR A 1 2 ? 4.452 -3.913 3.236 1.00 0.00 1 TYR A C 17
ATOM 6794 O O . TYR A 1 2 ? 3.744 -4.187 2.264 1.00 0.00 1 TYR A O 17
ATOM 6812 N N . LYS A 1 3 ? 4.205 -4.379 4.459 1.00 0.00 2 LYS A N 17
ATOM 6813 C CA . LYS A 1 3 ? 3.107 -5.274 4.766 1.00 0.00 2 LYS A CA 17
ATOM 6814 C C . LYS A 1 3 ? 1.770 -4.525 4.711 1.00 0.00 2 LYS A C 17
ATOM 6815 O O . LYS A 1 3 ? 1.187 -4.204 5.742 1.00 0.00 2 LYS A O 17
ATOM 6834 N N . CYS A 1 4 ? 1.276 -4.261 3.495 1.00 0.00 3 CYS A N 17
ATOM 6835 C CA . CYS A 1 4 ? -0.022 -3.619 3.285 1.00 0.00 3 CYS A CA 17
ATOM 6836 C C . CYS A 1 4 ? -1.141 -4.453 3.925 1.00 0.00 3 CYS A C 17
ATOM 6837 O O . CYS A 1 4 ? -2.201 -3.924 4.250 1.00 0.00 3 CYS A O 17
ATOM 6844 N N . GLY A 1 5 ? -0.930 -5.760 4.108 1.00 0.00 4 GLY A N 17
ATOM 6845 C CA . GLY A 1 5 ? -1.905 -6.641 4.736 1.00 0.00 4 GLY A CA 17
ATOM 6846 C C . GLY A 1 5 ? -2.919 -7.120 3.708 1.00 0.00 4 GLY A C 17
ATOM 6847 O O . GLY A 1 5 ? -3.153 -8.316 3.570 1.00 0.00 4 GLY A O 17
ATOM 6851 N N . LEU A 1 6 ? -3.518 -6.178 2.978 1.00 0.00 5 LEU A N 17
ATOM 6852 C CA . LEU A 1 6 ? -4.513 -6.494 1.969 1.00 0.00 5 LEU A CA 17
ATOM 6853 C C . LEU A 1 6 ? -3.871 -7.062 0.697 1.00 0.00 5 LEU A C 17
ATOM 6854 O O . LEU A 1 6 ? -4.567 -7.721 -0.073 1.00 0.00 5 LEU A O 17
ATOM 6870 N N . CYS A 1 7 ? -2.571 -6.829 0.454 1.00 0.00 6 CYS A N 17
ATOM 6871 C CA . CYS A 1 7 ? -1.914 -7.364 -0.748 1.00 0.00 6 CYS A CA 17
ATOM 6872 C C . CYS A 1 7 ? -0.378 -7.369 -0.724 1.00 0.00 6 CYS A C 17
ATOM 6873 O O . CYS A 1 7 ? 0.225 -8.107 -1.497 1.00 0.00 6 CYS A O 17
ATOM 6880 N N . GLU A 1 8 ? 0.252 -6.564 0.140 1.00 0.00 7 GLU A N 17
ATOM 6881 C CA . GLU A 1 8 ? 1.703 -6.453 0.303 1.00 0.00 7 GLU A CA 17
ATOM 6882 C C . GLU A 1 8 ? 2.528 -6.517 -0.993 1.00 0.00 7 GLU A C 17
ATOM 6883 O O . GLU A 1 8 ? 3.452 -7.319 -1.117 1.00 0.00 7 GLU A O 17
ATOM 6895 N N . ARG A 1 9 ? 2.218 -5.638 -1.950 1.00 0.00 8 ARG A N 17
ATOM 6896 C CA . ARG A 1 9 ? 2.978 -5.530 -3.184 1.00 0.00 8 ARG A CA 17
ATOM 6897 C C . ARG A 1 9 ? 4.268 -4.760 -2.875 1.00 0.00 8 ARG A C 17
ATOM 6898 O O . ARG A 1 9 ? 4.339 -3.977 -1.927 1.00 0.00 8 ARG A O 17
ATOM 6919 N N . SER A 1 10 ? 5.292 -5.000 -3.688 1.00 0.00 9 SER A N 17
ATOM 6920 C CA . SER A 1 10 ? 6.627 -4.439 -3.545 1.00 0.00 9 SER A CA 17
ATOM 6921 C C . SER A 1 10 ? 6.712 -2.949 -3.900 1.00 0.00 9 SER A C 17
ATOM 6922 O O . SER A 1 10 ? 7.179 -2.601 -4.982 1.00 0.00 9 SER A O 17
ATOM 6930 N N . PHE A 1 11 ? 6.292 -2.071 -2.988 1.00 0.00 10 PHE A N 17
ATOM 6931 C CA . PHE A 1 11 ? 6.377 -0.624 -3.174 1.00 0.00 10 PHE A CA 17
ATOM 6932 C C . PHE A 1 11 ? 7.670 -0.082 -2.570 1.00 0.00 10 PHE A C 17
ATOM 6933 O O . PHE A 1 11 ? 8.294 0.801 -3.150 1.00 0.00 10 PHE A O 17
ATOM 6950 N N . VAL A 1 12 ? 8.031 -0.581 -1.381 1.00 0.00 11 VAL A N 17
ATOM 6951 C CA . VAL A 1 12 ? 9.173 -0.304 -0.500 1.00 0.00 11 VAL A CA 17
ATOM 6952 C C . VAL A 1 12 ? 9.241 1.136 0.015 1.00 0.00 11 VAL A C 17
ATOM 6953 O O . VAL A 1 12 ? 9.835 1.416 1.054 1.00 0.00 11 VAL A O 17
ATOM 6966 N N . GLU A 1 13 ? 8.622 2.047 -0.718 1.00 0.00 12 GLU A N 17
ATOM 6967 C CA . GLU A 1 13 ? 8.496 3.449 -0.448 1.00 0.00 12 GLU A CA 17
ATOM 6968 C C . GLU A 1 13 ? 7.181 3.687 0.306 1.00 0.00 12 GLU A C 17
ATOM 6969 O O . GLU A 1 13 ? 6.095 3.506 -0.248 1.00 0.00 12 GLU A O 17
ATOM 6981 N N . LYS A 1 14 ? 7.284 4.088 1.575 1.00 0.00 13 LYS A N 17
ATOM 6982 C CA . LYS A 1 14 ? 6.155 4.350 2.456 1.00 0.00 13 LYS A CA 17
ATOM 6983 C C . LYS A 1 14 ? 5.056 5.178 1.785 1.00 0.00 13 LYS A C 17
ATOM 6984 O O . LYS A 1 14 ? 3.905 4.749 1.763 1.00 0.00 13 LYS A O 17
ATOM 7003 N N . SER A 1 15 ? 5.393 6.357 1.250 1.00 0.00 14 SER A N 17
ATOM 7004 C CA . SER A 1 15 ? 4.412 7.239 0.627 1.00 0.00 14 SER A CA 17
ATOM 7005 C C . SER A 1 15 ? 3.570 6.481 -0.406 1.00 0.00 14 SER A C 17
ATOM 7006 O O . SER A 1 15 ? 2.339 6.508 -0.352 1.00 0.00 14 SER A O 17
ATOM 7014 N N . ALA A 1 16 ? 4.243 5.790 -1.330 1.00 0.00 15 ALA A N 17
ATOM 7015 C CA . ALA A 1 16 ? 3.601 4.989 -2.358 1.00 0.00 15 ALA A CA 17
ATOM 7016 C C . ALA A 1 16 ? 2.728 3.907 -1.723 1.00 0.00 15 ALA A C 17
ATOM 7017 O O . ALA A 1 16 ? 1.632 3.659 -2.210 1.00 0.00 15 ALA A O 17
ATOM 7024 N N . LEU A 1 17 ? 3.184 3.264 -0.646 1.00 0.00 16 LEU A N 17
ATOM 7025 C CA . LEU A 1 17 ? 2.433 2.233 0.031 1.00 0.00 16 LEU A CA 17
ATOM 7026 C C . LEU A 1 17 ? 1.115 2.815 0.567 1.00 0.00 16 LEU A C 17
ATOM 7027 O O . LEU A 1 17 ? 0.041 2.252 0.332 1.00 0.00 16 LEU A O 17
ATOM 7043 N N . SER A 1 18 ? 1.178 3.947 1.277 1.00 0.00 17 SER A N 17
ATOM 7044 C CA . SER A 1 18 ? -0.025 4.595 1.789 1.00 0.00 17 SER A CA 17
ATOM 7045 C C . SER A 1 18 ? -0.936 4.979 0.620 1.00 0.00 17 SER A C 17
ATOM 7046 O O . SER A 1 18 ? -2.133 4.698 0.639 1.00 0.00 17 SER A O 17
ATOM 7054 N N . ARG A 1 19 ? -0.366 5.610 -0.409 1.00 0.00 18 ARG A N 17
ATOM 7055 C CA . ARG A 1 19 ? -1.099 6.016 -1.601 1.00 0.00 18 ARG A CA 17
ATOM 7056 C C . ARG A 1 19 ? -1.814 4.803 -2.203 1.00 0.00 18 ARG A C 17
ATOM 7057 O O . ARG A 1 19 ? -2.983 4.879 -2.575 1.00 0.00 18 ARG A O 17
ATOM 7078 N N . HIS A 1 20 ? -1.110 3.673 -2.296 1.00 0.00 19 HIS A N 17
ATOM 7079 C CA . HIS A 1 20 ? -1.633 2.455 -2.869 1.00 0.00 19 HIS A CA 17
ATOM 7080 C C . HIS A 1 20 ? -2.895 1.966 -2.152 1.00 0.00 19 HIS A C 17
ATOM 7081 O O . HIS A 1 20 ? -3.725 1.325 -2.798 1.00 0.00 19 HIS A O 17
ATOM 7095 N N . GLN A 1 21 ? -3.093 2.250 -0.856 1.00 0.00 20 GLN A N 17
ATOM 7096 C CA . GLN A 1 21 ? -4.296 1.766 -0.191 1.00 0.00 20 GLN A CA 17
ATOM 7097 C C . GLN A 1 21 ? -5.568 2.133 -0.949 1.00 0.00 20 GLN A C 17
ATOM 7098 O O . GLN A 1 21 ? -6.539 1.389 -0.860 1.00 0.00 20 GLN A O 17
ATOM 7112 N N . ARG A 1 22 ? -5.565 3.239 -1.705 1.00 0.00 21 ARG A N 17
ATOM 7113 C CA . ARG A 1 22 ? -6.697 3.679 -2.511 1.00 0.00 21 ARG A CA 17
ATOM 7114 C C . ARG A 1 22 ? -7.354 2.540 -3.306 1.00 0.00 21 ARG A C 17
ATOM 7115 O O . ARG A 1 22 ? -8.566 2.594 -3.503 1.00 0.00 21 ARG A O 17
ATOM 7136 N N . VAL A 1 23 ? -6.607 1.521 -3.762 1.00 0.00 22 VAL A N 17
ATOM 7137 C CA . VAL A 1 23 ? -7.239 0.443 -4.526 1.00 0.00 22 VAL A CA 17
ATOM 7138 C C . VAL A 1 23 ? -8.270 -0.326 -3.686 1.00 0.00 22 VAL A C 17
ATOM 7139 O O . VAL A 1 23 ? -9.272 -0.795 -4.220 1.00 0.00 22 VAL A O 17
ATOM 7152 N N . HIS A 1 24 ? -8.010 -0.475 -2.382 1.00 0.00 23 HIS A N 17
ATOM 7153 C CA . HIS A 1 24 ? -8.857 -1.232 -1.463 1.00 0.00 23 HIS A CA 17
ATOM 7154 C C . HIS A 1 24 ? -9.722 -0.291 -0.632 1.00 0.00 23 HIS A C 17
ATOM 7155 O O . HIS A 1 24 ? -10.936 -0.449 -0.538 1.00 0.00 23 HIS A O 17
ATOM 7169 N N . LYS A 1 25 ? -9.021 0.668 -0.028 1.00 0.00 24 LYS A N 17
ATOM 7170 C CA . LYS A 1 25 ? -9.416 1.710 0.892 1.00 0.00 24 LYS A CA 17
ATOM 7171 C C . LYS A 1 25 ? -9.262 1.159 2.311 1.00 0.00 24 LYS A C 17
ATOM 7172 O O . LYS A 1 25 ? -9.980 0.244 2.708 1.00 0.00 24 LYS A O 17
ATOM 7191 N N . ASN A 1 26 ? -8.312 1.707 3.075 1.00 0.00 25 ASN A N 17
ATOM 7192 C CA . ASN A 1 26 ? -8.000 1.286 4.444 1.00 0.00 25 ASN A CA 17
ATOM 7193 C C . ASN A 1 26 ? -9.085 1.679 5.460 1.00 0.00 25 ASN A C 17
ATOM 7194 O O . ASN A 1 26 ? -8.807 2.325 6.467 1.00 0.00 25 ASN A O 17
ATOM 7215 N N . TYR A 1 2 ? 7.722 -2.147 1.747 1.00 0.00 1 TYR A N 18
ATOM 7216 C CA . TYR A 1 2 ? 6.559 -2.135 2.623 1.00 0.00 1 TYR A CA 18
ATOM 7217 C C . TYR A 1 2 ? 5.489 -3.071 2.075 1.00 0.00 1 TYR A C 18
ATOM 7218 O O . TYR A 1 2 ? 4.989 -2.844 0.978 1.00 0.00 1 TYR A O 18
ATOM 7236 N N . LYS A 1 3 ? 5.140 -4.110 2.831 1.00 0.00 2 LYS A N 18
ATOM 7237 C CA . LYS A 1 3 ? 4.141 -5.084 2.420 1.00 0.00 2 LYS A CA 18
ATOM 7238 C C . LYS A 1 3 ? 2.748 -4.545 2.734 1.00 0.00 2 LYS A C 18
ATOM 7239 O O . LYS A 1 3 ? 2.445 -4.256 3.891 1.00 0.00 2 LYS A O 18
ATOM 7258 N N . CYS A 1 4 ? 1.890 -4.410 1.721 1.00 0.00 3 CYS A N 18
ATOM 7259 C CA . CYS A 1 4 ? 0.527 -3.952 1.927 1.00 0.00 3 CYS A CA 18
ATOM 7260 C C . CYS A 1 4 ? -0.237 -5.028 2.697 1.00 0.00 3 CYS A C 18
ATOM 7261 O O . CYS A 1 4 ? -0.540 -6.073 2.136 1.00 0.00 3 CYS A O 18
ATOM 7268 N N . GLY A 1 5 ? -0.565 -4.798 3.970 1.00 0.00 4 GLY A N 18
ATOM 7269 C CA . GLY A 1 5 ? -1.297 -5.767 4.784 1.00 0.00 4 GLY A CA 18
ATOM 7270 C C . GLY A 1 5 ? -2.503 -6.387 4.062 1.00 0.00 4 GLY A C 18
ATOM 7271 O O . GLY A 1 5 ? -2.819 -7.555 4.270 1.00 0.00 4 GLY A O 18
ATOM 7275 N N . LEU A 1 6 ? -3.175 -5.601 3.217 1.00 0.00 5 LEU A N 18
ATOM 7276 C CA . LEU A 1 6 ? -4.354 -6.018 2.474 1.00 0.00 5 LEU A CA 18
ATOM 7277 C C . LEU A 1 6 ? -4.059 -6.848 1.214 1.00 0.00 5 LEU A C 18
ATOM 7278 O O . LEU A 1 6 ? -4.972 -7.526 0.748 1.00 0.00 5 LEU A O 18
ATOM 7294 N N . CYS A 1 7 ? -2.846 -6.823 0.632 1.00 0.00 6 CYS A N 18
ATOM 7295 C CA . CYS A 1 7 ? -2.580 -7.606 -0.589 1.00 0.00 6 CYS A CA 18
ATOM 7296 C C . CYS A 1 7 ? -1.095 -7.883 -0.854 1.00 0.00 6 CYS A C 18
ATOM 7297 O O . CYS A 1 7 ? -0.704 -8.169 -1.982 1.00 0.00 6 CYS A O 18
ATOM 7304 N N . GLU A 1 8 ? -0.280 -7.802 0.194 1.00 0.00 7 GLU A N 18
ATOM 7305 C CA . GLU A 1 8 ? 1.155 -8.012 0.309 1.00 0.00 7 GLU A CA 18
ATOM 7306 C C . GLU A 1 8 ? 2.060 -7.597 -0.849 1.00 0.00 7 GLU A C 18
ATOM 7307 O O . GLU A 1 8 ? 3.184 -8.088 -0.951 1.00 0.00 7 GLU A O 18
ATOM 7319 N N . ARG A 1 9 ? 1.625 -6.661 -1.690 1.00 0.00 8 ARG A N 18
ATOM 7320 C CA . ARG A 1 9 ? 2.500 -6.111 -2.701 1.00 0.00 8 ARG A CA 18
ATOM 7321 C C . ARG A 1 9 ? 3.540 -5.317 -1.901 1.00 0.00 8 ARG A C 18
ATOM 7322 O O . ARG A 1 9 ? 3.199 -4.698 -0.889 1.00 0.00 8 ARG A O 18
ATOM 7343 N N . SER A 1 10 ? 4.797 -5.376 -2.336 1.00 0.00 9 SER A N 18
ATOM 7344 C CA . SER A 1 10 ? 5.935 -4.738 -1.683 1.00 0.00 9 SER A CA 18
ATOM 7345 C C . SER A 1 10 ? 6.173 -3.367 -2.321 1.00 0.00 9 SER A C 18
ATOM 7346 O O . SER A 1 10 ? 6.409 -3.293 -3.527 1.00 0.00 9 SER A O 18
ATOM 7354 N N . PHE A 1 11 ? 6.098 -2.292 -1.530 1.00 0.00 10 PHE A N 18
ATOM 7355 C CA . PHE A 1 11 ? 6.247 -0.915 -1.985 1.00 0.00 10 PHE A CA 18
ATOM 7356 C C . PHE A 1 11 ? 7.546 -0.277 -1.500 1.00 0.00 10 PHE A C 18
ATOM 7357 O O . PHE A 1 11 ? 7.945 -0.448 -0.349 1.00 0.00 10 PHE A O 18
ATOM 7374 N N . VAL A 1 12 ? 8.187 0.479 -2.394 1.00 0.00 11 VAL A N 18
ATOM 7375 C CA . VAL A 1 12 ? 9.442 1.184 -2.161 1.00 0.00 11 VAL A CA 18
ATOM 7376 C C . VAL A 1 12 ? 9.457 1.964 -0.843 1.00 0.00 11 VAL A C 18
ATOM 7377 O O . VAL A 1 12 ? 10.437 1.899 -0.104 1.00 0.00 11 VAL A O 18
ATOM 7390 N N . GLU A 1 13 ? 8.382 2.697 -0.545 1.00 0.00 12 GLU A N 18
ATOM 7391 C CA . GLU A 1 13 ? 8.278 3.478 0.681 1.00 0.00 12 GLU A CA 18
ATOM 7392 C C . GLU A 1 13 ? 6.822 3.612 1.132 1.00 0.00 12 GLU A C 18
ATOM 7393 O O . GLU A 1 13 ? 5.892 3.401 0.348 1.00 0.00 12 GLU A O 18
ATOM 7405 N N . LYS A 1 14 ? 6.633 3.976 2.406 1.00 0.00 13 LYS A N 18
ATOM 7406 C CA . LYS A 1 14 ? 5.321 4.163 3.010 1.00 0.00 13 LYS A CA 18
ATOM 7407 C C . LYS A 1 14 ? 4.446 5.118 2.189 1.00 0.00 13 LYS A C 18
ATOM 7408 O O . LYS A 1 14 ? 3.231 4.956 2.139 1.00 0.00 13 LYS A O 18
ATOM 7427 N N . SER A 1 15 ? 5.046 6.114 1.537 1.00 0.00 14 SER A N 18
ATOM 7428 C CA . SER A 1 15 ? 4.340 7.059 0.692 1.00 0.00 14 SER A CA 18
ATOM 7429 C C . SER A 1 15 ? 3.632 6.310 -0.445 1.00 0.00 14 SER A C 18
ATOM 7430 O O . SER A 1 15 ? 2.448 6.524 -0.705 1.00 0.00 14 SER A O 18
ATOM 7438 N N . ALA A 1 16 ? 4.365 5.407 -1.109 1.00 0.00 15 ALA A N 18
ATOM 7439 C CA . ALA A 1 16 ? 3.824 4.613 -2.201 1.00 0.00 15 ALA A CA 18
ATOM 7440 C C . ALA A 1 16 ? 2.732 3.701 -1.656 1.00 0.00 15 ALA A C 18
ATOM 7441 O O . ALA A 1 16 ? 1.712 3.516 -2.311 1.00 0.00 15 ALA A O 18
ATOM 7448 N N . LEU A 1 17 ? 2.927 3.141 -0.458 1.00 0.00 16 LEU A N 18
ATOM 7449 C CA . LEU A 1 17 ? 1.950 2.299 0.180 1.00 0.00 16 LEU A CA 18
ATOM 7450 C C . LEU A 1 17 ? 0.659 3.100 0.360 1.00 0.00 16 LEU A C 18
ATOM 7451 O O . LEU A 1 17 ? -0.403 2.692 -0.105 1.00 0.00 16 LEU A O 18
ATOM 7467 N N . SER A 1 18 ? 0.760 4.252 1.024 1.00 0.00 17 SER A N 18
ATOM 7468 C CA . SER A 1 18 ? -0.355 5.149 1.280 1.00 0.00 17 SER A CA 18
ATOM 7469 C C . SER A 1 18 ? -1.098 5.429 -0.024 1.00 0.00 17 SER A C 18
ATOM 7470 O O . SER A 1 18 ? -2.318 5.293 -0.084 1.00 0.00 17 SER A O 18
ATOM 7478 N N . ARG A 1 19 ? -0.354 5.801 -1.073 1.00 0.00 18 ARG A N 18
ATOM 7479 C CA . ARG A 1 19 ? -0.941 6.047 -2.380 1.00 0.00 18 ARG A CA 18
ATOM 7480 C C . ARG A 1 19 ? -1.674 4.788 -2.861 1.00 0.00 18 ARG A C 18
ATOM 7481 O O . ARG A 1 19 ? -2.817 4.872 -3.310 1.00 0.00 18 ARG A O 18
ATOM 7502 N N . HIS A 1 20 ? -1.025 3.621 -2.763 1.00 0.00 19 HIS A N 18
ATOM 7503 C CA . HIS A 1 20 ? -1.598 2.369 -3.210 1.00 0.00 19 HIS A CA 18
ATOM 7504 C C . HIS A 1 20 ? -2.913 2.093 -2.488 1.00 0.00 19 HIS A C 18
ATOM 7505 O O . HIS A 1 20 ? -3.868 1.711 -3.155 1.00 0.00 19 HIS A O 18
ATOM 7519 N N . GLN A 1 21 ? -3.007 2.283 -1.165 1.00 0.00 20 GLN A N 18
ATOM 7520 C CA . GLN A 1 21 ? -4.236 1.982 -0.437 1.00 0.00 20 GLN A CA 18
ATOM 7521 C C . GLN A 1 21 ? -5.501 2.580 -1.023 1.00 0.00 20 GLN A C 18
ATOM 7522 O O . GLN A 1 21 ? -6.559 2.020 -0.755 1.00 0.00 20 GLN A O 18
ATOM 7536 N N . ARG A 1 22 ? -5.433 3.659 -1.811 1.00 0.00 21 ARG A N 18
ATOM 7537 C CA . ARG A 1 22 ? -6.633 4.218 -2.437 1.00 0.00 21 ARG A CA 18
ATOM 7538 C C . ARG A 1 22 ? -7.443 3.106 -3.133 1.00 0.00 21 ARG A C 18
ATOM 7539 O O . ARG A 1 22 ? -8.665 3.176 -3.228 1.00 0.00 21 ARG A O 18
ATOM 7560 N N . VAL A 1 23 ? -6.738 2.070 -3.595 1.00 0.00 22 VAL A N 18
ATOM 7561 C CA . VAL A 1 23 ? -7.226 0.871 -4.237 1.00 0.00 22 VAL A CA 18
ATOM 7562 C C . VAL A 1 23 ? -8.238 0.072 -3.387 1.00 0.00 22 VAL A C 18
ATOM 7563 O O . VAL A 1 23 ? -9.188 -0.478 -3.936 1.00 0.00 22 VAL A O 18
ATOM 7576 N N . HIS A 1 24 ? -8.034 -0.011 -2.063 1.00 0.00 23 HIS A N 18
ATOM 7577 C CA . HIS A 1 24 ? -8.877 -0.772 -1.131 1.00 0.00 23 HIS A CA 18
ATOM 7578 C C . HIS A 1 24 ? -9.672 0.180 -0.246 1.00 0.00 23 HIS A C 18
ATOM 7579 O O . HIS A 1 24 ? -10.859 -0.010 0.003 1.00 0.00 23 HIS A O 18
ATOM 7593 N N . LYS A 1 25 ? -8.948 1.188 0.238 1.00 0.00 24 LYS A N 18
ATOM 7594 C CA . LYS A 1 25 ? -9.323 2.245 1.145 1.00 0.00 24 LYS A CA 18
ATOM 7595 C C . LYS A 1 25 ? -10.142 1.744 2.339 1.00 0.00 24 LYS A C 18
ATOM 7596 O O . LYS A 1 25 ? -11.256 2.194 2.598 1.00 0.00 24 LYS A O 18
ATOM 7615 N N . ASN A 1 26 ? -9.551 0.806 3.081 1.00 0.00 25 ASN A N 18
ATOM 7616 C CA . ASN A 1 26 ? -10.116 0.186 4.268 1.00 0.00 25 ASN A CA 18
ATOM 7617 C C . ASN A 1 26 ? -8.949 -0.109 5.214 1.00 0.00 25 ASN A C 18
ATOM 7618 O O . ASN A 1 26 ? -7.797 -0.064 4.790 1.00 0.00 25 ASN A O 18
ATOM 7639 N N . TYR A 1 2 ? 8.027 -2.024 2.130 1.00 0.00 1 TYR A N 19
ATOM 7640 C CA . TYR A 1 2 ? 6.728 -2.034 2.783 1.00 0.00 1 TYR A CA 19
ATOM 7641 C C . TYR A 1 2 ? 5.850 -3.032 2.032 1.00 0.00 1 TYR A C 19
ATOM 7642 O O . TYR A 1 2 ? 6.064 -3.255 0.842 1.00 0.00 1 TYR A O 19
ATOM 7660 N N . LYS A 1 3 ? 4.863 -3.632 2.701 1.00 0.00 2 LYS A N 19
ATOM 7661 C CA . LYS A 1 3 ? 3.950 -4.588 2.091 1.00 0.00 2 LYS A CA 19
ATOM 7662 C C . LYS A 1 3 ? 2.526 -4.216 2.485 1.00 0.00 2 LYS A C 19
ATOM 7663 O O . LYS A 1 3 ? 2.274 -3.878 3.641 1.00 0.00 2 LYS A O 19
ATOM 7682 N N . CYS A 1 4 ? 1.594 -4.262 1.533 1.00 0.00 3 CYS A N 19
ATOM 7683 C CA . CYS A 1 4 ? 0.205 -3.920 1.797 1.00 0.00 3 CYS A CA 19
ATOM 7684 C C . CYS A 1 4 ? -0.483 -5.071 2.522 1.00 0.00 3 CYS A C 19
ATOM 7685 O O . CYS A 1 4 ? -0.719 -6.106 1.912 1.00 0.00 3 CYS A O 19
ATOM 7692 N N . GLY A 1 5 ? -0.823 -4.902 3.800 1.00 0.00 4 GLY A N 19
ATOM 7693 C CA . GLY A 1 5 ? -1.499 -5.921 4.601 1.00 0.00 4 GLY A CA 19
ATOM 7694 C C . GLY A 1 5 ? -2.639 -6.643 3.869 1.00 0.00 4 GLY A C 19
ATOM 7695 O O . GLY A 1 5 ? -2.849 -7.836 4.069 1.00 0.00 4 GLY A O 19
ATOM 7699 N N . LEU A 1 6 ? -3.385 -5.920 3.027 1.00 0.00 5 LEU A N 19
ATOM 7700 C CA . LEU A 1 6 ? -4.524 -6.457 2.296 1.00 0.00 5 LEU A CA 19
ATOM 7701 C C . LEU A 1 6 ? -4.163 -7.263 1.043 1.00 0.00 5 LEU A C 19
ATOM 7702 O O . LEU A 1 6 ? -5.012 -8.029 0.589 1.00 0.00 5 LEU A O 19
ATOM 7718 N N . CYS A 1 7 ? -2.965 -7.120 0.454 1.00 0.00 6 CYS A N 19
ATOM 7719 C CA . CYS A 1 7 ? -2.650 -7.876 -0.770 1.00 0.00 6 CYS A CA 19
ATOM 7720 C C . CYS A 1 7 ? -1.165 -8.191 -0.972 1.00 0.00 6 CYS A C 19
ATOM 7721 O O . CYS A 1 7 ? -0.770 -8.643 -2.044 1.00 0.00 6 CYS A O 19
ATOM 7728 N N . GLU A 1 8 ? -0.345 -7.956 0.050 1.00 0.00 7 GLU A N 19
ATOM 7729 C CA . GLU A 1 8 ? 1.091 -8.168 0.120 1.00 0.00 7 GLU A CA 19
ATOM 7730 C C . GLU A 1 8 ? 1.914 -7.678 -1.071 1.00 0.00 7 GLU A C 19
ATOM 7731 O O . GLU A 1 8 ? 3.064 -8.089 -1.226 1.00 0.00 7 GLU A O 19
ATOM 7743 N N . ARG A 1 9 ? 1.374 -6.775 -1.890 1.00 0.00 8 ARG A N 19
ATOM 7744 C CA . ARG A 1 9 ? 2.162 -6.190 -2.949 1.00 0.00 8 ARG A CA 19
ATOM 7745 C C . ARG A 1 9 ? 3.222 -5.362 -2.216 1.00 0.00 8 ARG A C 19
ATOM 7746 O O . ARG A 1 9 ? 2.942 -4.790 -1.158 1.00 0.00 8 ARG A O 19
ATOM 7767 N N . SER A 1 10 ? 4.435 -5.336 -2.760 1.00 0.00 9 SER A N 19
ATOM 7768 C CA . SER A 1 10 ? 5.564 -4.635 -2.165 1.00 0.00 9 SER A CA 19
ATOM 7769 C C . SER A 1 10 ? 5.631 -3.187 -2.652 1.00 0.00 9 SER A C 19
ATOM 7770 O O . SER A 1 10 ? 5.347 -2.917 -3.817 1.00 0.00 9 SER A O 19
ATOM 7778 N N . PHE A 1 11 ? 6.011 -2.271 -1.755 1.00 0.00 10 PHE A N 19
ATOM 7779 C CA . PHE A 1 11 ? 6.128 -0.844 -2.005 1.00 0.00 10 PHE A CA 19
ATOM 7780 C C . PHE A 1 11 ? 7.441 -0.322 -1.428 1.00 0.00 10 PHE A C 19
ATOM 7781 O O . PHE A 1 11 ? 7.830 -0.689 -0.320 1.00 0.00 10 PHE A O 19
ATOM 7798 N N . VAL A 1 12 ? 8.116 0.538 -2.192 1.00 0.00 11 VAL A N 19
ATOM 7799 C CA . VAL A 1 12 ? 9.391 1.132 -1.827 1.00 0.00 11 VAL A CA 19
ATOM 7800 C C . VAL A 1 12 ? 9.341 1.827 -0.460 1.00 0.00 11 VAL A C 19
ATOM 7801 O O . VAL A 1 12 ? 10.216 1.610 0.375 1.00 0.00 11 VAL A O 19
ATOM 7814 N N . GLU A 1 13 ? 8.325 2.668 -0.237 1.00 0.00 12 GLU A N 19
ATOM 7815 C CA . GLU A 1 13 ? 8.180 3.424 1.000 1.00 0.00 12 GLU A CA 19
ATOM 7816 C C . GLU A 1 13 ? 6.716 3.702 1.363 1.00 0.00 12 GLU A C 19
ATOM 7817 O O . GLU A 1 13 ? 5.793 3.450 0.584 1.00 0.00 12 GLU A O 19
ATOM 7829 N N . LYS A 1 14 ? 6.540 4.236 2.576 1.00 0.00 13 LYS A N 19
ATOM 7830 C CA . LYS A 1 14 ? 5.269 4.606 3.178 1.00 0.00 13 LYS A CA 19
ATOM 7831 C C . LYS A 1 14 ? 4.368 5.422 2.250 1.00 0.00 13 LYS A C 19
ATOM 7832 O O . LYS A 1 14 ? 3.161 5.191 2.220 1.00 0.00 13 LYS A O 19
ATOM 7851 N N . SER A 1 15 ? 4.917 6.378 1.500 1.00 0.00 14 SER A N 19
ATOM 7852 C CA . SER A 1 15 ? 4.123 7.222 0.621 1.00 0.00 14 SER A CA 19
ATOM 7853 C C . SER A 1 15 ? 3.440 6.370 -0.450 1.00 0.00 14 SER A C 19
ATOM 7854 O O . SER A 1 15 ? 2.238 6.500 -0.679 1.00 0.00 14 SER A O 19
ATOM 7862 N N . ALA A 1 16 ? 4.207 5.485 -1.093 1.00 0.00 15 ALA A N 19
ATOM 7863 C CA . ALA A 1 16 ? 3.682 4.589 -2.112 1.00 0.00 15 ALA A CA 19
ATOM 7864 C C . ALA A 1 16 ? 2.632 3.671 -1.492 1.00 0.00 15 ALA A C 19
ATOM 7865 O O . ALA A 1 16 ? 1.583 3.451 -2.089 1.00 0.00 15 ALA A O 19
ATOM 7872 N N . LEU A 1 17 ? 2.896 3.141 -0.293 1.00 0.00 16 LEU A N 19
ATOM 7873 C CA . LEU A 1 17 ? 1.970 2.283 0.403 1.00 0.00 16 LEU A CA 19
ATOM 7874 C C . LEU A 1 17 ? 0.652 3.036 0.631 1.00 0.00 16 LEU A C 19
ATOM 7875 O O . LEU A 1 17 ? -0.427 2.540 0.311 1.00 0.00 16 LEU A O 19
ATOM 7891 N N . SER A 1 18 ? 0.741 4.251 1.176 1.00 0.00 17 SER A N 19
ATOM 7892 C CA . SER A 1 18 ? -0.418 5.090 1.429 1.00 0.00 17 SER A CA 19
ATOM 7893 C C . SER A 1 18 ? -1.187 5.282 0.122 1.00 0.00 17 SER A C 19
ATOM 7894 O O . SER A 1 18 ? -2.386 5.019 0.060 1.00 0.00 17 SER A O 19
ATOM 7902 N N . ARG A 1 19 ? -0.486 5.718 -0.928 1.00 0.00 18 ARG A N 19
ATOM 7903 C CA . ARG A 1 19 ? -1.065 5.923 -2.247 1.00 0.00 18 ARG A CA 19
ATOM 7904 C C . ARG A 1 19 ? -1.761 4.646 -2.727 1.00 0.00 18 ARG A C 19
ATOM 7905 O O . ARG A 1 19 ? -2.854 4.711 -3.291 1.00 0.00 18 ARG A O 19
ATOM 7926 N N . HIS A 1 20 ? -1.150 3.477 -2.502 1.00 0.00 19 HIS A N 19
ATOM 7927 C CA . HIS A 1 20 ? -1.736 2.219 -2.917 1.00 0.00 19 HIS A CA 19
ATOM 7928 C C . HIS A 1 20 ? -3.109 2.003 -2.283 1.00 0.00 19 HIS A C 19
ATOM 7929 O O . HIS A 1 20 ? -3.947 1.345 -2.899 1.00 0.00 19 HIS A O 19
ATOM 7943 N N . GLN A 1 21 ? -3.397 2.568 -1.101 1.00 0.00 20 GLN A N 19
ATOM 7944 C CA . GLN A 1 21 ? -4.729 2.432 -0.536 1.00 0.00 20 GLN A CA 19
ATOM 7945 C C . GLN A 1 21 ? -5.816 3.083 -1.400 1.00 0.00 20 GLN A C 19
ATOM 7946 O O . GLN A 1 21 ? -6.988 3.012 -1.043 1.00 0.00 20 GLN A O 19
ATOM 7960 N N . ARG A 1 22 ? -5.473 3.680 -2.551 1.00 0.00 21 ARG A N 19
ATOM 7961 C CA . ARG A 1 22 ? -6.489 4.099 -3.504 1.00 0.00 21 ARG A CA 19
ATOM 7962 C C . ARG A 1 22 ? -7.330 2.856 -3.845 1.00 0.00 21 ARG A C 19
ATOM 7963 O O . ARG A 1 22 ? -8.534 2.977 -4.061 1.00 0.00 21 ARG A O 19
ATOM 7984 N N . VAL A 1 23 ? -6.700 1.668 -3.853 1.00 0.00 22 VAL A N 19
ATOM 7985 C CA . VAL A 1 23 ? -7.381 0.391 -4.024 1.00 0.00 22 VAL A CA 19
ATOM 7986 C C . VAL A 1 23 ? -7.664 -0.103 -2.593 1.00 0.00 22 VAL A C 19
ATOM 7987 O O . VAL A 1 23 ? -6.883 0.164 -1.682 1.00 0.00 22 VAL A O 19
ATOM 8000 N N . HIS A 1 24 ? -8.784 -0.797 -2.372 1.00 0.00 23 HIS A N 19
ATOM 8001 C CA . HIS A 1 24 ? -9.267 -1.288 -1.074 1.00 0.00 23 HIS A CA 19
ATOM 8002 C C . HIS A 1 24 ? -9.802 -0.133 -0.225 1.00 0.00 23 HIS A C 19
ATOM 8003 O O . HIS A 1 24 ? -10.956 -0.141 0.189 1.00 0.00 23 HIS A O 19
ATOM 8017 N N . LYS A 1 25 ? -8.931 0.845 0.037 1.00 0.00 24 LYS A N 19
ATOM 8018 C CA . LYS A 1 25 ? -9.187 2.019 0.844 1.00 0.00 24 LYS A CA 19
ATOM 8019 C C . LYS A 1 25 ? -9.538 1.627 2.279 1.00 0.00 24 LYS A C 19
ATOM 8020 O O . LYS A 1 25 ? -10.557 2.044 2.825 1.00 0.00 24 LYS A O 19
ATOM 8039 N N . ASN A 1 26 ? -8.658 0.821 2.883 1.00 0.00 25 ASN A N 19
ATOM 8040 C CA . ASN A 1 26 ? -8.792 0.340 4.253 1.00 0.00 25 ASN A CA 19
ATOM 8041 C C . ASN A 1 26 ? -7.606 0.796 5.105 1.00 0.00 25 ASN A C 19
ATOM 8042 O O . ASN A 1 26 ? -7.788 1.269 6.220 1.00 0.00 25 ASN A O 19
ATOM 8063 N N . TYR A 1 2 ? 8.006 -2.346 1.804 1.00 0.00 1 TYR A N 20
ATOM 8064 C CA . TYR A 1 2 ? 6.767 -2.240 2.548 1.00 0.00 1 TYR A CA 20
ATOM 8065 C C . TYR A 1 2 ? 5.732 -3.140 1.890 1.00 0.00 1 TYR A C 20
ATOM 8066 O O . TYR A 1 2 ? 5.164 -2.778 0.861 1.00 0.00 1 TYR A O 20
ATOM 8084 N N . LYS A 1 3 ? 5.489 -4.309 2.478 1.00 0.00 2 LYS A N 20
ATOM 8085 C CA . LYS A 1 3 ? 4.495 -5.240 1.969 1.00 0.00 2 LYS A CA 20
ATOM 8086 C C . LYS A 1 3 ? 3.120 -4.760 2.433 1.00 0.00 2 LYS A C 20
ATOM 8087 O O . LYS A 1 3 ? 2.936 -4.500 3.620 1.00 0.00 2 LYS A O 20
ATOM 8106 N N . CYS A 1 4 ? 2.149 -4.628 1.523 1.00 0.00 3 CYS A N 20
ATOM 8107 C CA . CYS A 1 4 ? 0.808 -4.182 1.871 1.00 0.00 3 CYS A CA 20
ATOM 8108 C C . CYS A 1 4 ? 0.151 -5.061 2.940 1.00 0.00 3 CYS A C 20
ATOM 8109 O O . CYS A 1 4 ? -0.698 -4.590 3.693 1.00 0.00 3 CYS A O 20
ATOM 8116 N N . GLY A 1 5 ? 0.510 -6.347 3.015 1.00 0.00 4 GLY A N 20
ATOM 8117 C CA . GLY A 1 5 ? -0.075 -7.266 3.980 1.00 0.00 4 GLY A CA 20
ATOM 8118 C C . GLY A 1 5 ? -1.439 -7.742 3.484 1.00 0.00 4 GLY A C 20
ATOM 8119 O O . GLY A 1 5 ? -1.672 -8.941 3.367 1.00 0.00 4 GLY A O 20
ATOM 8123 N N . LEU A 1 6 ? -2.333 -6.802 3.166 1.00 0.00 5 LEU A N 20
ATOM 8124 C CA . LEU A 1 6 ? -3.670 -7.109 2.681 1.00 0.00 5 LEU A CA 20
ATOM 8125 C C . LEU A 1 6 ? -3.610 -7.696 1.268 1.00 0.00 5 LEU A C 20
ATOM 8126 O O . LEU A 1 6 ? -4.485 -8.475 0.899 1.00 0.00 5 LEU A O 20
ATOM 8142 N N . CYS A 1 7 ? -2.591 -7.341 0.474 1.00 0.00 6 CYS A N 20
ATOM 8143 C CA . CYS A 1 7 ? -2.429 -7.877 -0.878 1.00 0.00 6 CYS A CA 20
ATOM 8144 C C . CYS A 1 7 ? -0.953 -7.881 -1.281 1.00 0.00 6 CYS A C 20
ATOM 8145 O O . CYS A 1 7 ? -0.623 -7.745 -2.453 1.00 0.00 6 CYS A O 20
ATOM 8152 N N . GLU A 1 8 ? -0.087 -8.042 -0.274 1.00 0.00 7 GLU A N 20
ATOM 8153 C CA . GLU A 1 8 ? 1.372 -8.101 -0.229 1.00 0.00 7 GLU A CA 20
ATOM 8154 C C . GLU A 1 8 ? 2.240 -7.503 -1.341 1.00 0.00 7 GLU A C 20
ATOM 8155 O O . GLU A 1 8 ? 3.421 -7.841 -1.426 1.00 0.00 7 GLU A O 20
ATOM 8167 N N . ARG A 1 9 ? 1.719 -6.591 -2.160 1.00 0.00 8 ARG A N 20
ATOM 8168 C CA . ARG A 1 9 ? 2.542 -5.875 -3.110 1.00 0.00 8 ARG A CA 20
ATOM 8169 C C . ARG A 1 9 ? 3.585 -5.163 -2.241 1.00 0.00 8 ARG A C 20
ATOM 8170 O O . ARG A 1 9 ? 3.242 -4.604 -1.195 1.00 0.00 8 ARG A O 20
ATOM 8191 N N . SER A 1 10 ? 4.848 -5.242 -2.652 1.00 0.00 9 SER A N 20
ATOM 8192 C CA . SER A 1 10 ? 5.987 -4.690 -1.933 1.00 0.00 9 SER A CA 20
ATOM 8193 C C . SER A 1 10 ? 6.368 -3.337 -2.526 1.00 0.00 9 SER A C 20
ATOM 8194 O O . SER A 1 10 ? 6.846 -3.276 -3.657 1.00 0.00 9 SER A O 20
ATOM 8202 N N . PHE A 1 11 ? 6.148 -2.264 -1.766 1.00 0.00 10 PHE A N 20
ATOM 8203 C CA . PHE A 1 11 ? 6.409 -0.893 -2.178 1.00 0.00 10 PHE A CA 20
ATOM 8204 C C . PHE A 1 11 ? 7.705 -0.402 -1.539 1.00 0.00 10 PHE A C 20
ATOM 8205 O O . PHE A 1 11 ? 7.969 -0.681 -0.373 1.00 0.00 10 PHE A O 20
ATOM 8222 N N . VAL A 1 12 ? 8.524 0.328 -2.296 1.00 0.00 11 VAL A N 20
ATOM 8223 C CA . VAL A 1 12 ? 9.804 0.812 -1.792 1.00 0.00 11 VAL A CA 20
ATOM 8224 C C . VAL A 1 12 ? 9.643 1.877 -0.699 1.00 0.00 11 VAL A C 20
ATOM 8225 O O . VAL A 1 12 ? 10.366 1.839 0.293 1.00 0.00 11 VAL A O 20
ATOM 8238 N N . GLU A 1 13 ? 8.709 2.820 -0.871 1.00 0.00 12 GLU A N 20
ATOM 8239 C CA . GLU A 1 13 ? 8.470 3.902 0.077 1.00 0.00 12 GLU A CA 20
ATOM 8240 C C . GLU A 1 13 ? 7.076 3.817 0.714 1.00 0.00 12 GLU A C 20
ATOM 8241 O O . GLU A 1 13 ? 6.106 3.376 0.092 1.00 0.00 12 GLU A O 20
ATOM 8253 N N . LYS A 1 14 ? 6.982 4.263 1.972 1.00 0.00 13 LYS A N 20
ATOM 8254 C CA . LYS A 1 14 ? 5.741 4.284 2.736 1.00 0.00 13 LYS A CA 20
ATOM 8255 C C . LYS A 1 14 ? 4.694 5.167 2.044 1.00 0.00 13 LYS A C 20
ATOM 8256 O O . LYS A 1 14 ? 3.492 4.914 2.118 1.00 0.00 13 LYS A O 20
ATOM 8275 N N . SER A 1 15 ? 5.152 6.211 1.350 1.00 0.00 14 SER A N 20
ATOM 8276 C CA . SER A 1 15 ? 4.303 7.108 0.597 1.00 0.00 14 SER A CA 20
ATOM 8277 C C . SER A 1 15 ? 3.579 6.291 -0.475 1.00 0.00 14 SER A C 20
ATOM 8278 O O . SER A 1 15 ? 2.361 6.375 -0.590 1.00 0.00 14 SER A O 20
ATOM 8286 N N . ALA A 1 16 ? 4.315 5.477 -1.238 1.00 0.00 15 ALA A N 20
ATOM 8287 C CA . ALA A 1 16 ? 3.727 4.623 -2.263 1.00 0.00 15 ALA A CA 20
ATOM 8288 C C . ALA A 1 16 ? 2.714 3.675 -1.627 1.00 0.00 15 ALA A C 20
ATOM 8289 O O . ALA A 1 16 ? 1.622 3.501 -2.163 1.00 0.00 15 ALA A O 20
ATOM 8296 N N . LEU A 1 17 ? 3.050 3.078 -0.476 1.00 0.00 16 LEU A N 20
ATOM 8297 C CA . LEU A 1 17 ? 2.155 2.209 0.244 1.00 0.00 16 LEU A CA 20
ATOM 8298 C C . LEU A 1 17 ? 0.848 2.969 0.491 1.00 0.00 16 LEU A C 20
ATOM 8299 O O . LEU A 1 17 ? -0.235 2.495 0.154 1.00 0.00 16 LEU A O 20
ATOM 8315 N N . SER A 1 18 ? 0.950 4.173 1.056 1.00 0.00 17 SER A N 20
ATOM 8316 C CA . SER A 1 18 ? -0.206 5.013 1.327 1.00 0.00 17 SER A CA 20
ATOM 8317 C C . SER A 1 18 ? -1.000 5.274 0.040 1.00 0.00 17 SER A C 20
ATOM 8318 O O . SER A 1 18 ? -2.221 5.113 0.024 1.00 0.00 17 SER A O 20
ATOM 8326 N N . ARG A 1 19 ? -0.311 5.653 -1.046 1.00 0.00 18 ARG A N 20
ATOM 8327 C CA . ARG A 1 19 ? -0.947 5.883 -2.340 1.00 0.00 18 ARG A CA 20
ATOM 8328 C C . ARG A 1 19 ? -1.629 4.607 -2.839 1.00 0.00 18 ARG A C 20
ATOM 8329 O O . ARG A 1 19 ? -2.568 4.694 -3.628 1.00 0.00 18 ARG A O 20
ATOM 8350 N N . HIS A 1 20 ? -1.175 3.428 -2.400 1.00 0.00 19 HIS A N 20
ATOM 8351 C CA . HIS A 1 20 ? -1.803 2.182 -2.774 1.00 0.00 19 HIS A CA 20
ATOM 8352 C C . HIS A 1 20 ? -3.035 1.933 -1.892 1.00 0.00 19 HIS A C 20
ATOM 8353 O O . HIS A 1 20 ? -4.103 1.692 -2.440 1.00 0.00 19 HIS A O 20
ATOM 8367 N N . GLN A 1 21 ? -2.932 1.988 -0.554 1.00 0.00 20 GLN A N 20
ATOM 8368 C CA . GLN A 1 21 ? -4.028 1.653 0.355 1.00 0.00 20 GLN A CA 20
ATOM 8369 C C . GLN A 1 21 ? -5.391 2.225 0.032 1.00 0.00 20 GLN A C 20
ATOM 8370 O O . GLN A 1 21 ? -6.375 1.547 0.314 1.00 0.00 20 GLN A O 20
ATOM 8384 N N . ARG A 1 22 ? -5.471 3.425 -0.542 1.00 0.00 21 ARG A N 20
ATOM 8385 C CA . ARG A 1 22 ? -6.753 4.018 -0.945 1.00 0.00 21 ARG A CA 20
ATOM 8386 C C . ARG A 1 22 ? -7.644 2.984 -1.662 1.00 0.00 21 ARG A C 20
ATOM 8387 O O . ARG A 1 22 ? -8.867 3.037 -1.571 1.00 0.00 21 ARG A O 20
ATOM 8408 N N . VAL A 1 23 ? -7.013 2.025 -2.346 1.00 0.00 22 VAL A N 20
ATOM 8409 C CA . VAL A 1 23 ? -7.603 0.903 -3.035 1.00 0.00 22 VAL A CA 20
ATOM 8410 C C . VAL A 1 23 ? -8.546 0.067 -2.145 1.00 0.00 22 VAL A C 20
ATOM 8411 O O . VAL A 1 23 ? -9.612 -0.334 -2.603 1.00 0.00 22 VAL A O 20
ATOM 8424 N N . HIS A 1 24 ? -8.162 -0.207 -0.889 1.00 0.00 23 HIS A N 20
ATOM 8425 C CA . HIS A 1 24 ? -8.936 -1.012 0.061 1.00 0.00 23 HIS A CA 20
ATOM 8426 C C . HIS A 1 24 ? -9.496 -0.168 1.195 1.00 0.00 23 HIS A C 20
ATOM 8427 O O . HIS A 1 24 ? -10.516 -0.526 1.778 1.00 0.00 23 HIS A O 20
ATOM 8441 N N . LYS A 1 25 ? -8.778 0.905 1.538 1.00 0.00 24 LYS A N 20
ATOM 8442 C CA . LYS A 1 25 ? -8.999 1.772 2.674 1.00 0.00 24 LYS A CA 20
ATOM 8443 C C . LYS A 1 25 ? -10.336 2.526 2.581 1.00 0.00 24 LYS A C 20
ATOM 8444 O O . LYS A 1 25 ? -10.365 3.748 2.453 1.00 0.00 24 LYS A O 20
ATOM 8463 N N . ASN A 1 26 ? -11.445 1.795 2.639 1.00 0.00 25 ASN A N 20
ATOM 8464 C CA . ASN A 1 26 ? -12.806 2.313 2.568 1.00 0.00 25 ASN A CA 20
ATOM 8465 C C . ASN A 1 26 ? -12.995 3.109 1.269 1.00 0.00 25 ASN A C 20
ATOM 8466 O O . ASN A 1 26 ? -13.535 4.213 1.262 1.00 0.00 25 ASN A O 20
ATOM 8487 N N . TYR A 1 2 ? 8.097 -2.304 2.447 1.00 0.00 1 TYR A N 21
ATOM 8488 C CA . TYR A 1 2 ? 6.754 -2.211 2.985 1.00 0.00 1 TYR A CA 21
ATOM 8489 C C . TYR A 1 2 ? 5.818 -2.973 2.056 1.00 0.00 1 TYR A C 21
ATOM 8490 O O . TYR A 1 2 ? 5.713 -2.616 0.880 1.00 0.00 1 TYR A O 21
ATOM 8508 N N . LYS A 1 3 ? 5.154 -4.001 2.585 1.00 0.00 2 LYS A N 21
ATOM 8509 C CA . LYS A 1 3 ? 4.187 -4.805 1.863 1.00 0.00 2 LYS A CA 21
ATOM 8510 C C . LYS A 1 3 ? 2.795 -4.362 2.305 1.00 0.00 2 LYS A C 21
ATOM 8511 O O . LYS A 1 3 ? 2.565 -4.141 3.494 1.00 0.00 2 LYS A O 21
ATOM 8530 N N . CYS A 1 4 ? 1.862 -4.227 1.363 1.00 0.00 3 CYS A N 21
ATOM 8531 C CA . CYS A 1 4 ? 0.501 -3.831 1.680 1.00 0.00 3 CYS A CA 21
ATOM 8532 C C . CYS A 1 4 ? -0.179 -4.950 2.462 1.00 0.00 3 CYS A C 21
ATOM 8533 O O . CYS A 1 4 ? -0.491 -5.982 1.881 1.00 0.00 3 CYS A O 21
ATOM 8540 N N . GLY A 1 5 ? -0.423 -4.772 3.762 1.00 0.00 4 GLY A N 21
ATOM 8541 C CA . GLY A 1 5 ? -1.070 -5.785 4.595 1.00 0.00 4 GLY A CA 21
ATOM 8542 C C . GLY A 1 5 ? -2.300 -6.430 3.940 1.00 0.00 4 GLY A C 21
ATOM 8543 O O . GLY A 1 5 ? -2.568 -7.609 4.151 1.00 0.00 4 GLY A O 21
ATOM 8547 N N . LEU A 1 6 ? -3.045 -5.656 3.145 1.00 0.00 5 LEU A N 21
ATOM 8548 C CA . LEU A 1 6 ? -4.253 -6.111 2.476 1.00 0.00 5 LEU A CA 21
ATOM 8549 C C . LEU A 1 6 ? -3.998 -6.939 1.207 1.00 0.00 5 LEU A C 21
ATOM 8550 O O . LEU A 1 6 ? -4.897 -7.680 0.817 1.00 0.00 5 LEU A O 21
ATOM 8566 N N . CYS A 1 7 ? -2.833 -6.846 0.542 1.00 0.00 6 CYS A N 21
ATOM 8567 C CA . CYS A 1 7 ? -2.617 -7.633 -0.687 1.00 0.00 6 CYS A CA 21
ATOM 8568 C C . CYS A 1 7 ? -1.144 -7.929 -1.002 1.00 0.00 6 CYS A C 21
ATOM 8569 O O . CYS A 1 7 ? -0.801 -8.276 -2.129 1.00 0.00 6 CYS A O 21
ATOM 8576 N N . GLU A 1 8 ? -0.285 -7.806 0.006 1.00 0.00 7 GLU A N 21
ATOM 8577 C CA . GLU A 1 8 ? 1.149 -8.039 0.057 1.00 0.00 7 GLU A CA 21
ATOM 8578 C C . GLU A 1 8 ? 1.991 -7.668 -1.162 1.00 0.00 7 GLU A C 21
ATOM 8579 O O . GLU A 1 8 ? 3.007 -8.309 -1.431 1.00 0.00 7 GLU A O 21
ATOM 8591 N N . ARG A 1 9 ? 1.619 -6.603 -1.869 1.00 0.00 8 ARG A N 21
ATOM 8592 C CA . ARG A 1 9 ? 2.431 -6.082 -2.950 1.00 0.00 8 ARG A CA 21
ATOM 8593 C C . ARG A 1 9 ? 3.490 -5.232 -2.243 1.00 0.00 8 ARG A C 21
ATOM 8594 O O . ARG A 1 9 ? 3.171 -4.566 -1.258 1.00 0.00 8 ARG A O 21
ATOM 8615 N N . SER A 1 10 ? 4.738 -5.277 -2.709 1.00 0.00 9 SER A N 21
ATOM 8616 C CA . SER A 1 10 ? 5.852 -4.529 -2.135 1.00 0.00 9 SER A CA 21
ATOM 8617 C C . SER A 1 10 ? 5.902 -3.109 -2.698 1.00 0.00 9 SER A C 21
ATOM 8618 O O . SER A 1 10 ? 5.746 -2.941 -3.905 1.00 0.00 9 SER A O 21
ATOM 8626 N N . PHE A 1 11 ? 6.128 -2.105 -1.841 1.00 0.00 10 PHE A N 21
ATOM 8627 C CA . PHE A 1 11 ? 6.193 -0.702 -2.249 1.00 0.00 10 PHE A CA 21
ATOM 8628 C C . PHE A 1 11 ? 7.522 -0.048 -1.897 1.00 0.00 10 PHE A C 21
ATOM 8629 O O . PHE A 1 11 ? 7.993 0.823 -2.622 1.00 0.00 10 PHE A O 21
ATOM 8646 N N . VAL A 1 12 ? 8.117 -0.440 -0.772 1.00 0.00 11 VAL A N 21
ATOM 8647 C CA . VAL A 1 12 ? 9.379 0.010 -0.225 1.00 0.00 11 VAL A CA 21
ATOM 8648 C C . VAL A 1 12 ? 9.303 1.427 0.347 1.00 0.00 11 VAL A C 21
ATOM 8649 O O . VAL A 1 12 ? 9.921 1.730 1.363 1.00 0.00 11 VAL A O 21
ATOM 8662 N N . GLU A 1 13 ? 8.528 2.281 -0.308 1.00 0.00 12 GLU A N 21
ATOM 8663 C CA . GLU A 1 13 ? 8.298 3.660 0.015 1.00 0.00 12 GLU A CA 21
ATOM 8664 C C . GLU A 1 13 ? 6.931 3.809 0.693 1.00 0.00 12 GLU A C 21
ATOM 8665 O O . GLU A 1 13 ? 5.905 3.441 0.116 1.00 0.00 12 GLU A O 21
ATOM 8677 N N . LYS A 1 14 ? 6.911 4.361 1.910 1.00 0.00 13 LYS A N 21
ATOM 8678 C CA . LYS A 1 14 ? 5.677 4.575 2.658 1.00 0.00 13 LYS A CA 21
ATOM 8679 C C . LYS A 1 14 ? 4.690 5.424 1.853 1.00 0.00 13 LYS A C 21
ATOM 8680 O O . LYS A 1 14 ? 3.490 5.168 1.858 1.00 0.00 13 LYS A O 21
ATOM 8699 N N . SER A 1 15 ? 5.194 6.434 1.145 1.00 0.00 14 SER A N 21
ATOM 8700 C CA . SER A 1 15 ? 4.411 7.316 0.299 1.00 0.00 14 SER A CA 21
ATOM 8701 C C . SER A 1 15 ? 3.655 6.509 -0.767 1.00 0.00 14 SER A C 21
ATOM 8702 O O . SER A 1 15 ? 2.485 6.777 -1.047 1.00 0.00 14 SER A O 21
ATOM 8710 N N . ALA A 1 16 ? 4.329 5.516 -1.358 1.00 0.00 15 ALA A N 21
ATOM 8711 C CA . ALA A 1 16 ? 3.741 4.666 -2.380 1.00 0.00 15 ALA A CA 21
ATOM 8712 C C . ALA A 1 16 ? 2.755 3.704 -1.728 1.00 0.00 15 ALA A C 21
ATOM 8713 O O . ALA A 1 16 ? 1.670 3.486 -2.258 1.00 0.00 15 ALA A O 21
ATOM 8720 N N . LEU A 1 17 ? 3.118 3.137 -0.574 1.00 0.00 16 LEU A N 21
ATOM 8721 C CA . LEU A 1 17 ? 2.278 2.232 0.175 1.00 0.00 16 LEU A CA 21
ATOM 8722 C C . LEU A 1 17 ? 0.945 2.927 0.472 1.00 0.00 16 LEU A C 21
ATOM 8723 O O . LEU A 1 17 ? -0.129 2.367 0.240 1.00 0.00 16 LEU A O 21
ATOM 8739 N N . SER A 1 18 ? 1.033 4.167 0.970 1.00 0.00 17 SER A N 21
ATOM 8740 C CA . SER A 1 18 ? -0.109 5.006 1.287 1.00 0.00 17 SER A CA 21
ATOM 8741 C C . SER A 1 18 ? -0.970 5.165 0.037 1.00 0.00 17 SER A C 21
ATOM 8742 O O . SER A 1 18 ? -2.156 4.841 0.065 1.00 0.00 17 SER A O 21
ATOM 8750 N N . ARG A 1 19 ? -0.373 5.642 -1.061 1.00 0.00 18 ARG A N 21
ATOM 8751 C CA . ARG A 1 19 ? -1.086 5.805 -2.323 1.00 0.00 18 ARG A CA 21
ATOM 8752 C C . ARG A 1 19 ? -1.783 4.502 -2.715 1.00 0.00 18 ARG A C 21
ATOM 8753 O O . ARG A 1 19 ? -2.947 4.521 -3.116 1.00 0.00 18 ARG A O 21
ATOM 8774 N N . HIS A 1 20 ? -1.087 3.368 -2.593 1.00 0.00 19 HIS A N 21
ATOM 8775 C CA . HIS A 1 20 ? -1.653 2.091 -2.961 1.00 0.00 19 HIS A CA 21
ATOM 8776 C C . HIS A 1 20 ? -2.895 1.791 -2.125 1.00 0.00 19 HIS A C 21
ATOM 8777 O O . HIS A 1 20 ? -3.790 1.126 -2.634 1.00 0.00 19 HIS A O 21
ATOM 8791 N N . GLN A 1 21 ? -3.027 2.275 -0.885 1.00 0.00 20 GLN A N 21
ATOM 8792 C CA . GLN A 1 21 ? -4.258 2.007 -0.163 1.00 0.00 20 GLN A CA 21
ATOM 8793 C C . GLN A 1 21 ? -5.483 2.555 -0.880 1.00 0.00 20 GLN A C 21
ATOM 8794 O O . GLN A 1 21 ? -6.569 2.066 -0.600 1.00 0.00 20 GLN A O 21
ATOM 8808 N N . ARG A 1 22 ? -5.359 3.518 -1.804 1.00 0.00 21 ARG A N 21
ATOM 8809 C CA . ARG A 1 22 ? -6.513 4.021 -2.551 1.00 0.00 21 ARG A CA 21
ATOM 8810 C C . ARG A 1 22 ? -7.290 2.861 -3.198 1.00 0.00 21 ARG A C 21
ATOM 8811 O O . ARG A 1 22 ? -8.497 2.953 -3.404 1.00 0.00 21 ARG A O 21
ATOM 8832 N N . VAL A 1 23 ? -6.593 1.763 -3.501 1.00 0.00 22 VAL A N 21
ATOM 8833 C CA . VAL A 1 23 ? -7.102 0.548 -4.091 1.00 0.00 22 VAL A CA 21
ATOM 8834 C C . VAL A 1 23 ? -8.137 -0.143 -3.189 1.00 0.00 22 VAL A C 21
ATOM 8835 O O . VAL A 1 23 ? -9.004 -0.854 -3.690 1.00 0.00 22 VAL A O 21
ATOM 8848 N N . HIS A 1 24 ? -8.031 0.040 -1.867 1.00 0.00 23 HIS A N 21
ATOM 8849 C CA . HIS A 1 24 ? -8.886 -0.605 -0.873 1.00 0.00 23 HIS A CA 21
ATOM 8850 C C . HIS A 1 24 ? -9.587 0.423 0.011 1.00 0.00 23 HIS A C 21
ATOM 8851 O O . HIS A 1 24 ? -10.807 0.431 0.145 1.00 0.00 23 HIS A O 21
ATOM 8865 N N . LYS A 1 25 ? -8.762 1.275 0.621 1.00 0.00 24 LYS A N 21
ATOM 8866 C CA . LYS A 1 25 ? -9.033 2.352 1.553 1.00 0.00 24 LYS A CA 21
ATOM 8867 C C . LYS A 1 25 ? -10.122 2.041 2.590 1.00 0.00 24 LYS A C 21
ATOM 8868 O O . LYS A 1 25 ? -10.879 2.917 3.002 1.00 0.00 24 LYS A O 21
ATOM 8887 N N . ASN A 1 26 ? -10.182 0.781 3.019 1.00 0.00 25 ASN A N 21
ATOM 8888 C CA . ASN A 1 26 ? -11.121 0.265 4.005 1.00 0.00 25 ASN A CA 21
ATOM 8889 C C . ASN A 1 26 ? -10.443 0.198 5.375 1.00 0.00 25 ASN A C 21
ATOM 8890 O O . ASN A 1 26 ? -11.021 0.601 6.380 1.00 0.00 25 ASN A O 21
ATOM 8911 N N . TYR A 1 2 ? 7.913 -1.905 3.170 1.00 0.00 1 TYR A N 22
ATOM 8912 C CA . TYR A 1 2 ? 6.485 -1.641 3.145 1.00 0.00 1 TYR A CA 22
ATOM 8913 C C . TYR A 1 2 ? 5.872 -2.628 2.162 1.00 0.00 1 TYR A C 22
ATOM 8914 O O . TYR A 1 2 ? 6.322 -2.702 1.015 1.00 0.00 1 TYR A O 22
ATOM 8932 N N . LYS A 1 3 ? 4.862 -3.367 2.625 1.00 0.00 2 LYS A N 22
ATOM 8933 C CA . LYS A 1 3 ? 4.106 -4.361 1.884 1.00 0.00 2 LYS A CA 22
ATOM 8934 C C . LYS A 1 3 ? 2.642 -4.112 2.235 1.00 0.00 2 LYS A C 22
ATOM 8935 O O . LYS A 1 3 ? 2.355 -3.719 3.366 1.00 0.00 2 LYS A O 22
ATOM 8954 N N . CYS A 1 4 ? 1.712 -4.319 1.300 1.00 0.00 3 CYS A N 22
ATOM 8955 C CA . CYS A 1 4 ? 0.306 -4.059 1.579 1.00 0.00 3 CYS A CA 22
ATOM 8956 C C . CYS A 1 4 ? -0.347 -5.280 2.212 1.00 0.00 3 CYS A C 22
ATOM 8957 O O . CYS A 1 4 ? -0.601 -6.261 1.522 1.00 0.00 3 CYS A O 22
ATOM 8964 N N . GLY A 1 5 ? -0.641 -5.232 3.512 1.00 0.00 4 GLY A N 22
ATOM 8965 C CA . GLY A 1 5 ? -1.287 -6.334 4.219 1.00 0.00 4 GLY A CA 22
ATOM 8966 C C . GLY A 1 5 ? -2.513 -6.899 3.490 1.00 0.00 4 GLY A C 22
ATOM 8967 O O . GLY A 1 5 ? -2.798 -8.088 3.595 1.00 0.00 4 GLY A O 22
ATOM 8971 N N . LEU A 1 6 ? -3.239 -6.054 2.749 1.00 0.00 5 LEU A N 22
ATOM 8972 C CA . LEU A 1 6 ? -4.436 -6.453 2.028 1.00 0.00 5 LEU A CA 22
ATOM 8973 C C . LEU A 1 6 ? -4.141 -7.185 0.714 1.00 0.00 5 LEU A C 22
ATOM 8974 O O . LEU A 1 6 ? -5.032 -7.876 0.223 1.00 0.00 5 LEU A O 22
ATOM 8990 N N . CYS A 1 7 ? -2.944 -7.059 0.119 1.00 0.00 6 CYS A N 22
ATOM 8991 C CA . CYS A 1 7 ? -2.675 -7.744 -1.154 1.00 0.00 6 CYS A CA 22
ATOM 8992 C C . CYS A 1 7 ? -1.198 -8.074 -1.397 1.00 0.00 6 CYS A C 22
ATOM 8993 O O . CYS A 1 7 ? -0.793 -8.288 -2.537 1.00 0.00 6 CYS A O 22
ATOM 9000 N N . GLU A 1 8 ? -0.404 -8.119 -0.327 1.00 0.00 7 GLU A N 22
ATOM 9001 C CA . GLU A 1 8 ? 1.014 -8.448 -0.215 1.00 0.00 7 GLU A CA 22
ATOM 9002 C C . GLU A 1 8 ? 2.008 -7.858 -1.217 1.00 0.00 7 GLU A C 22
ATOM 9003 O O . GLU A 1 8 ? 3.200 -8.151 -1.121 1.00 0.00 7 GLU A O 22
ATOM 9015 N N . ARG A 1 9 ? 1.573 -7.014 -2.153 1.00 0.00 8 ARG A N 22
ATOM 9016 C CA . ARG A 1 9 ? 2.479 -6.338 -3.052 1.00 0.00 8 ARG A CA 22
ATOM 9017 C C . ARG A 1 9 ? 3.486 -5.569 -2.192 1.00 0.00 8 ARG A C 22
ATOM 9018 O O . ARG A 1 9 ? 3.138 -5.059 -1.124 1.00 0.00 8 ARG A O 22
ATOM 9039 N N . SER A 1 10 ? 4.727 -5.507 -2.667 1.00 0.00 9 SER A N 22
ATOM 9040 C CA . SER A 1 10 ? 5.836 -4.823 -2.016 1.00 0.00 9 SER A CA 22
ATOM 9041 C C . SER A 1 10 ? 5.978 -3.429 -2.624 1.00 0.00 9 SER A C 22
ATOM 9042 O O . SER A 1 10 ? 5.916 -3.293 -3.844 1.00 0.00 9 SER A O 22
ATOM 9050 N N . PHE A 1 11 ? 6.152 -2.408 -1.778 1.00 0.00 10 PHE A N 22
ATOM 9051 C CA . PHE A 1 11 ? 6.236 -1.009 -2.194 1.00 0.00 10 PHE A CA 22
ATOM 9052 C C . PHE A 1 11 ? 7.490 -0.305 -1.682 1.00 0.00 10 PHE A C 22
ATOM 9053 O O . PHE A 1 11 ? 7.925 0.675 -2.275 1.00 0.00 10 PHE A O 22
ATOM 9070 N N . VAL A 1 12 ? 8.054 -0.796 -0.576 1.00 0.00 11 VAL A N 22
ATOM 9071 C CA . VAL A 1 12 ? 9.238 -0.295 0.095 1.00 0.00 11 VAL A CA 22
ATOM 9072 C C . VAL A 1 12 ? 9.319 1.227 0.330 1.00 0.00 11 VAL A C 22
ATOM 9073 O O . VAL A 1 12 ? 10.392 1.798 0.498 1.00 0.00 11 VAL A O 22
ATOM 9086 N N . GLU A 1 13 ? 8.155 1.866 0.402 1.00 0.00 12 GLU A N 22
ATOM 9087 C CA . GLU A 1 13 ? 7.963 3.273 0.715 1.00 0.00 12 GLU A CA 22
ATOM 9088 C C . GLU A 1 13 ? 6.540 3.455 1.223 1.00 0.00 12 GLU A C 22
ATOM 9089 O O . GLU A 1 13 ? 5.596 2.927 0.633 1.00 0.00 12 GLU A O 22
ATOM 9101 N N . LYS A 1 14 ? 6.385 4.236 2.290 1.00 0.00 13 LYS A N 22
ATOM 9102 C CA . LYS A 1 14 ? 5.073 4.550 2.825 1.00 0.00 13 LYS A CA 22
ATOM 9103 C C . LYS A 1 14 ? 4.297 5.412 1.820 1.00 0.00 13 LYS A C 22
ATOM 9104 O O . LYS A 1 14 ? 3.069 5.447 1.866 1.00 0.00 13 LYS A O 22
ATOM 9123 N N . SER A 1 15 ? 4.994 6.099 0.905 1.00 0.00 14 SER A N 22
ATOM 9124 C CA . SER A 1 15 ? 4.385 6.980 -0.080 1.00 0.00 14 SER A CA 22
ATOM 9125 C C . SER A 1 15 ? 3.563 6.126 -1.038 1.00 0.00 14 SER A C 22
ATOM 9126 O O . SER A 1 15 ? 2.338 6.231 -1.113 1.00 0.00 14 SER A O 22
ATOM 9134 N N . ALA A 1 16 ? 4.281 5.264 -1.760 1.00 0.00 15 ALA A N 22
ATOM 9135 C CA . ALA A 1 16 ? 3.719 4.318 -2.702 1.00 0.00 15 ALA A CA 22
ATOM 9136 C C . ALA A 1 16 ? 2.611 3.515 -2.023 1.00 0.00 15 ALA A C 22
ATOM 9137 O O . ALA A 1 16 ? 1.561 3.310 -2.625 1.00 0.00 15 ALA A O 22
ATOM 9144 N N . LEU A 1 17 ? 2.814 3.070 -0.776 1.00 0.00 16 LEU A N 22
ATOM 9145 C CA . LEU A 1 17 ? 1.808 2.345 -0.049 1.00 0.00 16 LEU A CA 22
ATOM 9146 C C . LEU A 1 17 ? 0.554 3.205 0.140 1.00 0.00 16 LEU A C 22
ATOM 9147 O O . LEU A 1 17 ? -0.541 2.785 -0.226 1.00 0.00 16 LEU A O 22
ATOM 9163 N N . SER A 1 18 ? 0.695 4.412 0.698 1.00 0.00 17 SER A N 22
ATOM 9164 C CA . SER A 1 18 ? -0.445 5.297 0.916 1.00 0.00 17 SER A CA 22
ATOM 9165 C C . SER A 1 18 ? -1.205 5.499 -0.394 1.00 0.00 17 SER A C 22
ATOM 9166 O O . SER A 1 18 ? -2.429 5.391 -0.425 1.00 0.00 17 SER A O 22
ATOM 9174 N N . ARG A 1 19 ? -0.474 5.767 -1.480 1.00 0.00 18 ARG A N 22
ATOM 9175 C CA . ARG A 1 19 ? -1.069 5.921 -2.798 1.00 0.00 18 ARG A CA 22
ATOM 9176 C C . ARG A 1 19 ? -1.833 4.638 -3.149 1.00 0.00 18 ARG A C 22
ATOM 9177 O O . ARG A 1 19 ? -2.989 4.690 -3.561 1.00 0.00 18 ARG A O 22
ATOM 9198 N N . HIS A 1 20 ? -1.197 3.476 -2.975 1.00 0.00 19 HIS A N 22
ATOM 9199 C CA . HIS A 1 20 ? -1.800 2.192 -3.262 1.00 0.00 19 HIS A CA 22
ATOM 9200 C C . HIS A 1 20 ? -3.073 2.008 -2.437 1.00 0.00 19 HIS A C 22
ATOM 9201 O O . HIS A 1 20 ? -4.028 1.446 -2.955 1.00 0.00 19 HIS A O 22
ATOM 9215 N N . GLN A 1 21 ? -3.166 2.474 -1.186 1.00 0.00 20 GLN A N 22
ATOM 9216 C CA . GLN A 1 21 ? -4.428 2.343 -0.470 1.00 0.00 20 GLN A CA 22
ATOM 9217 C C . GLN A 1 21 ? -5.612 3.029 -1.157 1.00 0.00 20 GLN A C 22
ATOM 9218 O O . GLN A 1 21 ? -6.742 2.743 -0.779 1.00 0.00 20 GLN A O 22
ATOM 9232 N N . ARG A 1 22 ? -5.419 3.870 -2.182 1.00 0.00 21 ARG A N 22
ATOM 9233 C CA . ARG A 1 22 ? -6.563 4.384 -2.936 1.00 0.00 21 ARG A CA 22
ATOM 9234 C C . ARG A 1 22 ? -7.400 3.191 -3.442 1.00 0.00 21 ARG A C 22
ATOM 9235 O O . ARG A 1 22 ? -8.614 3.299 -3.595 1.00 0.00 21 ARG A O 22
ATOM 9256 N N . VAL A 1 23 ? -6.740 2.052 -3.683 1.00 0.00 22 VAL A N 22
ATOM 9257 C CA . VAL A 1 23 ? -7.298 0.801 -4.128 1.00 0.00 22 VAL A CA 22
ATOM 9258 C C . VAL A 1 23 ? -8.184 0.174 -3.042 1.00 0.00 22 VAL A C 22
ATOM 9259 O O . VAL A 1 23 ? -9.192 -0.449 -3.368 1.00 0.00 22 VAL A O 22
ATOM 9272 N N . HIS A 1 24 ? -7.810 0.310 -1.761 1.00 0.00 23 HIS A N 22
ATOM 9273 C CA . HIS A 1 24 ? -8.530 -0.308 -0.655 1.00 0.00 23 HIS A CA 22
ATOM 9274 C C . HIS A 1 24 ? -8.124 0.239 0.718 1.00 0.00 23 HIS A C 22
ATOM 9275 O O . HIS A 1 24 ? -7.566 -0.475 1.550 1.00 0.00 23 HIS A O 22
ATOM 9289 N N . LYS A 1 25 ? -8.434 1.509 0.974 1.00 0.00 24 LYS A N 22
ATOM 9290 C CA . LYS A 1 25 ? -8.169 2.175 2.245 1.00 0.00 24 LYS A CA 22
ATOM 9291 C C . LYS A 1 25 ? -9.203 1.739 3.290 1.00 0.00 24 LYS A C 22
ATOM 9292 O O . LYS A 1 25 ? -9.947 2.557 3.831 1.00 0.00 24 LYS A O 22
ATOM 9311 N N . ASN A 1 26 ? -9.257 0.436 3.580 1.00 0.00 25 ASN A N 22
ATOM 9312 C CA . ASN A 1 26 ? -10.197 -0.131 4.541 1.00 0.00 25 ASN A CA 22
ATOM 9313 C C . ASN A 1 26 ? -9.741 0.168 5.972 1.00 0.00 25 ASN A C 22
ATOM 9314 O O . ASN A 1 26 ? -9.338 -0.726 6.710 1.00 0.00 25 ASN A O 22
ATOM 9335 N N . TYR A 1 2 ? 7.993 -1.960 2.430 1.00 0.00 1 TYR A N 23
ATOM 9336 C CA . TYR A 1 2 ? 6.673 -2.017 3.037 1.00 0.00 1 TYR A CA 23
ATOM 9337 C C . TYR A 1 2 ? 5.840 -3.024 2.247 1.00 0.00 1 TYR A C 23
ATOM 9338 O O . TYR A 1 2 ? 6.065 -3.205 1.052 1.00 0.00 1 TYR A O 23
ATOM 9356 N N . LYS A 1 3 ? 4.881 -3.683 2.898 1.00 0.00 2 LYS A N 23
ATOM 9357 C CA . LYS A 1 3 ? 4.019 -4.665 2.261 1.00 0.00 2 LYS A CA 23
ATOM 9358 C C . LYS A 1 3 ? 2.582 -4.356 2.653 1.00 0.00 2 LYS A C 23
ATOM 9359 O O . LYS A 1 3 ? 2.313 -4.028 3.808 1.00 0.00 2 LYS A O 23
ATOM 9378 N N . CYS A 1 4 ? 1.658 -4.448 1.696 1.00 0.00 3 CYS A N 23
ATOM 9379 C CA . CYS A 1 4 ? 0.255 -4.168 1.948 1.00 0.00 3 CYS A CA 23
ATOM 9380 C C . CYS A 1 4 ? -0.407 -5.438 2.468 1.00 0.00 3 CYS A C 23
ATOM 9381 O O . CYS A 1 4 ? -0.519 -6.405 1.724 1.00 0.00 3 CYS A O 23
ATOM 9388 N N . GLY A 1 5 ? -0.856 -5.453 3.725 1.00 0.00 4 GLY A N 23
ATOM 9389 C CA . GLY A 1 5 ? -1.495 -6.615 4.345 1.00 0.00 4 GLY A CA 23
ATOM 9390 C C . GLY A 1 5 ? -2.711 -7.182 3.596 1.00 0.00 4 GLY A C 23
ATOM 9391 O O . GLY A 1 5 ? -3.186 -8.258 3.947 1.00 0.00 4 GLY A O 23
ATOM 9395 N N . LEU A 1 6 ? -3.220 -6.472 2.583 1.00 0.00 5 LEU A N 23
ATOM 9396 C CA . LEU A 1 6 ? -4.365 -6.864 1.772 1.00 0.00 5 LEU A CA 23
ATOM 9397 C C . LEU A 1 6 ? -3.970 -7.168 0.317 1.00 0.00 5 LEU A C 23
ATOM 9398 O O . LEU A 1 6 ? -4.859 -7.346 -0.514 1.00 0.00 5 LEU A O 23
ATOM 9414 N N . CYS A 1 7 ? -2.672 -7.234 -0.015 1.00 0.00 6 CYS A N 23
ATOM 9415 C CA . CYS A 1 7 ? -2.228 -7.543 -1.382 1.00 0.00 6 CYS A CA 23
ATOM 9416 C C . CYS A 1 7 ? -0.890 -8.287 -1.410 1.00 0.00 6 CYS A C 23
ATOM 9417 O O . CYS A 1 7 ? -0.663 -9.132 -2.268 1.00 0.00 6 CYS A O 23
ATOM 9424 N N . GLU A 1 8 ? 0.005 -7.935 -0.484 1.00 0.00 7 GLU A N 23
ATOM 9425 C CA . GLU A 1 8 ? 1.359 -8.437 -0.312 1.00 0.00 7 GLU A CA 23
ATOM 9426 C C . GLU A 1 8 ? 2.313 -7.927 -1.395 1.00 0.00 7 GLU A C 23
ATOM 9427 O O . GLU A 1 8 ? 3.420 -8.437 -1.554 1.00 0.00 7 GLU A O 23
ATOM 9439 N N . ARG A 1 9 ? 1.902 -6.880 -2.114 1.00 0.00 8 ARG A N 23
ATOM 9440 C CA . ARG A 1 9 ? 2.745 -6.216 -3.083 1.00 0.00 8 ARG A CA 23
ATOM 9441 C C . ARG A 1 9 ? 3.811 -5.493 -2.256 1.00 0.00 8 ARG A C 23
ATOM 9442 O O . ARG A 1 9 ? 3.513 -4.985 -1.174 1.00 0.00 8 ARG A O 23
ATOM 9463 N N . SER A 1 10 ? 5.041 -5.458 -2.763 1.00 0.00 9 SER A N 23
ATOM 9464 C CA . SER A 1 10 ? 6.163 -4.805 -2.101 1.00 0.00 9 SER A CA 23
ATOM 9465 C C . SER A 1 10 ? 6.232 -3.345 -2.552 1.00 0.00 9 SER A C 23
ATOM 9466 O O . SER A 1 10 ? 6.169 -3.072 -3.750 1.00 0.00 9 SER A O 23
ATOM 9474 N N . PHE A 1 11 ? 6.359 -2.421 -1.598 1.00 0.00 10 PHE A N 23
ATOM 9475 C CA . PHE A 1 11 ? 6.415 -0.985 -1.821 1.00 0.00 10 PHE A CA 23
ATOM 9476 C C . PHE A 1 11 ? 7.663 -0.421 -1.152 1.00 0.00 10 PHE A C 23
ATOM 9477 O O . PHE A 1 11 ? 7.863 -0.596 0.047 1.00 0.00 10 PHE A O 23
ATOM 9494 N N . VAL A 1 12 ? 8.503 0.259 -1.928 1.00 0.00 11 VAL A N 23
ATOM 9495 C CA . VAL A 1 12 ? 9.740 0.831 -1.413 1.00 0.00 11 VAL A CA 23
ATOM 9496 C C . VAL A 1 12 ? 9.475 1.924 -0.373 1.00 0.00 11 VAL A C 23
ATOM 9497 O O . VAL A 1 12 ? 10.196 2.013 0.619 1.00 0.00 11 VAL A O 23
ATOM 9510 N N . GLU A 1 13 ? 8.451 2.757 -0.599 1.00 0.00 12 GLU A N 23
ATOM 9511 C CA . GLU A 1 13 ? 8.103 3.871 0.268 1.00 0.00 12 GLU A CA 23
ATOM 9512 C C . GLU A 1 13 ? 6.738 3.737 0.931 1.00 0.00 12 GLU A C 23
ATOM 9513 O O . GLU A 1 13 ? 5.788 3.194 0.365 1.00 0.00 12 GLU A O 23
ATOM 9525 N N . LYS A 1 14 ? 6.648 4.301 2.137 1.00 0.00 13 LYS A N 23
ATOM 9526 C CA . LYS A 1 14 ? 5.410 4.375 2.890 1.00 0.00 13 LYS A CA 23
ATOM 9527 C C . LYS A 1 14 ? 4.442 5.250 2.088 1.00 0.00 13 LYS A C 23
ATOM 9528 O O . LYS A 1 14 ? 3.234 5.018 2.086 1.00 0.00 13 LYS A O 23
ATOM 9547 N N . SER A 1 15 ? 4.975 6.255 1.385 1.00 0.00 14 SER A N 23
ATOM 9548 C CA . SER A 1 15 ? 4.209 7.136 0.523 1.00 0.00 14 SER A CA 23
ATOM 9549 C C . SER A 1 15 ? 3.509 6.304 -0.555 1.00 0.00 14 SER A C 23
ATOM 9550 O O . SER A 1 15 ? 2.318 6.478 -0.812 1.00 0.00 14 SER A O 23
ATOM 9558 N N . ALA A 1 16 ? 4.257 5.381 -1.172 1.00 0.00 15 ALA A N 23
ATOM 9559 C CA . ALA A 1 16 ? 3.726 4.502 -2.200 1.00 0.00 15 ALA A CA 23
ATOM 9560 C C . ALA A 1 16 ? 2.609 3.655 -1.597 1.00 0.00 15 ALA A C 23
ATOM 9561 O O . ALA A 1 16 ? 1.559 3.505 -2.213 1.00 0.00 15 ALA A O 23
ATOM 9568 N N . LEU A 1 17 ? 2.811 3.117 -0.389 1.00 0.00 16 LEU A N 23
ATOM 9569 C CA . LEU A 1 17 ? 1.807 2.348 0.301 1.00 0.00 16 LEU A CA 23
ATOM 9570 C C . LEU A 1 17 ? 0.542 3.196 0.474 1.00 0.00 16 LEU A C 23
ATOM 9571 O O . LEU A 1 17 ? -0.555 2.778 0.113 1.00 0.00 16 LEU A O 23
ATOM 9587 N N . SER A 1 18 ? 0.704 4.403 1.018 1.00 0.00 17 SER A N 23
ATOM 9588 C CA . SER A 1 18 ? -0.390 5.336 1.238 1.00 0.00 17 SER A CA 23
ATOM 9589 C C . SER A 1 18 ? -1.161 5.537 -0.068 1.00 0.00 17 SER A C 23
ATOM 9590 O O . SER A 1 18 ? -2.386 5.435 -0.092 1.00 0.00 17 SER A O 23
ATOM 9598 N N . ARG A 1 19 ? -0.437 5.801 -1.160 1.00 0.00 18 ARG A N 23
ATOM 9599 C CA . ARG A 1 19 ? -1.028 5.969 -2.480 1.00 0.00 18 ARG A CA 23
ATOM 9600 C C . ARG A 1 19 ? -1.733 4.677 -2.916 1.00 0.00 18 ARG A C 23
ATOM 9601 O O . ARG A 1 19 ? -2.806 4.732 -3.523 1.00 0.00 18 ARG A O 23
ATOM 9622 N N . HIS A 1 20 ? -1.152 3.513 -2.619 1.00 0.00 19 HIS A N 23
ATOM 9623 C CA . HIS A 1 20 ? -1.724 2.234 -2.984 1.00 0.00 19 HIS A CA 23
ATOM 9624 C C . HIS A 1 20 ? -3.075 2.006 -2.297 1.00 0.00 19 HIS A C 23
ATOM 9625 O O . HIS A 1 20 ? -3.932 1.342 -2.882 1.00 0.00 19 HIS A O 23
ATOM 9639 N N . GLN A 1 21 ? -3.319 2.567 -1.102 1.00 0.00 20 GLN A N 23
ATOM 9640 C CA . GLN A 1 21 ? -4.611 2.430 -0.433 1.00 0.00 20 GLN A CA 23
ATOM 9641 C C . GLN A 1 21 ? -5.801 3.022 -1.199 1.00 0.00 20 GLN A C 23
ATOM 9642 O O . GLN A 1 21 ? -6.910 3.043 -0.673 1.00 0.00 20 GLN A O 23
ATOM 9656 N N . ARG A 1 22 ? -5.609 3.470 -2.445 1.00 0.00 21 ARG A N 23
ATOM 9657 C CA . ARG A 1 22 ? -6.723 3.847 -3.301 1.00 0.00 21 ARG A CA 23
ATOM 9658 C C . ARG A 1 22 ? -7.573 2.577 -3.449 1.00 0.00 21 ARG A C 23
ATOM 9659 O O . ARG A 1 22 ? -8.800 2.650 -3.446 1.00 0.00 21 ARG A O 23
ATOM 9680 N N . VAL A 1 23 ? -6.916 1.409 -3.545 1.00 0.00 22 VAL A N 23
ATOM 9681 C CA . VAL A 1 23 ? -7.608 0.128 -3.577 1.00 0.00 22 VAL A CA 23
ATOM 9682 C C . VAL A 1 23 ? -7.885 -0.219 -2.103 1.00 0.00 22 VAL A C 23
ATOM 9683 O O . VAL A 1 23 ? -7.125 0.195 -1.228 1.00 0.00 22 VAL A O 23
ATOM 9696 N N . HIS A 1 24 ? -8.962 -0.955 -1.808 1.00 0.00 23 HIS A N 23
ATOM 9697 C CA . HIS A 1 24 ? -9.416 -1.325 -0.460 1.00 0.00 23 HIS A CA 23
ATOM 9698 C C . HIS A 1 24 ? -10.003 -0.104 0.256 1.00 0.00 23 HIS A C 23
ATOM 9699 O O . HIS A 1 24 ? -11.163 -0.109 0.656 1.00 0.00 23 HIS A O 23
ATOM 9713 N N . LYS A 1 25 ? -9.178 0.934 0.415 1.00 0.00 24 LYS A N 23
ATOM 9714 C CA . LYS A 1 25 ? -9.483 2.188 1.070 1.00 0.00 24 LYS A CA 23
ATOM 9715 C C . LYS A 1 25 ? -9.915 1.950 2.517 1.00 0.00 24 LYS A C 23
ATOM 9716 O O . LYS A 1 25 ? -11.007 2.328 2.940 1.00 0.00 24 LYS A O 23
ATOM 9735 N N . ASN A 1 26 ? -9.020 1.322 3.288 1.00 0.00 25 ASN A N 23
ATOM 9736 C CA . ASN A 1 26 ? -9.228 1.009 4.696 1.00 0.00 25 ASN A CA 23
ATOM 9737 C C . ASN A 1 26 ? -9.161 2.287 5.543 1.00 0.00 25 ASN A C 23
ATOM 9738 O O . ASN A 1 26 ? -8.226 2.493 6.309 1.00 0.00 25 ASN A O 23
ATOM 9759 N N . TYR A 1 2 ? 7.639 -1.696 2.862 1.00 0.00 1 TYR A N 24
ATOM 9760 C CA . TYR A 1 2 ? 6.246 -1.637 3.276 1.00 0.00 1 TYR A CA 24
ATOM 9761 C C . TYR A 1 2 ? 5.447 -2.630 2.437 1.00 0.00 1 TYR A C 24
ATOM 9762 O O . TYR A 1 2 ? 5.775 -2.862 1.273 1.00 0.00 1 TYR A O 24
ATOM 9780 N N . LYS A 1 3 ? 4.395 -3.206 3.019 1.00 0.00 2 LYS A N 24
ATOM 9781 C CA . LYS A 1 3 ? 3.501 -4.145 2.361 1.00 0.00 2 LYS A CA 24
ATOM 9782 C C . LYS A 1 3 ? 2.076 -3.720 2.703 1.00 0.00 2 LYS A C 24
ATOM 9783 O O . LYS A 1 3 ? 1.837 -3.172 3.776 1.00 0.00 2 LYS A O 24
ATOM 9802 N N . CYS A 1 4 ? 1.140 -3.956 1.783 1.00 0.00 3 CYS A N 24
ATOM 9803 C CA . CYS A 1 4 ? -0.253 -3.558 1.935 1.00 0.00 3 CYS A CA 24
ATOM 9804 C C . CYS A 1 4 ? -1.045 -4.506 2.841 1.00 0.00 3 CYS A C 24
ATOM 9805 O O . CYS A 1 4 ? -2.022 -4.092 3.462 1.00 0.00 3 CYS A O 24
ATOM 9812 N N . GLY A 1 5 ? -0.658 -5.781 2.934 1.00 0.00 4 GLY A N 24
ATOM 9813 C CA . GLY A 1 5 ? -1.345 -6.744 3.793 1.00 0.00 4 GLY A CA 24
ATOM 9814 C C . GLY A 1 5 ? -2.641 -7.258 3.161 1.00 0.00 4 GLY A C 24
ATOM 9815 O O . GLY A 1 5 ? -2.844 -8.466 3.073 1.00 0.00 4 GLY A O 24
ATOM 9819 N N . LEU A 1 6 ? -3.510 -6.352 2.699 1.00 0.00 5 LEU A N 24
ATOM 9820 C CA . LEU A 1 6 ? -4.769 -6.716 2.049 1.00 0.00 5 LEU A CA 24
ATOM 9821 C C . LEU A 1 6 ? -4.470 -7.389 0.704 1.00 0.00 5 LEU A C 24
ATOM 9822 O O . LEU A 1 6 ? -5.268 -8.172 0.197 1.00 0.00 5 LEU A O 24
ATOM 9838 N N . CYS A 1 7 ? -3.297 -7.090 0.142 1.00 0.00 6 CYS A N 24
ATOM 9839 C CA . CYS A 1 7 ? -2.744 -7.639 -1.077 1.00 0.00 6 CYS A CA 24
ATOM 9840 C C . CYS A 1 7 ? -1.251 -7.440 -0.836 1.00 0.00 6 CYS A C 24
ATOM 9841 O O . CYS A 1 7 ? -0.780 -6.310 -0.746 1.00 0.00 6 CYS A O 24
ATOM 9848 N N . GLU A 1 8 ? -0.507 -8.527 -0.637 1.00 0.00 7 GLU A N 24
ATOM 9849 C CA . GLU A 1 8 ? 0.897 -8.478 -0.246 1.00 0.00 7 GLU A CA 24
ATOM 9850 C C . GLU A 1 8 ? 1.877 -8.040 -1.335 1.00 0.00 7 GLU A C 24
ATOM 9851 O O . GLU A 1 8 ? 2.860 -8.721 -1.617 1.00 0.00 7 GLU A O 24
ATOM 9863 N N . ARG A 1 9 ? 1.635 -6.865 -1.909 1.00 0.00 8 ARG A N 24
ATOM 9864 C CA . ARG A 1 9 ? 2.531 -6.237 -2.850 1.00 0.00 8 ARG A CA 24
ATOM 9865 C C . ARG A 1 9 ? 3.571 -5.538 -1.972 1.00 0.00 8 ARG A C 24
ATOM 9866 O O . ARG A 1 9 ? 3.231 -5.047 -0.895 1.00 0.00 8 ARG A O 24
ATOM 9887 N N . SER A 1 10 ? 4.824 -5.506 -2.421 1.00 0.00 9 SER A N 24
ATOM 9888 C CA . SER A 1 10 ? 5.924 -4.886 -1.693 1.00 0.00 9 SER A CA 24
ATOM 9889 C C . SER A 1 10 ? 6.233 -3.516 -2.291 1.00 0.00 9 SER A C 24
ATOM 9890 O O . SER A 1 10 ? 6.284 -3.376 -3.511 1.00 0.00 9 SER A O 24
ATOM 9898 N N . PHE A 1 11 ? 6.432 -2.520 -1.426 1.00 0.00 10 PHE A N 24
ATOM 9899 C CA . PHE A 1 11 ? 6.704 -1.137 -1.777 1.00 0.00 10 PHE A CA 24
ATOM 9900 C C . PHE A 1 11 ? 7.936 -0.682 -1.005 1.00 0.00 10 PHE A C 24
ATOM 9901 O O . PHE A 1 11 ? 8.078 -1.016 0.169 1.00 0.00 10 PHE A O 24
ATOM 9918 N N . VAL A 1 12 ? 8.826 0.072 -1.648 1.00 0.00 11 VAL A N 24
ATOM 9919 C CA . VAL A 1 12 ? 10.055 0.519 -0.998 1.00 0.00 11 VAL A CA 24
ATOM 9920 C C . VAL A 1 12 ? 9.789 1.636 0.020 1.00 0.00 11 VAL A C 24
ATOM 9921 O O . VAL A 1 12 ? 10.338 1.594 1.119 1.00 0.00 11 VAL A O 24
ATOM 9934 N N . GLU A 1 13 ? 8.949 2.619 -0.325 1.00 0.00 12 GLU A N 24
ATOM 9935 C CA . GLU A 1 13 ? 8.581 3.724 0.560 1.00 0.00 12 GLU A CA 24
ATOM 9936 C C . GLU A 1 13 ? 7.066 3.788 0.784 1.00 0.00 12 GLU A C 24
ATOM 9937 O O . GLU A 1 13 ? 6.268 3.339 -0.041 1.00 0.00 12 GLU A O 24
ATOM 9949 N N . LYS A 1 14 ? 6.690 4.365 1.928 1.00 0.00 13 LYS A N 24
ATOM 9950 C CA . LYS A 1 14 ? 5.316 4.527 2.370 1.00 0.00 13 LYS A CA 24
ATOM 9951 C C . LYS A 1 14 ? 4.446 5.322 1.394 1.00 0.00 13 LYS A C 24
ATOM 9952 O O . LYS A 1 14 ? 3.246 5.075 1.320 1.00 0.00 13 LYS A O 24
ATOM 9971 N N . SER A 1 15 ? 5.015 6.286 0.662 1.00 0.00 14 SER A N 24
ATOM 9972 C CA . SER A 1 15 ? 4.245 7.138 -0.232 1.00 0.00 14 SER A CA 24
ATOM 9973 C C . SER A 1 15 ? 3.496 6.322 -1.287 1.00 0.00 14 SER A C 24
ATOM 9974 O O . SER A 1 15 ? 2.272 6.396 -1.380 1.00 0.00 14 SER A O 24
ATOM 9982 N N . ALA A 1 16 ? 4.234 5.535 -2.074 1.00 0.00 15 ALA A N 24
ATOM 9983 C CA . ALA A 1 16 ? 3.678 4.691 -3.120 1.00 0.00 15 ALA A CA 24
ATOM 9984 C C . ALA A 1 16 ? 2.633 3.754 -2.530 1.00 0.00 15 ALA A C 24
ATOM 9985 O O . ALA A 1 16 ? 1.550 3.600 -3.086 1.00 0.00 15 ALA A O 24
ATOM 9992 N N . LEU A 1 17 ? 2.950 3.120 -1.401 1.00 0.00 16 LEU A N 24
ATOM 9993 C CA . LEU A 1 17 ? 2.049 2.205 -0.755 1.00 0.00 16 LEU A CA 24
ATOM 9994 C C . LEU A 1 17 ? 0.755 2.894 -0.329 1.00 0.00 16 LEU A C 24
ATOM 9995 O O . LEU A 1 17 ? -0.333 2.413 -0.627 1.00 0.00 16 LEU A O 24
ATOM 10011 N N . SER A 1 18 ? 0.845 4.027 0.365 1.00 0.00 17 SER A N 24
ATOM 10012 C CA . SER A 1 18 ? -0.335 4.758 0.804 1.00 0.00 17 SER A CA 24
ATOM 10013 C C . SER A 1 18 ? -1.148 5.169 -0.425 1.00 0.00 17 SER A C 24
ATOM 10014 O O . SER A 1 18 ? -2.370 5.020 -0.447 1.00 0.00 17 SER A O 24
ATOM 10022 N N . ARG A 1 19 ? -0.462 5.657 -1.463 1.00 0.00 18 ARG A N 24
ATOM 10023 C CA . ARG A 1 19 ? -1.095 6.013 -2.722 1.00 0.00 18 ARG A CA 24
ATOM 10024 C C . ARG A 1 19 ? -1.814 4.772 -3.264 1.00 0.00 18 ARG A C 24
ATOM 10025 O O . ARG A 1 19 ? -2.939 4.878 -3.748 1.00 0.00 18 ARG A O 24
ATOM 10046 N N . HIS A 1 20 ? -1.191 3.592 -3.159 1.00 0.00 19 HIS A N 24
ATOM 10047 C CA . HIS A 1 20 ? -1.800 2.349 -3.603 1.00 0.00 19 HIS A CA 24
ATOM 10048 C C . HIS A 1 20 ? -3.060 2.123 -2.766 1.00 0.00 19 HIS A C 24
ATOM 10049 O O . HIS A 1 20 ? -4.110 1.872 -3.340 1.00 0.00 19 HIS A O 24
ATOM 10063 N N . GLN A 1 21 ? -3.006 2.235 -1.433 1.00 0.00 20 GLN A N 24
ATOM 10064 C CA . GLN A 1 21 ? -4.175 2.035 -0.585 1.00 0.00 20 GLN A CA 24
ATOM 10065 C C . GLN A 1 21 ? -5.373 2.907 -0.907 1.00 0.00 20 GLN A C 24
ATOM 10066 O O . GLN A 1 21 ? -6.452 2.593 -0.413 1.00 0.00 20 GLN A O 24
ATOM 10080 N N . ARG A 1 22 ? -5.254 3.948 -1.737 1.00 0.00 21 ARG A N 24
ATOM 10081 C CA . ARG A 1 22 ? -6.448 4.678 -2.161 1.00 0.00 21 ARG A CA 24
ATOM 10082 C C . ARG A 1 22 ? -7.444 3.662 -2.763 1.00 0.00 21 ARG A C 24
ATOM 10083 O O . ARG A 1 22 ? -8.655 3.851 -2.704 1.00 0.00 21 ARG A O 24
ATOM 10104 N N . VAL A 1 23 ? -6.906 2.568 -3.317 1.00 0.00 22 VAL A N 24
ATOM 10105 C CA . VAL A 1 23 ? -7.595 1.436 -3.892 1.00 0.00 22 VAL A CA 24
ATOM 10106 C C . VAL A 1 23 ? -8.416 0.636 -2.863 1.00 0.00 22 VAL A C 24
ATOM 10107 O O . VAL A 1 23 ? -9.446 0.068 -3.219 1.00 0.00 22 VAL A O 24
ATOM 10120 N N . HIS A 1 24 ? -7.971 0.574 -1.599 1.00 0.00 23 HIS A N 24
ATOM 10121 C CA . HIS A 1 24 ? -8.616 -0.166 -0.518 1.00 0.00 23 HIS A CA 24
ATOM 10122 C C . HIS A 1 24 ? -8.011 0.206 0.838 1.00 0.00 23 HIS A C 24
ATOM 10123 O O . HIS A 1 24 ? -7.249 -0.561 1.423 1.00 0.00 23 HIS A O 24
ATOM 10137 N N . LYS A 1 25 ? -8.354 1.386 1.362 1.00 0.00 24 LYS A N 24
ATOM 10138 C CA . LYS A 1 25 ? -7.856 1.870 2.645 1.00 0.00 24 LYS A CA 24
ATOM 10139 C C . LYS A 1 25 ? -8.576 1.156 3.799 1.00 0.00 24 LYS A C 24
ATOM 10140 O O . LYS A 1 25 ? -9.295 1.784 4.574 1.00 0.00 24 LYS A O 24
ATOM 10159 N N . ASN A 1 26 ? -8.377 -0.162 3.906 1.00 0.00 25 ASN A N 24
ATOM 10160 C CA . ASN A 1 26 ? -8.941 -1.054 4.918 1.00 0.00 25 ASN A CA 24
ATOM 10161 C C . ASN A 1 26 ? -10.468 -1.174 4.842 1.00 0.00 25 ASN A C 24
ATOM 10162 O O . ASN A 1 26 ? -10.987 -2.256 4.592 1.00 0.00 25 ASN A O 24
ATOM 10183 N N . TYR A 1 2 ? 7.477 -1.984 2.258 1.00 0.00 1 TYR A N 25
ATOM 10184 C CA . TYR A 1 2 ? 6.202 -1.766 2.920 1.00 0.00 1 TYR A CA 25
ATOM 10185 C C . TYR A 1 2 ? 5.160 -2.613 2.196 1.00 0.00 1 TYR A C 25
ATOM 10186 O O . TYR A 1 2 ? 5.008 -2.473 0.985 1.00 0.00 1 TYR A O 25
ATOM 10204 N N . LYS A 1 3 ? 4.461 -3.484 2.927 1.00 0.00 2 LYS A N 25
ATOM 10205 C CA . LYS A 1 3 ? 3.444 -4.386 2.403 1.00 0.00 2 LYS A CA 25
ATOM 10206 C C . LYS A 1 3 ? 2.082 -3.954 2.950 1.00 0.00 2 LYS A C 25
ATOM 10207 O O . LYS A 1 3 ? 1.961 -3.678 4.141 1.00 0.00 2 LYS A O 25
ATOM 10226 N N . CYS A 1 4 ? 1.059 -3.887 2.092 1.00 0.00 3 CYS A N 25
ATOM 10227 C CA . CYS A 1 4 ? -0.281 -3.451 2.477 1.00 0.00 3 CYS A CA 25
ATOM 10228 C C . CYS A 1 4 ? -1.091 -4.526 3.201 1.00 0.00 3 CYS A C 25
ATOM 10229 O O . CYS A 1 4 ? -2.175 -4.230 3.697 1.00 0.00 3 CYS A O 25
ATOM 10236 N N . GLY A 1 5 ? -0.606 -5.770 3.272 1.00 0.00 4 GLY A N 25
ATOM 10237 C CA . GLY A 1 5 ? -1.296 -6.855 3.965 1.00 0.00 4 GLY A CA 25
ATOM 10238 C C . GLY A 1 5 ? -2.519 -7.390 3.212 1.00 0.00 4 GLY A C 25
ATOM 10239 O O . GLY A 1 5 ? -2.657 -8.598 3.050 1.00 0.00 4 GLY A O 25
ATOM 10243 N N . LEU A 1 6 ? -3.401 -6.506 2.742 1.00 0.00 5 LEU A N 25
ATOM 10244 C CA . LEU A 1 6 ? -4.634 -6.870 2.050 1.00 0.00 5 LEU A CA 25
ATOM 10245 C C . LEU A 1 6 ? -4.325 -7.546 0.713 1.00 0.00 5 LEU A C 25
ATOM 10246 O O . LEU A 1 6 ? -5.023 -8.473 0.311 1.00 0.00 5 LEU A O 25
ATOM 10262 N N . CYS A 1 7 ? -3.267 -7.098 0.036 1.00 0.00 6 CYS A N 25
ATOM 10263 C CA . CYS A 1 7 ? -2.777 -7.688 -1.211 1.00 0.00 6 CYS A CA 25
ATOM 10264 C C . CYS A 1 7 ? -1.248 -7.600 -1.277 1.00 0.00 6 CYS A C 25
ATOM 10265 O O . CYS A 1 7 ? -0.665 -7.680 -2.354 1.00 0.00 6 CYS A O 25
ATOM 10272 N N . GLU A 1 8 ? -0.627 -7.436 -0.099 1.00 0.00 7 GLU A N 25
ATOM 10273 C CA . GLU A 1 8 ? 0.790 -7.290 0.216 1.00 0.00 7 GLU A CA 25
ATOM 10274 C C . GLU A 1 8 ? 1.755 -6.940 -0.921 1.00 0.00 7 GLU A C 25
ATOM 10275 O O . GLU A 1 8 ? 2.842 -7.508 -1.030 1.00 0.00 7 GLU A O 25
ATOM 10287 N N . ARG A 1 9 ? 1.386 -5.957 -1.740 1.00 0.00 8 ARG A N 25
ATOM 10288 C CA . ARG A 1 9 ? 2.257 -5.468 -2.784 1.00 0.00 8 ARG A CA 25
ATOM 10289 C C . ARG A 1 9 ? 3.366 -4.732 -2.028 1.00 0.00 8 ARG A C 25
ATOM 10290 O O . ARG A 1 9 ? 3.074 -3.928 -1.146 1.00 0.00 8 ARG A O 25
ATOM 10311 N N . SER A 1 10 ? 4.624 -5.050 -2.329 1.00 0.00 9 SER A N 25
ATOM 10312 C CA . SER A 1 10 ? 5.779 -4.499 -1.631 1.00 0.00 9 SER A CA 25
ATOM 10313 C C . SER A 1 10 ? 6.266 -3.199 -2.274 1.00 0.00 9 SER A C 25
ATOM 10314 O O . SER A 1 10 ? 6.643 -3.212 -3.444 1.00 0.00 9 SER A O 25
ATOM 10322 N N . PHE A 1 11 ? 6.273 -2.096 -1.518 1.00 0.00 10 PHE A N 25
ATOM 10323 C CA . PHE A 1 11 ? 6.726 -0.788 -1.976 1.00 0.00 10 PHE A CA 25
ATOM 10324 C C . PHE A 1 11 ? 7.984 -0.375 -1.230 1.00 0.00 10 PHE A C 25
ATOM 10325 O O . PHE A 1 11 ? 8.066 -0.534 -0.014 1.00 0.00 10 PHE A O 25
ATOM 10342 N N . VAL A 1 12 ? 8.961 0.176 -1.950 1.00 0.00 11 VAL A N 25
ATOM 10343 C CA . VAL A 1 12 ? 10.197 0.656 -1.389 1.00 0.00 11 VAL A CA 25
ATOM 10344 C C . VAL A 1 12 ? 9.940 1.788 -0.380 1.00 0.00 11 VAL A C 25
ATOM 10345 O O . VAL A 1 12 ? 10.586 1.831 0.665 1.00 0.00 11 VAL A O 25
ATOM 10358 N N . GLU A 1 13 ? 8.989 2.685 -0.676 1.00 0.00 12 GLU A N 25
ATOM 10359 C CA . GLU A 1 13 ? 8.606 3.785 0.203 1.00 0.00 12 GLU A CA 25
ATOM 10360 C C . GLU A 1 13 ? 7.179 3.589 0.708 1.00 0.00 12 GLU A C 25
ATOM 10361 O O . GLU A 1 13 ? 6.316 3.049 0.012 1.00 0.00 12 GLU A O 25
ATOM 10373 N N . LYS A 1 14 ? 6.934 4.082 1.923 1.00 0.00 13 LYS A N 25
ATOM 10374 C CA . LYS A 1 14 ? 5.619 4.057 2.534 1.00 0.00 13 LYS A CA 25
ATOM 10375 C C . LYS A 1 14 ? 4.697 5.051 1.813 1.00 0.00 13 LYS A C 25
ATOM 10376 O O . LYS A 1 14 ? 3.479 4.927 1.901 1.00 0.00 13 LYS A O 25
ATOM 10395 N N . SER A 1 15 ? 5.255 6.028 1.088 1.00 0.00 14 SER A N 25
ATOM 10396 C CA . SER A 1 15 ? 4.483 7.015 0.344 1.00 0.00 14 SER A CA 25
ATOM 10397 C C . SER A 1 15 ? 3.691 6.279 -0.735 1.00 0.00 14 SER A C 25
ATOM 10398 O O . SER A 1 15 ? 2.464 6.352 -0.792 1.00 0.00 14 SER A O 25
ATOM 10406 N N . ALA A 1 16 ? 4.426 5.553 -1.579 1.00 0.00 15 ALA A N 25
ATOM 10407 C CA . ALA A 1 16 ? 3.877 4.729 -2.642 1.00 0.00 15 ALA A CA 25
ATOM 10408 C C . ALA A 1 16 ? 2.798 3.811 -2.064 1.00 0.00 15 ALA A C 25
ATOM 10409 O O . ALA A 1 16 ? 1.702 3.727 -2.607 1.00 0.00 15 ALA A O 25
ATOM 10416 N N . LEU A 1 17 ? 3.080 3.130 -0.949 1.00 0.00 16 LEU A N 25
ATOM 10417 C CA . LEU A 1 17 ? 2.096 2.294 -0.313 1.00 0.00 16 LEU A CA 25
ATOM 10418 C C . LEU A 1 17 ? 0.855 3.096 0.098 1.00 0.00 16 LEU A C 25
ATOM 10419 O O . LEU A 1 17 ? -0.267 2.655 -0.162 1.00 0.00 16 LEU A O 25
ATOM 10435 N N . SER A 1 18 ? 1.031 4.256 0.740 1.00 0.00 17 SER A N 25
ATOM 10436 C CA . SER A 1 18 ? -0.092 5.092 1.149 1.00 0.00 17 SER A CA 25
ATOM 10437 C C . SER A 1 18 ? -0.957 5.351 -0.082 1.00 0.00 17 SER A C 25
ATOM 10438 O O . SER A 1 18 ? -2.175 5.187 -0.047 1.00 0.00 17 SER A O 25
ATOM 10446 N N . ARG A 1 19 ? -0.306 5.719 -1.189 1.00 0.00 18 ARG A N 25
ATOM 10447 C CA . ARG A 1 19 ? -0.979 5.929 -2.455 1.00 0.00 18 ARG A CA 25
ATOM 10448 C C . ARG A 1 19 ? -1.621 4.619 -2.934 1.00 0.00 18 ARG A C 25
ATOM 10449 O O . ARG A 1 19 ? -2.667 4.661 -3.579 1.00 0.00 18 ARG A O 25
ATOM 10470 N N . HIS A 1 20 ? -1.040 3.447 -2.632 1.00 0.00 19 HIS A N 25
ATOM 10471 C CA . HIS A 1 20 ? -1.611 2.205 -3.112 1.00 0.00 19 HIS A CA 25
ATOM 10472 C C . HIS A 1 20 ? -2.891 1.873 -2.344 1.00 0.00 19 HIS A C 25
ATOM 10473 O O . HIS A 1 20 ? -3.779 1.225 -2.898 1.00 0.00 19 HIS A O 25
ATOM 10487 N N . GLN A 1 21 ? -3.027 2.315 -1.085 1.00 0.00 20 GLN A N 25
ATOM 10488 C CA . GLN A 1 21 ? -4.242 2.036 -0.335 1.00 0.00 20 GLN A CA 25
ATOM 10489 C C . GLN A 1 21 ? -5.497 2.471 -1.073 1.00 0.00 20 GLN A C 25
ATOM 10490 O O . GLN A 1 21 ? -6.556 1.930 -0.781 1.00 0.00 20 GLN A O 25
ATOM 10504 N N . ARG A 1 22 ? -5.402 3.405 -2.024 1.00 0.00 21 ARG A N 25
ATOM 10505 C CA . ARG A 1 22 ? -6.540 3.847 -2.812 1.00 0.00 21 ARG A CA 25
ATOM 10506 C C . ARG A 1 22 ? -7.351 2.671 -3.382 1.00 0.00 21 ARG A C 25
ATOM 10507 O O . ARG A 1 22 ? -8.560 2.812 -3.547 1.00 0.00 21 ARG A O 25
ATOM 10528 N N . VAL A 1 23 ? -6.727 1.518 -3.671 1.00 0.00 22 VAL A N 25
ATOM 10529 C CA . VAL A 1 23 ? -7.478 0.375 -4.196 1.00 0.00 22 VAL A CA 25
ATOM 10530 C C . VAL A 1 23 ? -8.362 -0.293 -3.125 1.00 0.00 22 VAL A C 25
ATOM 10531 O O . VAL A 1 23 ? -9.346 -0.940 -3.475 1.00 0.00 22 VAL A O 25
ATOM 10544 N N . HIS A 1 24 ? -8.011 -0.168 -1.837 1.00 0.00 23 HIS A N 25
ATOM 10545 C CA . HIS A 1 24 ? -8.717 -0.807 -0.724 1.00 0.00 23 HIS A C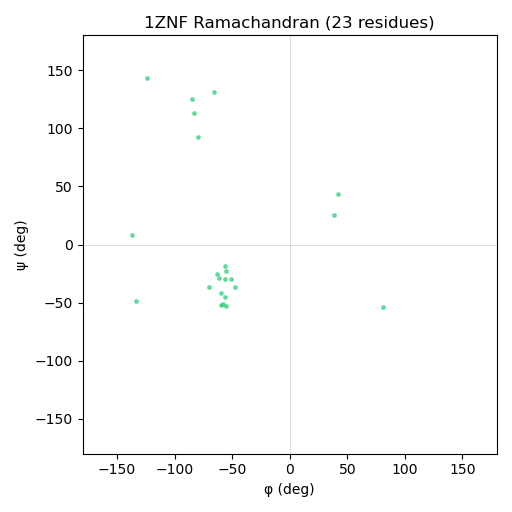A 25
ATOM 10546 C C . HIS A 1 24 ? -9.412 0.208 0.180 1.00 0.00 23 HIS A C 25
ATOM 10547 O O . HIS A 1 24 ? -10.616 0.162 0.411 1.00 0.00 23 HIS A O 25
ATOM 10561 N N . LYS A 1 25 ? -8.585 1.098 0.722 1.00 0.00 24 LYS A N 25
ATOM 10562 C CA . LYS A 1 25 ? -8.862 2.133 1.694 1.00 0.00 24 LYS A CA 25
ATOM 10563 C C . LYS A 1 25 ? -9.491 1.584 2.983 1.00 0.00 24 LYS A C 25
ATOM 10564 O O . LYS A 1 25 ? -10.125 2.325 3.732 1.00 0.00 24 LYS A O 25
ATOM 10583 N N . ASN A 1 26 ? -9.313 0.287 3.265 1.00 0.00 25 ASN A N 25
ATOM 10584 C CA . ASN A 1 26 ? -9.867 -0.347 4.454 1.00 0.00 25 ASN A CA 25
ATOM 10585 C C . ASN A 1 26 ? -9.023 0.015 5.677 1.00 0.00 25 ASN A C 25
ATOM 10586 O O . ASN A 1 26 ? -8.321 -0.825 6.234 1.00 0.00 25 ASN A O 25
ATOM 10607 N N . TYR A 1 2 ? 7.540 -2.010 2.294 1.00 0.00 1 TYR A N 26
ATOM 10608 C CA . TYR A 1 2 ? 6.289 -2.172 3.015 1.00 0.00 1 TYR A CA 26
ATOM 10609 C C . TYR A 1 2 ? 5.371 -3.079 2.196 1.00 0.00 1 TYR A C 26
ATOM 10610 O O . TYR A 1 2 ? 5.371 -3.004 0.969 1.00 0.00 1 TYR A O 26
ATOM 10628 N N . LYS A 1 3 ? 4.580 -3.922 2.861 1.00 0.00 2 LYS A N 26
ATOM 10629 C CA . LYS A 1 3 ? 3.628 -4.819 2.223 1.00 0.00 2 LYS A CA 26
ATOM 10630 C C . LYS A 1 3 ? 2.236 -4.406 2.690 1.00 0.00 2 LYS A C 26
ATOM 10631 O O . LYS A 1 3 ? 2.021 -4.169 3.876 1.00 0.00 2 LYS A O 26
ATOM 10650 N N . CYS A 1 4 ? 1.297 -4.302 1.750 1.00 0.00 3 CYS A N 26
ATOM 10651 C CA . CYS A 1 4 ? -0.067 -3.857 2.008 1.00 0.00 3 CYS A CA 26
ATOM 10652 C C . CYS A 1 4 ? -0.899 -4.832 2.850 1.00 0.00 3 CYS A C 26
ATOM 10653 O O . CYS A 1 4 ? -1.911 -4.433 3.421 1.00 0.00 3 CYS A O 26
ATOM 10660 N N . GLY A 1 5 ? -0.505 -6.105 2.955 1.00 0.00 4 GLY A N 26
ATOM 10661 C CA . GLY A 1 5 ? -1.228 -7.076 3.773 1.00 0.00 4 GLY A CA 26
ATOM 10662 C C . GLY A 1 5 ? -2.484 -7.593 3.074 1.00 0.00 4 GLY A C 26
ATOM 10663 O O . GLY A 1 5 ? -2.652 -8.801 2.932 1.00 0.00 4 GLY A O 26
ATOM 10667 N N . LEU A 1 6 ? -3.359 -6.694 2.610 1.00 0.00 5 LEU A N 26
ATOM 10668 C CA . LEU A 1 6 ? -4.573 -7.079 1.896 1.00 0.00 5 LEU A CA 26
ATOM 10669 C C . LEU A 1 6 ? -4.159 -7.719 0.565 1.00 0.00 5 LEU A C 26
ATOM 10670 O O . LEU A 1 6 ? -4.846 -8.593 0.042 1.00 0.00 5 LEU A O 26
ATOM 10686 N N . CYS A 1 7 ? -3.010 -7.290 0.037 1.00 0.00 6 CYS A N 26
ATOM 10687 C CA . CYS A 1 7 ? -2.365 -7.793 -1.159 1.00 0.00 6 CYS A CA 26
ATOM 10688 C C . CYS A 1 7 ? -0.906 -7.391 -0.948 1.00 0.00 6 CYS A C 26
ATOM 10689 O O . CYS A 1 7 ? -0.567 -6.210 -0.954 1.00 0.00 6 CYS A O 26
ATOM 10696 N N . GLU A 1 8 ? -0.033 -8.362 -0.677 1.00 0.00 7 GLU A N 26
ATOM 10697 C CA . GLU A 1 8 ? 1.355 -8.115 -0.310 1.00 0.00 7 GLU A CA 26
ATOM 10698 C C . GLU A 1 8 ? 2.280 -7.648 -1.439 1.00 0.00 7 GLU A C 26
ATOM 10699 O O . GLU A 1 8 ? 3.351 -8.210 -1.651 1.00 0.00 7 GLU A O 26
ATOM 10711 N N . ARG A 1 9 ? 1.892 -6.584 -2.138 1.00 0.00 8 ARG A N 26
ATOM 10712 C CA . ARG A 1 9 ? 2.720 -5.971 -3.157 1.00 0.00 8 ARG A CA 26
ATOM 10713 C C . ARG A 1 9 ? 3.767 -5.153 -2.394 1.00 0.00 8 ARG A C 26
ATOM 10714 O O . ARG A 1 9 ? 3.436 -4.473 -1.423 1.00 0.00 8 ARG A O 26
ATOM 10735 N N . SER A 1 10 ? 5.026 -5.252 -2.813 1.00 0.00 9 SER A N 26
ATOM 10736 C CA . SER A 1 10 ? 6.154 -4.585 -2.183 1.00 0.00 9 SER A CA 26
ATOM 10737 C C . SER A 1 10 ? 6.249 -3.109 -2.582 1.00 0.00 9 SER A C 26
ATOM 10738 O O . SER A 1 10 ? 6.529 -2.802 -3.740 1.00 0.00 9 SER A O 26
ATOM 10746 N N . PHE A 1 11 ? 6.043 -2.205 -1.625 1.00 0.00 10 PHE A N 26
ATOM 10747 C CA . PHE A 1 11 ? 6.128 -0.763 -1.797 1.00 0.00 10 PHE A CA 26
ATOM 10748 C C . PHE A 1 11 ? 7.312 -0.256 -0.988 1.00 0.00 10 PHE A C 26
ATOM 10749 O O . PHE A 1 11 ? 7.261 -0.232 0.237 1.00 0.00 10 PHE A O 26
ATOM 10766 N N . VAL A 1 12 ? 8.383 0.147 -1.666 1.00 0.00 11 VAL A N 26
ATOM 10767 C CA . VAL A 1 12 ? 9.582 0.632 -0.992 1.00 0.00 11 VAL A CA 26
ATOM 10768 C C . VAL A 1 12 ? 9.287 1.864 -0.127 1.00 0.00 11 VAL A C 26
ATOM 10769 O O . VAL A 1 12 ? 9.719 1.940 1.020 1.00 0.00 11 VAL A O 26
ATOM 10782 N N . GLU A 1 13 ? 8.556 2.833 -0.680 1.00 0.00 12 GLU A N 26
ATOM 10783 C CA . GLU A 1 13 ? 8.215 4.077 -0.036 1.00 0.00 12 GLU A CA 26
ATOM 10784 C C . GLU A 1 13 ? 6.867 3.979 0.694 1.00 0.00 12 GLU A C 26
ATOM 10785 O O . GLU A 1 13 ? 5.895 3.444 0.157 1.00 0.00 12 GLU A O 26
ATOM 10797 N N . LYS A 1 14 ? 6.800 4.523 1.914 1.00 0.00 13 LYS A N 26
ATOM 10798 C CA . LYS A 1 14 ? 5.574 4.526 2.707 1.00 0.00 13 LYS A CA 26
ATOM 10799 C C . LYS A 1 14 ? 4.485 5.298 1.955 1.00 0.00 13 LYS A C 26
ATOM 10800 O O . LYS A 1 14 ? 3.320 4.907 1.942 1.00 0.00 13 LYS A O 26
ATOM 10819 N N . SER A 1 15 ? 4.868 6.397 1.306 1.00 0.00 14 SER A N 26
ATOM 10820 C CA . SER A 1 15 ? 3.975 7.198 0.493 1.00 0.00 14 SER A CA 26
ATOM 10821 C C . SER A 1 15 ? 3.373 6.335 -0.623 1.00 0.00 14 SER A C 26
ATOM 10822 O O . SER A 1 15 ? 2.184 6.446 -0.910 1.00 0.00 14 SER A O 26
ATOM 10830 N N . ALA A 1 16 ? 4.181 5.462 -1.240 1.00 0.00 15 ALA A N 26
ATOM 10831 C CA . ALA A 1 16 ? 3.713 4.580 -2.301 1.00 0.00 15 ALA A CA 26
ATOM 10832 C C . ALA A 1 16 ? 2.712 3.582 -1.727 1.00 0.00 15 ALA A C 26
ATOM 10833 O O . ALA A 1 16 ? 1.674 3.342 -2.339 1.00 0.00 15 ALA A O 26
ATOM 10840 N N . LEU A 1 17 ? 3.000 3.007 -0.553 1.00 0.00 16 LEU A N 26
ATOM 10841 C CA . LEU A 1 17 ? 2.105 2.085 0.105 1.00 0.00 16 LEU A CA 26
ATOM 10842 C C . LEU A 1 17 ? 0.770 2.804 0.321 1.00 0.00 16 LEU A C 26
ATOM 10843 O O . LEU A 1 17 ? -0.284 2.327 -0.094 1.00 0.00 16 LEU A O 26
ATOM 10859 N N . SER A 1 18 ? 0.829 3.974 0.963 1.00 0.00 17 SER A N 26
ATOM 10860 C CA . SER A 1 18 ? -0.338 4.795 1.238 1.00 0.00 17 SER A CA 26
ATOM 10861 C C . SER A 1 18 ? -1.129 5.022 -0.052 1.00 0.00 17 SER A C 26
ATOM 10862 O O . SER A 1 18 ? -2.333 4.787 -0.095 1.00 0.00 17 SER A O 26
ATOM 10870 N N . ARG A 1 19 ? -0.443 5.461 -1.110 1.00 0.00 18 ARG A N 26
ATOM 10871 C CA . ARG A 1 19 ? -1.055 5.696 -2.407 1.00 0.00 18 ARG A CA 26
ATOM 10872 C C . ARG A 1 19 ? -1.724 4.416 -2.917 1.00 0.00 18 ARG A C 26
ATOM 10873 O O . ARG A 1 19 ? -2.838 4.468 -3.437 1.00 0.00 18 ARG A O 26
ATOM 10894 N N . HIS A 1 20 ? -1.069 3.260 -2.765 1.00 0.00 19 HIS A N 26
ATOM 10895 C CA . HIS A 1 20 ? -1.628 2.005 -3.225 1.00 0.00 19 HIS A CA 26
ATOM 10896 C C . HIS A 1 20 ? -2.963 1.721 -2.526 1.00 0.00 19 HIS A C 26
ATOM 10897 O O . HIS A 1 20 ? -3.856 1.139 -3.141 1.00 0.00 19 HIS A O 26
ATOM 10911 N N . GLN A 1 21 ? -3.150 2.149 -1.270 1.00 0.00 20 GLN A N 26
ATOM 10912 C CA . GLN A 1 21 ? -4.434 1.961 -0.608 1.00 0.00 20 GLN A CA 26
ATOM 10913 C C . GLN A 1 21 ? -5.598 2.634 -1.343 1.00 0.00 20 GLN A C 26
ATOM 10914 O O . GLN A 1 21 ? -6.748 2.404 -0.979 1.00 0.00 20 GLN A O 26
ATOM 10928 N N . ARG A 1 22 ? -5.346 3.422 -2.396 1.00 0.00 21 ARG A N 26
ATOM 10929 C CA . ARG A 1 22 ? -6.415 3.954 -3.228 1.00 0.00 21 ARG A CA 26
ATOM 10930 C C . ARG A 1 22 ? -7.321 2.796 -3.682 1.00 0.00 21 ARG A C 26
ATOM 10931 O O . ARG A 1 22 ? -8.533 2.978 -3.782 1.00 0.00 21 ARG A O 26
ATOM 10952 N N . VAL A 1 23 ? -6.750 1.609 -3.947 1.00 0.00 22 VAL A N 26
ATOM 10953 C CA . VAL A 1 23 ? -7.541 0.455 -4.380 1.00 0.00 22 VAL A CA 26
ATOM 10954 C C . VAL A 1 23 ? -8.290 -0.208 -3.206 1.00 0.00 22 VAL A C 26
ATOM 10955 O O . VAL A 1 23 ? -9.259 -0.928 -3.433 1.00 0.00 22 VAL A O 26
ATOM 10968 N N . HIS A 1 24 ? -7.853 0.022 -1.961 1.00 0.00 23 HIS A N 26
ATOM 10969 C CA . HIS A 1 24 ? -8.441 -0.530 -0.746 1.00 0.00 23 HIS A CA 26
ATOM 10970 C C . HIS A 1 24 ? -7.821 0.146 0.476 1.00 0.00 23 HIS A C 26
ATOM 10971 O O . HIS A 1 24 ? -6.650 -0.068 0.776 1.00 0.00 23 HIS A O 26
ATOM 10985 N N . LYS A 1 25 ? -8.604 0.966 1.179 1.00 0.00 24 LYS A N 26
ATOM 10986 C CA . LYS A 1 25 ? -8.176 1.685 2.359 1.00 0.00 24 LYS A CA 26
ATOM 10987 C C . LYS A 1 25 ? -8.886 1.089 3.574 1.00 0.00 24 LYS A C 26
ATOM 10988 O O . LYS A 1 25 ? -8.961 -0.127 3.731 1.00 0.00 24 LYS A O 26
ATOM 11007 N N . ASN A 1 26 ? -9.408 1.955 4.430 1.00 0.00 25 ASN A N 26
ATOM 11008 C CA . ASN A 1 26 ? -10.118 1.651 5.662 1.00 0.00 25 ASN A CA 26
ATOM 11009 C C . ASN A 1 26 ? -10.740 2.963 6.143 1.00 0.00 25 ASN A C 26
ATOM 11010 O O . ASN A 1 26 ? -10.531 4.000 5.515 1.00 0.00 25 ASN A O 26
ATOM 11031 N N . TYR A 1 2 ? 7.736 -1.568 2.923 1.00 0.00 1 TYR A N 27
ATOM 11032 C CA . TYR A 1 2 ? 6.315 -1.585 3.218 1.00 0.00 1 TYR A CA 27
ATOM 11033 C C . TYR A 1 2 ? 5.662 -2.506 2.193 1.00 0.00 1 TYR A C 27
ATOM 11034 O O . TYR A 1 2 ? 6.029 -2.473 1.013 1.00 0.00 1 TYR A O 27
ATOM 11052 N N . LYS A 1 3 ? 4.702 -3.310 2.655 1.00 0.00 2 LYS A N 27
ATOM 11053 C CA . LYS A 1 3 ? 3.929 -4.250 1.863 1.00 0.00 2 LYS A CA 27
ATOM 11054 C C . LYS A 1 3 ? 2.469 -4.050 2.253 1.00 0.00 2 LYS A C 27
ATOM 11055 O O . LYS A 1 3 ? 2.185 -3.775 3.419 1.00 0.00 2 LYS A O 27
ATOM 11074 N N . CYS A 1 4 ? 1.541 -4.166 1.304 1.00 0.00 3 CYS A N 27
ATOM 11075 C CA . CYS A 1 4 ? 0.130 -3.963 1.585 1.00 0.00 3 CYS A CA 27
ATOM 11076 C C . CYS A 1 4 ? -0.437 -5.136 2.375 1.00 0.00 3 CYS A C 27
ATOM 11077 O O . CYS A 1 4 ? -0.603 -6.217 1.822 1.00 0.00 3 CYS A O 27
ATOM 11084 N N . GLY A 1 5 ? -0.755 -4.944 3.656 1.00 0.00 4 GLY A N 27
ATOM 11085 C CA . GLY A 1 5 ? -1.324 -5.995 4.492 1.00 0.00 4 GLY A CA 27
ATOM 11086 C C . GLY A 1 5 ? -2.518 -6.708 3.841 1.00 0.00 4 GLY A C 27
ATOM 11087 O O . GLY A 1 5 ? -2.746 -7.886 4.095 1.00 0.00 4 GLY A O 27
ATOM 11091 N N . LEU A 1 6 ? -3.280 -5.991 3.007 1.00 0.00 5 LEU A N 27
ATOM 11092 C CA . LEU A 1 6 ? -4.451 -6.515 2.324 1.00 0.00 5 LEU A CA 27
ATOM 11093 C C . LEU A 1 6 ? -4.129 -7.272 1.026 1.00 0.00 5 LEU A C 27
ATOM 11094 O O . LEU A 1 6 ? -5.001 -8.000 0.558 1.00 0.00 5 LEU A O 27
ATOM 11110 N N . CYS A 1 7 ? -2.939 -7.132 0.415 1.00 0.00 6 CYS A N 27
ATOM 11111 C CA . CYS A 1 7 ? -2.664 -7.851 -0.841 1.00 0.00 6 CYS A CA 27
ATOM 11112 C C . CYS A 1 7 ? -1.181 -8.113 -1.129 1.00 0.00 6 CYS A C 27
ATOM 11113 O O . CYS A 1 7 ? -0.810 -8.431 -2.255 1.00 0.00 6 CYS A O 27
ATOM 11120 N N . GLU A 1 8 ? -0.340 -8.000 -0.103 1.00 0.00 7 GLU A N 27
ATOM 11121 C CA . GLU A 1 8 ? 1.096 -8.236 -0.039 1.00 0.00 7 GLU A CA 27
ATOM 11122 C C . GLU A 1 8 ? 1.971 -7.681 -1.166 1.00 0.00 7 GLU A C 27
ATOM 11123 O O . GLU A 1 8 ? 3.147 -8.035 -1.238 1.00 0.00 7 GLU A O 27
ATOM 11135 N N . ARG A 1 9 ? 1.455 -6.802 -2.024 1.00 0.00 8 ARG A N 27
ATOM 11136 C CA . ARG A 1 9 ? 2.276 -6.172 -3.035 1.00 0.00 8 ARG A CA 27
ATOM 11137 C C . ARG A 1 9 ? 3.326 -5.354 -2.276 1.00 0.00 8 ARG A C 27
ATOM 11138 O O . ARG A 1 9 ? 3.044 -4.805 -1.208 1.00 0.00 8 ARG A O 27
ATOM 11159 N N . SER A 1 10 ? 4.536 -5.308 -2.824 1.00 0.00 9 SER A N 27
ATOM 11160 C CA . SER A 1 10 ? 5.697 -4.631 -2.272 1.00 0.00 9 SER A CA 27
ATOM 11161 C C . SER A 1 10 ? 5.735 -3.171 -2.725 1.00 0.00 9 SER A C 27
ATOM 11162 O O . SER A 1 10 ? 5.768 -2.927 -3.930 1.00 0.00 9 SER A O 27
ATOM 11170 N N . PHE A 1 11 ? 5.752 -2.227 -1.779 1.00 0.00 10 PHE A N 27
ATOM 11171 C CA . PHE A 1 11 ? 5.791 -0.792 -2.058 1.00 0.00 10 PHE A CA 27
ATOM 11172 C C . PHE A 1 11 ? 7.113 -0.170 -1.641 1.00 0.00 10 PHE A C 27
ATOM 11173 O O . PHE A 1 11 ? 7.533 0.828 -2.219 1.00 0.00 10 PHE A O 27
ATOM 11190 N N . VAL A 1 12 ? 7.771 -0.736 -0.630 1.00 0.00 11 VAL A N 27
ATOM 11191 C CA . VAL A 1 12 ? 9.064 -0.342 -0.111 1.00 0.00 11 VAL A CA 27
ATOM 11192 C C . VAL A 1 12 ? 9.056 0.981 0.664 1.00 0.00 11 VAL A C 27
ATOM 11193 O O . VAL A 1 12 ? 9.860 1.170 1.574 1.00 0.00 11 VAL A O 27
ATOM 11206 N N . GLU A 1 13 ? 8.144 1.885 0.320 1.00 0.00 12 GLU A N 27
ATOM 11207 C CA . GLU A 1 13 ? 7.976 3.187 0.952 1.00 0.00 12 GLU A CA 27
ATOM 11208 C C . GLU A 1 13 ? 6.516 3.436 1.351 1.00 0.00 12 GLU A C 27
ATOM 11209 O O . GLU A 1 13 ? 5.575 3.033 0.660 1.00 0.00 12 GLU A O 27
ATOM 11221 N N . LYS A 1 14 ? 6.347 4.123 2.485 1.00 0.00 13 LYS A N 27
ATOM 11222 C CA . LYS A 1 14 ? 5.061 4.490 3.058 1.00 0.00 13 LYS A CA 27
ATOM 11223 C C . LYS A 1 14 ? 4.216 5.274 2.050 1.00 0.00 13 LYS A C 27
ATOM 11224 O O . LYS A 1 14 ? 3.003 5.085 1.982 1.00 0.00 13 LYS A O 27
ATOM 11243 N N . SER A 1 15 ? 4.840 6.165 1.279 1.00 0.00 14 SER A N 27
ATOM 11244 C CA . SER A 1 15 ? 4.156 6.995 0.306 1.00 0.00 14 SER A CA 27
ATOM 11245 C C . SER A 1 15 ? 3.440 6.125 -0.726 1.00 0.00 14 SER A C 27
ATOM 11246 O O . SER A 1 15 ? 2.220 6.200 -0.867 1.00 0.00 14 SER A O 27
ATOM 11254 N N . ALA A 1 16 ? 4.203 5.289 -1.438 1.00 0.00 15 ALA A N 27
ATOM 11255 C CA . ALA A 1 16 ? 3.653 4.395 -2.445 1.00 0.00 15 ALA A CA 27
ATOM 11256 C C . ALA A 1 16 ? 2.595 3.490 -1.817 1.00 0.00 15 ALA A C 27
ATOM 11257 O O . ALA A 1 16 ? 1.549 3.267 -2.419 1.00 0.00 15 ALA A O 27
ATOM 11264 N N . LEU A 1 17 ? 2.849 2.977 -0.607 1.00 0.00 16 LEU A N 27
ATOM 11265 C CA . LEU A 1 17 ? 1.915 2.133 0.089 1.00 0.00 16 LEU A CA 27
ATOM 11266 C C . LEU A 1 17 ? 0.586 2.872 0.259 1.00 0.00 16 LEU A C 27
ATOM 11267 O O . LEU A 1 17 ? -0.457 2.404 -0.195 1.00 0.00 16 LEU A O 27
ATOM 11283 N N . SER A 1 18 ? 0.612 4.037 0.904 1.00 0.00 17 SER A N 27
ATOM 11284 C CA . SER A 1 18 ? -0.598 4.806 1.154 1.00 0.00 17 SER A CA 27
ATOM 11285 C C . SER A 1 18 ? -1.304 5.135 -0.159 1.00 0.00 17 SER A C 27
ATOM 11286 O O . SER A 1 18 ? -2.521 5.003 -0.255 1.00 0.00 17 SER A O 27
ATOM 11294 N N . ARG A 1 19 ? -0.536 5.544 -1.173 1.00 0.00 18 ARG A N 27
ATOM 11295 C CA . ARG A 1 19 ? -1.093 5.826 -2.486 1.00 0.00 18 ARG A CA 27
ATOM 11296 C C . ARG A 1 19 ? -1.781 4.569 -3.018 1.00 0.00 18 ARG A C 27
ATOM 11297 O O . ARG A 1 19 ? -2.854 4.664 -3.614 1.00 0.00 18 ARG A O 27
ATOM 11318 N N . HIS A 1 20 ? -1.202 3.385 -2.794 1.00 0.00 19 HIS A N 27
ATOM 11319 C CA . HIS A 1 20 ? -1.830 2.157 -3.227 1.00 0.00 19 HIS A CA 27
ATOM 11320 C C . HIS A 1 20 ? -3.120 1.961 -2.426 1.00 0.00 19 HIS A C 27
ATOM 11321 O O . HIS A 1 20 ? -4.129 1.640 -3.038 1.00 0.00 19 HIS A O 27
ATOM 11335 N N . GLN A 1 21 ? -3.159 2.168 -1.100 1.00 0.00 20 GLN A N 27
ATOM 11336 C CA . GLN A 1 21 ? -4.395 1.983 -0.331 1.00 0.00 20 GLN A CA 27
ATOM 11337 C C . GLN A 1 21 ? -5.533 2.950 -0.637 1.00 0.00 20 GLN A C 27
ATOM 11338 O O . GLN A 1 21 ? -6.561 2.903 0.043 1.00 0.00 20 GLN A O 27
ATOM 11352 N N . ARG A 1 22 ? -5.403 3.785 -1.669 1.00 0.00 21 ARG A N 27
ATOM 11353 C CA . ARG A 1 22 ? -6.577 4.492 -2.161 1.00 0.00 21 ARG A CA 27
ATOM 11354 C C . ARG A 1 22 ? -7.498 3.365 -2.683 1.00 0.00 21 ARG A C 27
ATOM 11355 O O . ARG A 1 22 ? -8.720 3.453 -2.607 1.00 0.00 21 ARG A O 27
ATOM 11376 N N . VAL A 1 23 ? -6.871 2.281 -3.169 1.00 0.00 22 VAL A N 27
ATOM 11377 C CA . VAL A 1 23 ? -7.455 1.033 -3.610 1.00 0.00 22 VAL A CA 27
ATOM 11378 C C . VAL A 1 23 ? -7.868 0.252 -2.357 1.00 0.00 22 VAL A C 27
ATOM 11379 O O . VAL A 1 23 ? -7.215 0.389 -1.325 1.00 0.00 22 VAL A O 27
ATOM 11392 N N . HIS A 1 24 ? -8.942 -0.548 -2.422 1.00 0.00 23 HIS A N 27
ATOM 11393 C CA . HIS A 1 24 ? -9.543 -1.294 -1.304 1.00 0.00 23 HIS A CA 27
ATOM 11394 C C . HIS A 1 24 ? -10.275 -0.271 -0.432 1.00 0.00 23 HIS A C 27
ATOM 11395 O O . HIS A 1 24 ? -11.495 -0.298 -0.303 1.00 0.00 23 HIS A O 27
ATOM 11409 N N . LYS A 1 25 ? -9.458 0.627 0.120 1.00 0.00 24 LYS A N 27
ATOM 11410 C CA . LYS A 1 25 ? -9.678 1.793 0.934 1.00 0.00 24 LYS A CA 27
ATOM 11411 C C . LYS A 1 25 ? -9.066 1.604 2.316 1.00 0.00 24 LYS A C 27
ATOM 11412 O O . LYS A 1 25 ? -9.696 1.043 3.211 1.00 0.00 24 LYS A O 27
ATOM 11431 N N . ASN A 1 26 ? -7.826 2.078 2.480 1.00 0.00 25 ASN A N 27
ATOM 11432 C CA . ASN A 1 26 ? -7.045 2.038 3.715 1.00 0.00 25 ASN A CA 27
ATOM 11433 C C . ASN A 1 26 ? -6.590 0.622 4.075 1.00 0.00 25 ASN A C 27
ATOM 11434 O O . ASN A 1 26 ? -5.397 0.376 4.216 1.00 0.00 25 ASN A O 27
ATOM 11455 N N . TYR A 1 2 ? 7.558 -1.918 2.076 1.00 0.00 1 TYR A N 28
ATOM 11456 C CA . TYR A 1 2 ? 6.343 -1.949 2.873 1.00 0.00 1 TYR A CA 28
ATOM 11457 C C . TYR A 1 2 ? 5.321 -2.849 2.180 1.00 0.00 1 TYR A C 28
ATOM 11458 O O . TYR A 1 2 ? 5.174 -2.783 0.960 1.00 0.00 1 TYR A O 28
ATOM 11476 N N . LYS A 1 3 ? 4.611 -3.673 2.957 1.00 0.00 2 LYS A N 28
ATOM 11477 C CA . LYS A 1 3 ? 3.572 -4.565 2.458 1.00 0.00 2 LYS A CA 28
ATOM 11478 C C . LYS A 1 3 ? 2.207 -3.989 2.841 1.00 0.00 2 LYS A C 28
ATOM 11479 O O . LYS A 1 3 ? 2.049 -3.409 3.911 1.00 0.00 2 LYS A O 28
ATOM 11498 N N . CYS A 1 4 ? 1.221 -4.127 1.953 1.00 0.00 3 CYS A N 28
ATOM 11499 C CA . CYS A 1 4 ? -0.127 -3.591 2.152 1.00 0.00 3 CYS A CA 28
ATOM 11500 C C . CYS A 1 4 ? -1.003 -4.477 3.049 1.00 0.00 3 CYS A C 28
ATOM 11501 O O . CYS A 1 4 ? -2.043 -4.034 3.533 1.00 0.00 3 CYS A O 28
ATOM 11508 N N . GLY A 1 5 ? -0.612 -5.730 3.292 1.00 0.00 4 GLY A N 28
ATOM 11509 C CA . GLY A 1 5 ? -1.373 -6.631 4.153 1.00 0.00 4 GLY A CA 28
ATOM 11510 C C . GLY A 1 5 ? -2.558 -7.246 3.408 1.00 0.00 4 GLY A C 28
ATOM 11511 O O . GLY A 1 5 ? -2.676 -8.466 3.337 1.00 0.00 4 GLY A O 28
ATOM 11515 N N . LEU A 1 6 ? -3.424 -6.407 2.833 1.00 0.00 5 LEU A N 28
ATOM 11516 C CA . LEU A 1 6 ? -4.588 -6.866 2.075 1.00 0.00 5 LEU A CA 28
ATOM 11517 C C . LEU A 1 6 ? -4.120 -7.527 0.772 1.00 0.00 5 LEU A C 28
ATOM 11518 O O . LEU A 1 6 ? -4.786 -8.406 0.232 1.00 0.00 5 LEU A O 28
ATOM 11534 N N . CYS A 1 7 ? -2.953 -7.101 0.285 1.00 0.00 6 CYS A N 28
ATOM 11535 C CA . CYS A 1 7 ? -2.257 -7.594 -0.887 1.00 0.00 6 CYS A CA 28
ATOM 11536 C C . CYS A 1 7 ? -0.799 -7.190 -0.653 1.00 0.00 6 CYS A C 28
ATOM 11537 O O . CYS A 1 7 ? -0.408 -6.046 -0.864 1.00 0.00 6 CYS A O 28
ATOM 11544 N N . GLU A 1 8 ? 0.010 -8.123 -0.143 1.00 0.00 7 GLU A N 28
ATOM 11545 C CA . GLU A 1 8 ? 1.391 -7.880 0.253 1.00 0.00 7 GLU A CA 28
ATOM 11546 C C . GLU A 1 8 ? 2.368 -7.676 -0.906 1.00 0.00 7 GLU A C 28
ATOM 11547 O O . GLU A 1 8 ? 3.334 -8.419 -1.058 1.00 0.00 7 GLU A O 28
ATOM 11559 N N . ARG A 1 9 ? 2.130 -6.637 -1.700 1.00 0.00 8 ARG A N 28
ATOM 11560 C CA . ARG A 1 9 ? 3.003 -6.229 -2.781 1.00 0.00 8 ARG A CA 28
ATOM 11561 C C . ARG A 1 9 ? 4.061 -5.344 -2.115 1.00 0.00 8 ARG A C 28
ATOM 11562 O O . ARG A 1 9 ? 3.722 -4.489 -1.296 1.00 0.00 8 ARG A O 28
ATOM 11583 N N . SER A 1 10 ? 5.335 -5.562 -2.429 1.00 0.00 9 SER A N 28
ATOM 11584 C CA . SER A 1 10 ? 6.446 -4.841 -1.824 1.00 0.00 9 SER A CA 28
ATOM 11585 C C . SER A 1 10 ? 6.573 -3.410 -2.356 1.00 0.00 9 SER A C 28
ATOM 11586 O O . SER A 1 10 ? 7.280 -3.170 -3.333 1.00 0.00 9 SER A O 28
ATOM 11594 N N . PHE A 1 11 ? 5.909 -2.452 -1.708 1.00 0.00 10 PHE A N 28
ATOM 11595 C CA . PHE A 1 11 ? 5.981 -1.050 -2.093 1.00 0.00 10 PHE A CA 28
ATOM 11596 C C . PHE A 1 11 ? 7.290 -0.471 -1.563 1.00 0.00 10 PHE A C 28
ATOM 11597 O O . PHE A 1 11 ? 7.561 -0.545 -0.368 1.00 0.00 10 PHE A O 28
ATOM 11614 N N . VAL A 1 12 ? 8.101 0.098 -2.457 1.00 0.00 11 VAL A N 28
ATOM 11615 C CA . VAL A 1 12 ? 9.410 0.661 -2.143 1.00 0.00 11 VAL A CA 28
ATOM 11616 C C . VAL A 1 12 ? 9.405 1.612 -0.941 1.00 0.00 11 VAL A C 28
ATOM 11617 O O . VAL A 1 12 ? 10.366 1.621 -0.174 1.00 0.00 11 VAL A O 28
ATOM 11630 N N . GLU A 1 13 ? 8.346 2.410 -0.768 1.00 0.00 12 GLU A N 28
ATOM 11631 C CA . GLU A 1 13 ? 8.250 3.353 0.337 1.00 0.00 12 GLU A CA 28
ATOM 11632 C C . GLU A 1 13 ? 6.810 3.506 0.828 1.00 0.00 12 GLU A C 28
ATOM 11633 O O . GLU A 1 13 ? 5.853 3.215 0.106 1.00 0.00 12 GLU A O 28
ATOM 11645 N N . LYS A 1 14 ? 6.671 3.980 2.070 1.00 0.00 13 LYS A N 28
ATOM 11646 C CA . LYS A 1 14 ? 5.385 4.206 2.716 1.00 0.00 13 LYS A CA 28
ATOM 11647 C C . LYS A 1 14 ? 4.488 5.123 1.880 1.00 0.00 13 LYS A C 28
ATOM 11648 O O . LYS A 1 14 ? 3.269 4.970 1.874 1.00 0.00 13 LYS A O 28
ATOM 11667 N N . SER A 1 15 ? 5.076 6.081 1.165 1.00 0.00 14 SER A N 28
ATOM 11668 C CA . SER A 1 15 ? 4.353 6.986 0.291 1.00 0.00 14 SER A CA 28
ATOM 11669 C C . SER A 1 15 ? 3.651 6.182 -0.808 1.00 0.00 14 SER A C 28
ATOM 11670 O O . SER A 1 15 ? 2.465 6.365 -1.067 1.00 0.00 14 SER A O 28
ATOM 11678 N N . ALA A 1 16 ? 4.389 5.270 -1.449 1.00 0.00 15 ALA A N 28
ATOM 11679 C CA . ALA A 1 16 ? 3.848 4.431 -2.506 1.00 0.00 15 ALA A CA 28
ATOM 11680 C C . ALA A 1 16 ? 2.781 3.515 -1.913 1.00 0.00 15 ALA A C 28
ATOM 11681 O O . ALA A 1 16 ? 1.732 3.316 -2.517 1.00 0.00 15 ALA A O 28
ATOM 11688 N N . LEU A 1 17 ? 3.043 2.967 -0.723 1.00 0.00 16 LEU A N 28
ATOM 11689 C CA . LEU A 1 17 ? 2.126 2.101 -0.030 1.00 0.00 16 LEU A CA 28
ATOM 11690 C C . LEU A 1 17 ? 0.801 2.831 0.202 1.00 0.00 16 LEU A C 28
ATOM 11691 O O . LEU A 1 17 ? -0.252 2.389 -0.253 1.00 0.00 16 LEU A O 28
ATOM 11707 N N . SER A 1 18 ? 0.838 3.958 0.913 1.00 0.00 17 SER A N 28
ATOM 11708 C CA . SER A 1 18 ? -0.364 4.718 1.212 1.00 0.00 17 SER A CA 28
ATOM 11709 C C . SER A 1 18 ? -1.052 5.134 -0.083 1.00 0.00 17 SER A C 28
ATOM 11710 O O . SER A 1 18 ? -2.272 5.024 -0.187 1.00 0.00 17 SER A O 28
ATOM 11718 N N . ARG A 1 19 ? -0.280 5.586 -1.078 1.00 0.00 18 ARG A N 28
ATOM 11719 C CA . ARG A 1 19 ? -0.843 5.938 -2.370 1.00 0.00 18 ARG A CA 28
ATOM 11720 C C . ARG A 1 19 ? -1.594 4.732 -2.946 1.00 0.00 18 ARG A C 28
ATOM 11721 O O . ARG A 1 19 ? -2.697 4.893 -3.472 1.00 0.00 18 ARG A O 28
ATOM 11742 N N . HIS A 1 20 ? -1.021 3.526 -2.835 1.00 0.00 19 HIS A N 28
ATOM 11743 C CA . HIS A 1 20 ? -1.665 2.314 -3.307 1.00 0.00 19 HIS A CA 28
ATOM 11744 C C . HIS A 1 20 ? -2.951 2.115 -2.510 1.00 0.00 19 HIS A C 28
ATOM 11745 O O . HIS A 1 20 ? -3.966 1.811 -3.120 1.00 0.00 19 HIS A O 28
ATOM 11759 N N . GLN A 1 21 ? -2.970 2.309 -1.183 1.00 0.00 20 GLN A N 28
ATOM 11760 C CA . GLN A 1 21 ? -4.198 2.150 -0.404 1.00 0.00 20 GLN A CA 28
ATOM 11761 C C . GLN A 1 21 ? -5.320 3.124 -0.746 1.00 0.00 20 GLN A C 28
ATOM 11762 O O . GLN A 1 21 ? -6.370 3.072 -0.104 1.00 0.00 20 GLN A O 28
ATOM 11776 N N . ARG A 1 22 ? -5.163 3.978 -1.764 1.00 0.00 21 ARG A N 28
ATOM 11777 C CA . ARG A 1 22 ? -6.340 4.688 -2.250 1.00 0.00 21 ARG A CA 28
ATOM 11778 C C . ARG A 1 22 ? -7.304 3.578 -2.729 1.00 0.00 21 ARG A C 28
ATOM 11779 O O . ARG A 1 22 ? -8.524 3.720 -2.661 1.00 0.00 21 ARG A O 28
ATOM 11800 N N . VAL A 1 23 ? -6.717 2.462 -3.183 1.00 0.00 22 VAL A N 28
ATOM 11801 C CA . VAL A 1 23 ? -7.326 1.220 -3.602 1.00 0.00 22 VAL A CA 28
ATOM 11802 C C . VAL A 1 23 ? -7.739 0.453 -2.339 1.00 0.00 22 VAL A C 28
ATOM 11803 O O . VAL A 1 23 ? -7.068 0.561 -1.316 1.00 0.00 22 VAL A O 28
ATOM 11816 N N . HIS A 1 24 ? -8.835 -0.312 -2.388 1.00 0.00 23 HIS A N 28
ATOM 11817 C CA . HIS A 1 24 ? -9.419 -1.053 -1.262 1.00 0.00 23 HIS A CA 28
ATOM 11818 C C . HIS A 1 24 ? -10.092 -0.051 -0.317 1.00 0.00 23 HIS A C 28
ATOM 11819 O O . HIS A 1 24 ? -11.295 -0.107 -0.079 1.00 0.00 23 HIS A O 28
ATOM 11833 N N . LYS A 1 25 ? -9.278 0.861 0.217 1.00 0.00 24 LYS A N 28
ATOM 11834 C CA . LYS A 1 25 ? -9.613 1.930 1.131 1.00 0.00 24 LYS A CA 28
ATOM 11835 C C . LYS A 1 25 ? -10.257 1.375 2.409 1.00 0.00 24 LYS A C 28
ATOM 11836 O O . LYS A 1 25 ? -11.176 1.964 2.970 1.00 0.00 24 LYS A O 28
ATOM 11855 N N . ASN A 1 26 ? -9.749 0.227 2.870 1.00 0.00 25 ASN A N 28
ATOM 11856 C CA . ASN A 1 26 ? -10.217 -0.439 4.079 1.00 0.00 25 ASN A CA 28
ATOM 11857 C C . ASN A 1 26 ? -9.376 0.005 5.275 1.00 0.00 25 ASN A C 28
ATOM 11858 O O . ASN A 1 26 ? -9.908 0.466 6.278 1.00 0.00 25 ASN A O 28
ATOM 11879 N N . TYR A 1 2 ? 8.154 -2.130 2.384 1.00 0.00 1 TYR A N 29
ATOM 11880 C CA . TYR A 1 2 ? 6.857 -1.899 3.002 1.00 0.00 1 TYR A CA 29
ATOM 11881 C C . TYR A 1 2 ? 5.858 -2.845 2.331 1.00 0.00 1 TYR A C 29
ATOM 11882 O O . TYR A 1 2 ? 6.029 -3.185 1.161 1.00 0.00 1 TYR A O 29
ATOM 11900 N N . LYS A 1 3 ? 4.825 -3.285 3.053 1.00 0.00 2 LYS A N 29
ATOM 11901 C CA . LYS A 1 3 ? 3.829 -4.213 2.533 1.00 0.00 2 LYS A CA 29
ATOM 11902 C C . LYS A 1 3 ? 2.429 -3.703 2.859 1.00 0.00 2 LYS A C 29
ATOM 11903 O O . LYS A 1 3 ? 2.228 -3.041 3.874 1.00 0.00 2 LYS A O 29
ATOM 11922 N N . CYS A 1 4 ? 1.470 -4.015 1.984 1.00 0.00 3 CYS A N 29
ATOM 11923 C CA . CYS A 1 4 ? 0.077 -3.611 2.123 1.00 0.00 3 CYS A CA 29
ATOM 11924 C C . CYS A 1 4 ? -0.700 -4.537 3.058 1.00 0.00 3 CYS A C 29
ATOM 11925 O O . CYS A 1 4 ? -1.643 -4.102 3.715 1.00 0.00 3 CYS A O 29
ATOM 11932 N N . GLY A 1 5 ? -0.339 -5.822 3.122 1.00 0.00 4 GLY A N 29
ATOM 11933 C CA . GLY A 1 5 ? -1.019 -6.779 3.988 1.00 0.00 4 GLY A CA 29
ATOM 11934 C C . GLY A 1 5 ? -2.331 -7.260 3.367 1.00 0.00 4 GLY A C 29
ATOM 11935 O O . GLY A 1 5 ? -2.568 -8.463 3.287 1.00 0.00 4 GLY A O 29
ATOM 11939 N N . LEU A 1 6 ? -3.178 -6.335 2.905 1.00 0.00 5 LEU A N 29
ATOM 11940 C CA . LEU A 1 6 ? -4.452 -6.672 2.273 1.00 0.00 5 LEU A CA 29
ATOM 11941 C C . LEU A 1 6 ? -4.223 -7.308 0.894 1.00 0.00 5 LEU A C 29
ATOM 11942 O O . LEU A 1 6 ? -5.129 -7.922 0.336 1.00 0.00 5 LEU A O 29
ATOM 11958 N N . CYS A 1 7 ? -3.007 -7.184 0.356 1.00 0.00 6 CYS A N 29
ATOM 11959 C CA . CYS A 1 7 ? -2.541 -7.767 -0.880 1.00 0.00 6 CYS A CA 29
ATOM 11960 C C . CYS A 1 7 ? -1.028 -7.687 -0.712 1.00 0.00 6 CYS A C 29
ATOM 11961 O O . CYS A 1 7 ? -0.493 -6.633 -0.386 1.00 0.00 6 CYS A O 29
ATOM 11968 N N . GLU A 1 8 ? -0.326 -8.803 -0.851 1.00 0.00 7 GLU A N 29
ATOM 11969 C CA . GLU A 1 8 ? 1.112 -8.883 -0.621 1.00 0.00 7 GLU A CA 29
ATOM 11970 C C . GLU A 1 8 ? 1.974 -8.243 -1.716 1.00 0.00 7 GLU A C 29
ATOM 11971 O O . GLU A 1 8 ? 2.835 -8.892 -2.305 1.00 0.00 7 GLU A O 29
ATOM 11983 N N . ARG A 1 9 ? 1.767 -6.949 -1.954 1.00 0.00 8 ARG A N 29
ATOM 11984 C CA . ARG A 1 9 ? 2.561 -6.163 -2.877 1.00 0.00 8 ARG A CA 29
ATOM 11985 C C . ARG A 1 9 ? 3.698 -5.542 -2.062 1.00 0.00 8 ARG A C 29
ATOM 11986 O O . ARG A 1 9 ? 3.504 -5.179 -0.899 1.00 0.00 8 ARG A O 29
ATOM 12007 N N . SER A 1 10 ? 4.876 -5.427 -2.673 1.00 0.00 9 SER A N 29
ATOM 12008 C CA . SER A 1 10 ? 6.068 -4.847 -2.073 1.00 0.00 9 SER A CA 29
ATOM 12009 C C . SER A 1 10 ? 6.172 -3.380 -2.491 1.00 0.00 9 SER A C 29
ATOM 12010 O O . SER A 1 10 ? 6.143 -3.086 -3.684 1.00 0.00 9 SER A O 29
ATOM 12018 N N . PHE A 1 11 ? 6.297 -2.470 -1.523 1.00 0.00 10 PHE A N 29
ATOM 12019 C CA . PHE A 1 11 ? 6.399 -1.034 -1.740 1.00 0.00 10 PHE A CA 29
ATOM 12020 C C . PHE A 1 11 ? 7.763 -0.556 -1.255 1.00 0.00 10 PHE A C 29
ATOM 12021 O O . PHE A 1 11 ? 8.156 -0.824 -0.120 1.00 0.00 10 PHE A O 29
ATOM 12038 N N . VAL A 1 12 ? 8.488 0.152 -2.125 1.00 0.00 11 VAL A N 29
ATOM 12039 C CA . VAL A 1 12 ? 9.819 0.658 -1.818 1.00 0.00 11 VAL A CA 29
ATOM 12040 C C . VAL A 1 12 ? 9.784 1.725 -0.717 1.00 0.00 11 VAL A C 29
ATOM 12041 O O . VAL A 1 12 ? 10.728 1.830 0.062 1.00 0.00 11 VAL A O 29
ATOM 12054 N N . GLU A 1 13 ? 8.705 2.512 -0.649 1.00 0.00 12 GLU A N 29
ATOM 12055 C CA . GLU A 1 13 ? 8.539 3.570 0.332 1.00 0.00 12 GLU A CA 29
ATOM 12056 C C . GLU A 1 13 ? 7.088 3.614 0.815 1.00 0.00 12 GLU A C 29
ATOM 12057 O O . GLU A 1 13 ? 6.162 3.309 0.061 1.00 0.00 12 GLU A O 29
ATOM 12069 N N . LYS A 1 14 ? 6.897 3.996 2.082 1.00 0.00 13 LYS A N 29
ATOM 12070 C CA . LYS A 1 14 ? 5.586 4.093 2.712 1.00 0.00 13 LYS A CA 29
ATOM 12071 C C . LYS A 1 14 ? 4.662 5.023 1.920 1.00 0.00 13 LYS A C 29
ATOM 12072 O O . LYS A 1 14 ? 3.457 4.797 1.863 1.00 0.00 13 LYS A O 29
ATOM 12091 N N . SER A 1 15 ? 5.213 6.066 1.301 1.00 0.00 14 SER A N 29
ATOM 12092 C CA . SER A 1 15 ? 4.487 7.025 0.486 1.00 0.00 14 SER A CA 29
ATOM 12093 C C . SER A 1 15 ? 3.754 6.312 -0.658 1.00 0.00 14 SER A C 29
ATOM 12094 O O . SER A 1 15 ? 2.584 6.588 -0.923 1.00 0.00 14 SER A O 29
ATOM 12102 N N . ALA A 1 16 ? 4.441 5.381 -1.329 1.00 0.00 15 ALA A N 29
ATOM 12103 C CA . ALA A 1 16 ? 3.862 4.635 -2.436 1.00 0.00 15 ALA A CA 29
ATOM 12104 C C . ALA A 1 16 ? 2.656 3.866 -1.924 1.00 0.00 15 ALA A C 29
ATOM 12105 O O . ALA A 1 16 ? 1.593 3.888 -2.537 1.00 0.00 15 ALA A O 29
ATOM 12112 N N . LEU A 1 17 ? 2.805 3.194 -0.783 1.00 0.00 16 LEU A N 29
ATOM 12113 C CA . LEU A 1 17 ? 1.715 2.466 -0.207 1.00 0.00 16 LEU A CA 29
ATOM 12114 C C . LEU A 1 17 ? 0.595 3.426 0.210 1.00 0.00 16 LEU A C 29
ATOM 12115 O O . LEU A 1 17 ? -0.580 3.130 0.006 1.00 0.00 16 LEU A O 29
ATOM 12131 N N . SER A 1 18 ? 0.928 4.579 0.785 1.00 0.00 17 SER A N 29
ATOM 12132 C CA . SER A 1 18 ? -0.084 5.558 1.164 1.00 0.00 17 SER A CA 29
ATOM 12133 C C . SER A 1 18 ? -0.956 5.837 -0.063 1.00 0.00 17 SER A C 29
ATOM 12134 O O . SER A 1 18 ? -2.180 5.889 0.031 1.00 0.00 17 SER A O 29
ATOM 12142 N N . ARG A 1 19 ? -0.312 5.972 -1.227 1.00 0.00 18 ARG A N 29
ATOM 12143 C CA . ARG A 1 19 ? -1.008 6.153 -2.489 1.00 0.00 18 ARG A CA 29
ATOM 12144 C C . ARG A 1 19 ? -1.660 4.839 -2.961 1.00 0.00 18 ARG A C 29
ATOM 12145 O O . ARG A 1 19 ? -2.610 4.881 -3.742 1.00 0.00 18 ARG A O 29
ATOM 12166 N N . HIS A 1 20 ? -1.198 3.663 -2.507 1.00 0.00 19 HIS A N 29
ATOM 12167 C CA . HIS A 1 20 ? -1.771 2.393 -2.932 1.00 0.00 19 HIS A CA 29
ATOM 12168 C C . HIS A 1 20 ? -3.148 2.201 -2.311 1.00 0.00 19 HIS A C 29
ATOM 12169 O O . HIS A 1 20 ? -4.009 1.576 -2.929 1.00 0.00 19 HIS A O 29
ATOM 12183 N N . GLN A 1 21 ? -3.386 2.750 -1.113 1.00 0.00 20 GLN A N 29
ATOM 12184 C CA . GLN A 1 21 ? -4.680 2.633 -0.462 1.00 0.00 20 GLN A CA 29
ATOM 12185 C C . GLN A 1 21 ? -5.849 3.256 -1.236 1.00 0.00 20 GLN A C 29
ATOM 12186 O O . GLN A 1 21 ? -6.965 3.278 -0.727 1.00 0.00 20 GLN A O 29
ATOM 12200 N N . ARG A 1 22 ? -5.633 3.720 -2.473 1.00 0.00 21 ARG A N 29
ATOM 12201 C CA . ARG A 1 22 ? -6.728 4.094 -3.354 1.00 0.00 21 ARG A CA 29
ATOM 12202 C C . ARG A 1 22 ? -7.596 2.832 -3.489 1.00 0.00 21 ARG A C 29
ATOM 12203 O O . ARG A 1 22 ? -8.822 2.919 -3.503 1.00 0.00 21 ARG A O 29
ATOM 12224 N N . VAL A 1 23 ? -6.946 1.659 -3.555 1.00 0.00 22 VAL A N 29
ATOM 12225 C CA . VAL A 1 23 ? -7.615 0.367 -3.590 1.00 0.00 22 VAL A CA 29
ATOM 12226 C C . VAL A 1 23 ? -7.780 -0.052 -2.118 1.00 0.00 22 VAL A C 29
ATOM 12227 O O . VAL A 1 23 ? -6.940 0.290 -1.287 1.00 0.00 22 VAL A O 29
ATOM 12240 N N . HIS A 1 24 ? -8.855 -0.773 -1.778 1.00 0.00 23 HIS A N 29
ATOM 12241 C CA . HIS A 1 24 ? -9.213 -1.210 -0.421 1.00 0.00 23 HIS A CA 29
ATOM 12242 C C . HIS A 1 24 ? -9.710 -0.018 0.398 1.00 0.00 23 HIS A C 29
ATOM 12243 O O . HIS A 1 24 ? -10.851 0.008 0.853 1.00 0.00 23 HIS A O 29
ATOM 12257 N N . LYS A 1 25 ? -8.821 0.961 0.581 1.00 0.00 24 LYS A N 29
ATOM 12258 C CA . LYS A 1 25 ? -9.017 2.185 1.324 1.00 0.00 24 LYS A CA 29
ATOM 12259 C C . LYS A 1 25 ? -9.563 1.897 2.724 1.00 0.00 24 LYS A C 29
ATOM 12260 O O . LYS A 1 25 ? -10.556 2.482 3.153 1.00 0.00 24 LYS A O 29
ATOM 12279 N N . ASN A 1 26 ? -8.890 0.982 3.431 1.00 0.00 25 ASN A N 29
ATOM 12280 C CA . ASN A 1 26 ? -9.205 0.526 4.784 1.00 0.00 25 ASN A CA 29
ATOM 12281 C C . ASN A 1 26 ? -10.502 -0.288 4.841 1.00 0.00 25 ASN A C 29
ATOM 12282 O O . ASN A 1 26 ? -10.492 -1.433 5.281 1.00 0.00 25 ASN A O 29
ATOM 12303 N N . TYR A 1 2 ? 7.856 -2.420 1.270 1.00 0.00 1 TYR A N 30
ATOM 12304 C CA . TYR A 1 2 ? 6.831 -2.655 2.272 1.00 0.00 1 TYR A CA 30
ATOM 12305 C C . TYR A 1 2 ? 5.667 -3.414 1.640 1.00 0.00 1 TYR A C 30
ATOM 12306 O O . TYR A 1 2 ? 5.224 -3.062 0.550 1.00 0.00 1 TYR A O 30
ATOM 12324 N N . LYS A 1 3 ? 5.172 -4.443 2.330 1.00 0.00 2 LYS A N 30
ATOM 12325 C CA . LYS A 1 3 ? 4.059 -5.265 1.884 1.00 0.00 2 LYS A CA 30
ATOM 12326 C C . LYS A 1 3 ? 2.770 -4.696 2.482 1.00 0.00 2 LYS A C 30
ATOM 12327 O O . LYS A 1 3 ? 2.728 -4.377 3.668 1.00 0.00 2 LYS A O 30
ATOM 12346 N N . CYS A 1 4 ? 1.729 -4.560 1.660 1.00 0.00 3 CYS A N 30
ATOM 12347 C CA . CYS A 1 4 ? 0.428 -4.030 2.034 1.00 0.00 3 CYS A CA 30
ATOM 12348 C C . CYS A 1 4 ? -0.190 -4.665 3.283 1.00 0.00 3 CYS A C 30
ATOM 12349 O O . CYS A 1 4 ? -0.608 -3.949 4.188 1.00 0.00 3 CYS A O 30
ATOM 12356 N N . GLY A 1 5 ? -0.285 -5.997 3.329 1.00 0.00 4 GLY A N 30
ATOM 12357 C CA . GLY A 1 5 ? -0.887 -6.726 4.441 1.00 0.00 4 GLY A CA 30
ATOM 12358 C C . GLY A 1 5 ? -2.237 -7.273 3.989 1.00 0.00 4 GLY A C 30
ATOM 12359 O O . GLY A 1 5 ? -2.503 -8.465 4.119 1.00 0.00 4 GLY A O 30
ATOM 12363 N N . LEU A 1 6 ? -3.083 -6.404 3.424 1.00 0.00 5 LEU A N 30
ATOM 12364 C CA . LEU A 1 6 ? -4.376 -6.806 2.870 1.00 0.00 5 LEU A CA 30
ATOM 12365 C C . LEU A 1 6 ? -4.137 -7.544 1.546 1.00 0.00 5 LEU A C 30
ATOM 12366 O O . LEU A 1 6 ? -4.999 -8.280 1.073 1.00 0.00 5 LEU A O 30
ATOM 12382 N N . CYS A 1 7 ? -2.945 -7.369 0.969 1.00 0.00 6 CYS A N 30
ATOM 12383 C CA . CYS A 1 7 ? -2.416 -8.018 -0.196 1.00 0.00 6 CYS A CA 30
ATOM 12384 C C . CYS A 1 7 ? -0.906 -7.876 0.024 1.00 0.00 6 CYS A C 30
ATOM 12385 O O . CYS A 1 7 ? -0.468 -7.694 1.163 1.00 0.00 6 CYS A O 30
ATOM 12392 N N . GLU A 1 8 ? -0.105 -7.940 -1.027 1.00 0.00 7 GLU A N 30
ATOM 12393 C CA . GLU A 1 8 ? 1.347 -7.861 -0.934 1.00 0.00 7 GLU A CA 30
ATOM 12394 C C . GLU A 1 8 ? 1.862 -6.594 -1.608 1.00 0.00 7 GLU A C 30
ATOM 12395 O O . GLU A 1 8 ? 1.638 -5.509 -1.076 1.00 0.00 7 GLU A O 30
ATOM 12407 N N . ARG A 1 9 ? 2.542 -6.755 -2.751 1.00 0.00 8 ARG A N 30
ATOM 12408 C CA . ARG A 1 9 ? 3.149 -5.708 -3.562 1.00 0.00 8 ARG A CA 30
ATOM 12409 C C . ARG A 1 9 ? 4.237 -4.978 -2.757 1.00 0.00 8 ARG A C 30
ATOM 12410 O O . ARG A 1 9 ? 3.955 -4.271 -1.799 1.00 0.00 8 ARG A O 30
ATOM 12431 N N . SER A 1 10 ? 5.505 -5.158 -3.132 1.00 0.00 9 SER A N 30
ATOM 12432 C CA . SER A 1 10 ? 6.632 -4.559 -2.431 1.00 0.00 9 SER A CA 30
ATOM 12433 C C . SER A 1 10 ? 6.751 -3.061 -2.736 1.00 0.00 9 SER A C 30
ATOM 12434 O O . SER A 1 10 ? 7.471 -2.663 -3.650 1.00 0.00 9 SER A O 30
ATOM 12442 N N . PHE A 1 11 ? 6.053 -2.224 -1.968 1.00 0.00 10 PHE A N 30
ATOM 12443 C CA . PHE A 1 11 ? 6.077 -0.779 -2.138 1.00 0.00 10 PHE A CA 30
ATOM 12444 C C . PHE A 1 11 ? 7.371 -0.204 -1.566 1.00 0.00 10 PHE A C 30
ATOM 12445 O O . PHE A 1 11 ? 7.589 -0.225 -0.357 1.00 0.00 10 PHE A O 30
ATOM 12462 N N . VAL A 1 12 ? 8.223 0.310 -2.452 1.00 0.00 11 VAL A N 30
ATOM 12463 C CA . VAL A 1 12 ? 9.514 0.901 -2.127 1.00 0.00 11 VAL A CA 30
ATOM 12464 C C . VAL A 1 12 ? 9.457 1.891 -0.958 1.00 0.00 11 VAL A C 30
ATOM 12465 O O . VAL A 1 12 ? 10.341 1.875 -0.105 1.00 0.00 11 VAL A O 30
ATOM 12478 N N . GLU A 1 13 ? 8.431 2.750 -0.922 1.00 0.00 12 GLU A N 30
ATOM 12479 C CA . GLU A 1 13 ? 8.268 3.765 0.112 1.00 0.00 12 GLU A CA 30
ATOM 12480 C C . GLU A 1 13 ? 6.925 3.654 0.828 1.00 0.00 12 GLU A C 30
ATOM 12481 O O . GLU A 1 13 ? 5.933 3.155 0.293 1.00 0.00 12 GLU A O 30
ATOM 12493 N N . LYS A 1 14 ? 6.907 4.185 2.053 1.00 0.00 13 LYS A N 30
ATOM 12494 C CA . LYS A 1 14 ? 5.715 4.259 2.879 1.00 0.00 13 LYS A CA 30
ATOM 12495 C C . LYS A 1 14 ? 4.673 5.153 2.197 1.00 0.00 13 LYS A C 30
ATOM 12496 O O . LYS A 1 14 ? 3.473 4.987 2.403 1.00 0.00 13 LYS A O 30
ATOM 12515 N N . SER A 1 15 ? 5.133 6.095 1.364 1.00 0.00 14 SER A N 30
ATOM 12516 C CA . SER A 1 15 ? 4.275 6.999 0.620 1.00 0.00 14 SER A CA 30
ATOM 12517 C C . SER A 1 15 ? 3.474 6.147 -0.359 1.00 0.00 14 SER A C 30
ATOM 12518 O O . SER A 1 15 ? 2.247 6.199 -0.387 1.00 0.00 14 SER A O 30
ATOM 12526 N N . ALA A 1 16 ? 4.191 5.344 -1.147 1.00 0.00 15 ALA A N 30
ATOM 12527 C CA . ALA A 1 16 ? 3.609 4.424 -2.109 1.00 0.00 15 ALA A CA 30
ATOM 12528 C C . ALA A 1 16 ? 2.649 3.461 -1.404 1.00 0.00 15 ALA A C 30
ATOM 12529 O O . ALA A 1 16 ? 1.556 3.222 -1.907 1.00 0.00 15 ALA A O 30
ATOM 12536 N N . LEU A 1 17 ? 3.026 2.917 -0.241 1.00 0.00 16 LEU A N 30
ATOM 12537 C CA . LEU A 1 17 ? 2.181 2.030 0.523 1.00 0.00 16 LEU A CA 30
ATOM 12538 C C . LEU A 1 17 ? 0.876 2.755 0.876 1.00 0.00 16 LEU A C 30
ATOM 12539 O O . LEU A 1 17 ? -0.219 2.268 0.594 1.00 0.00 16 LEU A O 30
ATOM 12555 N N . SER A 1 18 ? 0.984 3.938 1.486 1.00 0.00 17 SER A N 30
ATOM 12556 C CA . SER A 1 18 ? -0.181 4.724 1.859 1.00 0.00 17 SER A CA 30
ATOM 12557 C C . SER A 1 18 ? -1.052 4.984 0.630 1.00 0.00 17 SER A C 30
ATOM 12558 O O . SER A 1 18 ? -2.265 4.802 0.677 1.00 0.00 17 SER A O 30
ATOM 12566 N N . ARG A 1 19 ? -0.429 5.391 -0.480 1.00 0.00 18 ARG A N 30
ATOM 12567 C CA . ARG A 1 19 ? -1.125 5.633 -1.732 1.00 0.00 18 ARG A CA 30
ATOM 12568 C C . ARG A 1 19 ? -1.850 4.356 -2.161 1.00 0.00 18 ARG A C 30
ATOM 12569 O O . ARG A 1 19 ? -2.998 4.415 -2.600 1.00 0.00 18 ARG A O 30
ATOM 12590 N N . HIS A 1 20 ? -1.206 3.191 -2.028 1.00 0.00 19 HIS A N 30
ATOM 12591 C CA . HIS A 1 20 ? -1.832 1.938 -2.394 1.00 0.00 19 HIS A CA 30
ATOM 12592 C C . HIS A 1 20 ? -3.098 1.721 -1.566 1.00 0.00 19 HIS A C 30
ATOM 12593 O O . HIS A 1 20 ? -4.073 1.198 -2.097 1.00 0.00 19 HIS A O 30
ATOM 12607 N N . GLN A 1 21 ? -3.148 2.143 -0.295 1.00 0.00 20 GLN A N 30
ATOM 12608 C CA . GLN A 1 21 ? -4.383 2.027 0.467 1.00 0.00 20 GLN A CA 30
ATOM 12609 C C . GLN A 1 21 ? -5.554 2.841 -0.110 1.00 0.00 20 GLN A C 30
ATOM 12610 O O . GLN A 1 21 ? -6.653 2.817 0.447 1.00 0.00 20 GLN A O 30
ATOM 12624 N N . ARG A 1 22 ? -5.370 3.530 -1.246 1.00 0.00 21 ARG A N 30
ATOM 12625 C CA . ARG A 1 22 ? -6.483 4.131 -1.961 1.00 0.00 21 ARG A CA 30
ATOM 12626 C C . ARG A 1 22 ? -7.427 2.977 -2.353 1.00 0.00 21 ARG A C 30
ATOM 12627 O O . ARG A 1 22 ? -8.635 3.177 -2.440 1.00 0.00 21 ARG A O 30
ATOM 12648 N N . VAL A 1 23 ? -6.877 1.767 -2.558 1.00 0.00 22 VAL A N 30
ATOM 12649 C CA . VAL A 1 23 ? -7.640 0.556 -2.826 1.00 0.00 22 VAL A CA 30
ATOM 12650 C C . VAL A 1 23 ? -7.819 -0.153 -1.470 1.00 0.00 22 VAL A C 30
ATOM 12651 O O . VAL A 1 23 ? -6.976 -0.028 -0.583 1.00 0.00 22 VAL A O 30
ATOM 12664 N N . HIS A 1 24 ? -8.927 -0.881 -1.304 1.00 0.00 23 HIS A N 30
ATOM 12665 C CA . HIS A 1 24 ? -9.353 -1.616 -0.111 1.00 0.00 23 HIS A CA 30
ATOM 12666 C C . HIS A 1 24 ? -9.696 -0.687 1.045 1.00 0.00 23 HIS A C 30
ATOM 12667 O O . HIS A 1 24 ? -10.836 -0.658 1.503 1.00 0.00 23 HIS A O 30
ATOM 12681 N N . LYS A 1 25 ? -8.694 0.049 1.534 1.00 0.00 24 LYS A N 30
ATOM 12682 C CA . LYS A 1 25 ? -8.869 0.899 2.699 1.00 0.00 24 LYS A CA 30
ATOM 12683 C C . LYS A 1 25 ? -9.784 2.094 2.439 1.00 0.00 24 LYS A C 30
ATOM 12684 O O . LYS A 1 25 ? -10.298 2.725 3.359 1.00 0.00 24 LYS A O 30
ATOM 12703 N N . ASN A 1 26 ? -9.972 2.372 1.158 1.00 0.00 25 ASN A N 30
ATOM 12704 C CA . ASN A 1 26 ? -10.786 3.425 0.581 1.00 0.00 25 ASN A CA 30
ATOM 12705 C C . ASN A 1 26 ? -11.367 2.860 -0.716 1.00 0.00 25 ASN A C 30
ATOM 12706 O O . ASN A 1 26 ? -11.030 1.747 -1.121 1.00 0.00 25 ASN A O 30
ATOM 12727 N N . TYR A 1 2 ? 8.256 -1.892 2.208 1.00 0.00 1 TYR A N 31
ATOM 12728 C CA . TYR A 1 2 ? 6.929 -1.753 2.787 1.00 0.00 1 TYR A CA 31
ATOM 12729 C C . TYR A 1 2 ? 5.999 -2.723 2.062 1.00 0.00 1 TYR A C 31
ATOM 12730 O O . TYR A 1 2 ? 6.268 -3.095 0.919 1.00 0.00 1 TYR A O 31
ATOM 12748 N N . LYS A 1 3 ? 4.911 -3.140 2.715 1.00 0.00 2 LYS A N 31
ATOM 12749 C CA . LYS A 1 3 ? 3.968 -4.082 2.141 1.00 0.00 2 LYS A CA 31
ATOM 12750 C C . LYS A 1 3 ? 2.542 -3.755 2.575 1.00 0.00 2 LYS A C 31
ATOM 12751 O O . LYS A 1 3 ? 2.322 -3.260 3.679 1.00 0.00 2 LYS A O 31
ATOM 12770 N N . CYS A 1 4 ? 1.580 -4.030 1.692 1.00 0.00 3 CYS A N 31
ATOM 12771 C CA . CYS A 1 4 ? 0.167 -3.779 1.924 1.00 0.00 3 CYS A CA 31
ATOM 12772 C C . CYS A 1 4 ? -0.473 -4.892 2.745 1.00 0.00 3 CYS A C 31
ATOM 12773 O O . CYS A 1 4 ? -0.656 -5.993 2.239 1.00 0.00 3 CYS A O 31
ATOM 12780 N N . GLY A 1 5 ? -0.844 -4.620 3.997 1.00 0.00 4 GLY A N 31
ATOM 12781 C CA . GLY A 1 5 ? -1.488 -5.602 4.867 1.00 0.00 4 GLY A CA 31
ATOM 12782 C C . GLY A 1 5 ? -2.717 -6.281 4.243 1.00 0.00 4 GLY A C 31
ATOM 12783 O O . GLY A 1 5 ? -3.086 -7.375 4.658 1.00 0.00 4 GLY A O 31
ATOM 12787 N N . LEU A 1 6 ? -3.356 -5.635 3.261 1.00 0.00 5 LEU A N 31
ATOM 12788 C CA . LEU A 1 6 ? -4.539 -6.143 2.578 1.00 0.00 5 LEU A CA 31
ATOM 12789 C C . LEU A 1 6 ? -4.219 -6.944 1.307 1.00 0.00 5 LEU A C 31
ATOM 12790 O O . LEU A 1 6 ? -5.102 -7.658 0.838 1.00 0.00 5 LEU A O 31
ATOM 12806 N N . CYS A 1 7 ? -3.012 -6.849 0.723 1.00 0.00 6 CYS A N 31
ATOM 12807 C CA . CYS A 1 7 ? -2.725 -7.585 -0.521 1.00 0.00 6 CYS A CA 31
ATOM 12808 C C . CYS A 1 7 ? -1.237 -7.825 -0.810 1.00 0.00 6 CYS A C 31
ATOM 12809 O O . CYS A 1 7 ? -0.868 -8.142 -1.937 1.00 0.00 6 CYS A O 31
ATOM 12816 N N . GLU A 1 8 ? -0.393 -7.690 0.213 1.00 0.00 7 GLU A N 31
ATOM 12817 C CA . GLU A 1 8 ? 1.048 -7.891 0.252 1.00 0.00 7 GLU A CA 31
ATOM 12818 C C . GLU A 1 8 ? 1.840 -7.498 -0.999 1.00 0.00 7 GLU A C 31
ATOM 12819 O O . GLU A 1 8 ? 2.832 -8.144 -1.329 1.00 0.00 7 GLU A O 31
ATOM 12831 N N . ARG A 1 9 ? 1.447 -6.420 -1.677 1.00 0.00 8 ARG A N 31
ATOM 12832 C CA . ARG A 1 9 ? 2.227 -5.905 -2.785 1.00 0.00 8 ARG A CA 31
ATOM 12833 C C . ARG A 1 9 ? 3.422 -5.209 -2.131 1.00 0.00 8 ARG A C 31
ATOM 12834 O O . ARG A 1 9 ? 3.266 -4.593 -1.077 1.00 0.00 8 ARG A O 31
ATOM 12855 N N . SER A 1 10 ? 4.599 -5.331 -2.737 1.00 0.00 9 SER A N 31
ATOM 12856 C CA . SER A 1 10 ? 5.842 -4.756 -2.241 1.00 0.00 9 SER A CA 31
ATOM 12857 C C . SER A 1 10 ? 6.013 -3.311 -2.715 1.00 0.00 9 SER A C 31
ATOM 12858 O O . SER A 1 10 ? 5.851 -3.043 -3.905 1.00 0.00 9 SER A O 31
ATOM 12866 N N . PHE A 1 11 ? 6.358 -2.396 -1.805 1.00 0.00 10 PHE A N 31
ATOM 12867 C CA . PHE A 1 11 ? 6.585 -0.986 -2.098 1.00 0.00 10 PHE A CA 31
ATOM 12868 C C . PHE A 1 11 ? 7.943 -0.561 -1.550 1.00 0.00 10 PHE A C 31
ATOM 12869 O O . PHE A 1 11 ? 8.222 -0.740 -0.365 1.00 0.00 10 PHE A O 31
ATOM 12886 N N . VAL A 1 12 ? 8.789 0.000 -2.416 1.00 0.00 11 VAL A N 31
ATOM 12887 C CA . VAL A 1 12 ? 10.119 0.458 -2.089 1.00 0.00 11 VAL A CA 31
ATOM 12888 C C . VAL A 1 12 ? 10.136 1.454 -0.921 1.00 0.00 11 VAL A C 31
ATOM 12889 O O . VAL A 1 12 ? 11.052 1.413 -0.103 1.00 0.00 11 VAL A O 31
ATOM 12902 N N . GLU A 1 13 ? 9.136 2.340 -0.832 1.00 0.00 12 GLU A N 31
ATOM 12903 C CA . GLU A 1 13 ? 9.042 3.327 0.232 1.00 0.00 12 GLU A CA 31
ATOM 12904 C C . GLU A 1 13 ? 7.576 3.560 0.624 1.00 0.00 12 GLU A C 31
ATOM 12905 O O . GLU A 1 13 ? 6.660 3.268 -0.145 1.00 0.00 12 GLU A O 31
ATOM 12917 N N . LYS A 1 14 ? 7.375 4.077 1.838 1.00 0.00 13 LYS A N 31
ATOM 12918 C CA . LYS A 1 14 ? 6.077 4.323 2.453 1.00 0.00 13 LYS A CA 31
ATOM 12919 C C . LYS A 1 14 ? 5.047 5.079 1.604 1.00 0.00 13 LYS A C 31
ATOM 12920 O O . LYS A 1 14 ? 3.925 4.602 1.456 1.00 0.00 13 LYS A O 31
ATOM 12939 N N . SER A 1 15 ? 5.383 6.256 1.063 1.00 0.00 14 SER A N 31
ATOM 12940 C CA . SER A 1 15 ? 4.435 7.081 0.325 1.00 0.00 14 SER A CA 31
ATOM 12941 C C . SER A 1 15 ? 3.686 6.301 -0.756 1.00 0.00 14 SER A C 31
ATOM 12942 O O . SER A 1 15 ? 2.463 6.401 -0.847 1.00 0.00 14 SER A O 31
ATOM 12950 N N . ALA A 1 16 ? 4.411 5.521 -1.561 1.00 0.00 15 ALA A N 31
ATOM 12951 C CA . ALA A 1 16 ? 3.827 4.698 -2.608 1.00 0.00 15 ALA A CA 31
ATOM 12952 C C . ALA A 1 16 ? 2.771 3.766 -2.013 1.00 0.00 15 ALA A C 31
ATOM 12953 O O . ALA A 1 16 ? 1.674 3.641 -2.549 1.00 0.00 15 ALA A O 31
ATOM 12960 N N . LEU A 1 17 ? 3.088 3.111 -0.895 1.00 0.00 16 LEU A N 31
ATOM 12961 C CA . LEU A 1 17 ? 2.174 2.212 -0.243 1.00 0.00 16 LEU A CA 31
ATOM 12962 C C . LEU A 1 17 ? 0.955 2.966 0.289 1.00 0.00 16 LEU A C 31
ATOM 12963 O O . LEU A 1 17 ? -0.181 2.561 0.048 1.00 0.00 16 LEU A O 31
ATOM 12979 N N . SER A 1 18 ? 1.163 4.074 1.001 1.00 0.00 17 SER A N 31
ATOM 12980 C CA . SER A 1 18 ? 0.050 4.871 1.501 1.00 0.00 17 SER A CA 31
ATOM 12981 C C . SER A 1 18 ? -0.871 5.244 0.336 1.00 0.00 17 SER A C 31
ATOM 12982 O O . SER A 1 18 ? -2.084 5.078 0.422 1.00 0.00 17 SER A O 31
ATOM 12990 N N . ARG A 1 19 ? -0.282 5.716 -0.768 1.00 0.00 18 ARG A N 31
ATOM 12991 C CA . ARG A 1 19 ? -1.018 6.035 -1.982 1.00 0.00 18 ARG A CA 31
ATOM 12992 C C . ARG A 1 19 ? -1.746 4.784 -2.480 1.00 0.00 18 ARG A C 31
ATOM 12993 O O . ARG A 1 19 ? -2.894 4.863 -2.914 1.00 0.00 18 ARG A O 31
ATOM 13014 N N . HIS A 1 20 ? -1.096 3.617 -2.414 1.00 0.00 19 HIS A N 31
ATOM 13015 C CA . HIS A 1 20 ? -1.705 2.381 -2.866 1.00 0.00 19 HIS A CA 31
ATOM 13016 C C . HIS A 1 20 ? -2.982 2.114 -2.065 1.00 0.00 19 HIS A C 31
ATOM 13017 O O . HIS A 1 20 ? -3.943 1.610 -2.635 1.00 0.00 19 HIS A O 31
ATOM 13031 N N . GLN A 1 21 ? -3.053 2.464 -0.771 1.00 0.00 20 GLN A N 31
ATOM 13032 C CA . GLN A 1 21 ? -4.292 2.279 -0.021 1.00 0.00 20 GLN A CA 31
ATOM 13033 C C . GLN A 1 21 ? -5.481 3.091 -0.542 1.00 0.00 20 GLN A C 31
ATOM 13034 O O . GLN A 1 21 ? -6.570 2.978 0.017 1.00 0.00 20 GLN A O 31
ATOM 13048 N N . ARG A 1 22 ? -5.322 3.874 -1.618 1.00 0.00 21 ARG A N 31
ATOM 13049 C CA . ARG A 1 22 ? -6.475 4.483 -2.258 1.00 0.00 21 ARG A CA 31
ATOM 13050 C C . ARG A 1 22 ? -7.306 3.334 -2.855 1.00 0.00 21 ARG A C 31
ATOM 13051 O O . ARG A 1 22 ? -8.531 3.433 -2.902 1.00 0.00 21 ARG A O 31
ATOM 13072 N N . VAL A 1 23 ? -6.661 2.228 -3.271 1.00 0.00 22 VAL A N 31
ATOM 13073 C CA . VAL A 1 23 ? -7.387 1.037 -3.702 1.00 0.00 22 VAL A CA 31
ATOM 13074 C C . VAL A 1 23 ? -7.755 0.317 -2.395 1.00 0.00 22 VAL A C 31
ATOM 13075 O O . VAL A 1 23 ? -7.086 0.487 -1.376 1.00 0.00 22 VAL A O 31
ATOM 13088 N N . HIS A 1 24 ? -8.834 -0.468 -2.401 1.00 0.00 23 HIS A N 31
ATOM 13089 C CA . HIS A 1 24 ? -9.395 -1.156 -1.241 1.00 0.00 23 HIS A CA 31
ATOM 13090 C C . HIS A 1 24 ? -10.117 -0.128 -0.368 1.00 0.00 23 HIS A C 31
ATOM 13091 O O . HIS A 1 24 ? -11.335 -0.186 -0.214 1.00 0.00 23 HIS A O 31
ATOM 13105 N N . LYS A 1 25 ? -9.335 0.803 0.193 1.00 0.00 24 LYS A N 31
ATOM 13106 C CA . LYS A 1 25 ? -9.719 1.869 1.102 1.00 0.00 24 LYS A CA 31
ATOM 13107 C C . LYS A 1 25 ? -10.831 1.441 2.069 1.00 0.00 24 LYS A C 31
ATOM 13108 O O . LYS A 1 25 ? -11.822 2.145 2.255 1.00 0.00 24 LYS A O 31
ATOM 13127 N N . ASN A 1 26 ? -10.662 0.272 2.691 1.00 0.00 25 ASN A N 31
ATOM 13128 C CA . ASN A 1 26 ? -11.616 -0.310 3.621 1.00 0.00 25 ASN A CA 31
ATOM 13129 C C . ASN A 1 26 ? -10.890 -1.420 4.386 1.00 0.00 25 ASN A C 31
ATOM 13130 O O . ASN A 1 26 ? -9.708 -1.654 4.138 1.00 0.00 25 ASN A O 31
ATOM 13151 N N . TYR A 1 2 ? 8.121 -2.556 1.428 1.00 0.00 1 TYR A N 32
ATOM 13152 C CA . TYR A 1 2 ? 6.979 -2.344 2.307 1.00 0.00 1 TYR A CA 32
ATOM 13153 C C . TYR A 1 2 ? 5.823 -3.201 1.797 1.00 0.00 1 TYR A C 32
ATOM 13154 O O . TYR A 1 2 ? 5.562 -3.222 0.596 1.00 0.00 1 TYR A O 32
ATOM 13172 N N . LYS A 1 3 ? 5.142 -3.900 2.710 1.00 0.00 2 LYS A N 32
ATOM 13173 C CA . LYS A 1 3 ? 4.028 -4.788 2.402 1.00 0.00 2 LYS A CA 32
ATOM 13174 C C . LYS A 1 3 ? 2.720 -4.146 2.860 1.00 0.00 2 LYS A C 32
ATOM 13175 O O . LYS A 1 3 ? 2.680 -3.499 3.905 1.00 0.00 2 LYS A O 32
ATOM 13194 N N . CYS A 1 4 ? 1.652 -4.322 2.079 1.00 0.00 3 CYS A N 32
ATOM 13195 C CA . CYS A 1 4 ? 0.333 -3.765 2.370 1.00 0.00 3 CYS A CA 32
ATOM 13196 C C . CYS A 1 4 ? -0.481 -4.644 3.327 1.00 0.00 3 CYS A C 32
ATOM 13197 O O . CYS A 1 4 ? -1.438 -4.171 3.940 1.00 0.00 3 CYS A O 32
ATOM 13204 N N . GLY A 1 5 ? -0.130 -5.924 3.476 1.00 0.00 4 GLY A N 32
ATOM 13205 C CA . GLY A 1 5 ? -0.837 -6.827 4.378 1.00 0.00 4 GLY A CA 32
ATOM 13206 C C . GLY A 1 5 ? -2.122 -7.351 3.739 1.00 0.00 4 GLY A C 32
ATOM 13207 O O . GLY A 1 5 ? -2.317 -8.559 3.651 1.00 0.00 4 GLY A O 32
ATOM 13211 N N . LEU A 1 6 ? -2.994 -6.453 3.267 1.00 0.00 5 LEU A N 32
ATOM 13212 C CA . LEU A 1 6 ? -4.239 -6.849 2.608 1.00 0.00 5 LEU A CA 32
ATOM 13213 C C . LEU A 1 6 ? -3.942 -7.462 1.232 1.00 0.00 5 LEU A C 32
ATOM 13214 O O . LEU A 1 6 ? -4.788 -8.147 0.662 1.00 0.00 5 LEU A O 32
ATOM 13230 N N . CYS A 1 7 ? -2.736 -7.232 0.708 1.00 0.00 6 CYS A N 32
ATOM 13231 C CA . CYS A 1 7 ? -2.217 -7.761 -0.532 1.00 0.00 6 CYS A CA 32
ATOM 13232 C C . CYS A 1 7 ? -0.713 -7.518 -0.439 1.00 0.00 6 CYS A C 32
ATOM 13233 O O . CYS A 1 7 ? -0.256 -6.394 -0.238 1.00 0.00 6 CYS A O 32
ATOM 13240 N N . GLU A 1 8 ? 0.075 -8.582 -0.521 1.00 0.00 7 GLU A N 32
ATOM 13241 C CA . GLU A 1 8 ? 1.522 -8.520 -0.397 1.00 0.00 7 GLU A CA 32
ATOM 13242 C C . GLU A 1 8 ? 2.199 -8.000 -1.667 1.00 0.00 7 GLU A C 32
ATOM 13243 O O . GLU A 1 8 ? 3.050 -8.669 -2.248 1.00 0.00 7 GLU A O 32
ATOM 13255 N N . ARG A 1 9 ? 1.838 -6.784 -2.073 1.00 0.00 8 ARG A N 32
ATOM 13256 C CA . ARG A 1 9 ? 2.467 -6.096 -3.183 1.00 0.00 8 ARG A CA 32
ATOM 13257 C C . ARG A 1 9 ? 3.625 -5.322 -2.542 1.00 0.00 8 ARG A C 32
ATOM 13258 O O . ARG A 1 9 ? 3.453 -4.737 -1.473 1.00 0.00 8 ARG A O 32
ATOM 13279 N N . SER A 1 10 ? 4.802 -5.342 -3.167 1.00 0.00 9 SER A N 32
ATOM 13280 C CA . SER A 1 10 ? 5.998 -4.685 -2.656 1.00 0.00 9 SER A CA 32
ATOM 13281 C C . SER A 1 10 ? 6.021 -3.201 -3.027 1.00 0.00 9 SER A C 32
ATOM 13282 O O . SER A 1 10 ? 6.020 -2.873 -4.212 1.00 0.00 9 SER A O 32
ATOM 13290 N N . PHE A 1 11 ? 6.060 -2.313 -2.030 1.00 0.00 10 PHE A N 32
ATOM 13291 C CA . PHE A 1 11 ? 6.114 -0.867 -2.215 1.00 0.00 10 PHE A CA 32
ATOM 13292 C C . PHE A 1 11 ? 7.470 -0.339 -1.756 1.00 0.00 10 PHE A C 32
ATOM 13293 O O . PHE A 1 11 ? 8.024 -0.819 -0.771 1.00 0.00 10 PHE A O 32
ATOM 13310 N N . VAL A 1 12 ? 8.005 0.651 -2.471 1.00 0.00 11 VAL A N 32
ATOM 13311 C CA . VAL A 1 12 ? 9.307 1.226 -2.158 1.00 0.00 11 VAL A CA 32
ATOM 13312 C C . VAL A 1 12 ? 9.308 1.990 -0.831 1.00 0.00 11 VAL A C 32
ATOM 13313 O O . VAL A 1 12 ? 10.317 1.983 -0.130 1.00 0.00 11 VAL A O 32
ATOM 13326 N N . GLU A 1 13 ? 8.199 2.654 -0.480 1.00 0.00 12 GLU A N 32
ATOM 13327 C CA . GLU A 1 13 ? 8.118 3.429 0.750 1.00 0.00 12 GLU A CA 32
ATOM 13328 C C . GLU A 1 13 ? 6.686 3.558 1.267 1.00 0.00 12 GLU A C 32
ATOM 13329 O O . GLU A 1 13 ? 5.717 3.259 0.563 1.00 0.00 12 GLU A O 32
ATOM 13341 N N . LYS A 1 14 ? 6.577 4.030 2.513 1.00 0.00 13 LYS A N 32
ATOM 13342 C CA . LYS A 1 14 ? 5.325 4.271 3.216 1.00 0.00 13 LYS A CA 32
ATOM 13343 C C . LYS A 1 14 ? 4.401 5.155 2.376 1.00 0.00 13 LYS A C 32
ATOM 13344 O O . LYS A 1 14 ? 3.197 4.915 2.329 1.00 0.00 13 LYS A O 32
ATOM 13363 N N . SER A 1 15 ? 4.939 6.176 1.707 1.00 0.00 14 SER A N 32
ATOM 13364 C CA . SER A 1 15 ? 4.161 7.053 0.847 1.00 0.00 14 SER A CA 32
ATOM 13365 C C . SER A 1 15 ? 3.444 6.231 -0.232 1.00 0.00 14 SER A C 32
ATOM 13366 O O . SER A 1 15 ? 2.223 6.306 -0.365 1.00 0.00 14 SER A O 32
ATOM 13374 N N . ALA A 1 16 ? 4.205 5.432 -0.993 1.00 0.00 15 ALA A N 32
ATOM 13375 C CA . ALA A 1 16 ? 3.651 4.590 -2.046 1.00 0.00 15 ALA A CA 32
ATOM 13376 C C . ALA A 1 16 ? 2.617 3.641 -1.452 1.00 0.00 15 ALA A C 32
ATOM 13377 O O . ALA A 1 16 ? 1.547 3.456 -2.025 1.00 0.00 15 ALA A O 32
ATOM 13384 N N . LEU A 1 17 ? 2.928 3.048 -0.296 1.00 0.00 16 LEU A N 32
ATOM 13385 C CA . LEU A 1 17 ? 2.037 2.152 0.391 1.00 0.00 16 LEU A CA 32
ATOM 13386 C C . LEU A 1 17 ? 0.709 2.864 0.657 1.00 0.00 16 LEU A C 32
ATOM 13387 O O . LEU A 1 17 ? -0.358 2.366 0.311 1.00 0.00 16 LEU A O 32
ATOM 13403 N N . SER A 1 18 ? 0.768 4.048 1.263 1.00 0.00 17 SER A N 32
ATOM 13404 C CA . SER A 1 18 ? -0.413 4.828 1.587 1.00 0.00 17 SER A CA 32
ATOM 13405 C C . SER A 1 18 ? -1.213 5.128 0.322 1.00 0.00 17 SER A C 32
ATOM 13406 O O . SER A 1 18 ? -2.430 4.967 0.319 1.00 0.00 17 SER A O 32
ATOM 13414 N N . ARG A 1 19 ? -0.538 5.541 -0.756 1.00 0.00 18 ARG A N 32
ATOM 13415 C CA . ARG A 1 19 ? -1.218 5.782 -2.024 1.00 0.00 18 ARG A CA 32
ATOM 13416 C C . ARG A 1 19 ? -1.914 4.487 -2.456 1.00 0.00 18 ARG A C 32
ATOM 13417 O O . ARG A 1 19 ? -3.075 4.512 -2.863 1.00 0.00 18 ARG A O 32
ATOM 13438 N N . HIS A 1 20 ? -1.232 3.344 -2.344 1.00 0.00 19 HIS A N 32
ATOM 13439 C CA . HIS A 1 20 ? -1.818 2.064 -2.682 1.00 0.00 19 HIS A CA 32
ATOM 13440 C C . HIS A 1 20 ? -3.010 1.794 -1.764 1.00 0.00 19 HIS A C 32
ATOM 13441 O O . HIS A 1 20 ? -3.994 1.255 -2.243 1.00 0.00 19 HIS A O 32
ATOM 13455 N N . GLN A 1 21 ? -3.007 2.167 -0.478 1.00 0.00 20 GLN A N 32
ATOM 13456 C CA . GLN A 1 21 ? -4.201 1.996 0.340 1.00 0.00 20 GLN A CA 32
ATOM 13457 C C . GLN A 1 21 ? -5.415 2.809 -0.123 1.00 0.00 20 GLN A C 32
ATOM 13458 O O . GLN A 1 21 ? -6.476 2.699 0.484 1.00 0.00 20 GLN A O 32
ATOM 13472 N N . ARG A 1 22 ? -5.311 3.579 -1.216 1.00 0.00 21 ARG A N 32
ATOM 13473 C CA . ARG A 1 22 ? -6.497 4.159 -1.829 1.00 0.00 21 ARG A CA 32
ATOM 13474 C C . ARG A 1 22 ? -7.383 2.958 -2.226 1.00 0.00 21 ARG A C 32
ATOM 13475 O O . ARG A 1 22 ? -8.613 3.027 -2.169 1.00 0.00 21 ARG A O 32
ATOM 13496 N N . VAL A 1 23 ? -6.732 1.846 -2.593 1.00 0.00 22 VAL A N 32
ATOM 13497 C CA . VAL A 1 23 ? -7.277 0.560 -2.924 1.00 0.00 22 VAL A CA 32
ATOM 13498 C C . VAL A 1 23 ? -7.629 -0.113 -1.596 1.00 0.00 22 VAL A C 32
ATOM 13499 O O . VAL A 1 23 ? -6.886 0.027 -0.629 1.00 0.00 22 VAL A O 32
ATOM 13512 N N . HIS A 1 24 ? -8.733 -0.859 -1.551 1.00 0.00 23 HIS A N 32
ATOM 13513 C CA . HIS A 1 24 ? -9.239 -1.619 -0.413 1.00 0.00 23 HIS A CA 32
ATOM 13514 C C . HIS A 1 24 ? -9.539 -0.760 0.808 1.00 0.00 23 HIS A C 32
ATOM 13515 O O . HIS A 1 24 ? -10.697 -0.560 1.169 1.00 0.00 23 HIS A O 32
ATOM 13529 N N . LYS A 1 25 ? -8.488 -0.260 1.450 1.00 0.00 24 LYS A N 32
ATOM 13530 C CA . LYS A 1 25 ? -8.573 0.480 2.697 1.00 0.00 24 LYS A CA 32
ATOM 13531 C C . LYS A 1 25 ? -8.979 1.943 2.463 1.00 0.00 24 LYS A C 32
ATOM 13532 O O . LYS A 1 25 ? -8.368 2.862 3.002 1.00 0.00 24 LYS A O 32
ATOM 13551 N N . ASN A 1 26 ? -10.029 2.139 1.658 1.00 0.00 25 ASN A N 32
ATOM 13552 C CA . ASN A 1 26 ? -10.603 3.415 1.248 1.00 0.00 25 ASN A CA 32
ATOM 13553 C C . ASN A 1 26 ? -11.607 3.118 0.134 1.00 0.00 25 ASN A C 32
ATOM 13554 O O . ASN A 1 26 ? -12.801 3.344 0.292 1.00 0.00 25 ASN A O 32
ATOM 13575 N N . TYR A 1 2 ? 7.799 -2.328 1.787 1.00 0.00 1 TYR A N 33
ATOM 13576 C CA . TYR A 1 2 ? 6.534 -2.122 2.479 1.00 0.00 1 TYR A CA 33
ATOM 13577 C C . TYR A 1 2 ? 5.474 -3.007 1.831 1.00 0.00 1 TYR A C 33
ATOM 13578 O O . TYR A 1 2 ? 5.152 -2.832 0.658 1.00 0.00 1 TYR A O 33
ATOM 13596 N N . LYS A 1 3 ? 4.933 -3.951 2.600 1.00 0.00 2 LYS A N 33
ATOM 13597 C CA . LYS A 1 3 ? 3.905 -4.881 2.156 1.00 0.00 2 LYS A CA 33
ATOM 13598 C C . LYS A 1 3 ? 2.567 -4.376 2.691 1.00 0.00 2 LYS A C 33
ATOM 13599 O O . LYS A 1 3 ? 2.454 -4.068 3.875 1.00 0.00 2 LYS A O 33
ATOM 13618 N N . CYS A 1 4 ? 1.554 -4.279 1.826 1.00 0.00 3 CYS A N 33
ATOM 13619 C CA . CYS A 1 4 ? 0.232 -3.777 2.200 1.00 0.00 3 CYS A CA 33
ATOM 13620 C C . CYS A 1 4 ? -0.569 -4.733 3.095 1.00 0.00 3 CYS A C 33
ATOM 13621 O O . CYS A 1 4 ? -1.583 -4.337 3.668 1.00 0.00 3 CYS A O 33
ATOM 13628 N N . GLY A 1 5 ? -0.144 -5.991 3.243 1.00 0.00 4 GLY A N 33
ATOM 13629 C CA . GLY A 1 5 ? -0.825 -6.950 4.107 1.00 0.00 4 GLY A CA 33
ATOM 13630 C C . GLY A 1 5 ? -2.062 -7.538 3.433 1.00 0.00 4 GLY A C 33
ATOM 13631 O O . GLY A 1 5 ? -2.170 -8.754 3.301 1.00 0.00 4 GLY A O 33
ATOM 13635 N N . LEU A 1 6 ? -2.988 -6.685 2.982 1.00 0.00 5 LEU A N 33
ATOM 13636 C CA . LEU A 1 6 ? -4.198 -7.140 2.296 1.00 0.00 5 LEU A CA 33
ATOM 13637 C C . LEU A 1 6 ? -3.801 -7.731 0.938 1.00 0.00 5 LEU A C 33
ATOM 13638 O O . LEU A 1 6 ? -4.460 -8.630 0.423 1.00 0.00 5 LEU A O 33
ATOM 13654 N N . CYS A 1 7 ? -2.699 -7.229 0.381 1.00 0.00 6 CYS A N 33
ATOM 13655 C CA . CYS A 1 7 ? -2.072 -7.676 -0.845 1.00 0.00 6 CYS A CA 33
ATOM 13656 C C . CYS A 1 7 ? -0.611 -7.268 -0.662 1.00 0.00 6 CYS A C 33
ATOM 13657 O O . CYS A 1 7 ? -0.270 -6.087 -0.648 1.00 0.00 6 CYS A O 33
ATOM 13664 N N . GLU A 1 8 ? 0.268 -8.243 -0.445 1.00 0.00 7 GLU A N 33
ATOM 13665 C CA . GLU A 1 8 ? 1.668 -7.987 -0.148 1.00 0.00 7 GLU A CA 33
ATOM 13666 C C . GLU A 1 8 ? 2.505 -7.589 -1.362 1.00 0.00 7 GLU A C 33
ATOM 13667 O O . GLU A 1 8 ? 3.530 -8.202 -1.648 1.00 0.00 7 GLU A O 33
ATOM 13679 N N . ARG A 1 9 ? 2.087 -6.529 -2.050 1.00 0.00 8 ARG A N 33
ATOM 13680 C CA . ARG A 1 9 ? 2.850 -5.958 -3.144 1.00 0.00 8 ARG A CA 33
ATOM 13681 C C . ARG A 1 9 ? 3.959 -5.169 -2.438 1.00 0.00 8 ARG A C 33
ATOM 13682 O O . ARG A 1 9 ? 3.665 -4.329 -1.589 1.00 0.00 8 ARG A O 33
ATOM 13703 N N . SER A 1 10 ? 5.225 -5.454 -2.746 1.00 0.00 9 SER A N 33
ATOM 13704 C CA . SER A 1 10 ? 6.364 -4.819 -2.097 1.00 0.00 9 SER A CA 33
ATOM 13705 C C . SER A 1 10 ? 6.600 -3.393 -2.601 1.00 0.00 9 SER A C 33
ATOM 13706 O O . SER A 1 10 ? 7.349 -3.188 -3.555 1.00 0.00 9 SER A O 33
ATOM 13714 N N . PHE A 1 11 ? 5.984 -2.406 -1.953 1.00 0.00 10 PHE A N 33
ATOM 13715 C CA . PHE A 1 11 ? 6.158 -1.002 -2.296 1.00 0.00 10 PHE A CA 33
ATOM 13716 C C . PHE A 1 11 ? 7.490 -0.529 -1.716 1.00 0.00 10 PHE A C 33
ATOM 13717 O O . PHE A 1 11 ? 7.792 -0.795 -0.557 1.00 0.00 10 PHE A O 33
ATOM 13734 N N . VAL A 1 12 ? 8.300 0.165 -2.516 1.00 0.00 11 VAL A N 33
ATOM 13735 C CA . VAL A 1 12 ? 9.601 0.649 -2.136 1.00 0.00 11 VAL A CA 33
ATOM 13736 C C . VAL A 1 12 ? 9.531 1.624 -0.953 1.00 0.00 11 VAL A C 33
ATOM 13737 O O . VAL A 1 12 ? 10.384 1.570 -0.069 1.00 0.00 11 VAL A O 33
ATOM 13750 N N . GLU A 1 13 ? 8.533 2.516 -0.936 1.00 0.00 12 GLU A N 33
ATOM 13751 C CA . GLU A 1 13 ? 8.379 3.528 0.101 1.00 0.00 12 GLU A CA 33
ATOM 13752 C C . GLU A 1 13 ? 6.991 3.503 0.739 1.00 0.00 12 GLU A C 33
ATOM 13753 O O . GLU A 1 13 ? 6.012 3.055 0.136 1.00 0.00 12 GLU A O 33
ATOM 13765 N N . LYS A 1 14 ? 6.913 4.038 1.963 1.00 0.00 13 LYS A N 33
ATOM 13766 C CA . LYS A 1 14 ? 5.656 4.162 2.684 1.00 0.00 13 LYS A CA 33
ATOM 13767 C C . LYS A 1 14 ? 4.716 5.118 1.943 1.00 0.00 13 LYS A C 33
ATOM 13768 O O . LYS A 1 14 ? 3.500 5.035 2.097 1.00 0.00 13 LYS A O 33
ATOM 13787 N N . SER A 1 15 ? 5.265 6.027 1.130 1.00 0.00 14 SER A N 33
ATOM 13788 C CA . SER A 1 15 ? 4.497 6.980 0.347 1.00 0.00 14 SER A CA 33
ATOM 13789 C C . SER A 1 15 ? 3.683 6.173 -0.660 1.00 0.00 14 SER A C 33
ATOM 13790 O O . SER A 1 15 ? 2.455 6.247 -0.693 1.00 0.00 14 SER A O 33
ATOM 13798 N N . ALA A 1 16 ? 4.397 5.383 -1.464 1.00 0.00 15 ALA A N 33
ATOM 13799 C CA . ALA A 1 16 ? 3.813 4.492 -2.454 1.00 0.00 15 ALA A CA 33
ATOM 13800 C C . ALA A 1 16 ? 2.790 3.574 -1.782 1.00 0.00 15 ALA A C 33
ATOM 13801 O O . ALA A 1 16 ? 1.702 3.383 -2.315 1.00 0.00 15 ALA A O 33
ATOM 13808 N N . LEU A 1 17 ? 3.118 3.017 -0.610 1.00 0.00 16 LEU A N 33
ATOM 13809 C CA . LEU A 1 17 ? 2.222 2.163 0.135 1.00 0.00 16 LEU A CA 33
ATOM 13810 C C . LEU A 1 17 ? 0.929 2.924 0.457 1.00 0.00 16 LEU A C 33
ATOM 13811 O O . LEU A 1 17 ? -0.171 2.468 0.146 1.00 0.00 16 LEU A O 33
ATOM 13827 N N . SER A 1 18 ? 1.052 4.097 1.080 1.00 0.00 17 SER A N 33
ATOM 13828 C CA . SER A 1 18 ? -0.100 4.906 1.446 1.00 0.00 17 SER A CA 33
ATOM 13829 C C . SER A 1 18 ? -0.941 5.207 0.208 1.00 0.00 17 SER A C 33
ATOM 13830 O O . SER A 1 18 ? -2.162 5.075 0.246 1.00 0.00 17 SER A O 33
ATOM 13838 N N . ARG A 1 19 ? -0.288 5.589 -0.895 1.00 0.00 18 ARG A N 33
ATOM 13839 C CA . ARG A 1 19 ? -0.974 5.842 -2.151 1.00 0.00 18 ARG A CA 33
ATOM 13840 C C . ARG A 1 19 ? -1.725 4.570 -2.550 1.00 0.00 18 ARG A C 33
ATOM 13841 O O . ARG A 1 19 ? -2.893 4.622 -2.924 1.00 0.00 18 ARG A O 33
ATOM 13862 N N . HIS A 1 20 ? -1.071 3.410 -2.462 1.00 0.00 19 HIS A N 33
ATOM 13863 C CA . HIS A 1 20 ? -1.691 2.147 -2.792 1.00 0.00 19 HIS A CA 33
ATOM 13864 C C . HIS A 1 20 ? -2.909 1.924 -1.891 1.00 0.00 19 HIS A C 33
ATOM 13865 O O . HIS A 1 20 ? -3.891 1.391 -2.381 1.00 0.00 19 HIS A O 33
ATOM 13879 N N . GLN A 1 21 ? -2.930 2.334 -0.616 1.00 0.00 20 GLN A N 33
ATOM 13880 C CA . GLN A 1 21 ? -4.154 2.196 0.167 1.00 0.00 20 GLN A CA 33
ATOM 13881 C C . GLN A 1 21 ? -5.341 3.026 -0.338 1.00 0.00 20 GLN A C 33
ATOM 13882 O O . GLN A 1 21 ? -6.416 2.951 0.254 1.00 0.00 20 GLN A O 33
ATOM 13896 N N . ARG A 1 22 ? -5.210 3.773 -1.444 1.00 0.00 21 ARG A N 33
ATOM 13897 C CA . ARG A 1 22 ? -6.391 4.354 -2.078 1.00 0.00 21 ARG A CA 33
ATOM 13898 C C . ARG A 1 22 ? -7.278 3.160 -2.486 1.00 0.00 21 ARG A C 33
ATOM 13899 O O . ARG A 1 22 ? -8.502 3.248 -2.500 1.00 0.00 21 ARG A O 33
ATOM 13920 N N . VAL A 1 23 ? -6.631 2.028 -2.795 1.00 0.00 22 VAL A N 33
ATOM 13921 C CA . VAL A 1 23 ? -7.198 0.753 -3.131 1.00 0.00 22 VAL A CA 33
ATOM 13922 C C . VAL A 1 23 ? -7.603 0.091 -1.808 1.00 0.00 22 VAL A C 33
ATOM 13923 O O . VAL A 1 23 ? -6.899 0.239 -0.812 1.00 0.00 22 VAL A O 33
ATOM 13936 N N . HIS A 1 24 ? -8.707 -0.659 -1.792 1.00 0.00 23 HIS A N 33
ATOM 13937 C CA . HIS A 1 24 ? -9.209 -1.435 -0.653 1.00 0.00 23 HIS A CA 33
ATOM 13938 C C . HIS A 1 24 ? -9.677 -0.660 0.579 1.00 0.00 23 HIS A C 33
ATOM 13939 O O . HIS A 1 24 ? -10.714 -1.006 1.138 1.00 0.00 23 HIS A O 33
ATOM 13953 N N . LYS A 1 25 ? -8.895 0.320 1.044 1.00 0.00 24 LYS A N 33
ATOM 13954 C CA . LYS A 1 25 ? -9.101 1.028 2.294 1.00 0.00 24 LYS A CA 33
ATOM 13955 C C . LYS A 1 25 ? -10.344 1.937 2.297 1.00 0.00 24 LYS A C 33
ATOM 13956 O O . LYS A 1 25 ? -10.252 3.154 2.444 1.00 0.00 24 LYS A O 33
ATOM 13975 N N . ASN A 1 26 ? -11.525 1.339 2.152 1.00 0.00 25 ASN A N 33
ATOM 13976 C CA . ASN A 1 26 ? -12.817 2.014 2.151 1.00 0.00 25 ASN A CA 33
ATOM 13977 C C . ASN A 1 26 ? -13.162 2.478 3.571 1.00 0.00 25 ASN A C 33
ATOM 13978 O O . ASN A 1 26 ? -14.071 1.952 4.212 1.00 0.00 25 ASN A O 33
ATOM 13999 N N . TYR A 1 2 ? 8.420 -2.665 2.388 1.00 0.00 1 TYR A N 34
ATOM 14000 C CA . TYR A 1 2 ? 7.139 -2.788 3.070 1.00 0.00 1 TYR A CA 34
ATOM 14001 C C . TYR A 1 2 ? 6.179 -3.636 2.234 1.00 0.00 1 TYR A C 34
ATOM 14002 O O . TYR A 1 2 ? 6.467 -3.965 1.081 1.00 0.00 1 TYR A O 34
ATOM 14020 N N . LYS A 1 3 ? 5.030 -3.965 2.829 1.00 0.00 2 LYS A N 34
ATOM 14021 C CA . LYS A 1 3 ? 3.946 -4.721 2.226 1.00 0.00 2 LYS A CA 34
ATOM 14022 C C . LYS A 1 3 ? 2.643 -4.075 2.686 1.00 0.00 2 LYS A C 34
ATOM 14023 O O . LYS A 1 3 ? 2.604 -3.432 3.733 1.00 0.00 2 LYS A O 34
ATOM 14042 N N . CYS A 1 4 ? 1.588 -4.232 1.888 1.00 0.00 3 CYS A N 34
ATOM 14043 C CA . CYS A 1 4 ? 0.278 -3.638 2.127 1.00 0.00 3 CYS A CA 34
ATOM 14044 C C . CYS A 1 4 ? -0.603 -4.423 3.098 1.00 0.00 3 CYS A C 34
ATOM 14045 O O . CYS A 1 4 ? -1.398 -3.826 3.820 1.00 0.00 3 CYS A O 34
ATOM 14052 N N . GLY A 1 5 ? -0.510 -5.752 3.131 1.00 0.00 4 GLY A N 34
ATOM 14053 C CA . GLY A 1 5 ? -1.313 -6.561 4.044 1.00 0.00 4 GLY A CA 34
ATOM 14054 C C . GLY A 1 5 ? -2.661 -6.884 3.405 1.00 0.00 4 GLY A C 34
ATOM 14055 O O . GLY A 1 5 ? -3.058 -8.044 3.357 1.00 0.00 4 GLY A O 34
ATOM 14059 N N . LEU A 1 6 ? -3.351 -5.869 2.872 1.00 0.00 5 LEU A N 34
ATOM 14060 C CA . LEU A 1 6 ? -4.620 -6.061 2.167 1.00 0.00 5 LEU A CA 34
ATOM 14061 C C . LEU A 1 6 ? -4.371 -6.661 0.766 1.00 0.00 5 LEU A C 34
ATOM 14062 O O . LEU A 1 6 ? -5.308 -6.886 0.005 1.00 0.00 5 LEU A O 34
ATOM 14078 N N . CYS A 1 7 ? -3.101 -6.926 0.447 1.00 0.00 6 CYS A N 34
ATOM 14079 C CA . CYS A 1 7 ? -2.506 -7.523 -0.720 1.00 0.00 6 CYS A CA 34
ATOM 14080 C C . CYS A 1 7 ? -1.019 -7.508 -0.353 1.00 0.00 6 CYS A C 34
ATOM 14081 O O . CYS A 1 7 ? -0.587 -6.689 0.463 1.00 0.00 6 CYS A O 34
ATOM 14088 N N . GLU A 1 8 ? -0.239 -8.421 -0.905 1.00 0.00 7 GLU A N 34
ATOM 14089 C CA . GLU A 1 8 ? 1.188 -8.534 -0.616 1.00 0.00 7 GLU A CA 34
ATOM 14090 C C . GLU A 1 8 ? 2.079 -7.965 -1.713 1.00 0.00 7 GLU A C 34
ATOM 14091 O O . GLU A 1 8 ? 3.135 -8.515 -2.016 1.00 0.00 7 GLU A O 34
ATOM 14103 N N . ARG A 1 9 ? 1.676 -6.828 -2.277 1.00 0.00 8 ARG A N 34
ATOM 14104 C CA . ARG A 1 9 ? 2.512 -6.114 -3.218 1.00 0.00 8 ARG A CA 34
ATOM 14105 C C . ARG A 1 9 ? 3.613 -5.510 -2.333 1.00 0.00 8 ARG A C 34
ATOM 14106 O O . ARG A 1 9 ? 3.330 -5.099 -1.206 1.00 0.00 8 ARG A O 34
ATOM 14127 N N . SER A 1 10 ? 4.854 -5.480 -2.814 1.00 0.00 9 SER A N 34
ATOM 14128 C CA . SER A 1 10 ? 5.989 -4.952 -2.058 1.00 0.00 9 SER A CA 34
ATOM 14129 C C . SER A 1 10 ? 6.242 -3.495 -2.443 1.00 0.00 9 SER A C 34
ATOM 14130 O O . SER A 1 10 ? 6.095 -3.148 -3.615 1.00 0.00 9 SER A O 34
ATOM 14138 N N . PHE A 1 11 ? 6.612 -2.648 -1.471 1.00 0.00 10 PHE A N 34
ATOM 14139 C CA . PHE A 1 11 ? 6.838 -1.225 -1.701 1.00 0.00 10 PHE A CA 34
ATOM 14140 C C . PHE A 1 11 ? 8.003 -0.697 -0.884 1.00 0.00 10 PHE A C 34
ATOM 14141 O O . PHE A 1 11 ? 8.072 -0.927 0.319 1.00 0.00 10 PHE A O 34
ATOM 14158 N N . VAL A 1 12 ? 8.899 0.041 -1.536 1.00 0.00 11 VAL A N 34
ATOM 14159 C CA . VAL A 1 12 ? 10.047 0.638 -0.865 1.00 0.00 11 VAL A CA 34
ATOM 14160 C C . VAL A 1 12 ? 9.645 1.973 -0.231 1.00 0.00 11 VAL A C 34
ATOM 14161 O O . VAL A 1 12 ? 10.030 2.274 0.896 1.00 0.00 11 VAL A O 34
ATOM 14174 N N . GLU A 1 13 ? 8.867 2.783 -0.956 1.00 0.00 12 GLU A N 34
ATOM 14175 C CA . GLU A 1 13 ? 8.407 4.079 -0.537 1.00 0.00 12 GLU A CA 34
ATOM 14176 C C . GLU A 1 13 ? 7.087 3.960 0.233 1.00 0.00 12 GLU A C 34
ATOM 14177 O O . GLU A 1 13 ? 6.059 3.583 -0.336 1.00 0.00 12 GLU A O 34
ATOM 14189 N N . LYS A 1 14 ? 7.106 4.303 1.526 1.00 0.00 13 LYS A N 34
ATOM 14190 C CA . LYS A 1 14 ? 5.910 4.272 2.359 1.00 0.00 13 LYS A CA 34
ATOM 14191 C C . LYS A 1 14 ? 4.815 5.159 1.758 1.00 0.00 13 LYS A C 34
ATOM 14192 O O . LYS A 1 14 ? 3.638 4.813 1.803 1.00 0.00 13 LYS A O 34
ATOM 14211 N N . SER A 1 15 ? 5.188 6.309 1.190 1.00 0.00 14 SER A N 34
ATOM 14212 C CA . SER A 1 15 ? 4.268 7.238 0.561 1.00 0.00 14 SER A CA 34
ATOM 14213 C C . SER A 1 15 ? 3.500 6.546 -0.570 1.00 0.00 14 SER A C 34
ATOM 14214 O O . SER A 1 15 ? 2.273 6.631 -0.633 1.00 0.00 14 SER A O 34
ATOM 14222 N N . ALA A 1 16 ? 4.221 5.843 -1.453 1.00 0.00 15 ALA A N 34
ATOM 14223 C CA . ALA A 1 16 ? 3.603 5.118 -2.555 1.00 0.00 15 ALA A CA 34
ATOM 14224 C C . ALA A 1 16 ? 2.602 4.122 -1.987 1.00 0.00 15 ALA A C 34
ATOM 14225 O O . ALA A 1 16 ? 1.478 4.026 -2.467 1.00 0.00 15 ALA A O 34
ATOM 14232 N N . LEU A 1 17 ? 2.994 3.376 -0.953 1.00 0.00 16 LEU A N 34
ATOM 14233 C CA . LEU A 1 17 ? 2.102 2.428 -0.345 1.00 0.00 16 LEU A CA 34
ATOM 14234 C C . LEU A 1 17 ? 0.864 3.116 0.247 1.00 0.00 16 LEU A C 34
ATOM 14235 O O . LEU A 1 17 ? -0.260 2.639 0.067 1.00 0.00 16 LEU A O 34
ATOM 14251 N N . SER A 1 18 ? 1.059 4.233 0.951 1.00 0.00 17 SER A N 34
ATOM 14252 C CA . SER A 1 18 ? -0.037 4.993 1.537 1.00 0.00 17 SER A CA 34
ATOM 14253 C C . SER A 1 18 ? -1.032 5.305 0.421 1.00 0.00 17 SER A C 34
ATOM 14254 O O . SER A 1 18 ? -2.234 5.085 0.558 1.00 0.00 17 SER A O 34
ATOM 14262 N N . ARG A 1 19 ? -0.506 5.784 -0.708 1.00 0.00 18 ARG A N 34
ATOM 14263 C CA . ARG A 1 19 ? -1.302 6.065 -1.887 1.00 0.00 18 ARG A CA 34
ATOM 14264 C C . ARG A 1 19 ? -1.892 4.767 -2.459 1.00 0.00 18 ARG A C 34
ATOM 14265 O O . ARG A 1 19 ? -2.991 4.793 -3.013 1.00 0.00 18 ARG A O 34
ATOM 14286 N N . HIS A 1 20 ? -1.200 3.623 -2.335 1.00 0.00 19 HIS A N 34
ATOM 14287 C CA . HIS A 1 20 ? -1.695 2.386 -2.921 1.00 0.00 19 HIS A CA 34
ATOM 14288 C C . HIS A 1 20 ? -2.959 1.929 -2.196 1.00 0.00 19 HIS A C 34
ATOM 14289 O O . HIS A 1 20 ? -3.811 1.288 -2.811 1.00 0.00 19 HIS A O 34
ATOM 14303 N N . GLN A 1 21 ? -3.116 2.269 -0.911 1.00 0.00 20 GLN A N 34
ATOM 14304 C CA . GLN A 1 21 ? -4.320 1.895 -0.191 1.00 0.00 20 GLN A CA 34
ATOM 14305 C C . GLN A 1 21 ? -5.585 2.308 -0.934 1.00 0.00 20 GLN A C 34
ATOM 14306 O O . GLN A 1 21 ? -6.606 1.668 -0.730 1.00 0.00 20 GLN A O 34
ATOM 14320 N N . ARG A 1 22 ? -5.525 3.336 -1.788 1.00 0.00 21 ARG A N 34
ATOM 14321 C CA . ARG A 1 22 ? -6.649 3.803 -2.587 1.00 0.00 21 ARG A CA 34
ATOM 14322 C C . ARG A 1 22 ? -7.454 2.653 -3.214 1.00 0.00 21 ARG A C 34
ATOM 14323 O O . ARG A 1 22 ? -8.669 2.776 -3.337 1.00 0.00 21 ARG A O 34
ATOM 14344 N N . VAL A 1 23 ? -6.811 1.544 -3.611 1.00 0.00 22 VAL A N 34
ATOM 14345 C CA . VAL A 1 23 ? -7.550 0.438 -4.220 1.00 0.00 22 VAL A CA 34
ATOM 14346 C C . VAL A 1 23 ? -8.507 -0.249 -3.227 1.00 0.00 22 VAL A C 34
ATOM 14347 O O . VAL A 1 23 ? -9.534 -0.781 -3.641 1.00 0.00 22 VAL A O 34
ATOM 14360 N N . HIS A 1 24 ? -8.164 -0.262 -1.933 1.00 0.00 23 HIS A N 34
ATOM 14361 C CA . HIS A 1 24 ? -8.931 -0.920 -0.875 1.00 0.00 23 HIS A CA 34
ATOM 14362 C C . HIS A 1 24 ? -9.666 0.111 -0.017 1.00 0.00 23 HIS A C 34
ATOM 14363 O O . HIS A 1 24 ? -10.880 0.070 0.154 1.00 0.00 23 HIS A O 34
ATOM 14377 N N . LYS A 1 25 ? -8.863 1.018 0.536 1.00 0.00 24 LYS A N 34
ATOM 14378 C CA . LYS A 1 25 ? -9.177 2.104 1.438 1.00 0.00 24 LYS A CA 34
ATOM 14379 C C . LYS A 1 25 ? -10.164 1.684 2.532 1.00 0.00 24 LYS A C 34
ATOM 14380 O O . LYS A 1 25 ? -11.129 2.386 2.827 1.00 0.00 24 LYS A O 34
ATOM 14399 N N . ASN A 1 26 ? -9.905 0.526 3.148 1.00 0.00 25 ASN A N 34
ATOM 14400 C CA . ASN A 1 26 ? -10.743 0.006 4.218 1.00 0.00 25 ASN A CA 34
ATOM 14401 C C . ASN A 1 26 ? -10.691 0.950 5.422 1.00 0.00 25 ASN A C 34
ATOM 14402 O O . ASN A 1 26 ? -9.625 1.446 5.775 1.00 0.00 25 ASN A O 34
ATOM 14423 N N . TYR A 1 2 ? 7.079 -2.200 1.511 1.00 0.00 1 TYR A N 35
ATOM 14424 C CA . TYR A 1 2 ? 6.235 -2.261 2.695 1.00 0.00 1 TYR A CA 35
ATOM 14425 C C . TYR A 1 2 ? 5.036 -3.158 2.393 1.00 0.00 1 TYR A C 35
ATOM 14426 O O . TYR A 1 2 ? 4.465 -3.076 1.308 1.00 0.00 1 TYR A O 35
ATOM 14444 N N . LYS A 1 3 ? 4.652 -4.010 3.347 1.00 0.00 2 LYS A N 35
ATOM 14445 C CA . LYS A 1 3 ? 3.516 -4.898 3.152 1.00 0.00 2 LYS A CA 35
ATOM 14446 C C . LYS A 1 3 ? 2.213 -4.119 3.341 1.00 0.00 2 LYS A C 35
ATOM 14447 O O . LYS A 1 3 ? 2.145 -3.186 4.137 1.00 0.00 2 LYS A O 35
ATOM 14466 N N . CYS A 1 4 ? 1.180 -4.498 2.587 1.00 0.00 3 CYS A N 35
ATOM 14467 C CA . CYS A 1 4 ? -0.125 -3.855 2.617 1.00 0.00 3 CYS A CA 35
ATOM 14468 C C . CYS A 1 4 ? -1.038 -4.493 3.667 1.00 0.00 3 CYS A C 35
ATOM 14469 O O . CYS A 1 4 ? -1.624 -3.785 4.479 1.00 0.00 3 CYS A O 35
ATOM 14476 N N . GLY A 1 5 ? -1.176 -5.822 3.647 1.00 0.00 4 GLY A N 35
ATOM 14477 C CA . GLY A 1 5 ? -2.019 -6.560 4.582 1.00 0.00 4 GLY A CA 35
ATOM 14478 C C . GLY A 1 5 ? -3.247 -7.077 3.840 1.00 0.00 4 GLY A C 35
ATOM 14479 O O . GLY A 1 5 ? -3.566 -8.261 3.902 1.00 0.00 4 GLY A O 35
ATOM 14483 N N . LEU A 1 6 ? -3.919 -6.185 3.107 1.00 0.00 5 LEU A N 35
ATOM 14484 C CA . LEU A 1 6 ? -5.075 -6.537 2.286 1.00 0.00 5 LEU A CA 35
ATOM 14485 C C . LEU A 1 6 ? -4.578 -7.302 1.051 1.00 0.00 5 LEU A C 35
ATOM 14486 O O . LEU A 1 6 ? -5.335 -8.030 0.417 1.00 0.00 5 LEU A O 35
ATOM 14502 N N . CYS A 1 7 ? -3.291 -7.145 0.728 1.00 0.00 6 CYS A N 35
ATOM 14503 C CA . CYS A 1 7 ? -2.541 -7.790 -0.312 1.00 0.00 6 CYS A CA 35
ATOM 14504 C C . CYS A 1 7 ? -1.087 -7.561 0.131 1.00 0.00 6 CYS A C 35
ATOM 14505 O O . CYS A 1 7 ? -0.833 -7.312 1.313 1.00 0.00 6 CYS A O 35
ATOM 14512 N N . GLU A 1 8 ? -0.138 -7.620 -0.790 1.00 0.00 7 GLU A N 35
ATOM 14513 C CA . GLU A 1 8 ? 1.282 -7.453 -0.534 1.00 0.00 7 GLU A CA 35
ATOM 14514 C C . GLU A 1 8 ? 1.996 -7.236 -1.868 1.00 0.00 7 GLU A C 35
ATOM 14515 O O . GLU A 1 8 ? 2.072 -8.145 -2.690 1.00 0.00 7 GLU A O 35
ATOM 14527 N N . ARG A 1 9 ? 2.508 -6.022 -2.068 1.00 0.00 8 ARG A N 35
ATOM 14528 C CA . ARG A 1 9 ? 3.248 -5.572 -3.239 1.00 0.00 8 ARG A CA 35
ATOM 14529 C C . ARG A 1 9 ? 4.438 -4.765 -2.699 1.00 0.00 8 ARG A C 35
ATOM 14530 O O . ARG A 1 9 ? 4.325 -4.135 -1.648 1.00 0.00 8 ARG A O 35
ATOM 14551 N N . SER A 1 10 ? 5.584 -4.805 -3.385 1.00 0.00 9 SER A N 35
ATOM 14552 C CA . SER A 1 10 ? 6.837 -4.203 -2.940 1.00 0.00 9 SER A CA 35
ATOM 14553 C C . SER A 1 10 ? 6.888 -2.670 -2.987 1.00 0.00 9 SER A C 35
ATOM 14554 O O . SER A 1 10 ? 7.690 -2.088 -3.717 1.00 0.00 9 SER A O 35
ATOM 14562 N N . PHE A 1 11 ? 6.053 -2.005 -2.191 1.00 0.00 10 PHE A N 35
ATOM 14563 C CA . PHE A 1 11 ? 6.051 -0.551 -2.107 1.00 0.00 10 PHE A CA 35
ATOM 14564 C C . PHE A 1 11 ? 7.207 -0.107 -1.222 1.00 0.00 10 PHE A C 35
ATOM 14565 O O . PHE A 1 11 ? 7.025 0.134 -0.032 1.00 0.00 10 PHE A O 35
ATOM 14582 N N . VAL A 1 12 ? 8.389 -0.016 -1.825 1.00 0.00 11 VAL A N 35
ATOM 14583 C CA . VAL A 1 12 ? 9.653 0.328 -1.204 1.00 0.00 11 VAL A CA 35
ATOM 14584 C C . VAL A 1 12 ? 9.567 1.461 -0.175 1.00 0.00 11 VAL A C 35
ATOM 14585 O O . VAL A 1 12 ? 10.258 1.418 0.840 1.00 0.00 11 VAL A O 35
ATOM 14598 N N . GLU A 1 13 ? 8.723 2.465 -0.433 1.00 0.00 12 GLU A N 35
ATOM 14599 C CA . GLU A 1 13 ? 8.521 3.608 0.449 1.00 0.00 12 GLU A CA 35
ATOM 14600 C C . GLU A 1 13 ? 7.067 3.668 0.928 1.00 0.00 12 GLU A C 35
ATOM 14601 O O . GLU A 1 13 ? 6.134 3.457 0.151 1.00 0.00 12 GLU A O 35
ATOM 14613 N N . LYS A 1 14 ? 6.877 3.970 2.217 1.00 0.00 13 LYS A N 35
ATOM 14614 C CA . LYS A 1 14 ? 5.568 4.079 2.851 1.00 0.00 13 LYS A CA 35
ATOM 14615 C C . LYS A 1 14 ? 4.601 4.949 2.039 1.00 0.00 13 LYS A C 35
ATOM 14616 O O . LYS A 1 14 ? 3.418 4.632 1.928 1.00 0.00 13 LYS A O 35
ATOM 14635 N N . SER A 1 15 ? 5.096 6.046 1.464 1.00 0.00 14 SER A N 35
ATOM 14636 C CA . SER A 1 15 ? 4.314 6.970 0.660 1.00 0.00 14 SER A CA 35
ATOM 14637 C C . SER A 1 15 ? 3.614 6.233 -0.484 1.00 0.00 14 SER A C 35
ATOM 14638 O O . SER A 1 15 ? 2.428 6.438 -0.745 1.00 0.00 14 SER A O 35
ATOM 14646 N N . ALA A 1 16 ? 4.357 5.351 -1.158 1.00 0.00 15 ALA A N 35
ATOM 14647 C CA . ALA A 1 16 ? 3.829 4.587 -2.271 1.00 0.00 15 ALA A CA 35
ATOM 14648 C C . ALA A 1 16 ? 2.729 3.655 -1.774 1.00 0.00 15 ALA A C 35
ATOM 14649 O O . ALA A 1 16 ? 1.752 3.425 -2.482 1.00 0.00 15 ALA A O 35
ATOM 14656 N N . LEU A 1 17 ? 2.849 3.119 -0.554 1.00 0.00 16 LEU A N 35
ATOM 14657 C CA . LEU A 1 17 ? 1.843 2.232 -0.050 1.00 0.00 16 LEU A CA 35
ATOM 14658 C C . LEU A 1 17 ? 0.601 3.010 0.349 1.00 0.00 16 LEU A C 35
ATOM 14659 O O . LEU A 1 17 ? -0.524 2.581 0.092 1.00 0.00 16 LEU A O 35
ATOM 14675 N N . SER A 1 18 ? 0.823 4.166 0.974 1.00 0.00 17 SER A N 35
ATOM 14676 C CA . SER A 1 18 ? -0.243 5.078 1.343 1.00 0.00 17 SER A CA 35
ATOM 14677 C C . SER A 1 18 ? -1.060 5.304 0.070 1.00 0.00 17 SER A C 35
ATOM 14678 O O . SER A 1 18 ? -2.287 5.228 0.082 1.00 0.00 17 SER A O 35
ATOM 14686 N N . ARG A 1 19 ? -0.353 5.538 -1.042 1.00 0.00 18 ARG A N 35
ATOM 14687 C CA . ARG A 1 19 ? -0.987 5.670 -2.338 1.00 0.00 18 ARG A CA 35
ATOM 14688 C C . ARG A 1 19 ? -1.625 4.338 -2.766 1.00 0.00 18 ARG A C 35
ATOM 14689 O O . ARG A 1 19 ? -2.717 4.369 -3.334 1.00 0.00 18 ARG A O 35
ATOM 14710 N N . HIS A 1 20 ? -1.010 3.166 -2.516 1.00 0.00 19 HIS A N 35
ATOM 14711 C CA . HIS A 1 20 ? -1.614 1.921 -2.950 1.00 0.00 19 HIS A CA 35
ATOM 14712 C C . HIS A 1 20 ? -3.000 1.711 -2.340 1.00 0.00 19 HIS A C 35
ATOM 14713 O O . HIS A 1 20 ? -3.856 1.107 -2.987 1.00 0.00 19 HIS A O 35
ATOM 14727 N N . GLN A 1 21 ? -3.265 2.216 -1.127 1.00 0.00 20 GLN A N 35
ATOM 14728 C CA . GLN A 1 21 ? -4.599 2.083 -0.557 1.00 0.00 20 GLN A CA 35
ATOM 14729 C C . GLN A 1 21 ? -5.698 2.640 -1.467 1.00 0.00 20 GLN A C 35
ATOM 14730 O O . GLN A 1 21 ? -6.864 2.356 -1.220 1.00 0.00 20 GLN A O 35
ATOM 14744 N N . ARG A 1 22 ? -5.363 3.384 -2.530 1.00 0.00 21 ARG A N 35
ATOM 14745 C CA . ARG A 1 22 ? -6.331 3.826 -3.524 1.00 0.00 21 ARG A CA 35
ATOM 14746 C C . ARG A 1 22 ? -7.218 2.642 -3.949 1.00 0.00 21 ARG A C 35
ATOM 14747 O O . ARG A 1 22 ? -8.419 2.820 -4.138 1.00 0.00 21 ARG A O 35
ATOM 14768 N N . VAL A 1 23 ? -6.637 1.438 -4.095 1.00 0.00 22 VAL A N 35
ATOM 14769 C CA . VAL A 1 23 ? -7.399 0.261 -4.515 1.00 0.00 22 VAL A CA 35
ATOM 14770 C C . VAL A 1 23 ? -8.309 -0.279 -3.396 1.00 0.00 22 VAL A C 35
ATOM 14771 O O . VAL A 1 23 ? -9.295 -0.953 -3.686 1.00 0.00 22 VAL A O 35
ATOM 14784 N N . HIS A 1 24 ? -7.987 -0.004 -2.127 1.00 0.00 23 HIS A N 35
ATOM 14785 C CA . HIS A 1 24 ? -8.743 -0.461 -0.968 1.00 0.00 23 HIS A CA 35
ATOM 14786 C C . HIS A 1 24 ? -8.420 0.389 0.259 1.00 0.00 23 HIS A C 35
ATOM 14787 O O . HIS A 1 24 ? -7.521 0.063 1.032 1.00 0.00 23 HIS A O 35
ATOM 14801 N N . LYS A 1 25 ? -9.168 1.477 0.461 1.00 0.00 24 LYS A N 35
ATOM 14802 C CA . LYS A 1 25 ? -8.983 2.389 1.585 1.00 0.00 24 LYS A CA 35
ATOM 14803 C C . LYS A 1 25 ? -9.584 1.807 2.873 1.00 0.00 24 LYS A C 35
ATOM 14804 O O . LYS A 1 25 ? -10.238 2.513 3.640 1.00 0.00 24 LYS A O 35
ATOM 14823 N N . ASN A 1 26 ? -9.367 0.516 3.133 1.00 0.00 25 ASN A N 35
ATOM 14824 C CA . ASN A 1 26 ? -9.913 -0.173 4.294 1.00 0.00 25 ASN A CA 35
ATOM 14825 C C . ASN A 1 26 ? -9.034 0.104 5.511 1.00 0.00 25 ASN A C 35
ATOM 14826 O O . ASN A 1 26 ? -8.445 -0.803 6.090 1.00 0.00 25 ASN A O 35
ATOM 14847 N N . TYR A 1 2 ? 7.912 -2.304 1.694 1.00 0.00 1 TYR A N 36
ATOM 14848 C CA . TYR A 1 2 ? 6.784 -2.160 2.601 1.00 0.00 1 TYR A CA 36
ATOM 14849 C C . TYR A 1 2 ? 5.652 -3.034 2.075 1.00 0.00 1 TYR A C 36
ATOM 14850 O O . TYR A 1 2 ? 5.271 -2.893 0.916 1.00 0.00 1 TYR A O 36
ATOM 14868 N N . LYS A 1 3 ? 5.125 -3.933 2.908 1.00 0.00 2 LYS A N 36
ATOM 14869 C CA . LYS A 1 3 ? 4.059 -4.848 2.522 1.00 0.00 2 LYS A CA 36
ATOM 14870 C C . LYS A 1 3 ? 2.683 -4.235 2.786 1.00 0.00 2 LYS A C 36
ATOM 14871 O O . LYS A 1 3 ? 2.475 -3.598 3.816 1.00 0.00 2 LYS A O 36
ATOM 14890 N N . CYS A 1 4 ? 1.739 -4.435 1.861 1.00 0.00 3 CYS A N 36
ATOM 14891 C CA . CYS A 1 4 ? 0.371 -3.938 1.992 1.00 0.00 3 CYS A CA 36
ATOM 14892 C C . CYS A 1 4 ? -0.442 -4.748 3.006 1.00 0.00 3 CYS A C 36
ATOM 14893 O O . CYS A 1 4 ? -1.391 -4.235 3.592 1.00 0.00 3 CYS A O 36
ATOM 14900 N N . GLY A 1 5 ? -0.108 -6.025 3.208 1.00 0.00 4 GLY A N 36
ATOM 14901 C CA . GLY A 1 5 ? -0.839 -6.880 4.135 1.00 0.00 4 GLY A CA 36
ATOM 14902 C C . GLY A 1 5 ? -2.107 -7.420 3.476 1.00 0.00 4 GLY A C 36
ATOM 14903 O O . GLY A 1 5 ? -2.305 -8.631 3.420 1.00 0.00 4 GLY A O 36
ATOM 14907 N N . LEU A 1 6 ? -2.961 -6.531 2.960 1.00 0.00 5 LEU A N 36
ATOM 14908 C CA . LEU A 1 6 ? -4.205 -6.921 2.302 1.00 0.00 5 LEU A CA 36
ATOM 14909 C C . LEU A 1 6 ? -3.899 -7.595 0.959 1.00 0.00 5 LEU A C 36
ATOM 14910 O O . LEU A 1 6 ? -4.605 -8.513 0.549 1.00 0.00 5 LEU A O 36
ATOM 14926 N N . CYS A 1 7 ? -2.841 -7.145 0.281 1.00 0.00 6 CYS A N 36
ATOM 14927 C CA . CYS A 1 7 ? -2.374 -7.685 -0.988 1.00 0.00 6 CYS A CA 36
ATOM 14928 C C . CYS A 1 7 ? -0.867 -7.430 -1.009 1.00 0.00 6 CYS A C 36
ATOM 14929 O O . CYS A 1 7 ? -0.387 -6.455 -1.571 1.00 0.00 6 CYS A O 36
ATOM 14936 N N . GLU A 1 8 ? -0.136 -8.309 -0.315 1.00 0.00 7 GLU A N 36
ATOM 14937 C CA . GLU A 1 8 ? 1.295 -8.319 -0.021 1.00 0.00 7 GLU A CA 36
ATOM 14938 C C . GLU A 1 8 ? 2.265 -8.091 -1.189 1.00 0.00 7 GLU A C 36
ATOM 14939 O O . GLU A 1 8 ? 3.094 -8.940 -1.509 1.00 0.00 7 GLU A O 36
ATOM 14951 N N . ARG A 1 9 ? 2.179 -6.909 -1.782 1.00 0.00 8 ARG A N 36
ATOM 14952 C CA . ARG A 1 9 ? 3.055 -6.389 -2.813 1.00 0.00 8 ARG A CA 36
ATOM 14953 C C . ARG A 1 9 ? 4.090 -5.541 -2.063 1.00 0.00 8 ARG A C 36
ATOM 14954 O O . ARG A 1 9 ? 3.750 -4.895 -1.071 1.00 0.00 8 ARG A O 36
ATOM 14975 N N . SER A 1 10 ? 5.343 -5.563 -2.513 1.00 0.00 9 SER A N 36
ATOM 14976 C CA . SER A 1 10 ? 6.466 -4.861 -1.908 1.00 0.00 9 SER A CA 36
ATOM 14977 C C . SER A 1 10 ? 6.591 -3.439 -2.462 1.00 0.00 9 SER A C 36
ATOM 14978 O O . SER A 1 10 ? 6.922 -3.288 -3.639 1.00 0.00 9 SER A O 36
ATOM 14986 N N . PHE A 1 11 ? 6.349 -2.418 -1.638 1.00 0.00 10 PHE A N 36
ATOM 14987 C CA . PHE A 1 11 ? 6.429 -1.016 -2.034 1.00 0.00 10 PHE A CA 36
ATOM 14988 C C . PHE A 1 11 ? 7.747 -0.369 -1.617 1.00 0.00 10 PHE A C 36
ATOM 14989 O O . PHE A 1 11 ? 8.256 -0.589 -0.517 1.00 0.00 10 PHE A O 36
ATOM 15006 N N . VAL A 1 12 ? 8.283 0.467 -2.508 1.00 0.00 11 VAL A N 36
ATOM 15007 C CA . VAL A 1 12 ? 9.498 1.229 -2.442 1.00 0.00 11 VAL A CA 36
ATOM 15008 C C . VAL A 1 12 ? 9.256 2.504 -1.627 1.00 0.00 11 VAL A C 36
ATOM 15009 O O . VAL A 1 12 ? 9.488 3.623 -2.073 1.00 0.00 11 VAL A O 36
ATOM 15022 N N . GLU A 1 13 ? 8.773 2.248 -0.414 1.00 0.00 12 GLU A N 36
ATOM 15023 C CA . GLU A 1 13 ? 8.458 3.130 0.708 1.00 0.00 12 GLU A CA 36
ATOM 15024 C C . GLU A 1 13 ? 6.967 3.191 1.025 1.00 0.00 12 GLU A C 36
ATOM 15025 O O . GLU A 1 13 ? 6.099 3.077 0.156 1.00 0.00 12 GLU A O 36
ATOM 15037 N N . LYS A 1 14 ? 6.700 3.438 2.313 1.00 0.00 13 LYS A N 36
ATOM 15038 C CA . LYS A 1 14 ? 5.374 3.670 2.859 1.00 0.00 13 LYS A CA 36
ATOM 15039 C C . LYS A 1 14 ? 4.719 4.801 2.060 1.00 0.00 13 LYS A C 36
ATOM 15040 O O . LYS A 1 14 ? 3.507 4.812 1.877 1.00 0.00 13 LYS A O 36
ATOM 15059 N N . SER A 1 15 ? 5.527 5.748 1.573 1.00 0.00 14 SER A N 36
ATOM 15060 C CA . SER A 1 15 ? 5.114 6.880 0.769 1.00 0.00 14 SER A CA 36
ATOM 15061 C C . SER A 1 15 ? 4.263 6.429 -0.422 1.00 0.00 14 SER A C 36
ATOM 15062 O O . SER A 1 15 ? 3.213 7.009 -0.687 1.00 0.00 14 SER A O 36
ATOM 15070 N N . ALA A 1 16 ? 4.697 5.385 -1.132 1.00 0.00 15 ALA A N 36
ATOM 15071 C CA . ALA A 1 16 ? 3.950 4.866 -2.268 1.00 0.00 15 ALA A CA 36
ATOM 15072 C C . ALA A 1 16 ? 2.738 4.112 -1.750 1.00 0.00 15 ALA A C 36
ATOM 15073 O O . ALA A 1 16 ? 1.633 4.243 -2.277 1.00 0.00 15 ALA A O 36
ATOM 15080 N N . LEU A 1 17 ? 2.932 3.317 -0.699 1.00 0.00 16 LEU A N 36
ATOM 15081 C CA . LEU A 1 17 ? 1.862 2.542 -0.158 1.00 0.00 16 LEU A CA 36
ATOM 15082 C C . LEU A 1 17 ? 0.695 3.405 0.326 1.00 0.00 16 LEU A C 36
ATOM 15083 O O . LEU A 1 17 ? -0.458 3.009 0.188 1.00 0.00 16 LEU A O 36
ATOM 15099 N N . SER A 1 18 ? 0.966 4.581 0.885 1.00 0.00 17 SER A N 36
ATOM 15100 C CA . SER A 1 18 ? -0.103 5.473 1.326 1.00 0.00 17 SER A CA 36
ATOM 15101 C C . SER A 1 18 ? -1.111 5.660 0.182 1.00 0.00 17 SER A C 36
ATOM 15102 O O . SER A 1 18 ? -2.321 5.627 0.394 1.00 0.00 17 SER A O 36
ATOM 15110 N N . ARG A 1 19 ? -0.589 5.804 -1.040 1.00 0.00 18 ARG A N 36
ATOM 15111 C CA . ARG A 1 19 ? -1.384 5.902 -2.248 1.00 0.00 18 ARG A CA 36
ATOM 15112 C C . ARG A 1 19 ? -1.904 4.517 -2.641 1.00 0.00 18 ARG A C 36
ATOM 15113 O O . ARG A 1 19 ? -2.991 4.434 -3.208 1.00 0.00 18 ARG A O 36
ATOM 15134 N N . HIS A 1 20 ? -1.185 3.424 -2.345 1.00 0.00 19 HIS A N 36
ATOM 15135 C CA . HIS A 1 20 ? -1.670 2.097 -2.703 1.00 0.00 19 HIS A CA 36
ATOM 15136 C C . HIS A 1 20 ? -2.924 1.779 -1.900 1.00 0.00 19 HIS A C 36
ATOM 15137 O O . HIS A 1 20 ? -3.849 1.205 -2.460 1.00 0.00 19 HIS A O 36
ATOM 15151 N N . GLN A 1 21 ? -3.007 2.138 -0.613 1.00 0.00 20 GLN A N 36
ATOM 15152 C CA . GLN A 1 21 ? -4.217 1.845 0.135 1.00 0.00 20 GLN A CA 36
ATOM 15153 C C . GLN A 1 21 ? -5.476 2.365 -0.549 1.00 0.00 20 GLN A C 36
ATOM 15154 O O . GLN A 1 21 ? -6.527 1.783 -0.327 1.00 0.00 20 GLN A O 36
ATOM 15168 N N . ARG A 1 22 ? -5.390 3.405 -1.387 1.00 0.00 21 ARG A N 36
ATOM 15169 C CA . ARG A 1 22 ? -6.520 3.938 -2.148 1.00 0.00 21 ARG A CA 36
ATOM 15170 C C . ARG A 1 22 ? -7.307 2.807 -2.835 1.00 0.00 21 ARG A C 36
ATOM 15171 O O . ARG A 1 22 ? -8.521 2.895 -2.993 1.00 0.00 21 ARG A O 36
ATOM 15192 N N . VAL A 1 23 ? -6.602 1.743 -3.230 1.00 0.00 22 VAL A N 36
ATOM 15193 C CA . VAL A 1 23 ? -7.102 0.552 -3.880 1.00 0.00 22 VAL A CA 36
ATOM 15194 C C . VAL A 1 23 ? -8.178 -0.151 -3.039 1.00 0.00 22 VAL A C 36
ATOM 15195 O O . VAL A 1 23 ? -9.097 -0.752 -3.591 1.00 0.00 22 VAL A O 36
ATOM 15208 N N . HIS A 1 24 ? -8.048 -0.094 -1.711 1.00 0.00 23 HIS A N 36
ATOM 15209 C CA . HIS A 1 24 ? -8.935 -0.737 -0.748 1.00 0.00 23 HIS A CA 36
ATOM 15210 C C . HIS A 1 24 ? -9.657 0.334 0.068 1.00 0.00 23 HIS A C 36
ATOM 15211 O O . HIS A 1 24 ? -10.881 0.420 0.103 1.00 0.00 23 HIS A O 36
ATOM 15225 N N . LYS A 1 25 ? -8.840 1.149 0.729 1.00 0.00 24 LYS A N 36
ATOM 15226 C CA . LYS A 1 25 ? -9.105 2.279 1.591 1.00 0.00 24 LYS A CA 36
ATOM 15227 C C . LYS A 1 25 ? -9.799 1.942 2.901 1.00 0.00 24 LYS A C 36
ATOM 15228 O O . LYS A 1 25 ? -9.331 2.272 3.989 1.00 0.00 24 LYS A O 36
ATOM 15247 N N . ASN A 1 26 ? -10.930 1.285 2.744 1.00 0.00 25 ASN A N 36
ATOM 15248 C CA . ASN A 1 26 ? -11.858 0.803 3.761 1.00 0.00 25 ASN A CA 36
ATOM 15249 C C . ASN A 1 26 ? -12.504 1.947 4.549 1.00 0.00 25 ASN A C 36
ATOM 15250 O O . ASN A 1 26 ? -13.720 2.102 4.527 1.00 0.00 25 ASN A O 36
ATOM 15271 N N . TYR A 1 2 ? 6.606 -4.539 0.652 1.00 0.00 1 TYR A N 37
ATOM 15272 C CA . TYR A 1 2 ? 6.045 -3.808 1.776 1.00 0.00 1 TYR A CA 37
ATOM 15273 C C . TYR A 1 2 ? 4.624 -4.318 1.965 1.00 0.00 1 TYR A C 37
ATOM 15274 O O . TYR A 1 2 ? 3.824 -4.305 1.026 1.00 0.00 1 TYR A O 37
ATOM 15292 N N . LYS A 1 3 ? 4.323 -4.771 3.183 1.00 0.00 2 LYS A N 37
ATOM 15293 C CA . LYS A 1 3 ? 3.024 -5.309 3.526 1.00 0.00 2 LYS A CA 37
ATOM 15294 C C . LYS A 1 3 ? 2.042 -4.145 3.618 1.00 0.00 2 LYS A C 37
ATOM 15295 O O . LYS A 1 3 ? 2.250 -3.205 4.380 1.00 0.00 2 LYS A O 37
ATOM 15314 N N . CYS A 1 4 ? 0.967 -4.226 2.837 1.00 0.00 3 CYS A N 37
ATOM 15315 C CA . CYS A 1 4 ? -0.097 -3.232 2.800 1.00 0.00 3 CYS A CA 37
ATOM 15316 C C . CYS A 1 4 ? -1.143 -3.577 3.865 1.00 0.00 3 CYS A C 37
ATOM 15317 O O . CYS A 1 4 ? -1.955 -2.737 4.242 1.00 0.00 3 CYS A O 37
ATOM 15324 N N . GLY A 1 5 ? -1.141 -4.823 4.348 1.00 0.00 4 GLY A N 37
ATOM 15325 C CA . GLY A 1 5 ? -2.084 -5.303 5.347 1.00 0.00 4 GLY A CA 37
ATOM 15326 C C . GLY A 1 5 ? -3.190 -6.013 4.585 1.00 0.00 4 GLY A C 37
ATOM 15327 O O . GLY A 1 5 ? -3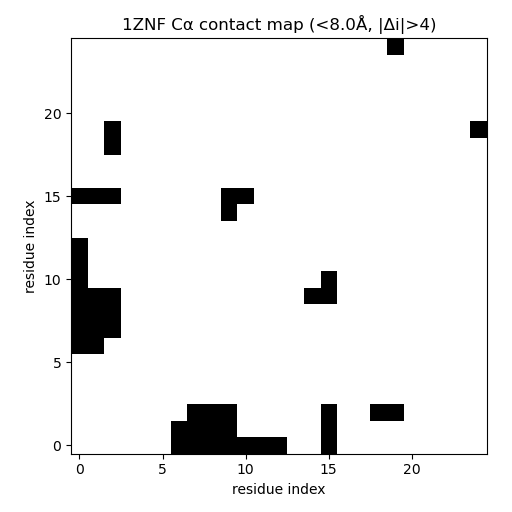.468 -7.184 4.826 1.00 0.00 4 GLY A O 37
ATOM 15331 N N . LEU A 1 6 ? -3.795 -5.300 3.631 1.00 0.00 5 LEU A N 37
ATOM 15332 C CA . LEU A 1 6 ? -4.811 -5.874 2.766 1.00 0.00 5 LEU A CA 37
ATOM 15333 C C . LEU A 1 6 ? -4.113 -6.754 1.723 1.00 0.00 5 LEU A C 37
ATOM 15334 O O . LEU A 1 6 ? -4.682 -7.748 1.277 1.00 0.00 5 LEU A O 37
ATOM 15350 N N . CYS A 1 7 ? -2.875 -6.409 1.342 1.00 0.00 6 CYS A N 37
ATOM 15351 C CA . CYS A 1 7 ? -2.051 -7.159 0.428 1.00 0.00 6 CYS A CA 37
ATOM 15352 C C . CYS A 1 7 ? -0.591 -6.818 0.764 1.00 0.00 6 CYS A C 37
ATOM 15353 O O . CYS A 1 7 ? -0.256 -6.612 1.934 1.00 0.00 6 CYS A O 37
ATOM 15360 N N . GLU A 1 8 ? 0.282 -6.734 -0.235 1.00 0.00 7 GLU A N 37
ATOM 15361 C CA . GLU A 1 8 ? 1.706 -6.519 -0.127 1.00 0.00 7 GLU A CA 37
ATOM 15362 C C . GLU A 1 8 ? 2.248 -6.359 -1.543 1.00 0.00 7 GLU A C 37
ATOM 15363 O O . GLU A 1 8 ? 1.886 -7.125 -2.434 1.00 0.00 7 GLU A O 37
ATOM 15375 N N . ARG A 1 9 ? 3.109 -5.367 -1.729 1.00 0.00 8 ARG A N 37
ATOM 15376 C CA . ARG A 1 9 ? 3.805 -5.072 -2.978 1.00 0.00 8 ARG A CA 37
ATOM 15377 C C . ARG A 1 9 ? 5.156 -4.412 -2.674 1.00 0.00 8 ARG A C 37
ATOM 15378 O O . ARG A 1 9 ? 5.307 -3.664 -1.706 1.00 0.00 8 ARG A O 37
ATOM 15399 N N . SER A 1 10 ? 6.158 -4.692 -3.506 1.00 0.00 9 SER A N 37
ATOM 15400 C CA . SER A 1 10 ? 7.520 -4.201 -3.357 1.00 0.00 9 SER A CA 37
ATOM 15401 C C . SER A 1 10 ? 7.688 -2.731 -3.751 1.00 0.00 9 SER A C 37
ATOM 15402 O O . SER A 1 10 ? 8.520 -2.415 -4.597 1.00 0.00 9 SER A O 37
ATOM 15410 N N . PHE A 1 11 ? 6.926 -1.823 -3.135 1.00 0.00 10 PHE A N 37
ATOM 15411 C CA . PHE A 1 11 ? 7.064 -0.400 -3.437 1.00 0.00 10 PHE A CA 37
ATOM 15412 C C . PHE A 1 11 ? 8.318 0.167 -2.784 1.00 0.00 10 PHE A C 37
ATOM 15413 O O . PHE A 1 11 ? 8.992 1.022 -3.352 1.00 0.00 10 PHE A O 37
ATOM 15430 N N . VAL A 1 12 ? 8.602 -0.270 -1.556 1.00 0.00 11 VAL A N 37
ATOM 15431 C CA . VAL A 1 12 ? 9.690 0.121 -0.681 1.00 0.00 11 VAL A CA 37
ATOM 15432 C C . VAL A 1 12 ? 9.524 1.545 -0.131 1.00 0.00 11 VAL A C 37
ATOM 15433 O O . VAL A 1 12 ? 9.941 1.865 0.980 1.00 0.00 11 VAL A O 37
ATOM 15446 N N . GLU A 1 13 ? 8.887 2.399 -0.919 1.00 0.00 12 GLU A N 37
ATOM 15447 C CA . GLU A 1 13 ? 8.552 3.757 -0.593 1.00 0.00 12 GLU A CA 37
ATOM 15448 C C . GLU A 1 13 ? 7.216 3.763 0.162 1.00 0.00 12 GLU A C 37
ATOM 15449 O O . GLU A 1 13 ? 6.151 3.567 -0.430 1.00 0.00 12 GLU A O 37
ATOM 15461 N N . LYS A 1 14 ? 7.285 3.993 1.475 1.00 0.00 13 LYS A N 37
ATOM 15462 C CA . LYS A 1 14 ? 6.143 4.093 2.374 1.00 0.00 13 LYS A CA 37
ATOM 15463 C C . LYS A 1 14 ? 5.009 4.943 1.783 1.00 0.00 13 LYS A C 37
ATOM 15464 O O . LYS A 1 14 ? 3.839 4.568 1.873 1.00 0.00 13 LYS A O 37
ATOM 15483 N N . SER A 1 15 ? 5.346 6.087 1.181 1.00 0.00 14 SER A N 37
ATOM 15484 C CA . SER A 1 15 ? 4.370 6.989 0.596 1.00 0.00 14 SER A CA 37
ATOM 15485 C C . SER A 1 15 ? 3.625 6.304 -0.547 1.00 0.00 14 SER A C 37
ATOM 15486 O O . SER A 1 15 ? 2.396 6.340 -0.590 1.00 0.00 14 SER A O 37
ATOM 15494 N N . ALA A 1 16 ? 4.365 5.671 -1.464 1.00 0.00 15 ALA A N 37
ATOM 15495 C CA . ALA A 1 16 ? 3.776 4.975 -2.600 1.00 0.00 15 ALA A CA 37
ATOM 15496 C C . ALA A 1 16 ? 2.840 3.892 -2.079 1.00 0.00 15 ALA A C 37
ATOM 15497 O O . ALA A 1 16 ? 1.695 3.802 -2.510 1.00 0.00 15 ALA A O 37
ATOM 15504 N N . LEU A 1 17 ? 3.312 3.072 -1.137 1.00 0.00 16 LEU A N 37
ATOM 15505 C CA . LEU A 1 17 ? 2.483 2.052 -0.563 1.00 0.00 16 LEU A CA 37
ATOM 15506 C C . LEU A 1 17 ? 1.219 2.641 0.070 1.00 0.00 16 LEU A C 37
ATOM 15507 O O . LEU A 1 17 ? 0.132 2.204 -0.289 1.00 0.00 16 LEU A O 37
ATOM 15523 N N . SER A 1 18 ? 1.313 3.592 1.002 1.00 0.00 17 SER A N 37
ATOM 15524 C CA . SER A 1 18 ? 0.124 4.184 1.629 1.00 0.00 17 SER A CA 37
ATOM 15525 C C . SER A 1 18 ? -0.806 4.707 0.538 1.00 0.00 17 SER A C 37
ATOM 15526 O O . SER A 1 18 ? -2.019 4.524 0.609 1.00 0.00 17 SER A O 37
ATOM 15534 N N . ARG A 1 19 ? -0.236 5.330 -0.496 1.00 0.00 18 ARG A N 37
ATOM 15535 C CA . ARG A 1 19 ? -1.016 5.786 -1.627 1.00 0.00 18 ARG A CA 37
ATOM 15536 C C . ARG A 1 19 ? -1.655 4.579 -2.325 1.00 0.00 18 ARG A C 37
ATOM 15537 O O . ARG A 1 19 ? -2.743 4.720 -2.883 1.00 0.00 18 ARG A O 37
ATOM 15558 N N . HIS A 1 20 ? -1.033 3.387 -2.286 1.00 0.00 19 HIS A N 37
ATOM 15559 C CA . HIS A 1 20 ? -1.622 2.220 -2.910 1.00 0.00 19 HIS A CA 37
ATOM 15560 C C . HIS A 1 20 ? -2.943 1.889 -2.231 1.00 0.00 19 HIS A C 37
ATOM 15561 O O . HIS A 1 20 ? -3.910 1.628 -2.934 1.00 0.00 19 HIS A O 37
ATOM 15575 N N . GLN A 1 21 ? -3.025 1.913 -0.895 1.00 0.00 20 GLN A N 37
ATOM 15576 C CA . GLN A 1 21 ? -4.240 1.596 -0.176 1.00 0.00 20 GLN A CA 37
ATOM 15577 C C . GLN A 1 21 ? -5.498 2.309 -0.652 1.00 0.00 20 GLN A C 37
ATOM 15578 O O . GLN A 1 21 ? -6.581 1.804 -0.369 1.00 0.00 20 GLN A O 37
ATOM 15592 N N . ARG A 1 22 ? -5.395 3.421 -1.386 1.00 0.00 21 ARG A N 37
ATOM 15593 C CA . ARG A 1 22 ? -6.565 4.069 -1.983 1.00 0.00 21 ARG A CA 37
ATOM 15594 C C . ARG A 1 22 ? -7.402 2.990 -2.702 1.00 0.00 21 ARG A C 37
ATOM 15595 O O . ARG A 1 22 ? -8.631 3.000 -2.658 1.00 0.00 21 ARG A O 37
ATOM 15616 N N . VAL A 1 23 ? -6.705 2.042 -3.333 1.00 0.00 22 VAL A N 37
ATOM 15617 C CA . VAL A 1 23 ? -7.211 0.889 -4.050 1.00 0.00 22 VAL A CA 37
ATOM 15618 C C . VAL A 1 23 ? -8.230 0.064 -3.242 1.00 0.00 22 VAL A C 37
ATOM 15619 O O . VAL A 1 23 ? -9.165 -0.489 -3.815 1.00 0.00 22 VAL A O 37
ATOM 15632 N N . HIS A 1 24 ? -8.053 -0.022 -1.919 1.00 0.00 23 HIS A N 37
ATOM 15633 C CA . HIS A 1 24 ? -8.918 -0.747 -0.999 1.00 0.00 23 HIS A CA 37
ATOM 15634 C C . HIS A 1 24 ? -8.782 -0.124 0.389 1.00 0.00 23 HIS A C 37
ATOM 15635 O O . HIS A 1 24 ? -8.301 -0.745 1.336 1.00 0.00 23 HIS A O 37
ATOM 15649 N N . LYS A 1 25 ? -9.219 1.133 0.496 1.00 0.00 24 LYS A N 37
ATOM 15650 C CA . LYS A 1 25 ? -9.174 1.920 1.717 1.00 0.00 24 LYS A CA 37
ATOM 15651 C C . LYS A 1 25 ? -10.263 1.446 2.687 1.00 0.00 24 LYS A C 37
ATOM 15652 O O . LYS A 1 25 ? -11.205 2.179 2.979 1.00 0.00 24 LYS A O 37
ATOM 15671 N N . ASN A 1 26 ? -10.128 0.207 3.172 1.00 0.00 25 ASN A N 37
ATOM 15672 C CA . ASN A 1 26 ? -11.030 -0.471 4.103 1.00 0.00 25 ASN A CA 37
ATOM 15673 C C . ASN A 1 26 ? -12.392 -0.779 3.475 1.00 0.00 25 ASN A C 37
ATOM 15674 O O . ASN A 1 26 ? -12.771 -1.940 3.364 1.00 0.00 25 ASN A O 37
#

Nearest PDB structures (foldseek):
  1znf-assembly1_A  TM=9.578E-01  e=2.555E-03  Xenopus laevis
  5yeg-assembly1_A  TM=8.446E-01  e=1.326E+00  Homo sapiens
  1rik-assembly1_A  TM=7.451E-01  e=1.843E+00  unclassified
  8c3n-assembly1_B  TM=3.681E-01  e=4.556E+00  Homo sapiens
  1znf-assembly1_A  TM=9.232E-01  e=1.014E-03  Xenopus laevis

Solvent-accessible surface area: 2193 Å² total; per-residue (Å²): 126,135,15,53,120,49,101,152,79,40,137,94,120,69,34,29,60,147,10,38,131,80,61,137,176